Protein 7X1J (pdb70)

InterPro domains:
  IPR003020 Bicarbonate transporter, eukaryotic [PR01231] (228-240)
  IPR003020 Bicarbonate transporter, eukaryotic [PR01231] (374-385)
  IPR003020 Bicarbonate transporter, eukaryotic [PR01231] (464-476)
  IPR003020 Bicarbonate transporter, eukaryotic [PR01231] (485-497)
  IPR003020 Bicarbonate transporter, eukaryotic [PR01231] (594-603)
  IPR003020 Bicarbonate transporter, eukaryotic [PR01231] (654-663)
  IPR003020 Bicarbonate transporter, eukaryotic [PR01231] (668-681)
  IPR003020 Bicarbonate transporter, eukaryotic [PTHR11453] (198-873)
  IPR011531 Bicarbonate transporter-like, transmembrane domain [PF00955] (326-873)
  IPR016152 Phosphotransferase/anion transporter [G3DSA:3.40.930.10] (189-316)
  IPR016152 Phosphotransferase/anion transporter [SSF55804] (112-282)

Nearest PDB structures (foldseek):
  7x1i-assembly1_A  TM=1.001E+00  e=2.705E-94  Homo sapiens
  7x1h-assembly1_B  TM=7.024E-01  e=2.054E-76  Homo sapiens
  8jni-assembly1_A  TM=8.532E-01  e=7.533E-26  Homo sapiens
  8e34-assembly1_B  TM=8.710E-01  e=2.493E-24  Bos taurus
  8t3u-assembly1_A  TM=7.951E-01  e=3.584E-22  Homo sapiens

Solvent-accessible surface area: 57571 Å² total; per-residue (Å²): 88,47,45,0,2,28,4,13,30,113,79,38,170,67,7,53,5,130,79,19,33,36,0,38,117,8,0,69,40,12,36,88,111,27,18,5,8,41,87,20,113,17,74,40,12,61,67,0,0,92,37,0,1,153,115,45,115,124,98,122,39,16,70,90,0,46,59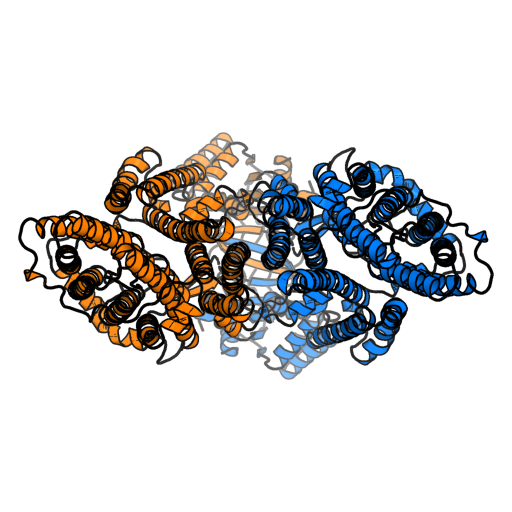,27,60,22,0,24,23,2,0,11,0,3,4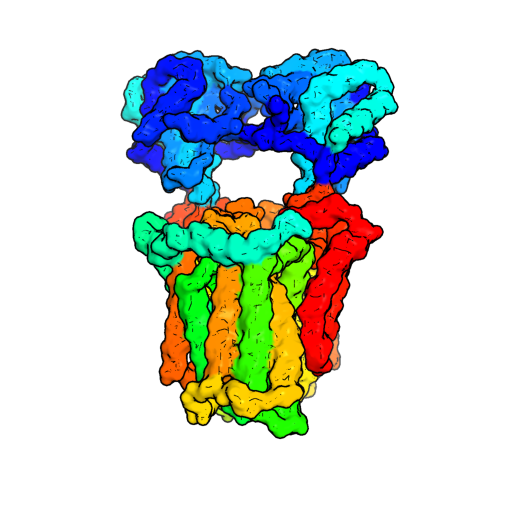6,78,94,145,17,18,50,32,2,0,0,0,1,8,68,2,166,87,30,152,106,70,46,13,0,0,0,13,1,68,152,77,22,118,31,19,80,33,2,45,95,0,56,2,0,0,0,0,3,0,15,51,142,42,17,43,12,45,41,10,52,22,3,0,22,0,0,0,10,0,0,10,57,112,57,0,15,92,59,0,56,132,8,210,70,62,110,72,0,48,113,12,0,44,86,4,44,101,83,46,62,168,141,169,60,55,99,59,93,18,82,4,8,152,94,5,70,69,81,9,150,82,47,75,80,88,0,55,60,53,0,58,121,46,179,124,130,17,64,32,47,11,113,10,2,20,64,16,0,33,14,0,4,3,4,0,0,6,13,16,0,9,58,1,7,82,34,0,112,26,22,1,11,2,24,8,1,0,11,0,10,12,88,0,8,59,65,3,1,36,110,1,1,2,0,0,2,12,3,2,1,24,39,59,0,2,18,3,0,74,22,0,60,76,47,8,90,106,126,149,36,79,6,41,1,6,0,0,58,0,0,42,64,0,8,97,31,0,30,56,30,0,84,72,1,57,9,73,66,14,76,87,15,84,54,4,0,22,20,0,3,4,18,8,29,2,53,28,18,48,58,41,0,72,109,4,14,92,112,6,29,148,109,38,13,125,62,124,53,56,12,1,0,0,0,2,40,14,1,11,78,14,3,31,136,38,1,60,59,24,34,97,39,61,99,21,46,82,59,109,66,76,80,21,67,91,62,3,41,16,1,4,1,62,2,1,91,33,27,5,104,71,2,26,100,46,17,158,91,7,94,14,9,76,23,118,97,63,94,98,119,35,122,82,54,114,6,96,44,128,78,19,81,140,176,6,20,57,39,0,72,42,20,0,98,29,0,0,25,4,0,21,5,13,4,6,7,2,4,26,29,0,26,23,125,95,18,131,14,136,20,17,44,2,64,16,46,2,0,36,13,0,3,95,6,0,35,28,6,0,35,93,2,6,1,0,2,5,1,2,14,4,0,0,24,11,0,1,68,23,3,6,94,64,64,89,175,191,71,43,32,55,47,11,39,7,0,4,53,0,6,37,22,7,11,60,68,3,21,98,4,61,148,93,2,55,82,13,7,111,100,21,0,40,0,0,3,15,0,1,8,16,15,0,0,67,1,12,38,57,53,5,16,0,40,83,3,52,28,2,75,111,38,40,81,60,33,6,51,68,40,68,7,16,50,77,2,12,57,156,60,1,44,100,4,0,37,33,0,49,113,12,15,102,64,0,26,58,51,17,52,23,114,104,51,167,57,58,14,61,14,2,87,20,0,75,42,1,26,59,36,8,78,99,95,4,44,202,108,3,91,54,123,27,1,85,32,5,22,85,86,45,44,0,2,28,4,13,30,113,81,38,172,67,8,55,5,131,79,20,33,37,0,37,118,8,0,70,39,12,37,85,110,27,18,5,8,42,87,20,116,17,73,41,12,62,66,0,0,90,37,0,2,154,117,45,116,125,100,123,40,15,69,89,0,49,61,25,59,22,0,24,23,2,0,9,0,3,46,79,91,144,18,17,49,32,1,0,0,0,1,8,67,2,165,88,30,152,107,72,47,14,0,0,0,14,1,72,151,75,22,118,32,19,81,31,3,44,96,0,56,2,0,0,0,0,3,0,15,52,145,42,17,41,9,44,41,10,52,22,3,0,22,0,0,0,9,0,0,10,57,113,57,0,15,94,59,0,58,132,8,209,68,63,110,73,0,49,112,13,0,43,87,3,42,99,82,45,61,167,141,169,61,57,98,58,93,18,82,5,8,150,94,6,72,68,81,9,149,81,46,76,80,87,0,56,59,52,0,58,121,44,176,123,132,16,64,32,48,11,116,13,3,20,63,15,0,34,16,0,4,3,3,0,0,6,13,16,0,9,57,0,8,83,34,1,111,26,21,0,11,2,23,7,2,0,11,0,9,12,86,0,9,59,64,3,1,37,107,1,1,1,0,0,2,13,3,2,1,24,40,59,0,2,19,3,1,73,22,1,58,75,47,8,89,104,128,147,37,78,8,41,1,6,0,0,58,0,0,40,63,0,8,96,30,0,31,55,30,0,83,73,1,58,8,73,66,15,79,86,15,85,54,4,1,22,20,0,4,4,18,8,28,3,55,28,19,49,58,39,0,72,110,4,14,92,115,6,32,146,109,38,13,126,62,126,53,55,12,1,0,0,0,2,40,14,1,12,80,12,2,31,137,37,0,59,59,25,34,97,40,62,97,19,45,81,59,109,64,76,81,21,69,89,62,3,40,16,1,4,1,61,3,1,89,33,28,4,103,69,2,26,98,46,18,157,92,7,94,13,9,78,24,120,96,62,92,99,119,35,122,83,54,111,7,96,44,128,77,20,81,140,174,6,19,56,38,0,72,41,20,0,98,29,0,0,24,5,0,21,4,14,4,6,7,2,4,25,30,0,25,24,125,95,18,131,15,135,21,17,43,2,62,15,46,2,1,35,13,0,3,94,6,0,34,29,6,0,36,92,3,6,2,0,2,4,0,2,14,4,0,0,24,12,0,1,67,24,3,6,95,64,64,88,176,190,73,43,33,56,47,11,40,7,0,4,54,0,7,37,22,6,10,60,69,2,21,99,3,58,148,94,3,55,83,13,7,110,100,20,0,40,0,0,2,16,0,1,9,16,16,0,1,68,1,12,38,58,52,5,15,0,40,83,3,52,30,2,77,111,39,41,82,60,32,5,51,69,41,68,7,15,51,79,2,13,58,156,60,1,45,99,3,0,39,34,0,50,114,12,14,103,63,0,25,60,54,17,54,23,114,105,51,171,56,59,15,61,13,1,86,22,0,75,41,2,25,60,35,8,79,99,94,5,44,201,108,3,91,53,123,26,0,86,32,4,21,86

Organism: Homo sapiens (NCBI:txid9606)

B-factor: mean 44.26, std 12.95, range [23.42, 81.61]

Sequence (1356 aa):
GCVLLHTSRKYLKLKNFKEEIRAHRDLDGFLAQASIVLNETATSLDNVLRTMLRRFALDLLMAMLFTVHLLSDTIQGVTAVRYQQSWLCIICTMKALQKRHVCISRLVRPQNWGENSCEVRFVILVLAPPKMKSTKTAMEVARTFATMFSDIAFRQKLLETRTEEEFKEALVHQRQLLTMCKDFVPFGKGIREDIARRFPLYPLDFTDGIIGKNKAVGKYITTTLFLYFACLLPTIAFGSLNDENTDGAIDVQKTIAGQSIGGLLYALFSGQPLVILLTTAPLALYIQVIRVICDDYDLDFNSFYAWTGLWNSFFLALYAFFNLSLVMSLFKRSTEEIIALFISITFVLDAVKGTVKIFWKYYYGHGQATAVLSLLIMLGTLWLGYTLYQFKKSPYLHPCVREILSDCALPIAVLAFSLISSHGFREIEMSKFRYNPSESPFAMAQIQSLSLRAVSGAMGLGFLLSMLFFIEQNLVAALVNAPENRLVKGTAYHWDLLLLAIINTGLSLFGLPWIHAAYPHSPLHVRALALVEERYDTIVNVKETRLTSLGASVLVGLSLLLLPVPLQWIPKPVLYGLFLYIALTSLDGNQLVQRVALLLKEQTAYPPTHYIRRVPQRKIHYFTGLQVLQLLLLCAFGMSSLPYMKMIFPLIMIAMIPIRYILLPRIIEAKYLDVMDAGCVLLHTSRKYLKLKNFKEEIRAHRDLDGFLAQASIVLNETATSLDNVLRTMLRRFALDLLMAMLFTVHLLSDTIQGVTAVRYQQSWLCIICTMKALQKRHVCISRLVRPQNWGENSCEVRFVILVLAPPKMKSTKTAMEVARTFATMFSDIAFRQKLLETRTEEEFKEALVHQRQLLTMCKDFVPFGKGIREDIARRFPLYPLDFTDGIIGKNKAVGKYITTTLFLYFACLLPTIAFGSLNDENTDGAIDVQKTIAGQSIGGLLYALFSGQPLVILLTTAPLALYIQVIRVICDDYDLDFNSFYAWTGLWNSFFLALYAFFNLSLVMSLFKRSTEEIIALFISITFVLDAVKGTVKIFWKYYYGHGQATAVLSLLIMLGTLWLGYTLYQFKKSPYLHPCVREILSDCALPIAVLAFSLISSHGFREIEMSKFRYNPSESPFAMAQIQSLSLRAVSGAMGLGFLLSMLFFIEQNLVAALVNAPENRLVKGTAYHWDLLLLAIINTGLSLFGLPWIHAAYPHSPLHVRALALVEERYDTIVNVKETRLTSLGASVLVGLSLLLLPVPLQWIPKPVLYGLFLYIALTSLDGNQLVQRVALLLKEQTAYPPTHYIRRVPQRKIHYFTGLQVLQLLLLCAFGMSSLPYMKMIFPLIMIAMIPIRYILLPRIIEAKYLDVMDA

Secondary structure (DSSP, 8-state):
--EEEEEEEEEEPPP-TTT-HHHHHHHHHHHHT--EEEEE---SHHHHHHHHHHHH--HHHHHHHB--TTBSEEEEEEE--EE--SEEEEEEE-TT-SS-EEEEEEEEEEE--SSS-TTEEEEEEEEE-SS--TTSSHHHHHHHHHHHHT-HHHHHHHHH--SHHHHHHHHHHHHHHHH---TTSSSTHHHHHHHHHHSTTHHHHHHTTTSSSS--HHHHHHHHHHHHHHHHHHHHHHHHHHHHHHTTSS-HHHHHHHHHHHHHHHHHH-SSTT--EE--HHHHHHHHHHHHHHHHTT--HHHHHHHHHHHHHHHHHHHHHTTGGGGGGG--HHHHHHHHHHHHHHHHHHHHHHHHHHIIIIIS---HHHHHHHHHHHHHHHHHHHHHHHGGGSS-S-HHHHHHHHHTHHHHHHHHHHHIIIIITTTS------------------GGGS-TTTHHHHHHHHHHHHHHHHHHHHHHHHHHT-TTS--TT---HHHHHHHHHHHHHHHHHTTPPP-EE-TTHHHHHHHHHEEEE----EEEEE---SHHHHHHHHHHHHTTTTTHHHHHHS-HHHHHHHHHHHHHHTTTT-HHHHHHHHHTS-GGG----HHHHHS-HHHHHHHHHHHHHHHHHHHHHHT-S-HHHHHTHHHHHHHHHHIIIIIHHHHS-HHHHHHHH-/--EEEEEEEEEEPPP-TTT-HHHHHHHHHHHHT--EEEEE---SHHHHHHHHHHHH--HHHHHHHB--TTBSEEEEEEE--EE--SEEEEEEE-TT-SS-EEEEEEEEEEE--SSS-TTEEEEEEEEE-SSS-TTSSHHHHHHHHHHHHT-HHHHHHHHH--SHHHHHHHHHHHHHHHH---TTSSSTHHHHHHHHHHSTTHHHHHHTTTSSSS--HHHHHHHHHHHHHHHHHHHHHHHHHHHHHHTTSS-HHHHHHHHHHHHHHHHHH-SSTT--EE--HHHHHHHHHHHHHHHHTT--HHHHHHHHHHHHHHHHHHHHHTTGGGGGGG--HHHHHHHHHHHHHHHHHHHHHHHHHHIIIIIS---HHHHHHHHHHHHHHHHHHHHHHHGGGSS-S-HHHHHHHHHTHHHHHHHHHHHIIIIITTTS------------------GGGS-TTTHHHHHHHHHHHHHHHHHHHHHHHHHHT-TTS--TT---HHHHHHHHHHHHHHHHHTTPPP-EE-TTHHHHHHHHHEEEE----EEEEE---SHHHHHHHHHHHHTTTTTHHHHHHS-HHHHHHHHHHHHHHTTTT-HHHHHHHHHTS-GGG----HHHHHS-HHHHHHHHHHHHHHHHHHHHHHT-S-HHHHHTHHHHHHHHHHIIIIIHHHHS-HHHHHHHH-

Foldseek 3Di:
DDDDDDDDDDDDDFDQLQFFCVLVVLLVVCVVVPAEAEADADQAPLVVVVVSVVSVPDVVVSVQQACVVRGPDWDWAADVHATDLAEIEGFGEDQPDDAKDKYKYAHNFAYCHDDRNRGYGIYIYIYDYCQFAPCDHRVNSSSSVNNLVNDPVLVVCCVVDDDPVVNSVSVVVSSVVSNDPPPLPQLCCQQVVLCVLCVVCQVCQAVVQCPDPNNPPLLLVLLLLVLLLLALLVLQVLQLLLCVLLVNLGHSLLSLVLQLVLLQLLLRQHPQNLFHKHFDPLLSLLLSVLSVVCVVDVDQSLLLLLLLLLLLLVVLLSCLSSVVLVVLPLCFLLLLLLVLLLLLVVLLVVLVVVLVVQCVCDVVVCPVVQSVVLVVLLVQLLVQLVVLLVQQVPPDDDNVVSLSSSSNSLVCSQVVSLCCVVPVVVVHDYAFRDDDDDDQPQAQSPNVVDDPPSSVVSSVSSVLSNLVQSNQQSSQQCVLVPVLAPPVSDGSSSNSSNVLSVSSSSSSRRVHRRIHGDRLSSVVSQVSQFDWDVPPTGTPHGSNHSSSSNSSSVSSVVCSVVVVVCRRSGHVSSVSSSSNNSSVVSCPPRLLVVLVVVVVDDNSPDHPDSLVRRPPNVLSVVSSVVSVVLSVVLCPQCVHPDSVSNSCSSVSSVVVSCCLPPVVCVPHPPVSSVSSSD/DDDDDDDDDDDDDFDQLQFFCVLVVLLVVCVVVPAEAEADADQAPLVVVVVSVVSVPDVVVSVQQACVVRGPDWDWAADVHATDLAEIEGFGEDQPDDAKDKYKYAHNFAYCHDDRNRGYGIYIYIYDYCQAAPCDHRVNSSSSVNNLVNDPVLVVCCVVDDDPVVNSVSVVVSSVVSNDPPPLPQLCCLQVVLCVLCVVCQVCQAVVQCPDPNNPPLLLVLLLLVLLLLALLVLQVLQLLLCVLLVNLGHSLLSLVLQLVLLQLLLRQHPQNLFHKHFDPLLSLLLSVLSVVCVVDVDQSLLLLLLLLLLLLVVLLSCLSSVVLVVLPLCFLLLLLLVLLLLLVVLLVVLVVVLVVQCVCDVVVCPVVQSVVLVVLLVQLLVQLVVLLVQQVPPDDDNVVSLSSSSNSLVCSQVVSLCCVVPVVVVHDYAFRDDDDDDQPQAQSPNVVDDPPSSVVSSVSSVLSNLVQSNQQSSQQCVLVPVLAPPVSDGSSSNSSNVLSVSSSSSSRRVHRRIHGDRLSSVVSQVSQFDWDVPPTGTPHGSNHSSSSNSSSVSSVVCSVVVVVCRRSGHVSSVSSSSNNSSVVSCPPRLLVVLVVVVVDDNSPDHPDSLVRRPPNVLSVVSSVVSVVLSVVLCPQCVHPDSVSNSCSSVSSVVVSCCLPPVVCVPHPPVSSVSSSD

Radius of gyration: 37.66 Å; Cα contacts (8 Å, |Δi|>4): 2259; chains: 2; bounding box: 69×108×92 Å

Structure (mmCIF, N/CA/C/O backbone):
data_7X1J
#
_entry.id   7X1J
#
loop_
_entity.id
_entity.type
_entity.pdbx_description
1 polymer 'Isoform 1 of Solute carrier family 4 member 11'
2 non-polymer '[(2R)-1-octadecanoyloxy-3-[oxidanyl-[(1R,2R,3S,4R,5R,6S)-2,3,6-tris(oxidanyl)-4,5-diphosphonooxy-cyclohexyl]oxy-phospho ryl]oxy-propan-2-yl] (8Z)-icosa-5,8,11,14-tetraenoate'
#
loop_
_atom_site.group_PDB
_atom_site.id
_atom_site.type_symbol
_atom_site.label_atom_id
_atom_site.label_alt_id
_atom_site.label_comp_id
_atom_site.label_asym_id
_atom_site.label_entity_id
_atom_site.label_seq_id
_atom_site.pdbx_PDB_ins_code
_atom_site.Cartn_x
_atom_site.Cartn_y
_atom_site.Cartn_z
_atom_site.occupancy
_atom_site.B_iso_or_equiv
_atom_site.auth_seq_id
_atom_site.auth_comp_id
_atom_site.auth_asym_id
_atom_site.auth_atom_id
_atom_site.pdbx_PDB_model_num
ATOM 1 N N . GLY A 1 104 ? 171.666 143.615 207.011 1.00 55.14 104 GLY B N 1
ATOM 2 C CA . GLY A 1 104 ? 171.591 144.243 205.705 1.00 55.14 104 GLY B CA 1
ATOM 3 C C . GLY A 1 104 ? 171.513 145.754 205.768 1.00 55.14 104 GLY B C 1
ATOM 4 O O . GLY A 1 104 ? 170.435 146.336 205.635 1.00 55.14 104 GLY B O 1
ATOM 5 N N . CYS A 1 105 ? 172.662 146.393 205.975 1.00 52.77 105 CYS B N 1
ATOM 6 C CA . CYS A 1 105 ? 172.710 147.846 206.042 1.00 52.77 105 CYS B CA 1
ATOM 7 C C . CYS A 1 105 ? 172.430 148.456 204.674 1.00 52.77 105 CYS B C 1
ATOM 8 O O . CYS A 1 105 ? 172.907 147.966 203.647 1.00 52.77 105 CYS B O 1
ATOM 11 N N . VAL A 1 106 ? 171.645 149.534 204.665 1.00 42.67 106 VAL B N 1
ATOM 12 C CA . VAL A 1 106 ? 171.280 150.243 203.446 1.00 42.67 106 VAL B CA 1
ATOM 13 C C . VAL A 1 106 ? 171.562 151.727 203.653 1.00 42.67 106 VAL B C 1
ATOM 14 O O . VAL A 1 106 ? 171.816 152.186 204.766 1.00 42.67 106 VAL B O 1
ATOM 18 N N . LEU A 1 107 ? 171.512 152.477 202.556 1.00 33.94 107 LEU B N 1
ATOM 19 C CA . LEU A 1 107 ? 171.756 153.913 202.566 1.00 33.94 107 LEU B CA 1
ATOM 20 C C . LEU A 1 107 ? 170.459 154.651 202.266 1.00 33.94 107 LEU B C 1
ATOM 21 O O . LEU A 1 107 ? 169.799 154.371 201.261 1.00 33.94 107 LEU B O 1
ATOM 26 N N . LEU A 1 108 ? 170.102 155.591 203.137 1.00 28.14 108 LEU B N 1
ATOM 27 C CA . LEU A 1 108 ? 168.887 156.382 202.993 1.00 28.14 108 LEU B CA 1
ATOM 28 C C . LEU A 1 108 ? 169.260 157.784 202.525 1.00 28.14 108 LEU B C 1
ATOM 29 O O . LEU A 1 108 ? 170.014 158.490 203.205 1.00 28.14 108 LEU B O 1
ATOM 34 N N . HIS A 1 109 ? 168.734 158.181 201.369 1.00 29.09 109 HIS B N 1
ATOM 35 C CA . HIS A 1 109 ? 168.983 159.500 200.796 1.00 29.09 109 HIS B CA 1
ATOM 36 C C . HIS A 1 109 ? 167.758 160.374 201.038 1.00 29.09 109 HIS B C 1
ATOM 37 O O . HIS A 1 109 ? 166.684 160.118 200.484 1.00 29.09 109 HIS B O 1
ATOM 44 N N . THR A 1 110 ? 167.919 161.401 201.867 1.00 29.22 110 THR B N 1
ATOM 45 C CA . THR A 1 110 ? 166.858 162.353 202.165 1.00 29.22 110 THR B CA 1
ATOM 46 C C . THR A 1 110 ? 167.188 163.695 201.525 1.00 29.22 110 THR B C 1
ATOM 47 O O . THR A 1 110 ? 168.287 164.226 201.716 1.00 29.22 110 THR B O 1
ATOM 51 N N . SER A 1 111 ? 166.239 164.232 200.761 1.00 32.16 111 SER B N 1
ATOM 52 C CA . SER A 1 111 ? 166.394 165.515 200.087 1.00 32.16 111 SER B CA 1
ATOM 53 C C . SER A 1 111 ? 165.288 166.453 200.542 1.00 32.16 111 SER B C 1
ATOM 54 O O . SER A 1 111 ? 164.107 166.090 200.509 1.00 32.16 111 SER B O 1
ATOM 57 N N . ARG A 1 112 ? 165.672 167.657 200.962 1.00 33.09 112 ARG B N 1
ATOM 58 C CA . ARG A 1 112 ? 164.736 168.667 201.433 1.00 33.09 112 ARG B CA 1
ATOM 59 C C . ARG A 1 112 ? 164.800 169.874 200.509 1.00 33.09 112 ARG B C 1
ATOM 60 O O . ARG A 1 112 ? 165.886 170.402 200.246 1.00 33.09 112 ARG B O 1
ATOM 68 N N . LYS A 1 113 ? 163.639 170.308 200.023 1.00 37.26 113 LYS B N 1
ATOM 69 C CA . LYS A 1 113 ? 163.548 171.445 199.118 1.00 37.26 113 LYS B CA 1
ATOM 70 C C . LYS A 1 113 ? 162.368 172.315 199.523 1.00 37.26 113 LYS B C 1
ATOM 71 O O . LYS A 1 113 ? 161.315 171.804 199.912 1.00 37.26 113 LYS B O 1
ATOM 77 N N . TYR A 1 114 ? 162.552 173.629 199.428 1.00 42.45 114 TYR B N 1
ATOM 78 C CA . TYR A 1 114 ? 161.484 174.568 199.739 1.00 42.45 114 TYR B CA 1
ATOM 79 C C . TYR A 1 114 ? 160.526 174.681 198.561 1.00 42.45 114 TYR B C 1
ATOM 80 O O . TYR A 1 114 ? 160.954 174.835 197.412 1.00 42.45 114 TYR B O 1
ATOM 89 N N . LEU A 1 115 ? 159.230 174.604 198.848 1.00 41.18 115 LEU B N 1
ATOM 90 C CA . LEU A 1 115 ? 158.186 174.714 197.841 1.00 41.18 115 LEU B CA 1
ATOM 91 C C . LEU A 1 115 ? 157.372 175.973 198.097 1.00 41.18 115 LEU B C 1
ATOM 92 O O . LEU A 1 115 ? 156.958 176.231 199.233 1.00 41.18 115 LEU B O 1
ATOM 97 N N . LYS A 1 116 ? 157.149 176.756 197.043 1.00 43.23 116 LYS B N 1
ATOM 98 C CA . LYS A 1 116 ? 156.386 177.989 197.171 1.00 43.23 116 LYS B CA 1
ATOM 99 C C . LYS A 1 116 ? 154.932 177.686 197.511 1.00 43.23 116 LYS B C 1
ATOM 100 O O . LYS A 1 116 ? 154.356 176.703 197.035 1.00 43.23 116 LYS B O 1
ATOM 106 N N . LEU A 1 117 ? 154.341 178.537 198.348 1.00 42.09 117 LEU B N 1
ATOM 107 C CA . LEU A 1 117 ? 152.941 178.373 198.714 1.00 42.09 117 LEU B CA 1
ATOM 108 C C . LEU A 1 117 ? 152.051 178.533 197.489 1.00 42.09 117 LEU B C 1
ATOM 109 O O . LEU A 1 117 ? 152.274 179.407 196.647 1.00 42.09 117 LEU B O 1
ATOM 114 N N . LYS A 1 118 ? 151.041 177.672 197.390 1.00 43.73 118 LYS B N 1
ATOM 115 C CA . LYS A 1 118 ? 150.128 177.707 196.256 1.00 43.73 118 LYS B CA 1
ATOM 116 C C . LYS A 1 118 ? 149.380 179.034 196.212 1.00 43.73 118 LYS B C 1
ATOM 117 O O . LYS A 1 118 ? 148.873 179.511 197.231 1.00 43.73 118 LYS B O 1
ATOM 123 N N . ASN A 1 119 ? 149.315 179.631 195.023 1.00 48.49 119 ASN B N 1
ATOM 124 C CA . ASN A 1 119 ? 148.673 180.931 194.832 1.00 48.49 119 ASN B CA 1
ATOM 125 C C . ASN A 1 119 ? 147.227 180.696 194.412 1.00 48.49 119 ASN B C 1
ATOM 126 O O . ASN A 1 119 ? 146.942 180.443 193.239 1.00 48.49 119 ASN B O 1
ATOM 131 N N . PHE A 1 120 ? 146.308 180.780 195.376 1.00 48.82 120 PHE B N 1
ATOM 132 C CA . PHE A 1 120 ? 144.890 180.628 195.062 1.00 48.82 120 PHE B CA 1
ATOM 133 C C . PHE A 1 120 ? 144.384 181.783 194.204 1.00 48.82 120 PHE B C 1
ATOM 134 O O . PHE A 1 120 ? 143.489 181.598 193.372 1.00 48.82 120 PHE B O 1
ATOM 142 N N . LYS A 1 121 ? 144.938 182.981 194.402 1.00 52.14 121 LYS B N 1
ATOM 143 C CA . LYS A 1 121 ? 144.494 184.140 193.632 1.00 52.14 121 LYS B CA 1
ATOM 144 C C . LYS A 1 121 ? 144.776 183.963 192.145 1.00 52.14 121 LYS B C 1
ATOM 145 O O . LYS A 1 121 ? 143.939 184.305 191.302 1.00 52.14 121 LYS B O 1
ATOM 151 N N . GLU A 1 122 ? 145.949 183.432 191.802 1.00 50.61 122 GLU B N 1
ATOM 152 C CA . GLU A 1 122 ? 146.362 183.291 190.412 1.00 50.61 122 GLU B CA 1
ATOM 153 C C . GLU A 1 122 ? 146.111 181.894 189.857 1.00 50.61 122 GLU B C 1
ATOM 154 O O . GLU A 1 122 ? 145.460 181.750 188.819 1.00 50.61 122 GLU B O 1
ATOM 160 N N . GLU A 1 123 ? 146.612 180.859 190.526 1.00 49.15 123 GLU B N 1
ATOM 161 C CA . GLU A 1 123 ? 146.490 179.501 190.015 1.00 49.15 123 GLU B CA 1
ATOM 162 C C . GLU A 1 123 ? 145.077 178.976 190.231 1.00 49.15 123 GLU B C 1
ATOM 163 O O . GLU A 1 123 ? 144.568 178.978 191.356 1.00 49.15 123 GLU B O 1
ATOM 169 N N . ILE A 1 124 ? 144.448 178.524 189.146 1.00 47.03 124 ILE B N 1
ATOM 170 C CA . ILE A 1 124 ? 143.111 177.948 189.236 1.00 47.03 124 ILE B CA 1
ATOM 171 C C . ILE A 1 124 ? 143.144 176.487 189.662 1.00 47.03 124 ILE B C 1
ATOM 172 O O . ILE A 1 124 ? 142.121 175.956 190.122 1.00 47.03 124 ILE B O 1
ATOM 177 N N . ARG A 1 125 ? 144.281 175.828 189.517 1.00 44.25 125 ARG B N 1
ATOM 178 C CA . ARG A 1 125 ? 144.341 174.410 189.832 1.00 44.25 125 ARG B CA 1
ATOM 179 C C . ARG A 1 125 ? 144.054 174.172 191.307 1.00 44.25 125 ARG B C 1
ATOM 180 O O . ARG A 1 125 ? 143.437 173.178 191.657 1.00 44.25 125 ARG B O 1
ATOM 188 N N . ALA A 1 126 ? 144.479 175.085 192.174 1.00 45.98 126 ALA B N 1
ATOM 189 C CA . ALA A 1 126 ? 144.167 174.939 193.592 1.00 45.98 126 ALA B CA 1
ATOM 190 C C . ALA A 1 126 ? 142.661 174.876 193.812 1.00 45.98 126 ALA B C 1
ATOM 191 O O . ALA A 1 126 ? 142.160 174.006 194.534 1.00 45.98 126 ALA B O 1
ATOM 193 N N . HIS A 1 127 ? 141.922 175.795 193.184 1.00 50.21 127 HIS B N 1
ATOM 194 C CA . HIS A 1 127 ? 140.467 175.788 193.300 1.00 50.21 127 HIS B CA 1
ATOM 195 C C . HIS A 1 127 ? 139.871 174.519 192.712 1.00 50.21 127 HIS B C 1
ATOM 196 O O . HIS A 1 127 ? 138.940 173.938 193.283 1.00 50.21 127 HIS B O 1
ATOM 203 N N . ARG A 1 128 ? 140.391 174.073 191.565 1.00 48.96 128 ARG B N 1
ATOM 204 C CA . ARG A 1 128 ? 139.862 172.858 190.952 1.00 48.96 128 ARG B CA 1
ATOM 205 C C . ARG A 1 128 ? 140.113 171.638 191.830 1.00 48.96 128 ARG B C 1
ATOM 206 O O . ARG A 1 128 ? 139.221 170.799 192.000 1.00 48.96 128 ARG B O 1
ATOM 214 N N . ASP A 1 129 ? 141.309 171.533 192.413 1.00 47.44 129 ASP B N 1
ATOM 215 C CA . ASP A 1 129 ? 141.609 170.412 193.297 1.00 47.44 129 ASP B CA 1
ATOM 216 C C . ASP A 1 129 ? 140.752 170.453 194.555 1.00 47.44 129 ASP B C 1
ATOM 217 O O . ASP A 1 129 ? 140.282 169.410 195.023 1.00 47.44 129 ASP B O 1
ATOM 222 N N . LEU A 1 130 ? 140.541 171.645 195.120 1.00 50.34 130 LEU B N 1
ATOM 223 C CA . LEU A 1 130 ? 139.691 171.749 196.301 1.00 50.34 130 LEU B CA 1
ATOM 224 C C . LEU A 1 130 ? 138.250 171.368 195.979 1.00 50.34 130 LEU B C 1
ATOM 225 O O . LEU A 1 130 ? 137.596 170.679 196.770 1.00 50.34 130 LEU B O 1
ATOM 230 N N . ASP A 1 131 ? 137.743 171.797 194.820 1.00 52.59 131 ASP B N 1
ATOM 231 C CA . ASP A 1 131 ? 136.393 171.414 194.418 1.00 52.59 131 ASP B CA 1
ATOM 232 C C . ASP A 1 131 ? 136.285 169.909 194.202 1.00 52.59 131 ASP B C 1
ATOM 233 O O . ASP A 1 131 ? 135.297 169.284 194.607 1.00 52.59 131 ASP B O 1
ATOM 238 N N . GLY A 1 132 ? 137.292 169.309 193.563 1.00 51.54 132 GLY B N 1
ATOM 239 C CA . GLY A 1 132 ? 137.281 167.867 193.378 1.00 51.54 132 GLY B CA 1
ATOM 240 C C . GLY A 1 132 ? 137.316 167.112 194.693 1.00 51.54 132 GLY B C 1
ATOM 241 O O . GLY A 1 132 ? 136.622 166.107 194.861 1.00 51.54 132 GLY B O 1
ATOM 242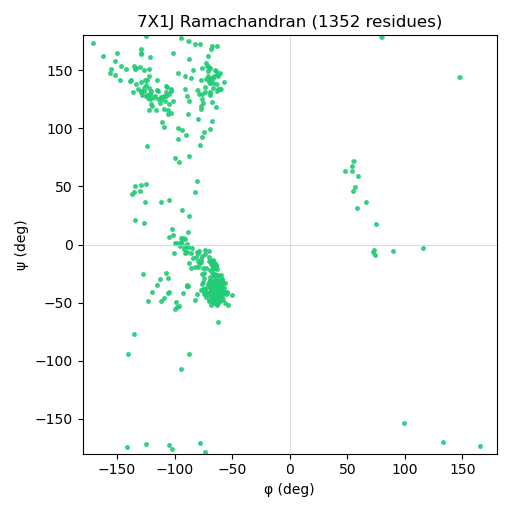 N N . PHE A 1 133 ? 138.127 167.587 195.640 1.00 53.08 133 PHE B N 1
ATOM 243 C CA . PHE A 1 133 ? 138.155 166.982 196.968 1.00 53.08 133 PHE B CA 1
ATOM 244 C C . PHE A 1 133 ? 136.806 167.114 197.663 1.00 53.08 133 PHE B C 1
ATOM 245 O O . PHE A 1 133 ? 136.328 166.163 198.291 1.00 53.08 133 PHE B O 1
ATOM 253 N N . LEU A 1 134 ? 136.176 168.287 197.562 1.00 53.73 134 LEU B N 1
ATOM 254 C CA . LEU A 1 134 ? 134.870 168.485 198.186 1.00 53.73 134 LEU B CA 1
ATOM 255 C C . LEU A 1 134 ? 133.819 167.570 197.571 1.00 53.73 134 LEU B C 1
ATOM 256 O O . LEU A 1 134 ? 132.920 167.088 198.272 1.00 53.73 134 LEU B O 1
ATOM 261 N N . ALA A 1 135 ? 133.909 167.326 196.262 1.00 56.76 135 ALA B N 1
ATOM 262 C CA . ALA A 1 135 ? 132.951 166.441 195.605 1.00 56.76 135 ALA B CA 1
ATOM 263 C C . ALA A 1 135 ? 133.044 165.018 196.145 1.00 56.76 135 ALA B C 1
ATOM 264 O O . ALA A 1 135 ? 132.025 164.336 196.301 1.00 56.76 135 ALA B O 1
ATOM 266 N N . GLN A 1 136 ? 134.259 164.555 196.437 1.00 60.51 136 GLN B N 1
ATOM 267 C CA . GLN A 1 136 ? 134.477 163.197 196.921 1.00 60.51 136 GLN B CA 1
ATOM 268 C C . GLN A 1 136 ? 135.230 163.215 198.246 1.00 60.51 136 GLN B C 1
ATOM 269 O O . GLN A 1 136 ? 136.258 162.546 198.391 1.00 60.51 136 GLN B O 1
ATOM 275 N N . ALA A 1 137 ? 134.728 163.989 199.208 1.00 60.60 137 ALA B N 1
ATOM 276 C CA . ALA A 1 137 ? 135.428 164.181 200.472 1.00 60.60 137 ALA B CA 1
ATOM 277 C C . ALA A 1 137 ? 135.629 162.865 201.210 1.00 60.60 137 ALA B C 1
ATOM 278 O O . ALA A 1 137 ? 134.707 162.052 201.327 1.00 60.60 137 ALA B O 1
ATOM 280 N N . SER A 1 138 ? 136.847 162.661 201.705 1.00 59.70 138 SER B N 1
ATOM 281 C CA . SER A 1 138 ? 137.197 161.547 202.582 1.00 59.70 138 SER B CA 1
ATOM 282 C C . SER A 1 138 ? 137.792 162.171 203.841 1.00 59.70 138 SER B C 1
ATOM 283 O O . SER A 1 138 ? 139.012 162.300 203.966 1.00 59.70 138 SER B O 1
ATOM 286 N N . ILE A 1 139 ? 136.924 162.560 204.770 1.00 61.85 139 ILE B N 1
ATOM 287 C CA . ILE A 1 139 ? 137.320 163.284 205.973 1.00 61.85 139 ILE B CA 1
ATOM 288 C C . ILE A 1 139 ? 137.111 162.368 207.169 1.00 61.85 139 ILE B C 1
ATOM 289 O O . ILE A 1 139 ? 136.007 161.851 207.381 1.00 61.85 139 ILE B O 1
ATOM 294 N N . VAL A 1 140 ? 138.168 162.169 207.950 1.00 61.55 140 VAL B N 1
ATOM 295 C CA . VAL A 1 140 ? 138.129 161.349 209.155 1.00 61.55 140 VAL B CA 1
ATOM 296 C C . VAL A 1 140 ? 138.160 162.286 210.354 1.00 61.55 140 VAL B C 1
ATOM 297 O O . VAL A 1 140 ? 139.152 162.994 210.571 1.00 61.55 140 VAL B O 1
ATOM 301 N N . LEU A 1 141 ? 137.081 162.290 211.129 1.00 65.72 141 LEU B N 1
ATOM 302 C CA . LEU A 1 141 ? 136.953 163.156 212.291 1.00 65.72 141 LEU B CA 1
ATOM 303 C C . LEU A 1 141 ? 137.106 162.349 213.573 1.00 65.72 141 LEU B C 1
ATOM 304 O O . LEU A 1 141 ? 136.536 161.262 213.706 1.00 65.72 141 LEU B O 1
ATOM 309 N N . ASN A 1 142 ? 137.885 162.891 214.511 1.00 69.51 142 ASN B N 1
ATOM 310 C CA . ASN A 1 142 ? 138.102 162.288 215.824 1.00 69.51 142 ASN B CA 1
ATOM 311 C C . ASN A 1 142 ? 138.703 160.886 215.694 1.00 69.51 142 ASN B C 1
ATOM 312 O O . ASN A 1 142 ? 138.140 159.889 216.150 1.00 69.51 142 ASN B O 1
ATOM 317 N N . GLU A 1 143 ? 139.869 160.830 215.055 1.00 68.26 143 GLU B N 1
ATOM 318 C CA . GLU A 1 143 ? 140.604 159.579 214.914 1.00 68.26 143 GLU B CA 1
ATOM 319 C C . GLU A 1 143 ? 141.298 159.255 216.231 1.00 68.26 143 GLU B C 1
ATOM 320 O O . GLU A 1 143 ? 142.141 160.027 216.703 1.00 68.26 143 GLU B O 1
ATOM 326 N N . THR A 1 144 ? 140.947 158.115 216.824 1.00 71.23 144 THR B N 1
ATOM 327 C CA . THR A 1 144 ? 141.474 157.728 218.126 1.00 71.23 144 THR B CA 1
ATOM 328 C C . THR A 1 144 ? 142.812 157.006 218.045 1.00 71.23 144 THR B C 1
ATOM 329 O O . THR A 1 144 ? 143.419 156.744 219.090 1.00 71.23 144 THR B O 1
ATOM 333 N N . ALA A 1 145 ? 143.282 156.677 216.845 1.00 68.77 145 ALA B N 1
ATOM 334 C CA . ALA A 1 145 ? 144.561 155.996 216.705 1.00 68.77 145 ALA B CA 1
ATOM 335 C C . ALA A 1 145 ? 145.703 156.904 217.144 1.00 68.77 145 ALA B C 1
ATOM 336 O O . ALA A 1 145 ? 145.759 158.081 216.778 1.00 68.77 145 ALA B O 1
ATOM 338 N N . THR A 1 146 ? 146.617 156.346 217.933 1.00 68.56 146 THR B N 1
ATOM 339 C CA . THR A 1 146 ? 147.752 157.088 218.466 1.00 68.56 146 THR B CA 1
ATOM 340 C C . THR A 1 146 ? 149.037 156.854 217.683 1.00 68.56 146 THR B C 1
ATOM 341 O O . THR A 1 146 ? 150.079 157.405 218.055 1.00 68.56 146 THR B O 1
ATOM 345 N N . SER A 1 147 ? 148.995 156.057 216.620 1.00 65.42 147 SER B N 1
ATOM 346 C CA . SER A 1 147 ? 150.170 155.739 215.826 1.00 65.42 147 SER B CA 1
ATOM 347 C C . SER A 1 147 ? 149.947 156.136 214.373 1.00 65.42 147 SER B C 1
ATOM 348 O O . SER A 1 147 ? 148.815 156.146 213.882 1.00 65.42 147 SER B O 1
ATOM 351 N N . LEU A 1 148 ? 151.045 156.475 213.694 1.00 62.21 148 LEU B N 1
ATOM 352 C CA . LEU A 1 148 ? 150.961 156.850 212.286 1.00 62.21 148 LEU B CA 1
ATOM 353 C C . LEU A 1 148 ? 150.460 155.693 211.431 1.00 62.21 148 LEU B C 1
ATOM 354 O O . LEU A 1 148 ? 149.666 155.894 210.503 1.00 62.21 148 LEU B O 1
ATOM 359 N N . ASP A 1 149 ? 150.920 154.473 211.723 1.00 65.87 149 ASP B N 1
ATOM 360 C CA . ASP A 1 149 ? 150.541 153.323 210.909 1.00 65.87 149 ASP B CA 1
ATOM 361 C C . ASP A 1 149 ? 149.037 153.077 210.956 1.00 65.87 149 ASP B C 1
ATOM 362 O O . ASP A 1 149 ? 148.408 152.827 209.921 1.00 65.87 149 ASP B O 1
ATOM 367 N N . ASN A 1 150 ? 148.443 153.145 212.150 1.00 65.73 150 ASN B N 1
ATOM 368 C CA . ASN A 1 150 ? 147.008 152.914 212.276 1.00 65.73 150 ASN B CA 1
ATOM 369 C C . ASN A 1 150 ? 146.202 154.000 211.571 1.00 65.73 150 ASN B C 1
ATOM 370 O O . ASN A 1 150 ? 145.196 153.706 210.918 1.00 65.73 150 ASN B O 1
ATOM 375 N N . VAL A 1 151 ? 146.631 155.259 211.692 1.00 61.84 151 VAL B N 1
ATOM 376 C CA . VAL A 1 151 ? 145.936 156.355 211.020 1.00 61.84 151 VAL B CA 1
ATOM 377 C C . VAL A 1 151 ? 146.000 156.174 209.508 1.00 61.84 151 VAL B C 1
ATOM 378 O O . VAL A 1 151 ? 145.002 156.352 208.797 1.00 61.84 151 VAL B O 1
ATOM 382 N N . LEU A 1 152 ? 147.181 155.820 208.991 1.00 61.51 152 LEU B N 1
ATOM 383 C CA . LEU A 1 152 ? 147.326 155.617 207.553 1.00 61.51 152 LEU B CA 1
ATOM 384 C C . LEU A 1 152 ? 146.482 154.447 207.068 1.00 61.51 152 LEU B C 1
ATOM 385 O O . LEU A 1 152 ? 145.858 154.525 206.002 1.00 61.51 152 LEU B O 1
ATOM 390 N N . ARG A 1 153 ? 146.457 153.351 207.828 1.00 65.87 153 ARG B N 1
ATOM 391 C CA . ARG A 1 153 ? 145.634 152.211 207.438 1.00 65.87 153 ARG B CA 1
ATOM 392 C C . ARG A 1 153 ? 144.152 152.562 207.470 1.00 65.87 153 ARG B C 1
ATOM 393 O O . ARG A 1 153 ? 143.391 152.134 206.596 1.00 65.87 153 ARG B O 1
ATOM 401 N N . THR A 1 154 ? 143.726 153.348 208.461 1.00 63.68 154 THR B N 1
ATOM 402 C CA . THR A 1 154 ? 142.334 153.786 208.511 1.00 63.68 154 THR B CA 1
ATOM 403 C C . THR A 1 154 ? 141.987 154.663 207.313 1.00 63.68 154 THR B C 1
ATOM 404 O O . THR A 1 154 ? 140.915 154.511 206.715 1.00 63.68 154 THR B O 1
ATOM 408 N N . MET A 1 155 ? 142.883 155.580 206.944 1.00 60.64 155 MET B N 1
ATOM 409 C CA . MET A 1 155 ? 142.634 156.431 205.783 1.00 60.64 155 MET B CA 1
ATOM 410 C C . MET A 1 155 ? 142.570 155.610 204.499 1.00 60.64 155 MET B C 1
ATOM 411 O O . MET A 1 155 ? 141.724 155.860 203.632 1.00 60.64 155 MET B O 1
ATOM 416 N N . LEU A 1 156 ? 143.462 154.625 204.357 1.00 63.09 156 LEU B N 1
ATOM 417 C CA . LEU A 1 156 ? 143.422 153.752 203.187 1.00 63.09 156 LEU B CA 1
ATOM 418 C C . LEU A 1 156 ? 142.131 152.943 203.144 1.00 63.09 156 LEU B C 1
ATOM 419 O O . LEU A 1 156 ? 141.546 152.750 202.072 1.00 63.09 156 LEU B O 1
ATOM 424 N N . ARG A 1 157 ? 141.675 152.455 204.300 1.00 66.04 157 ARG B N 1
ATOM 425 C CA . ARG A 1 157 ? 140.408 151.732 204.353 1.00 66.04 157 ARG B CA 1
ATOM 426 C C . ARG A 1 157 ? 139.247 152.642 203.974 1.00 66.04 157 ARG B C 1
ATOM 427 O O . ARG A 1 157 ? 138.290 152.206 203.322 1.00 66.04 157 ARG B O 1
ATOM 435 N N . ARG A 1 158 ? 139.311 153.911 204.384 1.00 66.13 158 ARG B N 1
ATOM 436 C CA . ARG A 1 158 ? 138.320 154.888 203.947 1.00 66.13 158 ARG B CA 1
ATOM 437 C C . ARG A 1 158 ? 138.353 155.059 202.434 1.00 66.13 158 ARG B C 1
ATOM 438 O O . ARG A 1 158 ? 137.305 155.191 201.791 1.00 66.13 158 ARG B O 1
ATOM 446 N N . PHE A 1 159 ? 139.555 155.068 201.849 1.00 63.54 159 PHE B N 1
ATOM 447 C CA . PHE A 1 159 ? 139.668 155.110 200.394 1.00 63.54 159 PHE B CA 1
ATOM 448 C C . PHE A 1 159 ? 139.024 153.886 199.754 1.00 63.54 159 PHE B C 1
ATOM 449 O O . PHE A 1 159 ? 138.319 154.001 198.744 1.00 63.54 159 PHE B O 1
ATOM 457 N N . ALA A 1 160 ? 139.251 152.708 200.327 1.00 65.75 160 ALA B N 1
ATOM 458 C CA . ALA A 1 160 ? 138.673 151.476 199.802 1.00 65.75 160 ALA B CA 1
ATOM 459 C C . ALA A 1 160 ? 137.288 151.230 200.394 1.00 65.75 160 ALA B C 1
ATOM 460 O O . ALA A 1 160 ? 136.274 151.408 199.720 1.00 65.75 160 ALA B O 1
ATOM 462 N N . LEU A 1 172 ? 144.666 148.048 203.450 1.00 81.05 172 LEU B N 1
ATOM 463 C CA . LEU A 1 172 ? 145.425 147.007 202.768 1.00 81.05 172 LEU B CA 1
ATOM 464 C C . LEU A 1 172 ? 146.921 147.188 203.007 1.00 81.05 172 LEU B C 1
ATOM 465 O O . LEU A 1 172 ? 147.413 148.312 203.083 1.00 81.05 172 LEU B O 1
ATOM 470 N N . ASP A 1 173 ? 147.639 146.070 203.125 1.00 80.71 173 ASP B N 1
ATOM 471 C CA . ASP A 1 173 ? 149.069 146.130 203.401 1.00 80.71 173 ASP B CA 1
ATOM 472 C C . ASP A 1 173 ? 149.881 146.525 202.173 1.00 80.71 173 ASP B C 1
ATOM 473 O O . ASP A 1 173 ? 150.924 147.175 202.314 1.00 80.71 173 ASP B O 1
ATOM 478 N N . LEU A 1 174 ? 149.433 146.139 200.976 1.00 80.75 174 LEU B N 1
ATOM 479 C CA . LEU A 1 174 ? 150.165 146.491 199.762 1.00 80.75 174 LEU B CA 1
ATOM 480 C C . LEU A 1 174 ? 150.209 148.001 199.566 1.00 80.75 174 LEU B C 1
ATOM 481 O O . LEU A 1 174 ? 151.262 148.569 199.253 1.00 80.75 174 LEU B O 1
ATOM 486 N N . LEU A 1 175 ? 149.066 148.668 199.737 1.00 76.56 175 LEU B N 1
ATOM 487 C CA . LEU A 1 175 ? 149.048 150.126 199.678 1.00 76.56 175 LEU B CA 1
ATOM 488 C C . LEU A 1 175 ? 149.830 150.731 200.836 1.00 76.56 175 LEU B C 1
ATOM 489 O O . LEU A 1 175 ? 150.530 151.736 200.667 1.00 76.56 175 LEU B O 1
ATOM 494 N N . MET A 1 176 ? 149.717 150.132 202.025 1.00 73.11 176 MET B N 1
ATOM 495 C CA . MET A 1 176 ? 150.416 150.649 203.195 1.00 73.11 176 MET B CA 1
ATOM 496 C C . MET A 1 176 ? 151.929 150.569 203.024 1.00 73.11 176 MET B C 1
ATOM 497 O O . MET A 1 176 ? 152.655 151.491 203.414 1.00 73.11 176 MET B O 1
ATOM 502 N N . ALA A 1 177 ? 152.424 149.466 202.453 1.00 73.38 177 ALA B N 1
ATOM 503 C CA . ALA A 1 177 ? 153.865 149.288 202.304 1.00 73.38 177 ALA B CA 1
ATOM 504 C C . ALA A 1 177 ? 154.465 150.338 201.376 1.00 73.38 177 ALA B C 1
ATOM 505 O O . ALA A 1 177 ? 155.549 150.868 201.647 1.00 73.38 177 ALA B O 1
ATOM 507 N N . MET A 1 178 ? 153.777 150.651 200.276 1.00 72.94 178 MET B N 1
ATOM 508 C CA . MET A 1 178 ? 154.300 151.619 199.318 1.00 72.94 178 MET B CA 1
ATOM 509 C C . MET A 1 178 ? 154.350 153.033 199.882 1.00 72.94 178 MET B C 1
ATOM 510 O O . MET A 1 178 ? 155.054 153.883 199.325 1.00 72.94 178 MET B O 1
ATOM 515 N N . LEU A 1 179 ? 153.618 153.306 200.965 1.00 66.53 179 LEU B N 1
ATOM 516 C CA . LEU A 1 179 ? 153.680 154.626 201.586 1.00 66.53 179 LEU B CA 1
ATOM 517 C C . LEU A 1 179 ? 155.069 154.908 202.144 1.00 66.53 179 LEU B C 1
ATOM 518 O O . LEU A 1 179 ? 155.582 156.027 202.020 1.00 66.53 179 LEU B O 1
ATOM 523 N N . PHE A 1 180 ? 155.692 153.909 202.764 1.00 63.70 180 PHE B N 1
ATOM 524 C CA . PHE A 1 180 ? 157.011 154.062 203.354 1.00 63.70 180 PHE B CA 1
ATOM 525 C C . PHE A 1 180 ? 158.087 153.610 202.370 1.00 63.70 180 PHE B C 1
ATOM 526 O O . PHE A 1 180 ? 157.805 153.149 201.262 1.00 63.70 180 PHE B O 1
ATOM 534 N N . THR A 1 181 ? 159.345 153.745 202.782 1.00 59.74 181 THR B N 1
ATOM 535 C CA . THR A 1 181 ? 160.475 153.336 201.957 1.00 59.74 181 THR B CA 1
ATOM 536 C C . THR A 1 181 ? 160.844 151.880 202.219 1.00 59.74 181 THR B C 1
ATOM 537 O O . THR A 1 181 ? 160.797 151.045 201.315 1.00 59.74 181 THR B O 1
ATOM 541 N N . VAL A 1 191 ? 157.223 158.569 210.782 1.00 61.27 191 VAL B N 1
ATOM 542 C CA . VAL A 1 191 ? 157.240 159.747 209.923 1.00 61.27 191 VAL B CA 1
ATOM 543 C C . VAL A 1 191 ? 158.575 159.854 209.194 1.00 61.27 191 VAL B C 1
ATOM 544 O O . VAL A 1 191 ? 158.615 160.136 207.996 1.00 61.27 191 VAL B O 1
ATOM 548 N N . HIS A 1 192 ? 159.669 159.614 209.921 1.00 63.71 192 HIS B N 1
ATOM 549 C CA . HIS A 1 192 ? 160.997 159.708 209.326 1.00 63.71 192 HIS B CA 1
ATOM 550 C C . HIS A 1 192 ? 161.258 158.625 208.288 1.00 63.71 192 HIS B C 1
ATOM 551 O O . HIS A 1 192 ? 162.218 158.750 207.519 1.00 63.71 192 HIS B O 1
ATOM 558 N N . LEU A 1 193 ? 160.440 157.576 208.245 1.00 61.66 193 LEU B N 1
ATOM 559 C CA . LEU A 1 193 ? 160.555 156.534 207.235 1.00 61.66 193 LEU B CA 1
ATOM 560 C C . LEU A 1 193 ? 159.632 156.758 206.046 1.00 61.66 193 LEU B C 1
ATOM 561 O O . LEU A 1 193 ? 159.653 155.960 205.104 1.00 61.66 193 LEU B O 1
ATOM 563 N N . LEU A 1 194 ? 158.825 157.816 206.065 1.00 55.41 194 LEU B N 1
ATOM 564 C CA . LEU A 1 194 ? 157.931 158.097 204.951 1.00 55.41 194 LEU B CA 1
ATOM 565 C C . LEU A 1 194 ? 158.722 158.543 203.728 1.00 55.41 194 LEU B C 1
ATOM 566 O O . LEU A 1 194 ? 159.725 159.253 203.841 1.00 55.41 194 LEU B O 1
ATOM 571 N N . SER A 1 195 ? 158.264 158.114 202.550 1.00 50.53 195 SER B N 1
ATOM 572 C CA . SER A 1 195 ? 158.993 158.408 201.320 1.00 50.53 195 SER B CA 1
ATOM 573 C C . SER A 1 195 ? 158.915 159.888 200.965 1.00 50.53 195 SER B C 1
ATOM 574 O O . SER A 1 195 ? 159.935 160.517 200.659 1.00 50.53 195 SER B O 1
ATOM 577 N N . ASP A 1 196 ? 157.715 160.465 201.009 1.00 45.87 196 ASP B N 1
ATOM 578 C CA . ASP A 1 196 ? 157.510 161.852 200.614 1.00 45.87 196 ASP B CA 1
ATOM 579 C C . ASP A 1 196 ? 156.601 162.538 201.623 1.00 45.87 196 ASP B C 1
ATOM 580 O O . ASP A 1 196 ? 155.539 162.010 201.964 1.00 45.87 196 ASP B O 1
ATOM 585 N N . THR A 1 197 ? 157.016 163.717 202.082 1.00 42.74 197 THR B N 1
ATOM 586 C CA . THR A 1 197 ? 156.241 164.488 203.044 1.00 42.74 197 THR B CA 1
ATOM 587 C C . THR A 1 197 ? 156.436 165.971 202.770 1.00 42.74 197 THR B C 1
ATOM 588 O O . THR A 1 197 ? 157.457 166.394 202.219 1.00 42.74 197 THR B O 1
ATOM 592 N N . ILE A 1 198 ? 155.437 166.758 203.163 1.00 40.20 198 ILE B N 1
ATOM 593 C CA . ILE A 1 198 ? 155.486 168.212 203.073 1.00 40.20 198 ILE B CA 1
ATOM 594 C C . ILE A 1 198 ? 155.126 168.782 204.437 1.00 40.20 198 ILE B C 1
ATOM 595 O O . ILE A 1 198 ? 154.105 168.403 205.023 1.00 40.20 198 ILE B O 1
ATOM 600 N N . GLN A 1 199 ? 155.964 169.685 204.943 1.00 44.42 199 GLN B N 1
ATOM 601 C CA . GLN A 1 199 ? 155.735 170.315 206.234 1.00 44.42 199 GLN B CA 1
ATOM 602 C C . GLN A 1 199 ? 155.959 171.814 206.109 1.00 44.42 199 GLN B C 1
ATOM 603 O O . GLN A 1 199 ? 156.740 172.275 205.272 1.00 44.42 199 GLN B O 1
ATOM 609 N N . GLY A 1 200 ? 155.266 172.571 206.956 1.00 47.30 200 GLY B N 1
ATOM 610 C CA . GLY A 1 200 ? 155.379 174.018 206.948 1.00 47.30 200 GLY B CA 1
ATOM 611 C C . GLY A 1 200 ? 156.544 174.491 207.803 1.00 47.30 200 GLY B C 1
ATOM 612 O O . GLY A 1 200 ? 156.833 173.925 208.855 1.00 47.30 200 GLY B O 1
ATOM 613 N N . VAL A 1 201 ? 157.209 175.542 207.331 1.00 51.85 201 VAL B N 1
ATOM 614 C CA . VAL A 1 201 ? 158.352 176.128 208.016 1.00 51.85 201 VAL B CA 1
ATOM 615 C C . VAL A 1 201 ? 158.100 177.618 208.198 1.00 51.85 201 VAL B C 1
ATOM 616 O O . VAL A 1 201 ? 157.655 178.301 207.270 1.00 51.85 201 VAL B O 1
ATOM 620 N N . THR A 1 202 ? 158.377 178.118 209.400 1.00 58.34 202 THR B N 1
ATOM 621 C CA . THR A 1 202 ? 158.184 179.522 209.732 1.00 58.34 202 THR B CA 1
ATOM 622 C C . THR A 1 202 ? 159.534 180.224 209.770 1.00 58.34 202 THR B C 1
ATOM 623 O O . THR A 1 202 ? 160.470 179.747 210.422 1.00 58.34 202 THR B O 1
ATOM 627 N N . ALA A 1 203 ? 159.631 181.350 209.071 1.00 62.83 203 ALA B N 1
ATOM 628 C CA . ALA A 1 203 ? 160.871 182.114 209.012 1.00 62.83 203 ALA B CA 1
ATOM 629 C C . ALA A 1 203 ? 161.177 182.766 210.355 1.00 62.83 203 ALA B C 1
ATOM 630 O O . ALA A 1 203 ? 160.269 183.181 211.075 1.00 62.83 203 ALA B O 1
ATOM 632 N N . VAL A 1 208 ? 164.194 179.254 211.214 1.00 61.95 208 VAL B N 1
ATOM 633 C CA . VAL A 1 208 ? 163.418 178.222 210.537 1.00 61.95 208 VAL B CA 1
ATOM 634 C C . VAL A 1 208 ? 162.827 177.256 211.557 1.00 61.95 208 VAL B C 1
ATOM 635 O O . VAL A 1 208 ? 163.519 176.371 212.062 1.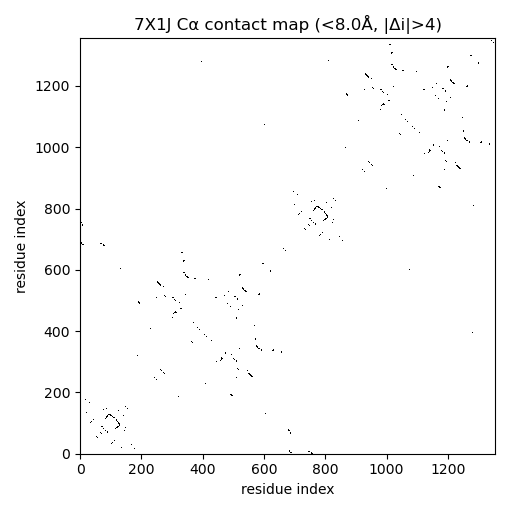00 61.95 208 VAL B O 1
ATOM 639 N N . ARG A 1 209 ? 161.544 177.432 211.859 1.00 62.14 209 ARG B N 1
ATOM 640 C CA . ARG A 1 209 ? 160.830 176.587 212.807 1.00 62.14 209 ARG B CA 1
ATOM 641 C C . ARG A 1 209 ? 159.796 175.756 212.062 1.00 62.14 209 ARG B C 1
ATOM 642 O O . ARG A 1 209 ? 158.977 176.301 211.314 1.00 62.14 209 ARG B O 1
ATOM 650 N N . TYR A 1 210 ? 159.835 174.444 212.269 1.00 56.96 210 TYR B N 1
ATOM 651 C CA . TYR A 1 210 ? 158.896 173.545 211.615 1.00 56.96 210 TYR B CA 1
ATOM 652 C C . TYR A 1 210 ? 157.526 173.621 212.274 1.00 56.96 210 TYR B C 1
ATOM 653 O O . TYR A 1 210 ? 157.396 173.930 213.463 1.00 56.96 210 TYR B O 1
ATOM 662 N N . GLN A 1 211 ? 156.493 173.335 211.484 1.00 51.29 211 GLN B N 1
ATOM 663 C CA . GLN A 1 211 ? 155.112 173.315 211.958 1.00 51.29 211 GLN B CA 1
ATOM 664 C C . GLN A 1 211 ? 154.745 171.869 212.270 1.00 51.29 211 GLN B C 1
ATOM 665 O O . GLN A 1 211 ? 154.421 171.089 211.371 1.00 51.29 211 GLN B O 1
ATOM 671 N N . GLN A 1 212 ? 154.793 171.513 213.553 1.00 54.42 212 GLN B N 1
ATOM 672 C CA . GLN A 1 212 ? 154.470 170.160 213.985 1.00 54.42 212 GLN B CA 1
ATOM 673 C C . GLN A 1 212 ? 152.971 169.906 214.071 1.00 54.42 212 GLN B C 1
ATOM 674 O O . GLN A 1 212 ? 152.568 168.761 214.299 1.00 54.42 212 GLN B O 1
ATOM 680 N N . SER A 1 213 ? 152.145 170.941 213.897 1.00 51.63 213 SER B N 1
ATOM 681 C CA . SER A 1 213 ? 150.704 170.785 214.070 1.00 51.63 213 SER B CA 1
ATOM 682 C C . SER A 1 213 ? 150.113 169.826 213.044 1.00 51.63 213 SER B C 1
ATOM 683 O O . SER A 1 213 ? 149.253 169.002 213.378 1.00 51.63 213 SER B O 1
ATOM 686 N N . TRP A 1 214 ? 150.557 169.916 211.793 1.00 44.26 214 TRP B N 1
ATOM 687 C CA . TRP A 1 214 ? 149.979 169.139 210.708 1.00 44.26 214 TRP B CA 1
ATOM 688 C C . TRP A 1 214 ? 151.079 168.425 209.935 1.00 44.26 214 TRP B C 1
ATOM 689 O O . TRP A 1 214 ? 152.266 168.743 210.053 1.00 44.26 214 TRP B O 1
ATOM 700 N N . LEU A 1 215 ? 150.665 167.444 209.136 1.00 44.44 215 LEU B N 1
ATOM 701 C CA . LEU A 1 215 ? 151.581 166.665 208.317 1.00 44.44 215 LEU B CA 1
ATOM 702 C C . LEU A 1 215 ? 150.871 166.270 207.030 1.00 44.44 215 LEU B C 1
ATOM 703 O O . LEU A 1 215 ? 149.681 165.944 207.047 1.00 44.44 215 LEU B O 1
ATOM 708 N N . CYS A 1 216 ? 151.608 166.301 205.921 1.00 41.22 216 CYS B N 1
ATOM 709 C CA . CYS A 1 216 ? 151.076 165.965 204.603 1.00 41.22 216 CYS B CA 1
ATOM 710 C C . CYS A 1 216 ? 151.898 164.820 204.028 1.00 41.22 216 CYS B C 1
ATOM 711 O O . CYS A 1 216 ? 153.097 164.976 203.775 1.00 41.22 216 CYS B O 1
ATOM 714 N N . ILE A 1 217 ? 151.254 163.672 203.827 1.00 42.47 217 ILE B N 1
ATOM 715 C CA . ILE A 1 217 ? 151.909 162.472 203.319 1.00 42.47 217 ILE B CA 1
ATOM 716 C C . ILE A 1 217 ? 151.546 162.295 201.853 1.00 42.47 217 ILE B C 1
ATOM 717 O O . ILE A 1 217 ? 150.376 162.419 201.468 1.00 42.47 217 ILE B O 1
ATOM 722 N N . ILE A 1 218 ? 152.552 162.006 201.028 1.00 43.12 218 ILE B N 1
ATOM 723 C CA . ILE A 1 218 ? 152.389 161.906 199.583 1.00 43.12 218 ILE B CA 1
ATOM 724 C C . ILE A 1 218 ? 152.908 160.552 199.125 1.00 43.12 218 ILE B C 1
ATOM 725 O O . ILE A 1 218 ? 153.921 160.059 199.635 1.00 43.12 218 ILE B O 1
ATOM 730 N N . CYS A 1 219 ? 152.214 159.952 198.161 1.00 52.70 219 CYS B N 1
ATOM 731 C CA . CYS A 1 219 ? 152.640 158.687 197.583 1.00 52.70 219 CYS B CA 1
ATOM 732 C C . CYS A 1 219 ? 152.141 158.606 196.148 1.00 52.70 219 CYS B C 1
ATOM 733 O O . CYS A 1 219 ? 151.182 159.280 195.763 1.00 52.70 219 CYS B O 1
ATOM 736 N N . THR A 1 220 ? 152.808 157.769 195.359 1.00 58.56 220 THR B N 1
ATOM 737 C CA . THR A 1 220 ? 152.462 157.549 193.962 1.00 58.56 220 THR B CA 1
ATOM 738 C C . THR A 1 220 ? 152.227 156.063 193.735 1.00 58.56 220 THR B C 1
ATOM 739 O O . THR A 1 220 ? 153.064 155.235 194.110 1.00 58.56 220 THR B O 1
ATOM 743 N N . MET A 1 221 ? 151.088 155.729 193.130 1.00 63.58 221 MET B N 1
ATOM 744 C CA . MET A 1 221 ? 150.714 154.344 192.876 1.00 63.58 221 MET B CA 1
ATOM 745 C C . MET A 1 221 ? 150.323 154.190 191.414 1.00 63.58 221 MET B C 1
ATOM 746 O O . MET A 1 221 ? 149.541 154.989 190.890 1.00 63.58 221 MET B O 1
ATOM 751 N N . LYS A 1 222 ? 150.871 153.163 190.761 1.00 62.46 222 LYS B N 1
ATOM 752 C CA . LYS A 1 222 ? 150.564 152.905 189.360 1.00 62.46 222 LYS B CA 1
ATOM 753 C C . LYS A 1 222 ? 149.202 152.254 189.162 1.00 62.46 222 LYS B C 1
ATOM 754 O O . LYS A 1 222 ? 148.699 152.235 188.033 1.00 62.46 222 LYS B O 1
ATOM 760 N N . ALA A 1 223 ? 148.597 151.721 190.221 1.00 63.71 223 ALA B N 1
ATOM 761 C CA . ALA A 1 223 ? 147.318 151.032 190.120 1.00 63.71 223 ALA B CA 1
ATOM 762 C C . ALA A 1 223 ? 146.123 151.960 190.289 1.00 63.71 223 ALA B C 1
ATOM 763 O O . ALA A 1 223 ? 144.981 151.491 190.232 1.00 63.71 223 ALA B O 1
ATOM 765 N N . LEU A 1 224 ? 146.351 153.253 190.494 1.00 63.42 224 LEU B N 1
ATOM 766 C CA . LEU A 1 224 ? 145.278 154.214 190.692 1.00 63.42 224 LEU B CA 1
ATOM 767 C C . LEU A 1 224 ? 144.943 154.924 189.386 1.00 63.42 224 LEU B C 1
ATOM 768 O O . LEU A 1 224 ? 145.810 155.151 188.538 1.00 63.42 224 LEU B O 1
ATOM 773 N N . GLN A 1 225 ? 143.666 155.273 189.233 1.00 66.59 225 GLN B N 1
ATOM 774 C CA . GLN A 1 225 ? 143.182 155.981 188.056 1.00 66.59 225 GLN B CA 1
ATOM 775 C C . GLN A 1 225 ? 142.836 157.437 188.321 1.00 66.59 225 GLN B C 1
ATOM 776 O O . GLN A 1 225 ? 142.858 158.241 187.388 1.00 66.59 225 GLN B O 1
ATOM 782 N N . LYS A 1 226 ? 142.522 157.793 189.562 1.00 60.88 226 LYS B N 1
ATOM 783 C CA . LYS A 1 226 ? 142.180 159.154 189.947 1.00 60.88 226 LYS B CA 1
ATOM 784 C C . LYS A 1 226 ? 143.097 159.612 191.077 1.00 60.88 226 LYS B C 1
ATOM 785 O O . LYS A 1 226 ? 143.968 158.874 191.543 1.00 60.88 226 LYS B O 1
ATOM 791 N N . ARG A 1 227 ? 142.887 160.849 191.519 1.00 52.61 227 ARG B N 1
ATOM 792 C CA . ARG A 1 227 ? 143.630 161.427 192.630 1.00 52.61 227 ARG B CA 1
ATOM 793 C C . ARG A 1 227 ? 142.763 161.371 193.882 1.00 52.61 227 ARG B C 1
ATOM 794 O O . ARG A 1 227 ? 141.644 161.895 193.890 1.00 52.61 227 ARG B O 1
ATOM 802 N N . HIS A 1 228 ? 143.279 160.740 194.932 1.00 54.90 228 HIS B N 1
ATOM 803 C CA . HIS A 1 228 ? 142.557 160.561 196.182 1.00 54.90 228 HIS B CA 1
ATOM 804 C C . HIS A 1 228 ? 143.250 161.343 197.289 1.00 54.90 228 HIS B C 1
ATOM 805 O O . HIS A 1 228 ? 144.450 161.165 197.522 1.00 54.90 228 HIS B O 1
ATOM 812 N N . VAL A 1 229 ? 142.495 162.205 197.964 1.00 51.21 229 VAL B N 1
ATOM 813 C CA . VAL A 1 229 ? 143.003 163.026 199.056 1.00 51.21 229 VAL B CA 1
ATOM 814 C C . VAL A 1 229 ? 142.145 162.771 200.287 1.00 51.21 229 VAL B C 1
ATOM 815 O O . VAL A 1 229 ? 140.914 162.860 200.220 1.00 51.21 229 VAL B O 1
ATOM 819 N N . CYS A 1 230 ? 142.796 162.454 201.404 1.00 54.62 230 CYS B N 1
ATOM 820 C CA . CYS A 1 230 ? 142.115 162.208 202.666 1.00 54.62 230 CYS B CA 1
ATOM 821 C C . CYS A 1 230 ? 142.692 163.117 203.741 1.00 54.62 230 CYS B C 1
ATOM 822 O O . CYS A 1 230 ? 143.910 163.297 203.824 1.00 54.62 230 CYS B O 1
ATOM 825 N N . ILE A 1 231 ? 141.811 163.691 204.555 1.00 54.93 231 ILE B N 1
ATOM 826 C CA . ILE A 1 231 ? 142.199 164.542 205.675 1.00 54.93 231 ILE B CA 1
ATOM 827 C C . ILE A 1 231 ? 141.660 163.907 206.949 1.00 54.93 231 ILE B C 1
ATOM 828 O O . ILE A 1 231 ? 140.446 163.708 207.083 1.00 54.93 231 ILE B O 1
ATOM 833 N N . SER A 1 232 ? 142.557 163.594 207.880 1.00 57.75 232 SER B N 1
ATOM 834 C CA . SER A 1 232 ? 142.200 162.955 209.139 1.00 57.75 232 SER B CA 1
ATOM 835 C C . SER A 1 232 ? 142.625 163.844 210.297 1.00 57.75 232 SER B C 1
ATOM 836 O O . SER A 1 232 ? 143.763 164.325 210.330 1.00 57.75 232 SER B O 1
ATOM 839 N N . ARG A 1 233 ? 141.714 164.059 211.241 1.00 61.92 233 ARG B N 1
ATOM 840 C CA . ARG A 1 233 ? 141.976 164.867 212.424 1.00 61.92 233 ARG B CA 1
ATOM 841 C C . ARG A 1 233 ? 142.083 163.960 213.642 1.00 61.92 233 ARG B C 1
ATOM 842 O O . ARG A 1 233 ? 141.218 163.104 213.861 1.00 61.92 233 ARG B O 1
ATOM 850 N N . LEU A 1 234 ? 143.139 164.150 214.426 1.00 63.16 234 LEU B N 1
ATOM 851 C CA . LEU A 1 234 ? 143.396 163.326 215.598 1.00 63.16 234 LEU B CA 1
ATOM 852 C C . LEU A 1 234 ? 142.748 163.938 216.834 1.00 63.16 234 LEU B C 1
ATOM 853 O O . LEU A 1 234 ? 142.677 165.163 216.970 1.00 63.16 234 LEU B O 1
ATOM 858 N N . VAL A 1 235 ? 142.269 163.072 217.731 1.00 66.29 235 VAL B N 1
ATOM 859 C CA . VAL A 1 235 ? 141.643 163.543 218.964 1.00 66.29 235 VAL B CA 1
ATOM 860 C C . VAL A 1 235 ? 142.653 164.290 219.826 1.00 66.29 235 VAL B C 1
ATOM 861 O O . VAL A 1 235 ? 142.355 165.358 220.374 1.00 66.29 235 VAL B O 1
ATOM 865 N N . ARG A 1 236 ? 143.858 163.746 219.957 1.00 67.88 236 ARG B N 1
ATOM 866 C CA . ARG A 1 236 ? 144.898 164.319 220.793 1.00 67.88 236 ARG B CA 1
ATOM 867 C C . ARG A 1 236 ? 146.198 164.421 220.010 1.00 67.88 236 ARG B C 1
ATOM 868 O O . ARG A 1 236 ? 146.425 163.648 219.074 1.00 67.88 236 ARG B O 1
ATOM 876 N N . PRO A 1 237 ? 147.063 165.374 220.360 1.00 64.84 237 PRO B N 1
ATOM 877 C CA . PRO A 1 237 ? 148.358 165.475 219.678 1.00 64.84 237 PRO B CA 1
ATOM 878 C C . PRO A 1 237 ? 149.210 164.239 219.917 1.00 64.84 237 PRO B C 1
ATOM 879 O O . PRO A 1 237 ? 149.171 163.624 220.986 1.00 64.84 237 PRO B O 1
ATOM 883 N N . GLN A 1 238 ? 149.986 163.876 218.900 1.00 65.14 238 GLN B N 1
ATOM 884 C CA . GLN A 1 238 ? 150.839 162.697 218.937 1.00 65.14 238 GLN B CA 1
ATOM 885 C C . GLN A 1 238 ? 152.280 163.097 218.654 1.00 65.14 238 GLN B C 1
ATOM 886 O O . GLN A 1 238 ? 152.540 163.960 217.811 1.00 65.14 238 GLN B O 1
ATOM 892 N N . ASN A 1 239 ? 153.213 162.464 219.363 1.00 64.02 239 ASN B N 1
ATOM 893 C CA . ASN A 1 239 ? 154.642 162.729 219.205 1.00 64.02 239 ASN B CA 1
ATOM 894 C C . ASN A 1 239 ? 155.207 161.661 218.272 1.00 64.02 239 ASN B C 1
ATOM 895 O O . ASN A 1 239 ? 155.642 160.594 218.706 1.00 64.02 239 ASN B O 1
ATOM 900 N N . TRP A 1 240 ? 155.195 161.960 216.975 1.00 62.49 240 TRP B N 1
ATOM 901 C CA . TRP A 1 240 ? 155.646 161.026 215.952 1.00 62.49 240 TRP B CA 1
ATOM 902 C C . TRP A 1 240 ? 157.074 161.281 215.488 1.00 62.49 240 TRP B C 1
ATOM 903 O O . TRP A 1 240 ? 157.556 160.566 214.604 1.00 62.49 240 TRP B O 1
ATOM 914 N N . GLY A 1 241 ? 157.756 162.269 216.048 1.00 62.51 241 GLY B N 1
ATOM 915 C CA . GLY A 1 241 ? 159.123 162.541 215.658 1.00 62.51 241 GLY B CA 1
ATOM 916 C C . GLY A 1 241 ? 159.571 163.905 216.147 1.00 62.51 241 GLY B C 1
ATOM 917 O O . GLY A 1 241 ? 158.863 164.588 216.887 1.00 62.51 241 GLY B O 1
ATOM 918 N N . GLU A 1 242 ? 160.777 164.277 215.710 1.00 62.03 242 GLU B N 1
ATOM 919 C CA . GLU A 1 242 ? 161.349 165.564 216.094 1.00 62.03 242 GLU B CA 1
ATOM 920 C C . GLU A 1 242 ? 160.507 166.721 215.570 1.00 62.03 242 GLU B C 1
ATOM 921 O O . GLU A 1 242 ? 160.230 167.684 216.295 1.00 62.03 242 GLU B O 1
ATOM 927 N N . ASN A 1 243 ? 160.087 166.645 214.307 1.00 60.24 243 ASN B N 1
ATOM 928 C CA . ASN A 1 243 ? 159.288 167.687 213.677 1.00 60.24 243 ASN B CA 1
ATOM 929 C C . ASN A 1 243 ? 157.811 167.319 213.598 1.00 60.24 243 ASN B C 1
ATOM 930 O O . ASN A 1 243 ? 157.053 167.972 212.875 1.00 60.24 243 ASN B O 1
ATOM 935 N N . SER A 1 244 ? 157.389 166.284 214.323 1.00 59.29 244 SER B N 1
ATOM 936 C CA . SER A 1 244 ? 156.004 165.828 214.306 1.00 59.29 244 SER B CA 1
ATOM 937 C C . SER A 1 244 ? 155.537 165.499 215.717 1.00 59.29 244 SER B C 1
ATOM 938 O O . SER A 1 244 ? 154.875 164.483 215.951 1.00 59.29 244 SER B O 1
ATOM 941 N N . CYS A 1 245 ? 155.874 166.358 216.679 1.00 62.51 245 CYS B N 1
ATOM 942 C CA . CYS A 1 245 ? 155.542 166.106 218.076 1.00 62.51 245 CYS B CA 1
ATOM 943 C C . CYS A 1 245 ? 154.131 166.545 218.453 1.00 62.51 245 CYS B C 1
ATOM 944 O O . CYS A 1 245 ? 153.665 166.190 219.541 1.00 62.51 245 CYS B O 1
ATOM 947 N N . GLU A 1 246 ? 153.445 167.298 217.596 1.00 61.07 246 GLU B N 1
ATOM 948 C CA . GLU A 1 246 ? 152.111 167.808 217.905 1.00 61.07 246 GLU B CA 1
ATOM 949 C C . GLU A 1 246 ? 151.177 167.617 216.718 1.00 61.07 246 GLU B C 1
ATOM 950 O O . GLU A 1 246 ? 150.423 168.522 216.349 1.00 61.07 246 GLU B O 1
ATOM 956 N N . VAL A 1 247 ? 151.211 166.432 216.108 1.00 59.44 247 VAL B N 1
ATOM 957 C CA . VAL A 1 247 ? 150.412 166.175 214.917 1.00 59.44 247 VAL B CA 1
ATOM 958 C C . VAL A 1 247 ? 148.936 166.131 215.286 1.00 59.44 247 VAL B C 1
ATOM 959 O O . VAL A 1 247 ? 148.531 165.433 216.226 1.00 59.44 247 VAL B O 1
ATOM 963 N N . ARG A 1 248 ? 148.121 166.880 214.543 1.00 58.78 248 ARG B N 1
ATOM 964 C CA . ARG A 1 248 ? 146.677 166.877 214.739 1.00 58.78 248 ARG B CA 1
ATOM 965 C C . ARG A 1 248 ? 145.967 166.595 213.423 1.00 58.78 248 ARG B C 1
ATOM 966 O O . ARG A 1 248 ? 144.836 166.097 213.415 1.00 58.78 248 ARG B O 1
ATOM 974 N N . PHE A 1 249 ? 146.621 166.908 212.307 1.00 51.90 249 PHE B N 1
ATOM 975 C CA . PHE A 1 249 ? 146.057 166.722 210.977 1.00 51.90 249 PHE B CA 1
ATOM 976 C C . PHE A 1 249 ? 147.012 165.899 210.127 1.00 51.90 249 PHE B C 1
ATOM 977 O O . PHE A 1 249 ? 148.215 166.179 210.089 1.00 51.90 249 PHE B O 1
ATOM 985 N N . VAL A 1 250 ? 146.476 164.888 209.449 1.00 49.30 250 VAL B N 1
ATOM 986 C CA . VAL A 1 250 ? 147.240 164.050 208.530 1.00 49.30 250 VAL B CA 1
ATOM 987 C C . VAL A 1 250 ? 146.583 164.143 207.161 1.00 49.30 250 VAL B C 1
ATOM 988 O O . VAL A 1 250 ? 145.382 163.878 207.023 1.00 49.30 250 VAL B O 1
ATOM 992 N N . ILE A 1 251 ? 147.366 164.515 206.150 1.00 44.38 251 ILE B N 1
ATOM 993 C CA . ILE A 1 251 ? 146.877 164.680 204.786 1.00 44.38 251 ILE B CA 1
ATOM 994 C C . ILE A 1 251 ? 147.579 163.647 203.915 1.00 44.38 251 ILE B C 1
ATOM 995 O O . ILE A 1 251 ? 148.804 163.695 203.749 1.00 44.38 251 ILE B O 1
ATOM 1000 N N . LEU A 1 252 ? 146.809 162.716 203.359 1.00 45.35 252 LEU B N 1
ATOM 1001 C CA . LEU A 1 252 ? 147.328 161.699 202.454 1.00 45.35 252 LEU B CA 1
ATOM 1002 C C . LEU A 1 252 ? 146.846 162.006 201.043 1.00 45.35 252 LEU B C 1
ATOM 1003 O O . LEU A 1 252 ? 145.638 162.111 200.804 1.00 45.35 252 LEU B O 1
ATOM 1008 N N . VAL A 1 253 ? 147.788 162.150 200.115 1.00 44.29 253 VAL B N 1
ATOM 1009 C CA . VAL A 1 253 ? 147.490 162.441 198.718 1.00 44.29 253 VAL B CA 1
ATOM 1010 C C . VAL A 1 253 ? 148.046 161.301 197.875 1.00 44.29 253 VAL B C 1
ATOM 1011 O O . VAL A 1 253 ? 149.256 161.043 197.888 1.00 44.29 253 VAL B O 1
ATOM 1015 N N . LEU A 1 254 ? 147.163 160.618 197.152 1.00 49.53 254 LEU B N 1
ATOM 1016 C CA . LEU A 1 254 ? 147.538 159.517 196.276 1.00 49.53 254 LEU B CA 1
ATOM 1017 C C . LEU A 1 254 ? 147.148 159.867 194.847 1.00 49.53 254 LEU B C 1
ATOM 1018 O O . LEU A 1 254 ? 145.991 160.209 194.582 1.00 49.53 254 LEU B O 1
ATOM 1023 N N . ALA A 1 255 ? 148.110 159.781 193.935 1.00 51.84 255 ALA B N 1
ATOM 1024 C CA . ALA A 1 255 ? 147.887 160.102 192.534 1.00 51.84 255 ALA B CA 1
ATOM 1025 C C . ALA A 1 255 ? 148.669 159.133 191.659 1.00 51.84 255 ALA B C 1
ATOM 1026 O O . ALA A 1 255 ? 149.712 158.618 192.078 1.00 51.84 255 ALA B O 1
ATOM 1028 N N . PRO A 1 256 ? 148.187 158.863 190.448 1.00 56.49 256 PRO B N 1
ATOM 1029 C CA . PRO A 1 256 ? 148.948 158.022 189.518 1.00 56.49 256 PRO B CA 1
ATOM 1030 C C . PRO A 1 256 ? 150.165 158.760 188.994 1.00 56.49 256 PRO B C 1
ATOM 1031 O O . PRO A 1 256 ? 150.177 160.000 188.948 1.00 56.49 256 PRO B O 1
ATOM 1035 N N . PRO A 1 257 ? 151.216 158.035 188.600 1.00 57.95 257 PRO B N 1
ATOM 1036 C CA . PRO A 1 257 ? 152.410 158.723 188.079 1.00 57.95 257 PRO B CA 1
ATOM 1037 C C . PRO A 1 257 ? 152.153 159.503 186.802 1.00 57.95 257 PRO B C 1
ATOM 1038 O O . PRO A 1 257 ? 152.776 160.550 186.587 1.00 57.95 257 PRO B O 1
ATOM 1042 N N . LYS A 1 258 ? 151.252 159.024 185.944 1.00 57.54 258 LYS B N 1
ATOM 1043 C CA . LYS A 1 258 ? 150.985 159.663 184.655 1.00 57.54 258 LYS B CA 1
ATOM 1044 C C . LYS A 1 258 ? 149.874 160.689 184.836 1.00 57.54 258 LYS B C 1
ATOM 1045 O O . LYS A 1 258 ? 148.685 160.374 184.757 1.00 57.54 258 LYS B O 1
ATOM 1051 N N . MET A 1 259 ? 150.270 161.938 185.072 1.00 52.46 259 MET B N 1
ATOM 1052 C CA . MET A 1 259 ? 149.329 163.038 185.222 1.00 52.46 259 MET B CA 1
ATOM 1053 C C . MET A 1 259 ? 149.991 164.324 184.750 1.00 52.46 259 MET B C 1
ATOM 1054 O O . MET A 1 259 ? 151.212 164.393 184.582 1.00 52.46 259 MET B O 1
ATOM 1059 N N . LYS A 1 260 ? 149.165 165.344 184.531 1.00 43.85 260 LYS B N 1
ATOM 1060 C CA . LYS A 1 260 ? 149.668 166.635 184.087 1.00 43.85 260 LYS B CA 1
ATOM 1061 C C . LYS A 1 260 ? 150.565 167.255 185.151 1.00 43.85 260 LYS B C 1
ATOM 1062 O O . LYS A 1 260 ? 150.379 167.046 186.352 1.00 43.85 260 LYS B O 1
ATOM 1068 N N . SER A 1 261 ? 151.546 168.038 184.693 1.00 45.39 261 SER B N 1
ATOM 1069 C CA . SER A 1 261 ? 152.513 168.646 185.601 1.00 45.39 261 SER B CA 1
ATOM 1070 C C . SER A 1 261 ? 151.866 169.613 186.586 1.00 45.39 261 SER B C 1
ATOM 1071 O O . SER A 1 261 ? 152.460 169.902 187.631 1.00 45.39 261 SER B O 1
ATOM 1074 N N . THR A 1 262 ? 150.671 170.119 186.281 1.00 43.13 262 THR B N 1
ATOM 1075 C CA . THR A 1 262 ? 149.973 171.018 187.190 1.00 43.13 262 THR B CA 1
ATOM 1076 C C . THR A 1 262 ? 149.111 170.285 188.208 1.00 43.13 262 THR B C 1
ATOM 1077 O O . THR A 1 262 ? 148.668 170.905 189.183 1.00 43.13 262 THR B O 1
ATOM 1081 N N . LYS A 1 263 ? 148.831 169.007 187.968 1.00 43.39 263 LYS B N 1
ATOM 1082 C CA . LYS A 1 263 ? 148.028 168.218 188.905 1.00 43.39 263 LYS B CA 1
ATOM 1083 C C . LYS A 1 263 ? 148.719 166.940 189.346 1.00 43.39 263 LYS B C 1
ATOM 1084 O O . LYS A 1 263 ? 148.073 165.916 189.545 1.00 43.39 263 LYS B O 1
ATOM 1090 N N . THR A 1 264 ? 150.035 166.998 189.514 1.00 43.96 264 THR B N 1
ATOM 1091 C CA . THR A 1 264 ? 150.779 165.851 190.011 1.00 43.96 264 THR B CA 1
ATOM 1092 C C . THR A 1 264 ? 150.517 165.665 191.505 1.00 43.96 264 THR B C 1
ATOM 1093 O O . THR A 1 264 ? 149.752 166.402 192.132 1.00 43.96 264 THR B O 1
ATOM 1097 N N . ALA A 1 265 ? 151.168 164.651 192.082 1.00 43.93 265 ALA B N 1
ATOM 1098 C CA . ALA A 1 265 ? 151.019 164.396 193.510 1.00 43.93 265 ALA B CA 1
ATOM 1099 C C . ALA A 1 265 ? 151.549 165.561 194.337 1.00 43.93 265 ALA B C 1
ATOM 1100 O O . ALA A 1 265 ? 150.948 165.939 195.349 1.00 43.93 265 ALA B O 1
ATOM 1102 N N . MET A 1 266 ? 152.680 166.137 193.923 1.00 46.58 266 MET B N 1
ATOM 1103 C CA . MET A 1 266 ? 153.238 167.284 194.636 1.00 46.58 266 MET B CA 1
ATOM 1104 C C . MET A 1 266 ? 152.316 168.494 194.544 1.00 46.58 266 MET B C 1
ATOM 1105 O O . MET A 1 266 ? 152.093 169.196 195.537 1.00 46.58 266 MET B O 1
ATOM 1110 N N . GLU A 1 267 ? 151.772 168.757 193.351 1.00 44.02 267 GLU B N 1
ATOM 1111 C CA . GLU A 1 267 ? 150.947 169.946 193.155 1.00 44.02 267 GLU B CA 1
ATOM 1112 C C . GLU A 1 267 ? 149.666 169.885 193.977 1.00 44.02 267 GLU B C 1
ATOM 1113 O O . GLU A 1 267 ? 149.273 170.880 194.598 1.00 44.02 267 GLU B O 1
ATOM 1119 N N . VAL A 1 268 ? 148.996 168.730 193.987 1.00 42.17 268 VAL B N 1
ATOM 1120 C CA . VAL A 1 268 ? 147.751 168.600 194.741 1.00 42.17 268 VAL B CA 1
ATOM 1121 C C . VAL A 1 268 ? 148.016 168.746 196.233 1.00 42.17 268 VAL B C 1
ATOM 1122 O O . VAL A 1 268 ? 147.229 169.361 196.963 1.00 42.17 268 VAL B O 1
ATOM 1126 N N . ALA A 1 269 ? 149.133 168.190 196.708 1.00 42.40 269 ALA B N 1
ATOM 1127 C CA . ALA A 1 269 ? 149.484 168.322 198.118 1.00 42.40 269 ALA B CA 1
ATOM 1128 C C . ALA A 1 269 ? 149.781 169.772 198.484 1.00 42.40 269 ALA B C 1
ATOM 1129 O O . ALA A 1 269 ? 149.471 170.215 199.597 1.00 42.40 269 ALA B O 1
ATOM 1131 N N . ARG A 1 270 ? 150.392 170.523 197.563 1.00 41.44 270 ARG B N 1
ATOM 1132 C CA . ARG A 1 270 ? 150.698 171.926 197.834 1.00 41.44 270 ARG B CA 1
ATOM 1133 C C . ARG A 1 270 ? 149.434 172.751 198.036 1.00 41.44 270 ARG B C 1
ATOM 1134 O O . ARG A 1 270 ? 149.447 173.726 198.799 1.00 41.44 270 ARG B O 1
ATOM 1142 N N . THR A 1 271 ? 148.341 172.391 197.359 1.00 42.29 271 THR B N 1
ATOM 1143 C CA . THR A 1 271 ? 147.078 173.094 197.561 1.00 42.29 271 THR B CA 1
ATOM 1144 C C . THR A 1 271 ? 146.595 172.945 198.999 1.00 42.29 271 THR B C 1
ATOM 1145 O O . THR A 1 271 ? 146.191 173.925 199.636 1.00 42.29 271 THR B O 1
ATOM 1149 N N . PHE A 1 272 ? 146.634 171.722 199.530 1.00 44.62 272 PHE B N 1
ATOM 1150 C CA . PHE A 1 272 ? 146.217 171.495 200.909 1.00 44.62 272 PHE B CA 1
ATOM 1151 C C . PHE A 1 272 ? 147.265 171.964 201.909 1.00 44.62 272 PHE B C 1
ATOM 1152 O O . PHE A 1 272 ? 146.911 172.424 202.999 1.00 44.62 272 PHE B O 1
ATOM 1160 N N . ALA A 1 273 ? 148.550 171.851 201.563 1.00 44.26 273 ALA B N 1
ATOM 1161 C CA . ALA A 1 273 ? 149.601 172.316 202.462 1.00 44.26 273 ALA B CA 1
ATOM 1162 C C . ALA A 1 273 ? 149.520 173.823 202.674 1.00 44.26 273 ALA B C 1
ATOM 1163 O O . ALA A 1 273 ? 149.727 174.313 203.789 1.00 44.26 273 ALA B O 1
ATOM 1165 N N . THR A 1 274 ? 149.233 174.574 201.608 1.00 43.89 274 THR B N 1
ATOM 1166 C CA . THR A 1 274 ? 149.120 176.025 201.729 1.00 43.89 274 THR B CA 1
ATOM 1167 C C . THR A 1 274 ? 147.966 176.416 202.646 1.00 43.89 274 THR B C 1
ATOM 1168 O O . THR A 1 274 ? 148.102 177.320 203.477 1.00 43.89 274 THR B O 1
ATOM 1172 N N . MET A 1 275 ? 146.818 175.748 202.504 1.00 49.06 275 MET B N 1
ATOM 1173 C CA . MET A 1 275 ? 145.676 176.052 203.361 1.00 49.06 275 MET B CA 1
ATOM 1174 C C . MET A 1 275 ? 145.972 175.714 204.818 1.00 49.06 275 MET B C 1
ATOM 1175 O O . MET A 1 275 ? 145.650 176.495 205.722 1.00 49.06 275 MET B O 1
ATOM 1180 N N . PHE A 1 276 ? 146.590 174.559 205.065 1.00 46.72 276 PHE B N 1
ATOM 1181 C CA . PHE A 1 276 ? 146.920 174.146 206.423 1.00 46.72 276 PHE B CA 1
ATOM 1182 C C . PHE A 1 276 ? 148.125 174.882 206.992 1.00 46.72 276 PHE B C 1
ATOM 1183 O O . PHE A 1 276 ? 148.391 174.760 208.193 1.00 46.72 276 PHE B O 1
ATOM 1191 N N . SER A 1 277 ? 148.857 175.636 206.170 1.00 47.71 277 SER B N 1
ATOM 1192 C CA . SER A 1 277 ? 149.981 176.419 206.665 1.00 47.71 277 SER B CA 1
ATOM 1193 C C . SER A 1 277 ? 149.544 177.586 207.541 1.00 47.71 277 SER B C 1
ATOM 1194 O O . SER A 1 277 ? 150.386 178.165 208.234 1.00 47.71 277 SER B O 1
ATOM 1197 N N . ASP A 1 278 ? 148.262 177.942 207.526 1.00 53.39 278 ASP B N 1
ATOM 1198 C CA . ASP A 1 278 ? 147.745 179.029 208.345 1.00 53.39 278 ASP B CA 1
ATOM 1199 C C . ASP A 1 278 ? 147.349 178.473 209.709 1.00 53.39 278 ASP B C 1
ATOM 1200 O O . ASP A 1 278 ? 146.534 177.548 209.794 1.00 53.39 278 ASP B O 1
ATOM 1205 N N . ILE A 1 279 ? 147.931 179.035 210.770 1.00 56.99 279 ILE B N 1
ATOM 1206 C CA . ILE A 1 279 ? 147.621 178.569 212.119 1.00 56.99 279 ILE B CA 1
ATOM 1207 C C . ILE A 1 279 ? 146.171 178.878 212.473 1.00 56.99 279 ILE B C 1
ATOM 1208 O O . ILE A 1 279 ? 145.503 178.091 213.154 1.00 56.99 279 ILE B O 1
ATOM 1213 N N . ALA A 1 280 ? 145.657 180.022 212.011 1.00 58.17 280 ALA B N 1
ATOM 1214 C CA . ALA A 1 280 ? 144.272 180.385 212.298 1.00 58.17 280 ALA B CA 1
ATOM 1215 C C . ALA A 1 280 ? 143.298 179.390 211.679 1.00 58.17 280 ALA B C 1
ATOM 1216 O O . ALA A 1 280 ? 142.289 179.031 212.298 1.00 58.17 280 ALA B O 1
ATOM 1218 N N . PHE A 1 281 ? 143.579 178.941 210.453 1.00 57.00 281 PHE B N 1
ATOM 1219 C CA . PHE A 1 281 ? 142.703 177.972 209.803 1.00 57.00 281 PHE B CA 1
ATOM 1220 C C . PHE A 1 281 ? 142.684 176.646 210.554 1.00 57.00 281 PHE B C 1
ATOM 1221 O O . PHE A 1 281 ? 141.628 176.018 210.691 1.00 57.00 281 PHE B O 1
ATOM 1229 N N . ARG A 1 282 ? 143.845 176.198 211.040 1.00 57.30 282 ARG B N 1
ATOM 1230 C CA . ARG A 1 282 ? 143.896 174.953 211.798 1.00 57.30 282 ARG B CA 1
ATOM 1231 C C . ARG A 1 282 ? 143.088 175.059 213.085 1.00 57.30 282 ARG B C 1
ATOM 1232 O O . ARG A 1 282 ? 142.413 174.102 213.484 1.00 57.30 282 ARG B O 1
ATOM 1240 N N . GLN A 1 283 ? 143.151 176.213 213.754 1.00 61.72 283 GLN B N 1
ATOM 1241 C CA . GLN A 1 283 ? 142.353 176.416 214.959 1.00 61.72 283 GLN B CA 1
ATOM 1242 C C . GLN A 1 283 ? 140.862 176.346 214.652 1.00 61.72 283 GLN B C 1
ATOM 1243 O O . GLN A 1 283 ? 140.087 175.776 215.430 1.00 61.72 283 GLN B O 1
ATOM 1249 N N . LYS A 1 284 ? 140.440 176.928 213.526 1.00 62.28 284 LYS B N 1
ATOM 1250 C CA . LYS A 1 284 ? 139.035 176.856 213.139 1.00 62.28 284 LYS B CA 1
ATOM 1251 C C . LYS A 1 284 ? 138.611 175.419 212.862 1.00 62.28 284 LYS B C 1
ATOM 1252 O O . LYS A 1 284 ? 137.490 175.019 213.199 1.00 62.28 284 LYS B O 1
ATOM 1258 N N . LEU A 1 285 ? 139.491 174.629 212.240 1.00 61.19 285 LEU B N 1
ATOM 1259 C CA . LEU A 1 285 ? 139.184 173.222 212.000 1.00 61.19 285 LEU B CA 1
ATOM 1260 C C . LEU A 1 285 ? 138.988 172.466 213.309 1.00 61.19 285 LEU B C 1
ATOM 1261 O O . LEU A 1 285 ? 138.094 171.618 213.416 1.00 61.19 285 LEU B O 1
ATOM 1266 N N . LEU A 1 286 ? 139.825 172.750 214.310 1.00 62.40 286 LEU B N 1
ATOM 1267 C CA . LEU A 1 286 ? 139.672 172.100 215.609 1.00 62.40 286 LEU B CA 1
ATOM 1268 C C . LEU A 1 286 ? 138.343 172.454 216.261 1.00 62.40 286 LEU B C 1
ATOM 1269 O O . LEU A 1 286 ? 137.785 171.644 217.011 1.00 62.40 286 LEU B O 1
ATOM 1274 N N . GLU A 1 287 ? 137.820 173.652 215.990 1.00 66.53 287 GLU B N 1
ATOM 1275 C CA . GLU A 1 287 ? 136.540 174.057 216.557 1.00 66.53 287 GLU B CA 1
ATOM 1276 C C . GLU A 1 287 ? 135.366 173.357 215.886 1.00 66.53 287 GLU B C 1
ATOM 1277 O O . GLU A 1 287 ? 134.298 173.229 216.495 1.00 66.53 287 GLU B O 1
ATOM 1283 N N . THR A 1 288 ? 135.538 172.907 214.644 1.00 66.44 288 THR B N 1
ATOM 1284 C CA . THR A 1 288 ? 134.459 172.230 213.937 1.00 66.44 288 THR B CA 1
ATOM 1285 C C . THR A 1 288 ? 134.115 170.908 214.613 1.00 66.44 288 THR B C 1
ATOM 1286 O O . THR A 1 288 ? 134.981 170.214 215.152 1.00 66.44 288 THR B O 1
ATOM 1290 N N . ARG A 1 289 ? 132.828 170.564 214.581 1.00 73.33 289 ARG B N 1
ATOM 1291 C CA . ARG A 1 289 ? 132.329 169.350 215.212 1.00 73.33 289 ARG B CA 1
ATOM 1292 C C . ARG A 1 289 ? 131.818 168.311 214.226 1.00 73.33 289 ARG B C 1
ATOM 1293 O O . ARG A 1 289 ? 131.887 167.116 214.523 1.00 73.33 289 ARG B O 1
ATOM 1301 N N . THR A 1 290 ? 131.313 168.728 213.069 1.00 74.07 290 THR B N 1
ATOM 1302 C CA . THR A 1 290 ? 130.739 167.816 212.093 1.00 74.07 290 THR B CA 1
ATOM 1303 C C . THR A 1 290 ? 131.477 167.933 210.765 1.00 74.07 290 THR B C 1
ATOM 1304 O O . THR A 1 290 ? 132.181 168.911 210.502 1.00 74.07 290 THR B O 1
ATOM 1308 N N . GLU A 1 291 ? 131.306 166.903 209.931 1.00 71.87 291 GLU B N 1
ATOM 1309 C CA . GLU A 1 291 ? 131.985 166.868 208.639 1.00 71.87 291 GLU B CA 1
ATOM 1310 C C . GLU A 1 291 ? 131.522 168.005 207.736 1.00 71.87 291 GLU B C 1
ATOM 1311 O O . GLU A 1 291 ? 132.328 168.596 207.008 1.00 71.87 291 GLU B O 1
ATOM 1317 N N . GLU A 1 292 ? 130.224 168.319 207.762 1.00 72.28 292 GLU B N 1
ATOM 1318 C CA . GLU A 1 292 ? 129.708 169.405 206.935 1.00 72.28 292 GLU B CA 1
ATOM 1319 C C . GLU A 1 292 ? 130.344 170.738 207.311 1.00 72.28 292 GLU B C 1
ATOM 1320 O O . GLU A 1 292 ? 130.716 171.527 206.434 1.00 72.28 292 GLU B O 1
ATOM 1326 N N . GLU A 1 293 ? 130.472 171.011 208.612 1.00 70.59 293 GLU B N 1
ATOM 1327 C CA . GLU A 1 293 ? 131.135 172.237 209.045 1.00 70.59 293 GLU B CA 1
ATOM 1328 C C . GLU A 1 293 ? 132.616 172.224 208.691 1.00 70.59 293 GLU B C 1
ATOM 1329 O O . GLU A 1 293 ? 133.196 173.282 208.417 1.00 70.59 293 GLU B O 1
ATOM 1335 N N . PHE A 1 294 ? 133.243 171.045 208.695 1.00 67.15 294 PHE B N 1
ATOM 1336 C CA . PHE A 1 294 ? 134.637 170.942 208.274 1.00 67.15 294 PHE B CA 1
ATOM 1337 C C . PHE A 1 294 ? 134.796 171.347 206.814 1.00 67.15 294 PHE B C 1
ATOM 1338 O O . PHE A 1 294 ? 135.761 172.030 206.453 1.00 67.15 294 PHE B O 1
ATOM 1346 N N . LYS A 1 295 ? 133.861 170.926 205.958 1.00 67.15 295 LYS B N 1
ATOM 1347 C CA . LYS A 1 295 ? 133.890 171.345 204.560 1.00 67.15 295 LYS B CA 1
ATOM 1348 C C . LYS A 1 295 ? 133.678 172.848 204.432 1.00 67.15 295 LYS B C 1
ATOM 1349 O O . LYS A 1 295 ? 134.315 173.505 203.600 1.00 67.15 295 LYS B O 1
ATOM 1355 N N . GLU A 1 296 ? 132.778 173.410 205.244 1.00 67.67 296 GLU B N 1
ATOM 1356 C CA . GLU A 1 296 ? 132.522 174.847 205.193 1.00 67.67 296 GLU B CA 1
ATOM 1357 C C . GLU A 1 296 ? 133.771 175.644 205.543 1.00 67.67 296 GLU B C 1
ATOM 1358 O O . GLU A 1 296 ? 134.046 176.683 204.931 1.00 67.67 296 GLU B O 1
ATOM 1364 N N . ALA A 1 297 ? 134.539 175.177 206.531 1.00 63.67 297 ALA B N 1
ATOM 1365 C CA . ALA A 1 297 ? 135.794 175.840 206.869 1.00 63.67 297 ALA B CA 1
ATOM 1366 C C . ALA A 1 297 ? 136.773 175.789 205.702 1.00 63.67 297 ALA B C 1
ATOM 1367 O O . ALA A 1 297 ? 137.486 176.763 205.438 1.00 63.67 297 ALA B O 1
ATOM 1369 N N . LEU A 1 298 ? 136.829 174.654 204.999 1.00 60.86 298 LEU B N 1
ATOM 1370 C CA . LEU A 1 298 ? 137.673 174.557 203.813 1.00 60.86 298 LEU B CA 1
ATOM 1371 C C . LEU A 1 298 ? 137.229 175.541 202.738 1.00 60.86 298 LEU B C 1
ATOM 1372 O O . LEU A 1 298 ? 138.064 176.196 202.102 1.00 60.86 298 LEU B O 1
ATOM 1377 N N . VAL A 1 299 ? 135.917 175.652 202.513 1.00 60.92 299 VAL B N 1
ATOM 1378 C CA . VAL A 1 299 ? 135.406 176.618 201.546 1.00 60.92 299 VAL B CA 1
ATOM 1379 C C . VAL A 1 299 ? 135.679 178.042 202.012 1.00 60.92 299 VAL B C 1
ATOM 1380 O O . VAL A 1 299 ? 136.095 178.900 201.223 1.00 60.92 299 VAL B O 1
ATOM 1384 N N . HIS A 1 300 ? 135.447 178.319 203.297 1.00 62.54 300 HIS B N 1
ATOM 1385 C CA . HIS A 1 300 ? 135.668 179.665 203.819 1.00 62.54 300 HIS B CA 1
ATOM 1386 C C . HIS A 1 300 ? 137.137 180.059 203.731 1.00 62.54 300 HIS B C 1
ATOM 1387 O O . HIS A 1 300 ? 137.461 181.210 203.413 1.00 62.54 300 HIS B O 1
ATOM 1394 N N . GLN A 1 301 ? 138.042 179.119 204.017 1.00 59.94 301 GLN B N 1
ATOM 1395 C CA . GLN A 1 301 ? 139.469 179.411 203.917 1.00 59.94 301 GLN B CA 1
ATOM 1396 C C . GLN A 1 301 ? 139.865 179.748 202.485 1.00 59.94 301 GLN B C 1
ATOM 1397 O O . GLN A 1 301 ? 140.702 180.629 202.255 1.00 59.94 301 GLN B O 1
ATOM 1403 N N . ARG A 1 302 ? 139.277 179.051 201.510 1.00 57.94 302 ARG B N 1
ATOM 1404 C CA . ARG A 1 302 ? 139.568 179.342 200.109 1.00 57.94 302 ARG B CA 1
ATOM 1405 C C . ARG A 1 302 ? 139.180 180.770 199.749 1.00 57.94 302 ARG B C 1
ATOM 1406 O O . ARG A 1 302 ? 139.902 181.450 199.011 1.00 57.94 302 ARG B O 1
ATOM 1414 N N . GLN A 1 303 ? 138.036 181.240 200.257 1.00 58.60 303 GLN B N 1
ATOM 1415 C CA . GLN A 1 303 ? 137.610 182.608 199.979 1.00 58.60 303 GLN B CA 1
ATOM 1416 C C . GLN A 1 303 ? 138.614 183.620 200.518 1.00 58.60 303 GLN B C 1
ATOM 1417 O O . GLN A 1 303 ? 138.926 184.611 199.848 1.00 58.60 303 GLN B O 1
ATOM 1423 N N . LEU A 1 304 ? 139.129 183.389 201.729 1.00 59.13 304 LEU B N 1
ATOM 1424 C CA . LEU A 1 304 ? 140.135 184.287 202.288 1.00 59.13 304 LEU B CA 1
ATOM 1425 C C . LEU A 1 304 ? 141.408 184.279 201.451 1.00 59.13 304 LEU B C 1
ATOM 1426 O O . LEU A 1 304 ? 141.998 185.335 201.192 1.00 59.13 304 LEU B O 1
ATOM 1431 N N . LEU A 1 305 ? 141.849 183.095 201.019 1.00 55.09 305 LEU B N 1
ATOM 1432 C CA . LEU A 1 305 ? 143.030 183.015 200.165 1.00 55.09 305 LEU B CA 1
ATOM 1433 C C . LEU A 1 305 ? 142.768 183.630 198.795 1.00 55.09 305 LEU B C 1
ATOM 1434 O O . LEU A 1 305 ? 143.648 184.282 198.222 1.00 55.09 305 LEU B O 1
ATOM 1439 N N . THR A 1 306 ? 141.564 183.428 198.252 1.00 56.89 306 THR B N 1
ATOM 1440 C CA . THR A 1 306 ? 141.238 183.979 196.939 1.00 56.89 306 THR B CA 1
ATOM 1441 C C . THR A 1 306 ? 141.210 185.503 196.963 1.00 56.89 306 THR B C 1
ATOM 1442 O O . THR A 1 306 ? 141.695 186.153 196.030 1.00 56.89 306 THR B O 1
ATOM 1446 N N . MET A 1 307 ? 140.647 186.089 198.015 1.00 61.39 307 MET B N 1
ATOM 1447 C CA . MET A 1 307 ? 140.540 187.541 198.110 1.00 61.39 307 MET B CA 1
ATOM 1448 C C . MET A 1 307 ? 141.868 188.164 198.529 1.00 61.39 307 MET B C 1
ATOM 1449 O O . MET A 1 307 ? 142.231 189.244 198.061 1.00 61.39 307 MET B O 1
ATOM 1454 N N . CYS A 1 336 ? 147.126 212.894 175.194 1.00 77.86 336 CYS B N 1
ATOM 1455 C CA . CYS A 1 336 ? 147.722 212.308 176.388 1.00 77.86 336 CYS B CA 1
ATOM 1456 C C . CYS A 1 336 ? 148.903 213.139 176.877 1.00 77.86 336 CYS B C 1
ATOM 1457 O O . CYS A 1 336 ? 149.312 214.096 176.220 1.00 77.86 336 CYS B O 1
ATOM 1460 N N . LYS A 1 337 ? 149.442 212.768 178.041 1.00 75.98 337 LYS B N 1
ATOM 1461 C CA . LYS A 1 337 ? 150.610 213.467 178.570 1.00 75.98 337 LYS B CA 1
ATOM 1462 C C . LYS A 1 337 ? 151.815 213.294 177.655 1.00 75.98 337 LYS B C 1
ATOM 1463 O O . LYS A 1 337 ? 152.588 214.237 177.449 1.00 75.98 337 LYS B O 1
ATOM 1469 N N . ASP A 1 338 ? 151.995 212.098 177.101 1.00 70.97 338 ASP B N 1
ATOM 1470 C CA . ASP A 1 338 ? 153.090 211.859 176.176 1.00 70.97 338 ASP B CA 1
ATOM 1471 C C . ASP A 1 338 ? 152.874 212.640 174.880 1.00 70.97 338 ASP B C 1
ATOM 1472 O O . ASP A 1 338 ? 151.817 213.233 174.643 1.00 70.97 338 ASP B O 1
ATOM 1477 N N . PHE A 1 339 ? 153.913 212.649 174.044 1.00 61.88 339 PHE B N 1
ATOM 1478 C CA . PHE A 1 339 ? 153.973 213.282 172.728 1.00 61.88 339 PHE B CA 1
ATOM 1479 C C . PHE A 1 339 ? 154.047 214.802 172.801 1.00 61.88 339 PHE B C 1
ATOM 1480 O O . PHE A 1 339 ? 154.215 215.445 171.757 1.00 61.88 339 PHE B O 1
ATOM 1488 N N . VAL A 1 340 ? 153.922 215.403 173.982 1.00 65.67 340 VAL B N 1
ATOM 1489 C CA . VAL A 1 340 ? 154.002 216.857 174.112 1.00 65.67 340 VAL B CA 1
ATOM 1490 C C . VAL A 1 340 ? 155.411 217.327 173.756 1.00 65.67 340 VAL B C 1
ATOM 1491 O O . VAL A 1 340 ? 155.548 218.266 172.958 1.00 65.67 340 VAL B O 1
ATOM 1495 N N . PRO A 1 341 ? 156.497 216.729 174.303 1.00 60.22 341 PRO B N 1
ATOM 1496 C CA . PRO A 1 341 ? 157.833 217.032 173.773 1.00 60.22 341 PRO B CA 1
ATOM 1497 C C . PRO A 1 341 ? 158.083 216.238 172.501 1.00 60.22 341 PRO B C 1
ATOM 1498 O O . PRO A 1 341 ? 158.268 215.017 172.538 1.00 60.22 341 PRO B O 1
ATOM 1502 N N . PHE A 1 342 ? 158.075 216.933 171.362 1.00 54.72 342 PHE B N 1
ATOM 1503 C CA . PHE A 1 342 ? 158.219 216.251 170.080 1.00 54.72 342 PHE B CA 1
ATOM 1504 C C . PHE A 1 342 ? 159.594 215.604 169.945 1.00 54.72 342 PHE B C 1
ATOM 1505 O O . PHE A 1 342 ? 159.705 214.417 169.619 1.00 54.72 342 PHE B O 1
ATOM 1513 N N . GLY A 1 343 ? 160.653 216.365 170.215 1.00 52.92 343 GLY B N 1
ATOM 1514 C CA . GLY A 1 343 ? 162.002 215.889 169.969 1.00 52.92 343 GLY B CA 1
ATOM 1515 C C . GLY A 1 343 ? 162.593 214.985 171.028 1.00 52.92 343 GLY B C 1
ATOM 1516 O O . GLY A 1 343 ? 163.650 214.396 170.785 1.00 52.92 343 GLY B O 1
ATOM 1517 N N . LYS A 1 344 ? 161.946 214.859 172.191 1.00 53.22 344 LYS B N 1
ATOM 1518 C CA . LYS A 1 344 ? 162.542 214.103 173.290 1.00 53.22 344 LYS B CA 1
ATOM 1519 C C . LYS A 1 344 ? 162.788 212.648 172.905 1.00 53.22 344 LYS B C 1
ATOM 1520 O O . LYS A 1 344 ? 163.753 212.032 173.371 1.00 53.22 344 LYS B O 1
ATOM 1526 N N . GLY A 1 345 ? 161.925 212.079 172.061 1.00 48.43 345 GLY B N 1
ATOM 1527 C CA . GLY A 1 345 ? 162.100 210.689 171.667 1.00 48.43 345 GLY B CA 1
ATOM 1528 C C . GLY A 1 345 ? 163.404 210.453 170.929 1.00 48.43 345 GLY B C 1
ATOM 1529 O O . GLY A 1 345 ? 164.131 209.499 171.215 1.00 48.43 345 GLY B O 1
ATOM 1530 N N . ILE A 1 346 ? 163.714 211.320 169.964 1.00 47.95 346 ILE B N 1
ATOM 1531 C CA . ILE A 1 346 ? 164.956 211.177 169.212 1.00 47.95 346 ILE B CA 1
ATOM 1532 C C . ILE A 1 346 ? 166.157 211.509 170.089 1.00 47.95 346 ILE B C 1
ATOM 1533 O O . ILE A 1 346 ? 167.181 210.816 170.052 1.00 47.95 346 ILE B O 1
ATOM 1538 N N . ARG A 1 347 ? 166.055 212.577 170.888 1.00 53.52 347 ARG B N 1
ATOM 1539 C CA . ARG A 1 347 ? 167.180 212.989 171.723 1.00 53.52 347 ARG B CA 1
ATOM 1540 C C . ARG A 1 347 ? 167.507 211.942 172.782 1.00 53.52 347 ARG B C 1
ATOM 1541 O O . ARG A 1 347 ? 168.682 211.629 173.012 1.00 53.52 347 ARG B O 1
ATOM 1549 N N . GLU A 1 348 ? 166.482 211.395 173.442 1.00 53.47 348 GLU B N 1
ATOM 1550 C CA . GLU A 1 348 ? 166.722 210.452 174.532 1.00 53.47 348 GLU B CA 1
ATOM 1551 C C . GLU A 1 348 ? 167.345 209.156 174.026 1.00 53.47 348 GLU B C 1
ATOM 1552 O O . GLU A 1 348 ? 168.221 208.585 174.687 1.00 53.47 348 GLU B O 1
ATOM 1558 N N . ASP A 1 349 ? 166.901 208.671 172.863 1.00 47.59 349 ASP B N 1
ATOM 1559 C CA . ASP A 1 349 ? 167.454 207.435 172.318 1.00 47.59 349 ASP B CA 1
ATOM 1560 C C . ASP A 1 349 ? 168.940 207.581 172.015 1.00 47.59 349 ASP B C 1
ATOM 1561 O O . ASP A 1 349 ? 169.729 206.668 172.287 1.00 47.59 349 ASP B O 1
ATOM 1566 N N . ILE A 1 350 ? 169.339 208.719 171.443 1.00 47.71 350 ILE B N 1
ATOM 1567 C CA . ILE A 1 350 ? 170.759 208.967 171.199 1.00 47.71 350 ILE B CA 1
ATOM 1568 C C . ILE A 1 350 ? 171.521 209.033 172.516 1.00 47.71 350 ILE B C 1
ATOM 1569 O O . ILE A 1 350 ? 172.621 208.481 172.643 1.00 47.71 350 ILE B O 1
ATOM 1574 N N . ALA A 1 351 ? 170.947 209.705 173.518 1.00 48.79 351 ALA B N 1
ATOM 1575 C CA . ALA A 1 351 ? 171.595 209.793 174.822 1.00 48.79 351 ALA B CA 1
ATOM 1576 C C . ALA A 1 351 ? 171.722 208.426 175.484 1.00 48.79 351 ALA B C 1
ATOM 1577 O O . ALA A 1 351 ? 172.669 208.191 176.241 1.00 48.79 351 ALA B O 1
ATOM 1579 N N . ARG A 1 352 ? 170.777 207.521 175.225 1.00 48.71 352 ARG B N 1
ATOM 1580 C CA . ARG A 1 352 ? 170.846 206.178 175.789 1.00 48.71 352 ARG B CA 1
ATOM 1581 C C . ARG A 1 352 ? 171.858 205.290 175.075 1.00 48.71 352 ARG B C 1
ATOM 1582 O O . ARG A 1 352 ? 172.374 204.346 175.684 1.00 48.71 352 ARG B O 1
ATOM 1590 N N . ARG A 1 353 ? 172.166 205.575 173.811 1.00 48.19 353 ARG B N 1
ATOM 1591 C CA . ARG A 1 353 ? 173.021 204.715 173.003 1.00 48.19 353 ARG B CA 1
ATOM 1592 C C . ARG A 1 353 ? 174.423 205.259 172.782 1.00 48.19 353 ARG B C 1
ATOM 1593 O O . ARG A 1 353 ? 175.351 204.467 172.603 1.00 48.19 353 ARG B O 1
ATOM 1601 N N . PHE A 1 354 ? 174.599 206.581 172.779 1.00 49.33 354 PHE B N 1
ATOM 1602 C CA . PHE A 1 354 ? 175.917 207.154 172.507 1.00 49.33 354 PHE B CA 1
ATOM 1603 C C . PHE A 1 354 ? 176.986 206.718 173.504 1.00 49.33 354 PHE B C 1
ATOM 1604 O O . PHE A 1 354 ? 178.082 206.333 173.062 1.00 49.33 354 PHE B O 1
ATOM 1612 N N . PRO A 1 355 ? 176.765 206.760 174.826 1.00 49.35 355 PRO B N 1
ATOM 1613 C CA . PRO A 1 355 ? 177.820 206.289 175.741 1.00 49.35 355 PRO B CA 1
ATOM 1614 C C . PRO A 1 355 ? 178.172 204.822 175.566 1.00 49.35 355 PRO B C 1
ATOM 1615 O O . PRO A 1 355 ? 179.308 204.428 175.861 1.00 49.35 355 PRO B O 1
ATOM 1619 N N . LEU A 1 356 ? 177.236 204.001 175.095 1.00 48.05 356 LEU B N 1
ATOM 1620 C CA . LEU A 1 356 ? 177.464 202.571 174.930 1.00 48.05 356 LEU B CA 1
ATOM 1621 C C . LEU A 1 356 ? 177.996 202.209 173.550 1.00 48.05 356 LEU B C 1
ATOM 1622 O O . LEU A 1 356 ? 178.141 201.018 173.254 1.00 48.05 356 LEU B O 1
ATOM 1627 N N . TYR A 1 357 ? 178.275 203.198 172.703 1.00 45.31 357 TYR B N 1
ATOM 1628 C CA . TYR A 1 357 ? 178.761 202.912 171.352 1.00 45.31 357 TYR B CA 1
ATOM 1629 C C . TYR A 1 357 ? 180.083 202.150 171.335 1.00 45.31 357 TYR B C 1
ATOM 1630 O O . TYR A 1 357 ? 180.180 201.155 170.595 1.00 45.31 357 TYR B O 1
ATOM 1639 N N . PRO A 1 358 ? 181.124 202.541 172.084 1.00 46.96 358 PRO B N 1
ATOM 1640 C CA . PRO A 1 358 ? 182.370 201.754 172.046 1.00 46.96 358 PRO B CA 1
ATOM 1641 C C . PRO A 1 358 ? 182.203 200.319 172.517 1.00 46.96 358 PRO B C 1
ATOM 1642 O O . PRO A 1 358 ? 182.919 199.433 172.035 1.00 46.96 358 PRO B O 1
ATOM 1646 N N . LEU A 1 359 ? 181.283 200.064 173.451 1.00 48.40 359 LEU B N 1
ATOM 1647 C CA . LEU A 1 359 ? 181.074 198.702 173.934 1.00 48.40 359 LEU B CA 1
ATOM 1648 C C . LEU A 1 359 ? 180.548 197.787 172.834 1.00 48.40 359 LEU B C 1
ATOM 1649 O O . LEU A 1 359 ? 180.747 196.569 172.895 1.00 48.40 359 LEU B O 1
ATOM 1654 N N . ASP A 1 360 ? 179.873 198.350 171.828 1.00 46.70 360 ASP B N 1
ATOM 1655 C CA . ASP A 1 360 ? 179.325 197.529 170.754 1.00 46.70 360 ASP B CA 1
ATOM 1656 C C . ASP A 1 360 ? 180.422 196.843 169.947 1.00 46.70 360 ASP B C 1
ATOM 1657 O O . ASP A 1 360 ? 180.236 195.710 169.489 1.00 46.70 360 ASP B O 1
ATOM 1662 N N . PHE A 1 361 ? 181.564 197.501 169.768 1.00 45.57 361 PHE B N 1
ATOM 1663 C CA . PHE A 1 361 ? 182.666 196.944 168.997 1.00 45.57 361 PHE B CA 1
ATOM 1664 C C . PHE A 1 361 ? 183.665 196.173 169.852 1.00 45.57 361 PHE B C 1
ATOM 1665 O O . PHE A 1 361 ? 184.609 195.594 169.304 1.00 45.57 361 PHE B O 1
ATOM 1673 N N . THR A 1 362 ? 183.483 196.150 171.177 1.00 50.56 362 THR B N 1
ATOM 1674 C CA . THR A 1 362 ? 184.401 195.434 172.056 1.00 50.56 362 THR B CA 1
ATOM 1675 C C . THR A 1 362 ? 183.667 194.589 173.093 1.00 50.56 362 THR B C 1
ATOM 1676 O O . THR A 1 362 ? 184.251 194.252 174.129 1.00 50.56 362 THR B O 1
ATOM 1680 N N . ASP A 1 363 ? 182.399 194.246 172.844 1.00 54.76 363 ASP B N 1
ATOM 1681 C CA . ASP A 1 363 ? 181.639 193.468 173.818 1.00 54.76 363 ASP B CA 1
ATOM 1682 C C . ASP A 1 363 ? 182.198 192.057 173.963 1.00 54.76 363 ASP B C 1
ATOM 1683 O O . ASP A 1 363 ? 182.272 191.525 175.077 1.00 54.76 363 ASP B O 1
ATOM 1688 N N . GLY A 1 364 ? 182.595 191.435 172.855 1.00 52.22 364 GLY B N 1
ATOM 1689 C CA . GLY A 1 364 ? 183.105 190.079 172.895 1.00 52.22 364 GLY B CA 1
ATOM 1690 C C . GLY A 1 364 ? 184.458 189.914 172.234 1.00 52.22 364 GLY B C 1
ATOM 1691 O O . GLY A 1 364 ? 184.854 188.796 171.890 1.00 52.22 364 GLY B O 1
ATOM 1692 N N . ILE A 1 365 ? 185.174 191.016 172.047 1.00 54.35 365 ILE B N 1
ATOM 1693 C CA . ILE A 1 365 ? 186.495 191.009 171.427 1.00 54.35 365 ILE B CA 1
ATOM 1694 C C . ILE A 1 365 ? 187.588 191.303 172.449 1.00 54.35 365 ILE B C 1
ATOM 1695 O O . ILE A 1 365 ? 188.609 190.616 172.495 1.00 54.35 365 ILE B O 1
ATOM 1700 N N . ILE A 1 366 ? 187.386 192.321 173.282 1.00 58.52 366 ILE B N 1
ATOM 1701 C CA . ILE A 1 366 ? 188.369 192.744 174.272 1.00 58.52 366 ILE B CA 1
ATOM 1702 C C . ILE A 1 366 ? 187.926 192.254 175.641 1.00 58.52 366 ILE B C 1
ATOM 1703 O O . ILE A 1 366 ? 186.762 192.424 176.026 1.00 58.52 366 ILE B O 1
ATOM 1708 N N . GLY A 1 367 ? 188.851 191.643 176.378 1.00 64.74 367 GLY B N 1
ATOM 1709 C CA . GLY A 1 367 ? 188.553 191.136 177.700 1.00 64.74 367 GLY B CA 1
ATOM 1710 C C . GLY A 1 367 ? 188.279 189.648 177.723 1.00 64.74 367 GLY B C 1
ATOM 1711 O O . GLY A 1 367 ? 188.773 188.905 176.870 1.00 64.74 367 GLY B O 1
ATOM 1712 N N . LYS A 1 368 ? 187.494 189.199 178.699 1.00 71.14 368 LYS B N 1
ATOM 1713 C CA . LYS A 1 368 ? 187.169 187.790 178.843 1.00 71.14 368 LYS B CA 1
ATOM 1714 C C . LYS A 1 368 ? 185.932 187.448 178.014 1.00 71.14 368 LYS B C 1
ATOM 1715 O O . LYS A 1 368 ? 185.291 188.317 177.418 1.00 71.14 368 LYS B O 1
ATOM 1721 N N . ASN A 1 369 ? 185.593 186.156 177.984 1.00 67.84 369 ASN B N 1
ATOM 1722 C CA . ASN A 1 369 ? 184.424 185.657 177.255 1.00 67.84 369 ASN B CA 1
ATOM 1723 C C . ASN A 1 369 ? 184.459 186.080 175.787 1.00 67.84 369 ASN B C 1
ATOM 1724 O O . ASN A 1 369 ? 183.462 186.541 175.226 1.00 67.84 369 ASN B O 1
ATOM 1729 N N . LYS A 1 370 ? 185.623 185.923 175.163 1.00 59.91 370 LYS B N 1
ATOM 1730 C CA . LYS A 1 370 ? 185.803 186.298 173.764 1.00 59.91 370 LYS B CA 1
ATOM 1731 C C . LYS A 1 370 ? 184.982 185.369 172.877 1.00 59.91 370 LYS B C 1
ATOM 1732 O O . LYS A 1 370 ? 185.342 184.205 172.682 1.00 59.91 370 LYS B O 1
ATOM 1738 N N . ALA A 1 371 ? 183.878 185.882 172.339 1.00 49.95 371 ALA B N 1
ATOM 1739 C CA . ALA A 1 371 ? 183.021 185.106 171.444 1.00 49.95 371 ALA B CA 1
ATOM 1740 C C . ALA A 1 371 ? 183.381 185.419 169.993 1.00 49.95 371 ALA B C 1
ATOM 1741 O O . ALA A 1 371 ? 182.643 186.070 169.253 1.00 49.95 371 ALA B O 1
ATOM 1743 N N . VAL A 1 372 ? 184.554 184.929 169.592 1.00 47.07 372 VAL B N 1
ATOM 1744 C CA . VAL A 1 372 ? 185.026 185.157 168.230 1.00 47.07 372 VAL B CA 1
ATOM 1745 C C . VAL A 1 372 ? 184.368 184.183 167.262 1.00 47.07 372 VAL B C 1
ATOM 1746 O O . VAL A 1 372 ? 183.961 184.569 166.160 1.00 47.07 372 VAL B O 1
ATOM 1750 N N . GLY A 1 373 ? 184.253 182.913 167.652 1.00 41.92 373 GLY B N 1
ATOM 1751 C CA . GLY A 1 373 ? 183.584 181.944 166.799 1.00 41.92 373 GLY B CA 1
ATOM 1752 C C . GLY A 1 373 ? 182.120 182.272 166.581 1.00 41.92 373 GLY B C 1
ATOM 1753 O O . GLY A 1 373 ? 181.588 182.081 165.485 1.00 41.92 373 GLY B O 1
ATOM 1754 N N . LYS A 1 374 ? 181.447 182.762 167.625 1.00 40.41 374 LYS B N 1
ATOM 1755 C CA . LYS A 1 374 ? 180.046 183.147 167.490 1.00 40.41 374 LYS B CA 1
ATOM 1756 C C . LYS A 1 374 ? 179.880 184.291 166.496 1.00 40.41 374 LYS B C 1
ATOM 1757 O O . LYS A 1 374 ? 178.961 184.276 165.668 1.00 40.41 374 LYS B O 1
ATOM 1763 N N . TYR A 1 375 ? 180.758 185.295 166.565 1.00 40.16 375 TYR B N 1
ATOM 1764 C CA . TYR A 1 375 ? 180.654 186.438 165.664 1.00 40.16 375 TYR B CA 1
ATOM 1765 C C . TYR A 1 375 ? 180.899 186.032 164.215 1.00 40.16 375 TYR B C 1
ATOM 1766 O O . TYR A 1 375 ? 180.186 186.478 163.308 1.00 40.16 375 TYR B O 1
ATOM 1775 N N . ILE A 1 376 ? 181.910 185.194 163.975 1.00 37.22 376 ILE B N 1
ATOM 1776 C CA . ILE A 1 376 ? 182.221 184.772 162.610 1.00 37.22 376 ILE B CA 1
ATOM 1777 C C . ILE A 1 376 ? 181.076 183.945 162.037 1.00 37.22 376 ILE B C 1
ATOM 1778 O O . ILE A 1 376 ? 180.659 184.138 160.888 1.00 37.22 376 ILE B O 1
ATOM 1783 N N . THR A 1 377 ? 180.552 183.008 162.830 1.00 34.77 377 THR B N 1
ATOM 1784 C CA . THR A 1 377 ? 179.443 182.180 162.364 1.00 34.77 377 THR B CA 1
ATOM 1785 C C . THR A 1 377 ? 178.194 183.014 162.111 1.00 34.77 377 THR B C 1
ATOM 1786 O O . THR A 1 377 ? 177.511 182.826 161.096 1.00 34.77 377 THR B O 1
ATOM 1790 N N . THR A 1 378 ? 177.881 183.942 163.019 1.00 32.91 378 THR B N 1
ATOM 1791 C CA . THR A 1 378 ? 176.696 184.775 162.843 1.00 32.91 378 THR B CA 1
ATOM 1792 C C . THR A 1 378 ? 176.814 185.649 161.601 1.00 32.91 378 THR B C 1
ATOM 1793 O O . THR A 1 378 ? 175.843 185.816 160.854 1.00 32.91 378 THR B O 1
ATOM 1797 N N . THR A 1 379 ? 178.000 186.213 161.360 1.00 31.42 379 THR B N 1
ATOM 1798 C CA . THR A 1 379 ? 178.214 186.992 160.145 1.00 31.42 379 THR B CA 1
ATOM 1799 C C . THR A 1 379 ? 178.045 186.124 158.903 1.00 31.42 379 THR B C 1
ATOM 1800 O O . THR A 1 379 ? 177.433 186.552 157.918 1.00 31.42 379 THR B O 1
ATOM 1804 N N . LEU A 1 380 ? 178.580 184.901 158.936 1.00 30.41 380 LEU B N 1
ATOM 1805 C CA . LEU A 1 380 ? 178.392 183.982 157.819 1.00 30.41 380 LEU B CA 1
ATOM 1806 C C . LEU A 1 380 ? 176.924 183.610 157.651 1.00 30.41 380 LEU B C 1
ATOM 1807 O O . LEU A 1 380 ? 176.420 183.531 156.524 1.00 30.41 380 LEU B O 1
ATOM 1812 N N . PHE A 1 381 ? 176.222 183.369 158.763 1.00 29.57 381 PHE B N 1
ATOM 1813 C CA . PHE A 1 381 ? 174.795 183.069 158.688 1.00 29.57 381 PHE B CA 1
ATOM 1814 C C . PHE A 1 381 ? 174.011 184.247 158.124 1.00 29.57 381 PHE B C 1
ATOM 1815 O O . PHE A 1 381 ? 173.139 184.068 157.267 1.00 29.57 381 PHE B O 1
ATOM 1823 N N . LEU A 1 382 ? 174.306 185.461 158.597 1.00 29.40 382 LEU B N 1
ATOM 1824 C CA . LEU A 1 382 ? 173.616 186.640 158.085 1.00 29.40 382 LEU B CA 1
ATOM 1825 C C . LEU A 1 382 ? 173.941 186.877 156.615 1.00 29.40 382 LEU B C 1
ATOM 1826 O O . LEU A 1 382 ? 173.074 187.303 155.843 1.00 29.40 382 LEU B O 1
ATOM 1831 N N . TYR A 1 383 ? 175.187 186.616 156.214 1.00 30.26 383 TYR B N 1
ATOM 1832 C CA . TYR A 1 383 ? 175.584 186.834 154.825 1.00 30.26 383 TYR B CA 1
ATOM 1833 C C . TYR A 1 383 ? 174.763 185.976 153.872 1.00 30.26 383 TYR B C 1
ATOM 1834 O O . TYR A 1 383 ? 174.257 186.468 152.856 1.00 30.26 383 TYR B O 1
ATOM 1843 N N . PHE A 1 384 ? 174.613 184.688 154.184 1.00 29.95 384 PHE B N 1
ATOM 1844 C CA . PHE A 1 384 ? 173.826 183.813 153.323 1.00 29.95 384 PHE B CA 1
ATOM 1845 C C . PHE A 1 384 ? 172.335 184.100 153.447 1.00 29.95 384 PHE B C 1
ATOM 1846 O O . PHE A 1 384 ? 171.614 184.108 152.442 1.00 29.95 384 PHE B O 1
ATOM 1854 N N . ALA A 1 385 ? 171.854 184.338 154.670 1.00 28.32 385 ALA B N 1
ATOM 1855 C CA . ALA A 1 385 ? 170.429 184.572 154.882 1.00 28.32 385 ALA B CA 1
ATOM 1856 C C . ALA A 1 385 ? 169.953 185.890 154.286 1.00 28.32 385 ALA B C 1
ATOM 1857 O O . ALA A 1 385 ? 168.744 186.075 154.121 1.00 28.32 385 ALA B O 1
ATOM 1859 N N . CYS A 1 386 ? 170.862 186.810 153.970 1.00 29.72 386 CYS B N 1
ATOM 1860 C CA . CYS A 1 386 ? 170.488 188.099 153.398 1.00 29.72 386 CYS B CA 1
ATOM 1861 C C . CYS A 1 386 ? 170.787 188.206 151.910 1.00 29.72 386 CYS B C 1
ATOM 1862 O O . CYS A 1 386 ? 169.979 188.765 151.162 1.00 29.72 386 CYS B O 1
ATOM 1865 N N . LEU A 1 387 ? 171.937 187.695 151.462 1.00 29.70 387 LEU B N 1
ATOM 1866 C CA . LEU A 1 387 ? 172.314 187.834 150.058 1.00 29.70 387 LEU B CA 1
ATOM 1867 C C . LEU A 1 387 ? 171.340 187.105 149.141 1.00 29.70 387 LEU B C 1
ATOM 1868 O O . LEU A 1 387 ? 170.932 187.643 148.104 1.00 29.70 387 LEU B O 1
ATOM 1873 N N . LEU A 1 388 ? 170.960 185.880 149.500 1.00 29.17 388 LEU B N 1
ATOM 1874 C CA . LEU A 1 388 ? 170.066 185.107 148.642 1.00 29.17 388 LEU B CA 1
ATOM 1875 C C . LEU A 1 388 ? 168.670 185.712 148.502 1.00 29.17 388 LEU B C 1
ATOM 1876 O O . LEU A 1 388 ? 168.195 185.821 147.358 1.00 29.17 388 LEU B O 1
ATOM 1881 N N . PRO A 1 389 ? 167.966 186.108 149.573 1.00 29.18 389 PRO B N 1
ATOM 1882 C CA . PRO A 1 389 ? 166.653 186.745 149.364 1.00 29.18 389 PRO B CA 1
ATOM 1883 C C . PRO A 1 389 ? 166.719 188.031 148.561 1.00 29.18 389 PRO B C 1
ATOM 1884 O O . PRO A 1 389 ? 165.814 188.302 147.759 1.00 29.18 389 PRO B O 1
ATOM 1888 N N . THR A 1 390 ? 167.765 188.839 148.754 1.00 30.32 390 THR B N 1
ATOM 1889 C CA . THR A 1 390 ? 167.929 190.033 147.932 1.00 30.32 390 THR B CA 1
ATOM 1890 C C . THR A 1 390 ? 168.131 189.664 146.469 1.00 30.32 390 THR B C 1
ATOM 1891 O O . THR A 1 390 ? 167.660 190.373 145.572 1.00 30.32 390 THR B O 1
ATOM 1895 N N . ILE A 1 391 ? 168.831 188.557 146.210 1.00 31.31 391 ILE B N 1
ATOM 1896 C CA . ILE A 1 391 ? 168.994 188.080 144.840 1.00 31.31 391 ILE B CA 1
ATOM 1897 C C . ILE A 1 391 ? 167.638 187.750 144.226 1.00 31.31 391 ILE B C 1
ATOM 1898 O O . ILE A 1 391 ? 167.339 188.148 143.094 1.00 31.31 391 ILE B O 1
ATOM 1903 N N . ALA A 1 392 ? 166.792 187.029 144.966 1.00 30.73 392 ALA B N 1
ATOM 1904 C CA . ALA A 1 392 ? 165.460 186.702 144.463 1.00 30.73 392 ALA B CA 1
ATOM 1905 C C . ALA A 1 392 ? 164.615 187.958 144.291 1.00 30.73 392 ALA B C 1
ATOM 1906 O O . ALA A 1 392 ? 163.909 188.116 143.289 1.00 30.73 392 ALA B O 1
ATOM 1908 N N . PHE A 1 393 ? 164.669 188.864 145.270 1.00 31.03 393 PHE B N 1
ATOM 1909 C CA . PHE A 1 393 ? 163.893 190.098 145.177 1.00 31.03 393 PHE B CA 1
ATOM 1910 C C . PHE A 1 393 ? 164.422 191.000 144.068 1.00 31.03 393 PHE B C 1
ATOM 1911 O O . PHE A 1 393 ? 163.641 191.669 143.381 1.00 31.03 393 PHE B O 1
ATOM 1919 N N . GLY A 1 394 ? 165.744 191.035 143.881 1.00 35.32 394 GLY B N 1
ATOM 1920 C CA . GLY A 1 394 ? 166.300 191.795 142.772 1.00 35.32 394 GLY B CA 1
ATOM 1921 C C . GLY A 1 394 ? 165.849 191.272 141.421 1.00 35.32 394 GLY B C 1
ATOM 1922 O O . GLY A 1 394 ? 165.521 192.048 140.521 1.00 35.32 394 GLY B O 1
ATOM 1923 N N . SER A 1 395 ? 165.830 189.947 141.261 1.00 38.62 395 SER B N 1
ATOM 1924 C CA . SER A 1 395 ? 165.307 189.355 140.033 1.00 38.62 395 SER B CA 1
ATOM 1925 C C . SER A 1 395 ? 163.814 189.620 139.892 1.00 38.62 395 SER B C 1
ATOM 1926 O O . SER A 1 395 ? 163.320 189.860 138.785 1.00 38.62 395 SER B O 1
ATOM 1929 N N . LEU A 1 396 ? 163.077 189.564 141.005 1.00 38.65 396 LEU B N 1
ATOM 1930 C CA . LEU A 1 396 ? 161.649 189.866 140.965 1.00 38.65 396 LEU B CA 1
ATOM 1931 C C . LEU A 1 396 ? 161.403 191.299 140.512 1.00 38.65 396 LEU B C 1
ATOM 1932 O O . LEU A 1 396 ? 160.489 191.560 139.723 1.00 38.65 396 LEU B O 1
ATOM 1937 N N . ASN A 1 397 ? 162.207 192.243 141.007 1.00 39.49 397 ASN B N 1
ATOM 1938 C CA . ASN A 1 397 ? 162.109 193.619 140.531 1.00 39.49 397 ASN B CA 1
ATOM 1939 C C . ASN A 1 397 ? 162.500 193.721 139.062 1.00 39.49 397 ASN B C 1
ATOM 1940 O O . ASN A 1 397 ? 161.929 194.527 138.317 1.00 39.49 397 ASN B O 1
ATOM 1945 N N . ASP A 1 398 ? 163.477 192.919 138.631 1.00 46.05 398 ASP B N 1
ATOM 1946 C CA . ASP A 1 398 ? 163.927 192.970 137.243 1.00 46.05 398 ASP B CA 1
ATOM 1947 C C . ASP A 1 398 ? 162.812 192.561 136.285 1.00 46.05 398 ASP B C 1
ATOM 1948 O O . ASP A 1 398 ? 162.616 193.198 135.243 1.00 46.05 398 ASP B O 1
ATOM 1953 N N . GLU A 1 399 ? 162.070 191.504 136.620 1.00 46.73 399 GLU B N 1
ATOM 1954 C CA . GLU A 1 399 ? 161.001 191.037 135.746 1.00 46.73 399 GLU B CA 1
ATOM 1955 C C . GLU A 1 399 ? 159.728 191.865 135.873 1.00 46.73 399 GLU B C 1
ATOM 1956 O O . GLU A 1 399 ? 158.847 191.752 135.014 1.00 46.73 399 GLU B O 1
ATOM 1962 N N . ASN A 1 400 ? 159.610 192.686 136.916 1.00 44.71 400 ASN B N 1
ATOM 1963 C CA . ASN A 1 400 ? 158.455 193.562 137.067 1.00 44.71 400 ASN B CA 1
ATOM 1964 C C . ASN A 1 400 ? 158.692 194.943 136.468 1.00 44.71 400 ASN B C 1
ATOM 1965 O O . ASN A 1 400 ? 157.797 195.499 135.823 1.00 44.71 400 ASN B O 1
ATOM 1970 N N . THR A 1 401 ? 159.880 195.507 136.669 1.00 46.08 401 THR B N 1
ATOM 1971 C CA . THR A 1 401 ? 160.202 196.843 136.184 1.00 46.08 401 THR B CA 1
ATOM 1972 C C . THR A 1 401 ? 160.890 196.838 134.826 1.00 46.08 401 THR B C 1
ATOM 1973 O O . THR A 1 401 ? 161.242 197.911 134.326 1.00 46.08 401 THR B O 1
ATOM 1977 N N . ASP A 1 402 ? 161.086 195.662 134.225 1.00 50.29 402 ASP B N 1
ATOM 1978 C CA . ASP A 1 402 ? 161.709 195.532 132.906 1.00 50.29 402 ASP B CA 1
ATOM 1979 C C . ASP A 1 402 ? 163.095 196.176 132.876 1.00 50.29 402 ASP B C 1
ATOM 1980 O O . ASP A 1 402 ? 163.425 196.960 131.984 1.00 50.29 402 ASP B O 1
ATOM 1985 N N . GLY A 1 403 ? 163.916 195.835 133.870 1.00 49.07 403 GLY B N 1
ATOM 1986 C CA . GLY A 1 403 ? 165.290 196.283 133.924 1.00 49.07 403 GLY B CA 1
ATOM 1987 C C . GLY A 1 403 ? 165.528 197.593 134.644 1.00 49.07 403 GLY B C 1
ATOM 1988 O O . GLY A 1 403 ? 166.691 197.985 134.806 1.00 49.07 403 GLY B O 1
ATOM 1989 N N . ALA A 1 404 ? 164.472 198.290 135.071 1.00 46.68 404 ALA B N 1
ATOM 1990 C CA . ALA A 1 404 ? 164.665 199.541 135.800 1.00 46.68 404 ALA B CA 1
ATOM 1991 C C . ALA A 1 404 ? 165.384 199.305 137.122 1.00 46.68 404 ALA B C 1
ATOM 1992 O O . ALA A 1 404 ? 166.284 200.067 137.493 1.00 46.68 404 ALA B O 1
ATOM 1994 N N . ILE A 1 405 ? 164.999 198.257 137.847 1.00 43.24 405 ILE B N 1
ATOM 1995 C CA . ILE A 1 405 ? 165.661 197.852 139.081 1.00 43.24 405 ILE B CA 1
ATOM 1996 C C . ILE A 1 405 ? 166.103 196.405 138.921 1.00 43.24 405 ILE B C 1
ATOM 1997 O O . ILE A 1 405 ? 165.284 195.535 138.601 1.00 43.24 405 ILE B O 1
ATOM 2002 N N . ASP A 1 406 ? 167.390 196.148 139.146 1.00 41.68 406 ASP B N 1
ATOM 2003 C CA . ASP A 1 406 ? 167.942 194.821 138.898 1.00 41.68 406 ASP B CA 1
ATOM 2004 C C . ASP A 1 406 ? 168.624 194.247 140.133 1.00 41.68 406 ASP B C 1
ATOM 2005 O O . ASP A 1 406 ? 168.529 194.814 141.227 1.00 41.68 406 ASP B O 1
ATOM 2010 N N . VAL A 1 407 ? 169.308 193.115 139.961 1.00 38.14 407 VAL B N 1
ATOM 2011 C CA . VAL A 1 407 ? 169.986 192.464 141.080 1.00 38.14 407 VAL B CA 1
ATOM 2012 C C . VAL A 1 407 ? 171.106 193.347 141.616 1.00 38.14 407 VAL B C 1
ATOM 2013 O O . VAL A 1 407 ? 171.331 193.421 142.830 1.00 38.14 407 VAL B O 1
ATOM 2017 N N . GLN A 1 408 ? 171.833 194.020 140.720 1.00 40.32 408 GLN B N 1
ATOM 2018 C CA . GLN A 1 408 ? 172.953 194.855 141.142 1.00 40.32 408 GLN B CA 1
ATOM 2019 C C . GLN A 1 408 ? 172.490 195.973 142.069 1.00 40.32 408 GLN B C 1
ATOM 2020 O O . GLN A 1 408 ? 173.100 196.218 143.117 1.00 40.32 408 GLN B O 1
ATOM 2026 N N . LYS A 1 409 ? 171.410 196.665 141.698 1.00 38.06 409 LYS B N 1
ATOM 2027 C CA . LYS A 1 409 ? 170.914 197.758 142.529 1.00 38.06 409 LYS B CA 1
ATOM 2028 C C . LYS A 1 409 ? 170.347 197.246 143.849 1.00 38.06 409 LYS B C 1
ATOM 2029 O O . LYS A 1 409 ? 170.549 197.867 144.898 1.00 38.06 409 LYS B O 1
ATOM 2035 N N . THR A 1 410 ? 169.628 196.122 143.814 1.00 33.57 410 THR B N 1
ATOM 2036 C CA . THR A 1 410 ? 169.035 195.586 145.036 1.00 33.57 410 THR B CA 1
ATOM 2037 C C . THR A 1 410 ? 170.107 195.191 146.044 1.00 33.57 410 THR B C 1
ATOM 2038 O O . THR A 1 410 ? 169.983 195.478 147.240 1.00 33.57 410 THR B O 1
ATOM 2042 N N . ILE A 1 411 ? 171.170 194.533 145.578 1.00 32.24 411 ILE B N 1
ATOM 2043 C CA . ILE A 1 411 ? 172.254 194.146 146.476 1.00 32.24 411 ILE B CA 1
ATOM 2044 C C . ILE A 1 411 ? 173.019 195.373 146.953 1.00 32.24 411 ILE B C 1
ATOM 2045 O O . ILE A 1 411 ? 173.395 195.468 148.129 1.00 32.24 411 ILE B O 1
ATOM 2050 N N . ALA A 1 412 ? 173.262 196.331 146.055 1.00 31.04 412 ALA B N 1
ATOM 2051 C CA . ALA A 1 412 ? 173.949 197.558 146.447 1.00 31.04 412 ALA B CA 1
ATOM 2052 C C . ALA A 1 412 ? 173.146 198.336 147.481 1.00 31.04 412 ALA B C 1
ATOM 2053 O O . ALA A 1 412 ? 173.708 198.864 148.448 1.00 31.04 412 ALA B O 1
ATOM 2055 N N . GLY A 1 413 ? 171.827 198.425 147.292 1.00 30.24 413 GLY B N 1
ATOM 2056 C CA . GLY A 1 413 ? 170.991 199.086 148.280 1.00 30.24 413 GLY B CA 1
ATOM 2057 C C . GLY A 1 413 ? 171.002 198.376 149.620 1.00 30.24 413 GLY B C 1
ATOM 2058 O O . GLY A 1 413 ? 171.033 199.018 150.673 1.00 30.24 413 GLY B O 1
ATOM 2059 N N . GLN A 1 414 ? 170.965 197.042 149.599 1.00 29.08 414 GLN B N 1
ATOM 2060 C CA . GLN A 1 414 ? 171.022 196.277 150.841 1.00 29.08 414 GLN B CA 1
ATOM 2061 C C . GLN A 1 414 ? 172.347 196.490 151.562 1.00 29.08 414 GLN B C 1
ATOM 2062 O O . GLN A 1 414 ? 172.376 196.657 152.788 1.00 29.08 414 GLN B O 1
ATOM 2068 N N . SER A 1 415 ? 173.455 196.486 150.820 1.00 29.31 415 SER B N 1
ATOM 2069 C CA . SER A 1 415 ? 174.767 196.653 151.440 1.00 29.31 415 SER B CA 1
ATOM 2070 C C . SER A 1 415 ? 174.928 198.048 152.033 1.00 29.31 415 SER B C 1
ATOM 2071 O O . SER A 1 415 ? 175.364 198.199 153.179 1.00 29.31 415 SER B O 1
ATOM 2074 N N . ILE A 1 416 ? 174.587 199.082 151.261 1.00 28.19 416 ILE B N 1
ATOM 2075 C CA . ILE A 1 416 ? 174.731 200.454 151.743 1.00 28.19 416 ILE B CA 1
ATOM 2076 C C . ILE A 1 416 ? 173.791 200.706 152.916 1.00 28.19 416 ILE B C 1
ATOM 2077 O O . ILE A 1 416 ? 174.182 201.281 153.938 1.00 28.19 416 ILE B O 1
ATOM 2082 N N . GLY A 1 417 ? 172.535 200.273 152.785 1.00 26.90 417 GLY B N 1
ATOM 2083 C CA . GLY A 1 417 ? 171.586 200.456 153.871 1.00 26.90 417 GLY B CA 1
ATOM 2084 C C . GLY A 1 417 ? 171.961 199.676 155.115 1.00 26.90 417 GLY B C 1
ATOM 2085 O O . GLY A 1 417 ? 171.856 200.185 156.234 1.00 26.90 417 GLY B O 1
ATOM 2086 N N . GLY A 1 418 ? 172.396 198.427 154.939 1.00 27.76 418 GLY B N 1
ATOM 2087 C CA . GLY A 1 418 ? 172.823 197.636 156.082 1.00 27.76 418 GLY B CA 1
ATOM 2088 C C . GLY A 1 418 ? 174.056 198.203 156.761 1.00 27.76 418 GLY B C 1
ATOM 2089 O O . GLY A 1 418 ? 174.142 198.224 157.992 1.00 27.76 418 GLY B O 1
ATOM 2090 N N . LEU A 1 419 ? 175.028 198.661 155.970 1.00 29.29 419 LEU B N 1
ATOM 2091 C CA . LEU A 1 419 ? 176.250 199.223 156.540 1.00 29.29 419 LEU B CA 1
ATOM 2092 C C . LEU A 1 419 ? 175.951 200.489 157.335 1.00 29.29 419 LEU B C 1
ATOM 2093 O O . LEU A 1 419 ? 176.467 200.676 158.442 1.00 29.29 419 LEU B O 1
ATOM 2098 N N . LEU A 1 420 ? 175.118 201.374 156.781 1.00 29.08 420 LEU B N 1
ATOM 2099 C CA . LEU A 1 420 ? 174.766 202.600 157.491 1.00 29.08 420 LEU B CA 1
ATOM 2100 C C . LEU A 1 420 ? 173.972 202.297 158.758 1.00 29.08 420 LEU B C 1
ATOM 2101 O O . LEU A 1 420 ? 174.211 202.904 159.807 1.00 29.08 420 LEU B O 1
ATOM 2106 N N . TYR A 1 421 ? 173.016 201.368 158.674 1.00 28.63 421 TYR B N 1
ATOM 2107 C CA . TYR A 1 421 ? 172.208 201.033 159.842 1.00 28.63 421 TYR B CA 1
ATOM 2108 C C . TYR A 1 421 ? 173.053 200.382 160.930 1.00 28.63 421 TYR B C 1
ATOM 2109 O O . TYR A 1 421 ? 172.856 200.642 162.122 1.00 28.63 421 TYR B O 1
ATOM 2118 N N . ALA A 1 422 ? 174.001 199.528 160.539 1.00 30.17 422 ALA B N 1
ATOM 2119 C CA . ALA A 1 422 ? 174.865 198.876 161.516 1.00 30.17 422 ALA B CA 1
ATOM 2120 C C . ALA A 1 422 ? 175.771 199.859 162.242 1.00 30.17 422 ALA B C 1
ATOM 2121 O O . ALA A 1 422 ? 176.274 199.536 163.323 1.00 30.17 422 ALA B O 1
ATOM 2123 N N . LEU A 1 423 ? 175.991 201.048 161.679 1.00 32.24 423 LEU B N 1
ATOM 2124 C CA . LEU A 1 423 ? 176.904 202.016 162.274 1.00 32.24 423 LEU B CA 1
ATOM 2125 C C . LEU A 1 423 ? 176.187 203.049 163.138 1.00 32.24 423 LEU B C 1
ATOM 2126 O O . LEU A 1 423 ? 176.551 203.244 164.301 1.00 32.24 423 LEU B O 1
ATOM 2131 N N . PHE A 1 424 ? 175.169 203.714 162.594 1.00 32.88 424 PHE B N 1
ATOM 2132 C CA . PHE A 1 424 ? 174.574 204.886 163.230 1.00 32.88 424 PHE B CA 1
ATOM 2133 C C . PHE A 1 424 ? 173.152 204.633 163.725 1.00 32.88 424 PHE B C 1
ATOM 2134 O O . PHE A 1 424 ? 172.295 205.516 163.660 1.00 32.88 424 PHE B O 1
ATOM 2142 N N . SER A 1 425 ? 172.879 203.431 164.225 1.00 35.20 425 SER B N 1
ATOM 2143 C CA . SER A 1 425 ? 171.573 203.096 164.775 1.00 35.20 425 SER B CA 1
ATOM 2144 C C . SER A 1 425 ? 171.732 202.378 166.106 1.00 35.20 425 SER B C 1
ATOM 2145 O O . SER A 1 425 ? 172.611 201.525 166.258 1.00 35.20 425 SER B O 1
ATOM 2148 N N . GLY A 1 426 ? 170.888 202.739 167.068 1.00 38.27 426 GLY B N 1
ATOM 2149 C CA . GLY A 1 426 ? 170.802 201.976 168.293 1.00 38.27 426 GLY B CA 1
ATOM 2150 C C . GLY A 1 426 ? 170.109 200.646 168.077 1.00 38.27 426 GLY B C 1
ATOM 2151 O O . GLY A 1 426 ? 169.330 200.464 167.139 1.00 38.27 426 GLY B O 1
ATOM 2152 N N . GLN A 1 427 ? 170.407 199.700 168.971 1.00 40.22 427 GLN B N 1
ATOM 2153 C CA . GLN A 1 427 ? 169.917 198.330 168.872 1.00 40.22 427 GLN B CA 1
ATOM 2154 C C . GLN A 1 427 ? 170.317 197.770 167.512 1.00 40.22 427 GLN B C 1
ATOM 2155 O O . GLN A 1 427 ? 169.462 197.601 166.632 1.00 40.22 427 GLN B O 1
ATOM 2161 N N . PRO A 1 428 ? 171.606 197.484 167.293 1.00 36.74 428 PRO B N 1
ATOM 2162 C CA . PRO A 1 428 ? 172.064 197.094 165.952 1.00 36.74 428 PRO B CA 1
ATOM 2163 C C . PRO A 1 428 ? 171.667 195.688 165.536 1.00 36.74 428 PRO B C 1
ATOM 2164 O O . PRO A 1 428 ? 171.931 195.309 164.387 1.00 36.74 428 PRO B O 1
ATOM 2168 N N . LEU A 1 429 ? 171.047 194.907 166.422 1.00 33.30 429 LEU B N 1
ATOM 2169 C CA . LEU A 1 429 ? 170.651 193.547 166.080 1.00 33.30 429 LEU B CA 1
ATOM 2170 C C . LEU A 1 429 ? 169.555 193.501 165.021 1.00 33.30 429 LEU B C 1
ATOM 2171 O O . LEU A 1 429 ? 169.313 192.431 164.454 1.00 33.30 429 LEU B O 1
ATOM 2176 N N . VAL A 1 430 ? 168.897 194.627 164.741 1.00 30.40 430 VAL B N 1
ATOM 2177 C CA . VAL A 1 430 ? 167.881 194.669 163.697 1.00 30.40 430 VAL B CA 1
ATOM 2178 C C . VAL A 1 430 ? 168.557 194.622 162.334 1.00 30.40 430 VAL B C 1
ATOM 2179 O O . VAL A 1 430 ? 169.503 195.374 162.065 1.00 30.40 430 VAL B O 1
ATOM 2183 N N . ILE A 1 431 ? 168.074 193.736 161.467 1.00 27.90 431 ILE B N 1
ATOM 2184 C CA . ILE A 1 431 ? 168.629 193.542 160.132 1.00 27.90 431 ILE B CA 1
ATOM 2185 C C . ILE A 1 431 ? 167.661 194.131 159.116 1.00 27.90 431 ILE B C 1
ATOM 2186 O O . ILE A 1 431 ? 166.469 193.800 159.121 1.00 27.90 431 ILE B O 1
ATOM 2191 N N . LEU A 1 432 ? 168.173 194.999 158.246 1.00 27.11 432 LEU B N 1
ATOM 2192 C CA . LEU A 1 432 ? 167.369 195.605 157.196 1.00 27.11 432 LEU B CA 1
ATOM 2193 C C . LEU A 1 432 ? 167.432 194.748 155.939 1.00 27.11 432 LEU B C 1
ATOM 2194 O O . LEU A 1 432 ? 168.514 194.318 155.526 1.00 27.11 432 LEU B O 1
ATOM 2199 N N . LEU A 1 433 ? 166.272 194.501 155.338 1.00 28.71 433 LEU B N 1
ATOM 2200 C CA . LEU A 1 433 ? 166.205 193.734 154.104 1.00 28.71 433 LEU B CA 1
ATOM 2201 C C . LEU A 1 433 ? 164.931 194.106 153.364 1.00 28.71 433 LEU B C 1
ATOM 2202 O O . LEU A 1 433 ? 163.912 194.426 153.981 1.00 28.71 433 LEU B O 1
ATOM 2207 N N . THR A 1 434 ? 165.003 194.062 152.038 1.00 30.82 434 THR B N 1
ATOM 2208 C CA . THR A 1 434 ? 163.816 194.258 151.221 1.00 30.82 434 THR B CA 1
ATOM 2209 C C . THR A 1 434 ? 162.878 193.066 151.371 1.00 30.82 434 THR B C 1
ATOM 2210 O O . THR A 1 434 ? 163.304 191.944 151.653 1.00 30.82 434 THR B O 1
ATOM 2214 N N . THR A 1 435 ? 161.584 193.321 151.188 1.00 31.63 435 THR B N 1
ATOM 2215 C CA . THR A 1 435 ? 160.559 192.307 151.378 1.00 31.63 435 THR B CA 1
ATOM 2216 C C . THR A 1 435 ? 159.653 192.247 150.156 1.00 31.63 435 THR B C 1
ATOM 2217 O O . THR A 1 435 ? 159.635 193.157 149.320 1.00 31.63 435 THR B O 1
ATOM 2221 N N . ALA A 1 436 ? 158.904 191.149 150.064 1.00 32.97 436 ALA B N 1
ATOM 2222 C CA . ALA A 1 436 ? 157.956 190.987 148.965 1.00 32.97 436 ALA B CA 1
ATOM 2223 C C . ALA A 1 436 ? 156.893 192.079 148.911 1.00 32.97 436 ALA B C 1
ATOM 2224 O O . ALA A 1 436 ? 156.597 192.552 147.799 1.00 32.97 436 ALA B O 1
ATOM 2226 N N . PRO A 1 437 ? 156.274 192.512 150.021 1.00 33.43 437 PRO B N 1
ATOM 2227 C CA . PRO A 1 437 ? 155.342 193.649 149.923 1.00 33.43 437 PRO B CA 1
ATOM 2228 C C . PRO A 1 437 ? 155.974 194.905 149.345 1.00 33.43 437 PRO B C 1
ATOM 2229 O O . PRO A 1 437 ? 155.310 195.634 148.598 1.00 33.43 437 PRO B O 1
ATOM 2233 N N . LEU A 1 438 ? 157.239 195.183 149.671 1.00 32.58 438 LEU B N 1
ATOM 2234 C CA . LEU A 1 438 ? 157.922 196.323 149.066 1.00 32.58 438 LEU B CA 1
ATOM 2235 C C . LEU A 1 438 ? 158.066 196.138 147.561 1.00 32.58 438 LEU B C 1
ATOM 2236 O O . LEU A 1 438 ? 157.916 197.095 146.793 1.00 32.58 438 LEU B O 1
ATOM 2241 N N . ALA A 1 439 ? 158.363 194.912 147.124 1.00 35.63 439 ALA B N 1
ATOM 2242 C CA . ALA A 1 439 ? 158.424 194.629 145.694 1.00 35.63 439 ALA B CA 1
ATOM 2243 C C . ALA A 1 439 ? 157.065 194.834 145.036 1.00 35.63 439 ALA B C 1
ATOM 2244 O O . ALA A 1 439 ? 156.987 195.255 143.875 1.00 35.63 439 ALA B O 1
ATOM 2246 N N . LEU A 1 440 ? 155.985 194.531 145.760 1.00 37.81 440 LEU B N 1
ATOM 2247 C CA . LEU A 1 440 ? 154.646 194.766 145.228 1.00 37.81 440 LEU B CA 1
ATOM 2248 C C . LEU A 1 440 ? 154.413 196.247 144.958 1.00 37.81 440 LEU B C 1
ATOM 2249 O O . LEU A 1 440 ? 153.840 196.614 143.925 1.00 37.81 440 LEU B O 1
ATOM 2254 N N . TYR A 1 441 ? 154.850 197.114 145.877 1.00 38.54 441 TYR B N 1
ATOM 2255 C CA . TYR A 1 441 ? 154.718 198.551 145.656 1.00 38.54 441 TYR B CA 1
ATOM 2256 C C . TYR A 1 441 ? 155.514 198.994 144.436 1.00 38.54 441 TYR B C 1
ATOM 2257 O O . TYR A 1 441 ? 155.046 199.824 143.648 1.00 38.54 441 TYR B O 1
ATOM 2266 N N . ILE A 1 442 ? 156.722 198.452 144.267 1.00 38.64 442 ILE B N 1
ATOM 2267 C CA . ILE A 1 442 ? 157.523 198.771 143.087 1.00 38.64 442 ILE B CA 1
ATOM 2268 C C . ILE A 1 442 ? 156.806 198.313 141.823 1.00 38.64 442 ILE B C 1
ATOM 2269 O O . ILE A 1 442 ? 156.787 199.025 140.811 1.00 38.64 442 ILE B O 1
ATOM 2274 N N . GLN A 1 443 ? 156.211 197.118 141.858 1.00 41.73 443 GLN B N 1
ATOM 2275 C CA . GLN A 1 443 ? 155.438 196.640 140.715 1.00 41.73 443 GLN B CA 1
ATOM 2276 C C . GLN A 1 443 ? 154.243 197.544 140.440 1.00 41.73 443 GLN B C 1
ATOM 2277 O O . GLN A 1 443 ? 153.946 197.857 139.281 1.00 41.73 443 GLN B O 1
ATOM 2283 N N . VAL A 1 444 ? 153.543 197.974 141.493 1.00 42.21 444 VAL B N 1
ATOM 2284 C CA . VAL A 1 444 ? 152.401 198.869 141.318 1.00 42.21 444 VAL B CA 1
ATOM 2285 C C . VAL A 1 444 ? 152.853 200.207 140.747 1.00 42.21 444 VAL B C 1
ATOM 2286 O O . VAL A 1 444 ? 152.186 200.787 139.881 1.00 42.21 444 VAL B O 1
ATOM 2290 N N . ILE A 1 445 ? 153.995 200.715 141.216 1.00 42.37 445 ILE B N 1
ATOM 2291 C CA . ILE A 1 445 ? 154.530 201.968 140.690 1.00 42.37 445 ILE B CA 1
ATOM 2292 C C . ILE A 1 445 ? 154.813 201.841 139.199 1.00 42.37 445 ILE B C 1
ATOM 2293 O O . ILE A 1 445 ? 154.505 202.745 138.413 1.00 42.37 445 ILE B O 1
ATOM 2298 N N . ARG A 1 446 ? 155.399 200.714 138.785 1.00 48.91 446 ARG B N 1
ATOM 2299 C CA . ARG A 1 446 ? 155.654 200.492 137.366 1.00 48.91 446 ARG B CA 1
ATOM 2300 C C . ARG A 1 446 ? 154.354 200.448 136.571 1.00 48.91 446 ARG B C 1
ATOM 2301 O O . ARG A 1 446 ? 154.275 200.997 135.466 1.00 48.91 446 ARG B O 1
ATOM 2309 N N . VAL A 1 447 ? 153.323 199.797 137.118 1.00 48.96 447 VAL B N 1
ATOM 2310 C CA . VAL A 1 447 ? 152.030 199.746 136.441 1.00 48.96 447 VAL B CA 1
ATOM 2311 C C . VAL A 1 447 ? 151.434 201.142 136.320 1.00 48.96 447 VAL B C 1
ATOM 2312 O O . VAL A 1 447 ? 150.905 201.519 135.267 1.00 48.96 447 VAL B O 1
ATOM 2316 N N . ILE A 1 448 ? 151.508 201.934 137.394 1.00 50.19 448 ILE B N 1
ATOM 2317 C CA . ILE A 1 448 ? 151.010 203.307 137.347 1.00 50.19 448 ILE B CA 1
ATOM 2318 C C . ILE A 1 448 ? 151.796 204.119 136.324 1.00 50.19 448 ILE B C 1
ATOM 2319 O O . ILE A 1 448 ? 151.225 204.885 135.540 1.00 50.19 448 ILE B O 1
ATOM 2324 N N . CYS A 1 449 ? 153.123 203.961 136.320 1.00 51.56 449 CYS B N 1
ATOM 2325 C CA . CYS A 1 449 ? 153.946 204.672 135.347 1.00 51.56 449 CYS B CA 1
ATOM 2326 C C . CYS A 1 449 ? 153.692 204.184 133.925 1.00 51.56 449 CYS B C 1
ATOM 2327 O O . CYS A 1 449 ? 153.909 204.936 132.969 1.00 51.56 449 CYS B O 1
ATOM 2330 N N . ASP A 1 450 ? 153.253 202.934 133.762 1.00 54.09 450 ASP B N 1
ATOM 2331 C CA . ASP A 1 450 ? 152.927 202.438 132.428 1.00 54.09 450 ASP B CA 1
ATOM 2332 C C . ASP A 1 450 ? 151.595 202.994 131.940 1.00 54.09 450 ASP B C 1
ATOM 2333 O O . ASP A 1 450 ? 151.446 203.308 130.752 1.00 54.09 450 ASP B O 1
ATOM 2338 N N . ASP A 1 451 ? 150.611 203.115 132.836 1.00 56.52 451 ASP B N 1
ATOM 2339 C CA . ASP A 1 451 ? 149.297 203.611 132.435 1.00 56.52 451 ASP B CA 1
ATOM 2340 C C . ASP A 1 451 ? 149.370 205.053 131.948 1.00 56.52 451 ASP B C 1
ATOM 2341 O O . ASP A 1 451 ? 148.756 205.406 130.934 1.00 56.52 451 ASP B O 1
ATOM 2346 N N . TYR A 1 452 ? 150.114 205.898 132.655 1.00 58.11 452 TYR B N 1
ATOM 2347 C CA . TYR A 1 452 ? 150.266 207.298 132.298 1.00 58.11 452 TYR B CA 1
ATOM 2348 C C . TYR A 1 452 ? 151.621 207.517 131.631 1.00 58.11 452 TYR B C 1
ATOM 2349 O O . TYR A 1 452 ? 152.380 206.580 131.378 1.00 58.11 452 TYR B O 1
ATOM 2358 N N . ASP A 1 453 ? 151.922 208.779 131.326 1.00 61.25 453 ASP B N 1
ATOM 2359 C CA . ASP A 1 453 ? 153.221 209.156 130.772 1.00 61.25 453 ASP B CA 1
ATOM 2360 C C . ASP A 1 453 ? 154.074 209.707 131.911 1.00 61.25 453 ASP B C 1
ATOM 2361 O O . ASP A 1 453 ? 154.303 210.910 132.033 1.00 61.25 453 ASP B O 1
ATOM 2366 N N . LEU A 1 454 ? 154.552 208.797 132.758 1.00 56.54 454 LEU B N 1
ATOM 2367 C CA . LEU A 1 454 ? 155.355 209.152 133.918 1.00 56.54 454 LEU B CA 1
ATOM 2368 C C . LEU A 1 454 ? 156.626 208.316 133.939 1.00 56.54 454 LEU B C 1
ATOM 2369 O O . LEU A 1 454 ? 156.599 207.121 133.629 1.00 56.54 454 LEU B O 1
ATOM 2374 N N . ASP A 1 455 ? 157.736 208.952 134.306 1.00 53.01 455 ASP B N 1
ATOM 2375 C CA . ASP A 1 455 ? 158.999 208.240 134.441 1.00 53.01 455 ASP B CA 1
ATOM 2376 C C . ASP A 1 455 ? 158.979 207.379 135.698 1.00 53.01 455 ASP B C 1
ATOM 2377 O O . ASP A 1 455 ? 158.546 207.828 136.764 1.00 53.01 455 ASP B O 1
ATOM 2382 N N . PHE A 1 456 ? 159.445 206.134 135.570 1.00 46.59 456 PHE B N 1
ATOM 2383 C CA . PHE A 1 456 ? 159.451 205.224 136.711 1.00 46.59 456 PHE B CA 1
ATOM 2384 C C . PHE A 1 456 ? 160.361 205.734 137.820 1.00 46.59 456 PHE B C 1
ATOM 2385 O O . PHE A 1 456 ? 159.976 205.747 138.996 1.00 46.59 456 PHE B O 1
ATOM 2393 N N . ASN A 1 457 ? 161.574 206.165 137.465 1.00 49.01 457 ASN B N 1
ATOM 2394 C CA . ASN A 1 457 ? 162.523 206.621 138.476 1.00 49.01 457 ASN B CA 1
ATOM 2395 C C . ASN A 1 457 ? 162.032 207.883 139.176 1.00 49.01 457 ASN B C 1
ATOM 2396 O O . ASN A 1 457 ? 162.185 208.022 140.395 1.00 49.01 457 ASN B O 1
ATOM 2401 N N . SER A 1 458 ? 161.447 208.816 138.422 1.00 49.38 458 SER B N 1
ATOM 2402 C CA . SER A 1 458 ? 160.959 210.055 139.021 1.00 49.38 458 SER B CA 1
ATOM 2403 C C . SER A 1 458 ? 159.825 209.783 140.002 1.00 49.38 458 SER B C 1
ATOM 2404 O O . SER A 1 458 ? 159.817 210.308 141.121 1.00 49.38 458 SER B O 1
ATOM 2407 N N . PHE A 1 459 ? 158.852 208.965 139.596 1.00 45.28 459 PHE B N 1
ATOM 2408 C CA . PHE A 1 459 ? 157.743 208.635 140.487 1.00 45.28 459 PHE B CA 1
ATOM 2409 C C . PHE A 1 459 ? 158.216 207.798 141.671 1.00 45.28 459 PHE B C 1
ATOM 2410 O O . PHE A 1 459 ? 157.753 207.997 142.800 1.00 45.28 459 PHE B O 1
ATOM 2418 N N . TYR A 1 460 ? 159.131 206.854 141.429 1.00 38.48 460 TYR B N 1
ATOM 2419 C CA . TYR A 1 460 ? 159.649 206.023 142.512 1.00 38.48 460 TYR B CA 1
ATOM 2420 C C . TYR A 1 460 ? 160.386 206.861 143.549 1.00 38.48 460 TYR B C 1
ATOM 2421 O O . TYR A 1 460 ? 160.276 206.609 144.754 1.00 38.48 460 TYR B O 1
ATOM 2430 N N . ALA A 1 461 ? 161.165 207.845 143.097 1.00 40.64 461 ALA B N 1
ATOM 2431 C CA . ALA A 1 461 ? 161.889 208.698 144.034 1.00 40.64 461 ALA B CA 1
ATOM 2432 C C . ALA A 1 461 ? 160.934 209.542 144.871 1.00 40.64 461 ALA B C 1
ATOM 2433 O O . ALA A 1 461 ? 161.128 209.690 146.083 1.00 40.64 461 ALA B O 1
ATOM 2435 N N . TRP A 1 462 ? 159.897 210.104 144.241 1.00 45.54 462 TRP B N 1
ATOM 2436 C CA . TRP A 1 462 ? 159.001 211.010 144.954 1.00 45.54 462 TRP B CA 1
ATOM 2437 C C . TRP A 1 462 ? 158.233 210.293 146.057 1.00 45.54 462 TRP B C 1
ATOM 2438 O O . TRP A 1 462 ? 158.111 210.812 147.174 1.00 45.54 462 TRP B O 1
ATOM 2449 N N . THR A 1 463 ? 157.705 209.100 145.770 1.00 40.22 463 THR B N 1
ATOM 2450 C CA . THR A 1 463 ? 156.979 208.363 146.800 1.00 40.22 463 THR B CA 1
ATOM 2451 C C . THR A 1 463 ? 157.915 207.935 147.925 1.00 40.22 463 THR B C 1
ATOM 2452 O O . THR A 1 463 ? 157.501 207.844 149.087 1.00 40.22 463 THR B O 1
ATOM 2456 N N . GLY A 1 464 ? 159.181 207.667 147.598 1.00 37.68 464 GLY B N 1
ATOM 2457 C CA . GLY A 1 464 ? 160.165 207.423 148.638 1.00 37.68 464 GLY B CA 1
ATOM 2458 C C . GLY A 1 464 ? 160.443 208.659 149.473 1.00 37.68 464 GLY B C 1
ATOM 2459 O O . GLY A 1 464 ? 160.641 208.565 150.688 1.00 37.68 464 GLY B O 1
ATOM 2460 N N . LEU A 1 465 ? 160.478 209.831 148.831 1.00 39.33 465 LEU B N 1
ATOM 2461 C CA . LEU A 1 465 ? 160.667 211.076 149.571 1.00 39.33 465 LEU B CA 1
ATOM 2462 C C . LEU A 1 465 ? 159.521 211.319 150.543 1.00 39.33 465 LEU B C 1
ATOM 2463 O O . LEU A 1 465 ? 159.747 211.690 151.702 1.00 39.33 465 LEU B O 1
ATOM 2468 N N . TRP A 1 466 ? 158.280 211.121 150.090 1.00 40.44 466 TRP B N 1
ATOM 2469 C CA . TRP A 1 466 ? 157.136 211.271 150.982 1.00 40.44 466 TRP B CA 1
ATOM 2470 C C . TRP A 1 466 ? 157.135 210.198 152.063 1.00 40.44 466 TRP B C 1
ATOM 2471 O O . TRP A 1 466 ? 156.755 210.464 153.209 1.00 40.44 466 TRP B O 1
ATOM 2482 N N . ASN A 1 467 ? 157.546 208.976 151.714 1.00 36.26 467 ASN B N 1
ATOM 2483 C CA . ASN A 1 467 ? 157.642 207.912 152.709 1.00 36.26 467 ASN B CA 1
ATOM 2484 C C . ASN A 1 467 ? 158.637 208.278 153.802 1.00 36.26 467 ASN B C 1
ATOM 2485 O O . ASN A 1 467 ? 158.361 208.107 154.994 1.00 36.26 467 ASN B O 1
ATOM 2490 N N . SER A 1 468 ? 159.805 208.793 153.412 1.00 35.39 468 SER B N 1
ATOM 2491 C CA . SER A 1 468 ? 160.786 209.232 154.398 1.00 35.39 468 SER B CA 1
ATOM 2492 C C . SER A 1 468 ? 160.285 210.442 155.177 1.00 35.39 468 SER B C 1
ATOM 2493 O O . SER A 1 468 ? 160.520 210.550 156.387 1.00 35.39 468 SER B O 1
ATOM 2496 N N . PHE A 1 469 ? 159.600 211.367 154.498 1.00 35.54 469 PHE B N 1
ATOM 2497 C CA . PHE A 1 469 ? 159.086 212.559 155.166 1.00 35.54 469 PHE B CA 1
ATOM 2498 C C . PHE A 1 469 ? 158.077 212.194 156.249 1.00 35.54 469 PHE B C 1
ATOM 2499 O O . PHE A 1 469 ? 158.121 212.727 157.363 1.00 35.54 469 PHE B O 1
ATOM 2507 N N . PHE A 1 470 ? 157.152 211.284 155.934 1.00 35.97 470 PHE B N 1
ATOM 2508 C CA . PHE A 1 470 ? 156.174 210.853 156.928 1.00 35.97 470 PHE B CA 1
ATOM 2509 C C . PHE A 1 470 ? 156.830 210.048 158.043 1.00 35.97 470 PHE B C 1
ATOM 2510 O O . PHE A 1 470 ? 156.459 210.182 159.214 1.00 35.97 470 PHE B O 1
ATOM 2518 N N . LEU A 1 471 ? 157.805 209.200 157.699 1.00 33.60 471 LEU B N 1
ATOM 2519 C CA . LEU A 1 471 ? 158.535 208.462 158.725 1.00 33.60 471 LEU B CA 1
ATOM 2520 C C . LEU A 1 471 ? 159.314 209.405 159.633 1.00 33.60 471 LEU B C 1
ATOM 2521 O O . LEU A 1 471 ? 159.409 209.176 160.843 1.00 33.60 471 LEU B O 1
ATOM 2526 N N . ALA A 1 472 ? 159.887 210.467 159.060 1.00 35.50 472 ALA B N 1
ATOM 2527 C CA . ALA A 1 472 ? 160.576 211.463 159.875 1.00 35.50 472 ALA B CA 1
ATOM 2528 C C . ALA A 1 472 ? 159.617 212.132 160.851 1.00 35.50 472 ALA B C 1
ATOM 2529 O O . ALA A 1 472 ? 159.963 212.357 162.016 1.00 35.50 472 ALA B O 1
ATOM 2531 N N . LEU A 1 473 ? 158.407 212.460 160.391 1.00 36.52 473 LEU B N 1
ATOM 2532 C CA . LEU A 1 473 ? 157.405 213.030 161.285 1.00 36.52 473 LEU B CA 1
ATOM 2533 C C . LEU A 1 473 ? 157.018 212.046 162.381 1.00 36.52 473 LEU B C 1
ATOM 2534 O O . LEU A 1 473 ? 156.854 212.434 163.543 1.00 36.52 473 LEU B O 1
ATOM 2539 N N . TYR A 1 474 ? 156.864 210.766 162.030 1.00 35.27 474 TYR B N 1
ATOM 2540 C CA . TYR A 1 474 ? 156.478 209.767 163.023 1.00 35.27 474 TYR B CA 1
ATOM 2541 C C . TYR A 1 474 ? 157.525 209.655 164.125 1.00 35.27 474 TYR B C 1
ATOM 2542 O O . TYR A 1 474 ? 157.181 209.567 165.311 1.00 35.27 474 TYR B O 1
ATOM 2551 N N . ALA A 1 475 ? 158.807 209.654 163.756 1.00 37.80 475 ALA B N 1
ATOM 2552 C CA . ALA A 1 475 ? 159.863 209.665 164.759 1.00 37.80 475 ALA B CA 1
ATOM 2553 C C . ALA A 1 475 ? 159.891 210.988 165.516 1.00 37.80 475 ALA B C 1
ATOM 2554 O O . ALA A 1 475 ? 160.159 211.014 166.723 1.00 37.80 475 ALA B O 1
ATOM 2556 N N . PHE A 1 476 ? 159.616 212.096 164.825 1.00 43.54 476 PHE B N 1
ATOM 2557 C CA . PHE A 1 476 ? 159.639 213.410 165.454 1.00 43.54 476 PHE B CA 1
ATOM 2558 C C . PHE A 1 476 ? 158.420 213.667 166.331 1.00 43.54 476 PHE B C 1
ATOM 2559 O O . PHE A 1 476 ? 158.474 214.547 167.197 1.00 43.54 476 PHE B O 1
ATOM 2567 N N . PHE A 1 477 ? 157.328 212.932 166.134 1.00 43.02 477 PHE B N 1
ATOM 2568 C CA . PHE A 1 477 ? 156.144 213.062 166.973 1.00 43.02 477 PHE B CA 1
ATOM 2569 C C . PHE A 1 477 ? 156.039 211.954 168.015 1.00 43.02 477 PHE B C 1
ATOM 2570 O O . PHE A 1 477 ? 155.009 211.850 168.689 1.00 43.02 477 PHE B O 1
ATOM 2578 N N . ASN A 1 478 ? 157.079 211.128 168.155 1.00 44.24 478 ASN B N 1
ATOM 2579 C CA . ASN A 1 478 ? 157.139 210.073 169.170 1.00 44.24 478 ASN B CA 1
ATOM 2580 C C . ASN A 1 478 ? 155.984 209.083 169.040 1.00 44.24 478 ASN B C 1
ATOM 2581 O O . ASN A 1 478 ? 155.522 208.519 170.034 1.00 44.24 478 ASN B O 1
ATOM 2586 N N . LEU A 1 479 ? 155.513 208.857 167.812 1.00 41.68 479 LEU B N 1
ATOM 2587 C CA . LEU A 1 479 ? 154.386 207.959 167.594 1.00 41.68 479 LEU B CA 1
ATOM 2588 C C . LEU A 1 479 ? 154.733 206.495 167.832 1.00 41.68 479 LEU B C 1
ATOM 2589 O O . LEU A 1 479 ? 153.821 205.664 167.877 1.00 41.68 479 LEU B O 1
ATOM 2594 N N . SER A 1 480 ? 156.017 206.158 167.978 1.00 40.00 480 SER B N 1
ATOM 2595 C CA . SER A 1 480 ? 156.403 204.775 168.237 1.00 40.00 480 SER B CA 1
ATOM 2596 C C . SER A 1 480 ? 155.876 204.262 169.573 1.00 40.00 480 SER B C 1
ATOM 2597 O O . SER A 1 480 ? 155.830 203.045 169.782 1.00 40.00 480 SER B O 1
ATOM 2600 N N . LEU A 1 481 ? 155.481 205.161 170.480 1.00 42.87 481 LEU B N 1
ATOM 2601 C CA . LEU A 1 481 ? 154.998 204.735 171.789 1.00 42.87 481 LEU B CA 1
ATOM 2602 C C . LEU A 1 481 ? 153.701 203.941 171.676 1.00 42.87 481 LEU B C 1
ATOM 2603 O O . LEU A 1 481 ? 153.495 202.969 172.414 1.00 42.87 481 LEU B O 1
ATOM 2608 N N . VAL A 1 482 ? 152.805 204.343 170.768 1.00 41.58 482 VAL B N 1
ATOM 2609 C CA . VAL A 1 482 ? 151.531 203.648 170.618 1.00 41.58 482 VAL B CA 1
ATOM 2610 C C . VAL A 1 482 ? 151.723 202.217 170.134 1.00 41.58 482 VAL B C 1
ATOM 2611 O O . VAL A 1 482 ? 150.832 201.381 170.313 1.00 41.58 482 VAL B O 1
ATOM 2615 N N . MET A 1 483 ? 152.871 201.909 169.524 1.00 39.13 483 MET B N 1
ATOM 2616 C CA . MET A 1 483 ? 153.150 200.548 169.083 1.00 39.13 483 MET B CA 1
ATOM 2617 C C . MET A 1 483 ? 153.312 199.575 170.243 1.00 39.13 483 MET B C 1
ATOM 2618 O O . MET A 1 483 ? 153.297 198.360 170.013 1.00 39.13 483 MET B O 1
ATOM 2623 N N . SER A 1 484 ? 153.466 200.072 171.472 1.00 40.83 484 SER B N 1
ATOM 2624 C CA . SER A 1 484 ? 153.516 199.191 172.633 1.00 40.83 484 SER B CA 1
ATOM 2625 C C . SER A 1 484 ? 152.203 198.450 172.847 1.00 40.83 484 SER B C 1
ATOM 2626 O O . SER A 1 484 ? 152.185 197.432 173.547 1.00 40.83 484 SER B O 1
ATOM 2629 N N . LEU A 1 485 ? 151.106 198.937 172.261 1.00 39.82 485 LEU B N 1
ATOM 2630 C CA . LEU A 1 485 ? 149.834 198.228 172.339 1.00 39.82 485 LEU B CA 1
ATOM 2631 C C . LEU A 1 485 ? 149.883 196.879 171.632 1.00 39.82 485 LEU B C 1
ATOM 2632 O O . LEU A 1 485 ? 149.034 196.022 171.902 1.00 39.82 485 LEU B O 1
ATOM 2637 N N . PHE A 1 486 ? 150.851 196.675 170.738 1.00 38.07 486 PHE B N 1
ATOM 2638 C CA . PHE A 1 486 ? 151.045 195.387 170.075 1.00 38.07 486 PHE B CA 1
ATOM 2639 C C . PHE A 1 486 ? 151.742 194.446 171.054 1.00 38.07 486 PHE B C 1
ATOM 2640 O O . PHE A 1 486 ? 152.967 194.303 171.075 1.00 38.07 486 PHE B O 1
ATOM 2648 N N . LYS A 1 487 ? 150.933 193.793 171.882 1.00 40.54 487 LYS B N 1
ATOM 2649 C CA . LYS A 1 487 ? 151.443 192.862 172.879 1.00 40.54 487 LYS B CA 1
ATOM 2650 C C . LYS A 1 487 ? 151.791 191.535 172.207 1.00 40.54 487 LYS B C 1
ATOM 2651 O O . LYS A 1 487 ? 151.793 191.412 170.980 1.00 40.54 487 LYS B O 1
ATOM 2657 N N . ARG A 1 488 ? 152.097 190.520 173.020 1.00 40.74 488 ARG B N 1
ATOM 2658 C CA . ARG A 1 488 ? 152.434 189.208 172.477 1.00 40.74 488 ARG B CA 1
ATOM 2659 C C . ARG A 1 488 ? 151.267 188.600 171.711 1.00 40.74 488 ARG B C 1
ATOM 2660 O O . ARG A 1 488 ? 151.475 187.783 170.807 1.00 40.74 488 ARG B O 1
ATOM 2668 N N . SER A 1 489 ? 150.034 188.984 172.057 1.00 39.73 489 SER B N 1
ATOM 2669 C CA . SER A 1 489 ? 148.864 188.420 171.388 1.00 39.73 489 SER B CA 1
ATOM 2670 C C . SER A 1 489 ? 148.859 188.747 169.899 1.00 39.73 489 SER B C 1
ATOM 2671 O O . SER A 1 489 ? 148.566 187.880 169.069 1.00 39.73 489 SER B O 1
ATOM 2674 N N . THR A 1 490 ? 149.182 189.990 169.542 1.00 39.03 490 THR B N 1
ATOM 2675 C CA . THR A 1 490 ? 149.158 190.408 168.146 1.00 39.03 490 THR B CA 1
ATOM 2676 C C . THR A 1 490 ? 150.482 190.184 167.431 1.00 39.03 490 THR B C 1
ATOM 2677 O O . THR A 1 490 ? 150.484 189.879 166.233 1.00 39.03 490 THR B O 1
ATOM 2681 N N . GLU A 1 491 ? 151.609 190.337 168.135 1.00 39.00 491 GLU B N 1
ATOM 2682 C CA . GLU A 1 491 ? 152.909 190.188 167.489 1.00 39.00 491 GLU B CA 1
ATOM 2683 C C . GLU A 1 491 ? 153.109 188.776 166.952 1.00 39.00 491 GLU B C 1
ATOM 2684 O O . GLU A 1 491 ? 153.597 188.595 165.831 1.00 39.00 491 GLU B O 1
ATOM 2690 N N . GLU A 1 492 ? 152.733 187.761 167.736 1.00 38.23 492 GLU B N 1
ATOM 2691 C CA . GLU A 1 492 ? 152.946 186.380 167.310 1.00 38.23 492 GLU B CA 1
ATOM 2692 C C . GLU A 1 492 ? 152.112 186.042 166.079 1.00 38.23 492 GLU B C 1
ATOM 2693 O O . GLU A 1 492 ? 152.573 185.314 165.191 1.00 38.23 492 GLU B O 1
ATOM 2699 N N . ILE A 1 493 ? 150.878 186.549 166.014 1.00 34.54 493 ILE B N 1
ATOM 2700 C CA . ILE A 1 493 ? 150.033 186.304 164.846 1.00 34.54 493 ILE B CA 1
ATOM 2701 C C . ILE A 1 493 ? 150.674 186.897 163.598 1.00 34.54 493 ILE B C 1
ATOM 2702 O O . ILE A 1 493 ? 150.747 186.252 162.545 1.00 34.54 493 ILE B O 1
ATOM 2707 N N . ILE A 1 494 ? 151.148 188.140 163.699 1.00 33.18 494 ILE B N 1
ATOM 2708 C CA . ILE A 1 494 ? 151.867 188.759 162.589 1.00 33.18 494 ILE B CA 1
ATOM 2709 C C . ILE A 1 494 ? 153.185 188.035 162.345 1.00 33.18 494 ILE B C 1
ATOM 2710 O O . ILE A 1 494 ? 153.618 187.871 161.198 1.00 33.18 494 ILE B O 1
ATOM 2715 N N . ALA A 1 495 ? 153.846 187.597 163.420 1.00 31.32 495 ALA B N 1
ATOM 2716 C CA . ALA A 1 495 ? 155.077 186.826 163.275 1.00 31.32 495 ALA B CA 1
ATOM 2717 C C . ALA A 1 495 ? 154.829 185.522 162.527 1.00 31.32 495 ALA B C 1
ATOM 2718 O O . ALA A 1 495 ? 155.603 185.148 161.640 1.00 31.32 495 ALA B O 1
ATOM 2720 N N . LEU A 1 496 ? 153.753 184.813 162.875 1.00 32.47 496 LEU B N 1
ATOM 2721 C CA . LEU A 1 496 ? 153.440 183.561 162.194 1.00 32.47 496 LEU B CA 1
ATOM 2722 C C . LEU A 1 496 ? 153.062 183.800 160.737 1.00 32.47 496 LEU B C 1
ATOM 2723 O O . LEU A 1 496 ? 153.425 183.009 159.860 1.00 32.47 496 LEU B O 1
ATOM 2728 N N . PHE A 1 497 ? 152.333 184.886 160.463 1.00 32.17 497 PHE B N 1
ATOM 2729 C CA . PHE A 1 497 ? 151.889 185.162 159.099 1.00 32.17 497 PHE B CA 1
ATOM 2730 C C . PHE A 1 497 ? 153.068 185.356 158.154 1.00 32.17 497 PHE B C 1
ATOM 2731 O O . PHE A 1 497 ? 153.065 184.835 157.033 1.00 32.17 497 PHE B O 1
ATOM 2739 N N . ILE A 1 498 ? 154.083 186.108 158.588 1.00 29.16 498 ILE B N 1
ATOM 2740 C CA . ILE A 1 498 ? 155.246 186.351 157.738 1.00 29.16 498 ILE B CA 1
ATOM 2741 C C . ILE A 1 498 ? 155.997 185.051 157.478 1.00 29.16 498 ILE B C 1
ATOM 2742 O O . ILE A 1 498 ? 156.499 184.817 156.371 1.00 29.16 498 ILE B O 1
ATOM 2747 N N . SER A 1 499 ? 156.087 184.186 158.492 1.00 28.88 499 SER B N 1
ATOM 2748 C CA . SER A 1 499 ? 156.699 182.877 158.291 1.00 28.88 499 SER B CA 1
ATOM 2749 C C . SER A 1 499 ? 155.927 182.062 157.261 1.00 28.88 499 SER B C 1
ATOM 2750 O O . SER A 1 499 ? 156.526 181.345 156.451 1.00 28.88 499 SER B O 1
ATOM 2753 N N . ILE A 1 500 ? 154.594 182.160 157.274 1.00 30.64 500 ILE B N 1
ATOM 2754 C CA . ILE A 1 500 ? 153.781 181.445 156.291 1.00 30.64 500 ILE B CA 1
ATOM 2755 C C . ILE A 1 500 ? 154.042 181.983 154.889 1.00 30.64 500 ILE B C 1
ATOM 2756 O O . ILE A 1 500 ? 154.044 181.224 153.909 1.00 30.64 500 ILE B O 1
ATOM 2761 N N . THR A 1 501 ? 154.270 183.295 154.766 1.00 29.33 501 THR B N 1
ATOM 2762 C CA . THR A 1 501 ? 154.535 183.875 153.452 1.00 29.33 501 THR B CA 1
ATOM 2763 C C . THR A 1 501 ? 155.809 183.303 152.842 1.00 29.33 501 THR B C 1
ATOM 2764 O O . THR A 1 501 ? 155.847 182.997 151.645 1.00 29.33 501 THR B O 1
ATOM 2768 N N . PHE A 1 502 ? 156.863 183.149 153.650 1.00 28.44 502 PHE B N 1
ATOM 2769 C CA . PHE A 1 502 ? 158.089 182.532 153.153 1.00 28.44 502 PHE B CA 1
ATOM 2770 C C . PHE A 1 502 ? 157.862 181.080 152.757 1.00 28.44 502 PHE B C 1
ATOM 2771 O O . PHE A 1 502 ? 158.459 180.601 151.786 1.00 28.44 502 PHE B O 1
ATOM 2779 N N . VAL A 1 503 ? 157.007 180.365 153.492 1.00 27.53 503 VAL B N 1
ATOM 2780 C CA . VAL A 1 503 ? 156.652 179.005 153.101 1.00 27.53 503 VAL B CA 1
ATOM 2781 C C . VAL A 1 503 ? 155.886 179.013 151.784 1.00 27.53 503 VAL B C 1
ATOM 2782 O O . VAL A 1 503 ? 156.153 178.200 150.891 1.00 27.53 503 VAL B O 1
ATOM 2786 N N . LEU A 1 504 ? 154.927 179.931 151.640 1.00 29.08 504 LEU B N 1
ATOM 2787 C CA . LEU A 1 504 ? 154.149 180.000 150.407 1.00 29.08 504 LEU B CA 1
ATOM 2788 C C . LEU A 1 504 ? 155.023 180.389 149.221 1.00 29.08 504 LEU B C 1
ATOM 2789 O O . LEU A 1 504 ? 154.832 179.884 148.108 1.00 29.08 504 LEU B O 1
ATOM 2794 N N . ASP A 1 505 ? 155.987 181.289 149.437 1.00 30.39 505 ASP B N 1
ATOM 2795 C CA . ASP A 1 505 ? 156.879 181.692 148.353 1.00 30.39 505 ASP B CA 1
ATOM 2796 C C . ASP A 1 505 ? 157.677 180.506 147.827 1.00 30.39 505 ASP B C 1
ATOM 2797 O O . ASP A 1 505 ? 157.849 180.354 146.612 1.00 30.39 505 ASP B O 1
ATOM 2802 N N . ALA A 1 506 ? 158.177 179.657 148.727 1.00 26.22 506 ALA B N 1
ATOM 2803 C CA . ALA A 1 506 ? 158.862 178.445 148.295 1.00 26.22 506 ALA B CA 1
ATOM 2804 C C . ALA A 1 506 ? 157.912 177.506 147.560 1.00 26.22 506 ALA B C 1
ATOM 2805 O O . ALA A 1 506 ? 158.283 176.907 146.544 1.00 26.22 506 ALA B O 1
ATOM 2807 N N . VAL A 1 507 ? 156.685 177.359 148.067 1.00 27.91 507 VAL B N 1
ATOM 2808 C CA . VAL A 1 507 ? 155.706 176.490 147.415 1.00 27.91 507 VAL B CA 1
ATOM 2809 C C . VAL A 1 507 ? 155.324 177.049 146.049 1.00 27.91 507 VAL B C 1
ATOM 2810 O O . VAL A 1 507 ? 155.268 176.318 145.053 1.00 27.91 507 VAL B O 1
ATOM 2814 N N . LYS A 1 508 ? 155.056 178.356 145.983 1.00 28.83 508 LYS B N 1
ATOM 2815 C CA . LYS A 1 508 ? 154.691 178.970 144.709 1.00 28.83 508 LYS B CA 1
ATOM 2816 C C . LYS A 1 508 ? 155.832 178.875 143.704 1.00 28.83 508 LYS B C 1
ATOM 2817 O O . LYS A 1 508 ? 155.602 178.622 142.516 1.00 28.83 508 LYS B O 1
ATOM 2823 N N . GLY A 1 509 ? 157.070 179.079 144.161 1.00 26.98 509 GLY B N 1
ATOM 2824 C CA . GLY A 1 509 ? 158.209 178.927 143.271 1.00 26.98 509 GLY B CA 1
ATOM 2825 C C . GLY A 1 509 ? 158.355 177.511 142.746 1.00 26.98 509 GLY B C 1
ATOM 2826 O O . GLY A 1 509 ? 158.681 177.302 141.576 1.00 26.98 509 GLY B O 1
ATOM 2827 N N . THR A 1 510 ? 158.126 176.519 143.611 1.00 27.29 510 THR B N 1
ATOM 2828 C CA . THR A 1 510 ? 158.187 175.127 143.176 1.00 27.29 510 THR B CA 1
ATOM 2829 C C . THR A 1 510 ? 157.124 174.830 142.125 1.00 27.29 510 THR B C 1
ATOM 2830 O O . THR A 1 510 ? 157.394 174.140 141.134 1.00 27.29 510 THR B O 1
ATOM 2834 N N . VAL A 1 511 ? 155.907 175.340 142.327 1.00 28.22 511 VAL B N 1
ATOM 2835 C CA . VAL A 1 511 ? 154.848 175.165 141.334 1.00 28.22 511 VAL B CA 1
ATOM 2836 C C . VAL A 1 511 ? 155.226 175.851 140.029 1.00 28.22 511 VAL B C 1
ATOM 2837 O O . VAL A 1 511 ? 154.961 175.331 138.937 1.00 28.22 511 VAL B O 1
ATOM 2841 N N . LYS A 1 512 ? 155.853 177.028 140.117 1.00 30.27 512 LYS B N 1
ATOM 2842 C CA . LYS A 1 512 ? 156.276 177.738 138.915 1.00 30.27 512 LYS B CA 1
ATOM 2843 C C . LYS A 1 512 ? 157.296 176.928 138.124 1.00 30.27 512 LYS B C 1
ATOM 2844 O O . LYS A 1 512 ? 157.237 176.878 136.889 1.00 30.27 512 LYS B O 1
ATOM 2850 N N . ILE A 1 513 ? 158.245 176.295 138.816 1.00 29.97 513 ILE B N 1
ATOM 2851 C CA . ILE A 1 513 ? 159.235 175.461 138.135 1.00 29.97 513 ILE B CA 1
ATOM 2852 C C . ILE A 1 513 ? 158.559 174.261 137.484 1.00 29.97 513 ILE B C 1
ATOM 2853 O O . ILE A 1 513 ? 158.840 173.915 136.330 1.00 29.97 513 ILE B O 1
ATOM 2858 N N . PHE A 1 514 ? 157.657 173.605 138.219 1.00 30.16 514 PHE B N 1
ATOM 2859 C CA . PHE A 1 514 ? 156.939 172.460 137.665 1.00 30.16 514 PHE B CA 1
ATOM 2860 C C . PHE A 1 514 ? 156.092 172.865 136.463 1.00 30.16 514 PHE B C 1
ATOM 2861 O O . PHE A 1 514 ? 156.063 172.158 135.450 1.00 30.16 514 PHE B O 1
ATOM 2869 N N . TRP A 1 515 ? 155.400 174.002 136.558 1.00 34.92 515 TRP B N 1
ATOM 2870 C CA . TRP A 1 515 ? 154.578 174.462 135.444 1.00 34.92 515 TRP B CA 1
ATOM 2871 C C . TRP A 1 515 ? 155.427 174.758 134.213 1.00 34.92 515 TRP B C 1
ATOM 2872 O O . TRP A 1 515 ? 155.052 174.400 133.091 1.00 34.92 515 TRP B O 1
ATOM 2883 N N . LYS A 1 516 ? 156.575 175.413 134.402 1.00 33.26 516 LYS B N 1
ATOM 2884 C CA . LYS A 1 516 ? 157.409 175.787 133.264 1.00 33.26 516 LYS B CA 1
ATOM 2885 C C . LYS A 1 516 ? 158.147 174.586 132.684 1.00 33.26 516 LYS B C 1
ATOM 2886 O O . LYS A 1 516 ? 158.224 174.431 131.460 1.00 33.26 516 LYS B O 1
ATOM 2892 N N . TYR A 1 517 ? 158.694 173.722 133.541 1.00 33.04 517 TYR B N 1
ATOM 2893 C CA . TYR A 1 517 ? 159.583 172.650 133.101 1.00 33.04 517 TYR B CA 1
ATOM 2894 C C . TYR A 1 517 ? 158.876 171.303 132.994 1.00 33.04 517 TYR B C 1
ATOM 2895 O O . TYR A 1 517 ? 158.913 170.665 131.937 1.00 33.04 517 TYR B O 1
ATOM 2904 N N . TYR A 1 518 ? 158.244 170.846 134.080 1.00 30.96 518 TYR B N 1
ATOM 2905 C CA . TYR A 1 518 ? 157.640 169.517 134.078 1.00 30.96 518 TYR B CA 1
ATOM 2906 C C . TYR A 1 518 ? 156.522 169.414 133.047 1.00 30.96 518 TYR B C 1
ATOM 2907 O O . TYR A 1 518 ? 156.428 168.418 132.320 1.00 30.96 518 TYR B O 1
ATOM 2916 N N . TYR A 1 519 ? 155.671 170.432 132.964 1.00 33.03 519 TYR B N 1
ATOM 2917 C CA . TYR A 1 519 ? 154.567 170.440 132.015 1.00 33.03 519 TYR B CA 1
ATOM 2918 C C . TYR A 1 519 ? 154.904 171.153 130.711 1.00 33.03 519 TYR B C 1
ATOM 2919 O O . TYR A 1 519 ? 154.043 171.240 129.831 1.00 33.03 519 TYR B O 1
ATOM 2928 N N . GLY A 1 520 ? 156.128 171.655 130.568 1.00 34.91 520 GLY B N 1
ATOM 2929 C CA . GLY A 1 520 ? 156.549 172.268 129.319 1.00 34.91 520 GLY B CA 1
ATOM 2930 C C . GLY A 1 520 ? 155.826 173.546 128.962 1.00 34.91 520 GLY B C 1
ATOM 2931 O O . GLY A 1 520 ? 155.556 173.788 127.780 1.00 34.91 520 GLY B O 1
ATOM 2932 N N . HIS A 1 521 ? 155.501 174.376 129.948 1.00 37.23 521 HIS B N 1
ATOM 2933 C CA . HIS A 1 521 ? 154.886 175.671 129.673 1.00 37.23 521 HIS B CA 1
ATOM 2934 C C . HIS A 1 521 ? 155.896 176.799 129.849 1.00 37.23 521 HIS B C 1
ATOM 2935 O O . HIS A 1 521 ? 156.894 176.871 129.133 1.00 37.23 521 HIS B O 1
ATOM 2942 N N . GLY A 1 570 ? 163.786 169.280 131.294 1.00 33.02 570 GLY B N 1
ATOM 2943 C CA . GLY A 1 570 ? 162.356 169.432 131.489 1.00 33.02 570 GLY B CA 1
ATOM 2944 C C . GLY A 1 570 ? 161.841 168.806 132.772 1.00 33.02 570 GLY B C 1
ATOM 2945 O O . GLY A 1 570 ? 161.855 169.440 133.829 1.00 33.02 570 GLY B O 1
ATOM 2946 N N . GLN A 1 571 ? 161.379 167.556 132.674 1.00 31.97 571 GLN B N 1
ATOM 2947 C CA . GLN A 1 571 ? 160.845 166.867 133.846 1.00 31.97 571 GLN B CA 1
ATOM 2948 C C . GLN A 1 571 ? 161.929 166.626 134.888 1.00 31.97 571 GLN B C 1
ATOM 2949 O O . GLN A 1 571 ? 161.666 166.703 136.094 1.00 31.97 571 GLN B O 1
ATOM 2955 N N . ALA A 1 572 ? 163.152 166.330 134.444 1.00 30.81 572 ALA B N 1
ATOM 2956 C CA . ALA A 1 572 ? 164.250 166.115 135.381 1.00 30.81 572 ALA B CA 1
ATOM 2957 C C . ALA A 1 572 ? 164.538 167.371 136.196 1.00 30.81 572 ALA B C 1
ATOM 2958 O O . ALA A 1 572 ? 164.839 167.287 137.392 1.00 30.81 572 ALA B O 1
ATOM 2960 N N . THR A 1 573 ? 164.458 168.542 135.561 1.00 31.26 573 THR B N 1
ATOM 2961 C CA . THR A 1 573 ? 164.700 169.794 136.272 1.00 31.26 573 THR B CA 1
ATOM 2962 C C . THR A 1 573 ? 163.703 169.987 137.411 1.00 31.26 573 THR B C 1
ATOM 2963 O O . THR A 1 573 ? 164.087 170.316 138.539 1.00 31.26 573 THR B O 1
ATOM 2967 N N . ALA A 1 574 ? 162.412 169.781 137.134 1.00 29.08 574 ALA B N 1
ATOM 2968 C CA . ALA A 1 574 ? 161.395 169.964 138.165 1.00 29.08 574 ALA B CA 1
ATOM 2969 C C . ALA A 1 574 ? 161.548 168.951 139.292 1.00 29.08 574 ALA B C 1
ATOM 2970 O O . ALA A 1 574 ? 161.436 169.302 140.473 1.00 29.08 574 ALA B O 1
ATOM 2972 N N . VAL A 1 575 ? 161.788 167.684 138.948 1.00 27.81 575 VAL B N 1
ATOM 2973 C CA . VAL A 1 575 ? 161.951 166.654 139.969 1.00 27.81 575 VAL B CA 1
ATOM 2974 C C . VAL A 1 575 ? 163.184 166.935 140.819 1.00 27.81 575 VAL B C 1
ATOM 2975 O O . VAL A 1 575 ? 163.147 166.814 142.050 1.00 27.81 575 VAL B O 1
ATOM 2979 N N . LEU A 1 576 ? 164.291 167.316 140.179 1.00 27.12 576 LEU B N 1
ATOM 2980 C CA . LEU A 1 576 ? 165.492 167.672 140.927 1.00 27.12 576 LEU B CA 1
ATOM 2981 C C . LEU A 1 576 ? 165.264 168.923 141.766 1.00 27.12 576 LEU B C 1
ATOM 2982 O O . LEU A 1 576 ? 165.790 169.036 142.881 1.00 27.12 576 LEU B O 1
ATOM 2987 N N . SER A 1 577 ? 164.486 169.876 141.245 1.00 26.43 577 SER B N 1
ATOM 2988 C CA . SER A 1 577 ? 164.173 171.080 142.008 1.00 26.43 577 SER B CA 1
ATOM 2989 C C . SER A 1 577 ? 163.464 170.741 143.316 1.00 26.43 577 SER B C 1
ATOM 2990 O O . SER A 1 577 ? 163.774 171.315 144.365 1.00 26.43 577 SER B O 1
ATOM 2993 N N . LEU A 1 578 ? 162.503 169.814 143.268 1.00 24.81 578 LEU B N 1
ATOM 2994 C CA . LEU A 1 578 ? 161.840 169.375 144.493 1.00 24.81 578 LEU B CA 1
ATOM 2995 C C . LEU A 1 578 ? 162.814 168.656 145.418 1.00 24.81 578 LEU B C 1
ATOM 2996 O O . LEU A 1 578 ? 162.783 168.856 146.638 1.00 24.81 578 LEU B O 1
ATOM 3001 N N . LEU A 1 579 ? 163.679 167.807 144.856 1.00 23.74 579 LEU B N 1
ATOM 3002 C CA . LEU A 1 579 ? 164.651 167.085 145.671 1.00 23.74 579 LEU B CA 1
ATOM 3003 C C . LEU A 1 579 ? 165.632 168.038 146.343 1.00 23.74 579 LEU B C 1
ATOM 3004 O O . LEU A 1 579 ? 165.949 167.879 147.528 1.00 23.74 579 LEU B O 1
ATOM 3009 N N . ILE A 1 580 ? 166.129 169.031 145.603 1.00 24.07 580 ILE B N 1
ATOM 3010 C CA . ILE A 1 580 ? 167.087 169.974 146.171 1.00 24.07 580 ILE B CA 1
ATOM 3011 C C . ILE A 1 580 ? 166.438 170.813 147.264 1.00 24.07 580 ILE B C 1
ATOM 3012 O O . ILE A 1 580 ? 167.028 171.033 148.329 1.00 24.07 580 ILE B O 1
ATOM 3017 N N . MET A 1 581 ? 165.216 171.296 147.022 1.00 23.58 581 MET B N 1
ATOM 3018 C CA . MET A 1 581 ? 164.531 172.118 148.015 1.00 23.58 581 MET B CA 1
ATOM 3019 C C . MET A 1 581 ? 164.277 171.338 149.299 1.00 23.58 581 MET B C 1
ATOM 3020 O O . MET A 1 581 ? 164.554 171.825 150.401 1.00 23.58 581 MET B O 1
ATOM 3025 N N . LEU A 1 582 ? 163.738 170.122 149.174 1.00 23.42 582 LEU B N 1
ATOM 3026 C CA . LEU A 1 582 ? 163.499 169.297 150.355 1.00 23.42 582 LEU B CA 1
ATOM 3027 C C . LEU A 1 582 ? 164.807 168.895 151.024 1.00 23.42 582 LEU B C 1
ATOM 3028 O O . LEU A 1 582 ? 164.901 168.881 152.257 1.00 23.42 582 LEU B O 1
ATOM 3033 N N . GLY A 1 583 ? 165.824 168.555 150.229 1.00 23.76 583 GLY B N 1
ATOM 3034 C CA . GLY A 1 583 ? 167.101 168.166 150.803 1.00 23.76 583 GLY B CA 1
ATOM 3035 C C . GLY A 1 583 ? 167.778 169.295 151.557 1.00 23.76 583 GLY B C 1
ATOM 3036 O O . GLY A 1 583 ? 168.349 169.082 152.628 1.00 23.76 583 GLY B O 1
ATOM 3037 N N . THR A 1 584 ? 167.730 170.510 151.003 1.00 23.66 584 THR B N 1
ATOM 3038 C CA . THR A 1 584 ? 168.336 171.655 151.676 1.00 23.66 584 THR B CA 1
ATOM 3039 C C . THR A 1 584 ? 167.649 171.934 153.008 1.00 23.66 584 THR B C 1
ATOM 3040 O O . THR A 1 584 ? 168.314 172.228 154.009 1.00 23.66 584 THR B O 1
ATOM 3044 N N . LEU A 1 585 ? 166.317 171.850 153.038 1.00 23.47 585 LEU B N 1
ATOM 3045 C CA . LEU A 1 585 ? 165.591 172.035 154.288 1.00 23.47 585 LEU B CA 1
ATOM 3046 C C . LEU A 1 585 ? 165.950 170.955 155.300 1.00 23.47 585 LEU B C 1
ATOM 3047 O O . LEU A 1 585 ? 166.123 171.240 156.491 1.00 23.47 585 LEU B O 1
ATOM 3052 N N . TRP A 1 586 ? 166.063 169.704 154.847 1.00 24.27 586 TRP B N 1
ATOM 3053 C CA . TRP A 1 586 ? 166.373 168.607 155.759 1.00 24.27 586 TRP B CA 1
ATOM 3054 C C . TRP A 1 586 ? 167.773 168.752 156.346 1.00 24.27 586 TRP B C 1
ATOM 3055 O O . TRP A 1 586 ? 167.965 168.617 157.560 1.00 24.27 586 TRP B O 1
ATOM 3066 N N . LEU A 1 587 ? 168.766 169.025 155.494 1.00 26.00 587 LEU B N 1
ATOM 3067 C CA . LEU A 1 587 ? 170.141 169.136 155.977 1.00 26.00 587 LEU B CA 1
ATOM 3068 C C . LEU A 1 587 ? 170.305 170.321 156.918 1.00 26.00 587 LEU B C 1
ATOM 3069 O O . LEU A 1 587 ? 170.967 170.211 157.957 1.00 26.00 587 LEU B O 1
ATOM 3074 N N . GLY A 1 588 ? 169.717 171.466 156.569 1.00 26.85 588 GLY B N 1
ATOM 3075 C CA . GLY A 1 588 ? 169.816 172.629 157.436 1.00 26.85 588 GLY B CA 1
ATOM 3076 C C . GLY A 1 588 ? 169.136 172.422 158.775 1.00 26.85 588 GLY B C 1
ATOM 3077 O O . GLY A 1 588 ? 169.679 172.783 159.821 1.00 26.85 588 GLY B O 1
ATOM 3078 N N . TYR A 1 589 ? 167.936 171.838 158.760 1.00 29.29 589 TYR B N 1
ATOM 3079 C CA . TYR A 1 589 ? 167.207 171.620 160.007 1.00 29.29 589 TYR B CA 1
ATOM 3080 C C . TYR A 1 589 ? 167.885 170.561 160.868 1.00 29.29 589 TYR B C 1
ATOM 3081 O O . TYR A 1 589 ? 167.903 170.675 162.099 1.00 29.29 589 TYR B O 1
ATOM 3090 N N . THR A 1 590 ? 168.438 169.520 160.239 1.00 27.71 590 THR B N 1
ATOM 3091 C CA . THR A 1 590 ? 169.155 168.493 160.991 1.00 27.71 590 THR B CA 1
ATOM 3092 C C . THR A 1 590 ? 170.372 169.082 161.694 1.00 27.71 590 THR B C 1
ATOM 3093 O O . THR A 1 590 ? 170.636 168.783 162.865 1.00 27.71 590 THR B O 1
ATOM 3097 N N . LEU A 1 591 ? 171.131 169.924 160.989 1.00 29.61 591 LEU B N 1
ATOM 3098 C CA . LEU A 1 591 ? 172.262 170.598 161.617 1.00 29.61 591 LEU B CA 1
ATOM 3099 C C . LEU A 1 591 ? 171.794 171.601 162.663 1.00 29.61 591 LEU B C 1
ATOM 3100 O O . LEU A 1 591 ? 172.471 171.811 163.675 1.00 29.61 591 LEU B O 1
ATOM 3105 N N . TYR A 1 592 ? 170.643 172.238 162.431 1.00 32.42 592 TYR B N 1
ATOM 3106 C CA . TYR A 1 592 ? 170.103 173.176 163.410 1.00 32.42 592 TYR B CA 1
ATOM 3107 C C . TYR A 1 592 ? 169.783 172.479 164.725 1.00 32.42 592 TYR B C 1
ATOM 3108 O O . TYR A 1 592 ? 170.069 173.010 165.805 1.00 32.42 592 TYR B O 1
ATOM 3117 N N . GLN A 1 593 ? 169.188 171.288 164.658 1.00 34.86 593 GLN B N 1
ATOM 3118 C CA . GLN A 1 593 ? 168.876 170.523 165.856 1.00 34.86 593 GLN B CA 1
ATOM 3119 C C . GLN A 1 593 ? 170.075 169.764 166.406 1.00 34.86 593 GLN B C 1
ATOM 3120 O O . GLN A 1 593 ? 169.969 169.167 167.483 1.00 34.86 593 GLN B O 1
ATOM 3126 N N . PHE A 1 594 ? 171.207 169.766 165.696 1.00 36.77 594 PHE B N 1
ATOM 3127 C CA . PHE A 1 594 ? 172.391 169.061 166.171 1.00 36.77 594 PHE B CA 1
ATOM 3128 C C . PHE A 1 594 ? 172.969 169.679 167.437 1.00 36.77 594 PHE B C 1
ATOM 3129 O O . PHE A 1 594 ? 173.729 169.010 168.145 1.00 36.77 594 PHE B O 1
ATOM 3137 N N . LYS A 1 595 ? 172.621 170.932 167.745 1.00 39.19 595 LYS B N 1
ATOM 3138 C CA . LYS A 1 595 ? 173.155 171.593 168.932 1.00 39.19 595 LYS B CA 1
ATOM 3139 C C . LYS A 1 595 ? 172.693 170.935 170.225 1.00 39.19 595 LYS B C 1
ATOM 3140 O O . LYS A 1 595 ? 173.380 171.055 171.246 1.00 39.19 595 LYS B O 1
ATOM 3146 N N . LYS A 1 596 ? 171.542 170.280 170.202 1.00 43.52 596 LYS B N 1
ATOM 3147 C CA . LYS A 1 596 ? 171.003 169.674 171.407 1.00 43.52 596 LYS B CA 1
ATOM 3148 C C . LYS A 1 596 ? 171.509 168.260 171.549 1.00 43.52 596 LYS B C 1
ATOM 3149 O O . LYS A 1 596 ? 171.272 167.609 172.562 1.00 43.52 596 LYS B O 1
ATOM 3155 N N . SER A 1 597 ? 172.207 167.776 170.533 1.00 42.82 597 SER B N 1
ATOM 3156 C CA . SER A 1 597 ? 172.699 166.411 170.553 1.00 42.82 597 SER B CA 1
ATOM 3157 C C . SER A 1 597 ? 173.829 166.181 171.531 1.00 42.82 597 SER B C 1
ATOM 3158 O O . SER A 1 597 ? 174.629 167.073 171.778 1.00 42.82 597 SER B O 1
ATOM 3161 N N . PRO A 1 598 ? 173.939 164.948 172.089 1.00 46.53 598 PRO B N 1
ATOM 3162 C CA . PRO A 1 598 ? 175.103 164.768 172.961 1.00 46.53 598 PRO B CA 1
ATOM 3163 C C . PRO A 1 598 ? 176.370 164.535 172.173 1.00 46.53 598 PRO B C 1
ATOM 3164 O O . PRO A 1 598 ? 177.442 164.456 172.757 1.00 46.53 598 PRO B O 1
ATOM 3168 N N . TYR A 1 599 ? 176.257 164.416 170.861 1.00 50.48 599 TYR B N 1
ATOM 3169 C CA . TYR A 1 599 ? 177.412 164.093 170.038 1.00 50.48 599 TYR B CA 1
ATOM 3170 C C . TYR A 1 599 ? 178.444 165.184 169.841 1.00 50.48 599 TYR B C 1
ATOM 3171 O O . TYR A 1 599 ? 178.072 166.347 169.748 1.00 50.48 599 TYR B O 1
ATOM 3180 N N . LEU A 1 600 ? 179.726 164.820 169.821 1.00 45.93 600 LEU B N 1
ATOM 3181 C CA . LEU A 1 600 ? 180.830 165.765 169.561 1.00 45.93 600 LEU B CA 1
ATOM 3182 C C . LEU A 1 600 ? 181.279 166.640 170.720 1.00 45.93 600 LEU B C 1
ATOM 3183 O O . LEU A 1 600 ? 180.717 166.575 171.810 1.00 45.93 600 LEU B O 1
ATOM 3188 N N . HIS A 1 601 ? 182.290 167.465 170.479 1.00 47.86 601 HIS B N 1
ATOM 3189 C CA . HIS A 1 601 ? 182.774 168.367 171.512 1.00 47.86 601 HIS B CA 1
ATOM 3190 C C . HIS A 1 601 ? 181.783 169.529 171.613 1.00 47.86 601 HIS B C 1
ATOM 3191 O O . HIS A 1 601 ? 181.286 169.973 170.591 1.00 47.86 601 HIS B O 1
ATOM 3198 N N . PRO A 1 602 ? 181.486 170.035 172.838 1.00 47.73 602 PRO B N 1
ATOM 3199 C CA . PRO A 1 602 ? 180.462 171.079 172.848 1.00 47.73 602 PRO B CA 1
ATOM 3200 C C . PRO A 1 602 ? 180.802 172.254 171.947 1.00 47.73 602 PRO B C 1
ATOM 3201 O O . PRO A 1 602 ? 179.913 172.772 171.282 1.00 47.73 602 PRO B O 1
ATOM 3205 N N . CYS A 1 603 ? 182.058 172.675 171.928 1.00 49.29 603 CYS B N 1
ATOM 3206 C CA . CYS A 1 603 ? 182.468 173.788 171.089 1.00 49.29 603 CYS B CA 1
ATOM 3207 C C . CYS A 1 603 ? 182.331 173.450 169.617 1.00 49.29 603 CYS B C 1
ATOM 3208 O O . CYS A 1 603 ? 181.739 174.211 168.863 1.00 49.29 603 CYS B O 1
ATOM 3211 N N . VAL A 1 604 ? 182.879 172.313 169.206 1.00 45.72 604 VAL B N 1
ATOM 3212 C CA . VAL A 1 604 ? 182.773 171.910 167.808 1.00 45.72 604 VAL B CA 1
ATOM 3213 C C . VAL A 1 604 ? 181.314 171.743 167.402 1.00 45.72 604 VAL B C 1
ATOM 3214 O O . VAL A 1 604 ? 180.912 172.142 166.303 1.00 45.72 604 VAL B O 1
ATOM 3218 N N . ARG A 1 605 ? 180.496 171.152 168.281 1.00 42.98 605 ARG B N 1
ATOM 3219 C CA . ARG A 1 605 ? 179.088 170.950 167.956 1.00 42.98 605 ARG B CA 1
ATOM 3220 C C . ARG A 1 605 ? 178.354 172.276 167.801 1.00 42.98 605 ARG B C 1
ATOM 3221 O O . ARG A 1 605 ? 177.536 172.434 166.886 1.00 42.98 605 ARG B O 1
ATOM 3229 N N . GLU A 1 606 ? 178.622 173.235 168.690 1.00 43.43 606 GLU B N 1
ATOM 3230 C CA . GLU A 1 606 ? 177.952 174.529 168.604 1.00 43.43 606 GLU B CA 1
ATOM 3231 C C . GLU A 1 606 ? 178.314 175.252 167.314 1.00 43.43 606 GLU B C 1
ATOM 3232 O O . GLU A 1 606 ? 177.446 175.840 166.658 1.00 43.43 606 GLU B O 1
ATOM 3238 N N . ILE A 1 607 ? 179.592 175.220 166.932 1.00 40.04 607 ILE B N 1
ATOM 3239 C CA . ILE A 1 607 ? 180.011 175.849 165.684 1.00 40.04 607 ILE B CA 1
ATOM 3240 C C . ILE A 1 607 ? 179.379 175.145 164.489 1.00 40.04 607 ILE B C 1
ATOM 3241 O O . ILE A 1 607 ? 178.881 175.794 163.561 1.00 40.04 607 ILE B O 1
ATOM 3246 N N . LEU A 1 608 ? 179.385 173.809 164.491 1.00 37.92 608 LEU B N 1
ATOM 3247 C CA . LEU A 1 608 ? 178.807 173.065 163.375 1.00 37.92 608 LEU B CA 1
ATOM 3248 C C . LEU A 1 608 ? 177.302 173.292 163.276 1.00 37.92 608 LEU B C 1
ATOM 3249 O O . LEU A 1 608 ? 176.761 173.441 162.174 1.00 37.92 608 LEU B O 1
ATOM 3254 N N . SER A 1 609 ? 176.610 173.320 164.418 1.00 35.12 609 SER B N 1
ATOM 3255 C CA . SER A 1 609 ? 175.161 173.495 164.397 1.00 35.12 609 SER B CA 1
ATOM 3256 C C . SER A 1 609 ? 174.775 174.915 163.999 1.00 35.12 609 SER B C 1
ATOM 3257 O O . SER A 1 609 ? 173.832 175.112 163.223 1.00 35.12 609 SER B O 1
ATOM 3260 N N . ASP A 1 610 ? 175.487 175.916 164.523 1.00 38.18 610 ASP B N 1
ATOM 3261 C CA . ASP A 1 610 ? 175.181 177.301 164.182 1.00 38.18 610 ASP B CA 1
ATOM 3262 C C . ASP A 1 610 ? 175.494 177.622 162.725 1.00 38.18 610 ASP B C 1
ATOM 3263 O O . ASP A 1 610 ? 175.022 178.642 162.215 1.00 38.18 610 ASP B O 1
ATOM 3268 N N . CYS A 1 611 ? 176.283 176.784 162.051 1.00 33.26 611 CYS B N 1
ATOM 3269 C CA . CYS A 1 611 ? 176.542 176.917 160.622 1.00 33.26 611 CYS B CA 1
ATOM 3270 C C . CYS A 1 611 ? 175.583 176.077 159.788 1.00 33.26 611 CYS B C 1
ATOM 3271 O O . CYS A 1 611 ? 175.944 175.619 158.698 1.00 33.26 611 CYS B O 1
ATOM 3274 N N . ALA A 1 612 ? 174.363 175.861 160.285 1.00 30.56 612 ALA B N 1
ATOM 3275 C CA . ALA A 1 612 ? 173.410 175.001 159.589 1.00 30.56 612 ALA B CA 1
ATOM 3276 C C . ALA A 1 612 ? 173.035 175.573 158.228 1.00 30.56 612 ALA B C 1
ATOM 3277 O O . ALA A 1 612 ? 173.108 174.880 157.206 1.00 30.56 612 ALA B O 1
ATOM 3279 N N . LEU A 1 613 ? 172.616 176.838 158.195 1.00 29.43 613 LEU B N 1
ATOM 3280 C CA . LEU A 1 613 ? 172.228 177.454 156.927 1.00 29.43 613 LEU B CA 1
ATOM 3281 C C . LEU A 1 613 ? 173.390 177.574 155.947 1.00 29.43 613 LEU B C 1
ATOM 3282 O O . LEU A 1 613 ? 173.221 177.178 154.780 1.00 29.43 613 LEU B O 1
ATOM 3287 N N . PRO A 1 614 ? 174.565 178.108 156.319 1.00 30.00 614 PRO B N 1
ATOM 3288 C CA . PRO A 1 614 ? 175.651 178.197 155.324 1.00 30.00 614 PRO B CA 1
ATOM 3289 C C . PRO A 1 614 ? 176.079 176.852 154.764 1.00 30.00 614 PRO B C 1
ATOM 3290 O O . PRO A 1 614 ? 176.370 176.750 153.565 1.00 30.00 614 PRO B O 1
ATOM 3294 N N . ILE A 1 615 ? 176.130 175.812 155.599 1.00 29.60 615 ILE B N 1
ATOM 3295 C CA . ILE A 1 615 ? 176.564 174.502 155.124 1.00 29.60 615 ILE B CA 1
ATOM 3296 C C . ILE A 1 615 ? 175.517 173.889 154.201 1.00 29.60 615 ILE B C 1
ATOM 3297 O O . ILE A 1 615 ? 175.853 173.330 153.150 1.00 29.60 615 ILE B O 1
ATOM 3302 N N . ALA A 1 616 ? 174.237 173.985 154.572 1.00 27.84 616 ALA B N 1
ATOM 3303 C CA . ALA A 1 616 ? 173.183 173.402 153.747 1.00 27.84 616 ALA B CA 1
ATOM 3304 C C . ALA A 1 616 ? 173.127 174.055 152.372 1.00 27.84 616 ALA B C 1
ATOM 3305 O O . ALA A 1 616 ? 172.952 173.368 151.358 1.00 27.84 616 ALA B O 1
ATOM 3307 N N . VAL A 1 617 ? 173.267 175.381 152.319 1.00 29.01 617 VAL B N 1
ATOM 3308 C CA . VAL A 1 617 ? 173.257 176.080 151.036 1.00 29.01 617 VAL B CA 1
ATOM 3309 C C . VAL A 1 617 ? 174.454 175.665 150.192 1.00 29.01 617 VAL B C 1
ATOM 3310 O O . VAL A 1 617 ? 174.318 175.331 149.009 1.00 29.01 617 VAL B O 1
ATOM 3314 N N . LEU A 1 618 ? 175.649 175.673 150.790 1.00 29.43 618 LEU B N 1
ATOM 3315 C CA . LEU A 1 618 ? 176.857 175.356 150.034 1.00 29.43 618 LEU B CA 1
ATOM 3316 C C . LEU A 1 618 ? 176.884 173.896 149.596 1.00 29.43 618 LEU B C 1
ATOM 3317 O O . LEU A 1 618 ? 177.302 173.589 148.473 1.00 29.43 618 LEU B O 1
ATOM 3322 N N . ALA A 1 619 ? 176.454 172.980 150.468 1.00 27.37 619 ALA B N 1
ATOM 3323 C CA . ALA A 1 619 ? 176.526 171.558 150.146 1.00 27.37 619 ALA B CA 1
ATOM 3324 C C . ALA A 1 619 ? 175.626 171.208 148.967 1.00 27.37 619 ALA B C 1
ATOM 3325 O O . ALA A 1 619 ? 176.054 170.532 148.024 1.00 27.37 619 ALA B O 1
ATOM 3327 N N . PHE A 1 620 ? 174.373 171.666 148.997 1.00 27.01 620 PHE B N 1
ATOM 3328 C CA . PHE A 1 620 ? 173.443 171.350 147.920 1.00 27.01 620 PHE B CA 1
ATOM 3329 C C . PHE A 1 620 ? 173.650 172.218 146.687 1.00 27.01 620 PHE B C 1
ATOM 3330 O O . PHE A 1 620 ? 173.191 171.843 145.602 1.00 27.01 620 PHE B O 1
ATOM 3338 N N . SER A 1 621 ? 174.316 173.367 146.824 1.00 31.50 621 SER B N 1
ATOM 3339 C CA . SER A 1 621 ? 174.733 174.109 145.638 1.00 31.50 621 SER B CA 1
ATOM 3340 C C . SER A 1 621 ? 175.740 173.304 144.828 1.00 31.50 621 SER B C 1
ATOM 3341 O O . SER A 1 621 ? 175.672 173.268 143.594 1.00 31.50 621 SER B O 1
ATOM 3344 N N . LEU A 1 622 ? 176.684 172.649 145.508 1.00 32.41 622 LEU B N 1
ATOM 3345 C CA . LEU A 1 622 ? 177.621 171.768 144.822 1.00 32.41 622 LEU B CA 1
ATOM 3346 C C . LEU A 1 622 ? 176.906 170.566 144.216 1.00 32.41 622 LEU B C 1
ATOM 3347 O O . LEU A 1 622 ? 177.238 170.130 143.108 1.00 32.41 622 LEU B O 1
ATOM 3352 N N . ILE A 1 623 ? 175.930 170.011 144.937 1.00 31.38 623 ILE B N 1
ATOM 3353 C CA . ILE A 1 623 ? 175.205 168.843 144.440 1.00 31.38 623 ILE B CA 1
ATOM 3354 C C . ILE A 1 623 ? 174.447 169.188 143.164 1.00 31.38 623 ILE B C 1
ATOM 3355 O O . ILE A 1 623 ? 174.507 168.459 142.166 1.00 31.38 623 ILE B O 1
ATOM 3360 N N . SER A 1 624 ? 173.724 170.309 143.174 1.00 33.00 624 SER B N 1
ATOM 3361 C CA . SER A 1 624 ? 172.921 170.673 142.011 1.00 33.00 624 SER B CA 1
ATOM 3362 C C . SER A 1 624 ? 173.792 171.151 140.854 1.00 33.00 624 SER B C 1
ATOM 3363 O O . SER A 1 624 ? 173.585 170.740 139.706 1.00 33.00 624 SER B O 1
ATOM 3366 N N . SER A 1 625 ? 174.768 172.016 141.132 1.00 35.94 625 SER B N 1
ATOM 3367 C CA . SER A 1 625 ? 175.558 172.606 140.056 1.00 35.94 625 SER B CA 1
ATOM 3368 C C . SER A 1 625 ? 176.606 171.641 139.512 1.00 35.94 625 SER B C 1
ATOM 3369 O O . SER A 1 625 ? 176.838 171.596 138.299 1.00 35.94 625 SER B O 1
ATOM 3372 N N . HIS A 1 626 ? 177.246 170.864 140.383 1.00 39.70 626 HIS B N 1
ATOM 3373 C CA . HIS A 1 626 ? 178.347 169.992 139.987 1.00 39.70 626 HIS B CA 1
ATOM 3374 C C . HIS A 1 626 ? 177.969 168.522 139.935 1.00 39.70 626 HIS B C 1
ATOM 3375 O O . HIS A 1 626 ? 178.376 167.820 139.006 1.00 39.70 626 HIS B O 1
ATOM 3382 N N . GLY A 1 627 ? 177.205 168.029 140.911 1.00 36.31 627 GLY B N 1
ATOM 3383 C CA . GLY A 1 627 ? 176.776 166.642 140.879 1.00 36.31 627 GLY B CA 1
ATOM 3384 C C . GLY A 1 627 ? 175.718 166.349 139.837 1.00 36.31 627 GLY B C 1
ATOM 3385 O O . GLY A 1 627 ? 175.546 165.188 139.454 1.00 36.31 627 GLY B O 1
ATOM 3386 N N . PHE A 1 628 ? 175.004 167.373 139.374 1.00 34.51 628 PHE B N 1
ATOM 3387 C CA . PHE A 1 628 ? 173.946 167.237 138.379 1.00 34.51 628 PHE B CA 1
ATOM 3388 C C . PHE A 1 628 ? 174.158 168.231 137.242 1.00 34.51 628 PHE B C 1
ATOM 3389 O O . PHE A 1 628 ? 173.261 168.989 136.866 1.00 34.51 628 PHE B O 1
ATOM 3397 N N . ARG A 1 629 ? 175.375 168.241 136.690 1.00 41.16 629 ARG B N 1
ATOM 3398 C CA . ARG A 1 629 ? 175.685 169.139 135.581 1.00 41.16 629 ARG B CA 1
ATOM 3399 C C . ARG A 1 629 ? 174.801 168.862 134.372 1.00 41.16 629 ARG B C 1
ATOM 3400 O O . ARG A 1 629 ? 174.385 169.791 133.671 1.00 41.16 629 ARG B O 1
ATOM 3408 N N . GLU A 1 630 ? 174.507 167.586 134.110 1.00 43.55 630 GLU B N 1
ATOM 3409 C CA . GLU A 1 630 ? 173.721 167.220 132.937 1.00 43.55 630 GLU B CA 1
ATOM 3410 C C . GLU A 1 630 ? 172.282 167.713 133.013 1.00 43.55 630 GLU B C 1
ATOM 3411 O O . GLU A 1 630 ? 171.607 167.768 131.979 1.00 43.55 630 GLU B O 1
ATOM 3417 N N . ILE A 1 631 ? 171.797 168.070 134.198 1.00 37.39 631 ILE B N 1
ATOM 3418 C CA . ILE A 1 631 ? 170.426 168.529 134.382 1.00 37.39 631 ILE B CA 1
ATOM 3419 C C . ILE A 1 631 ? 170.460 170.037 134.594 1.00 37.39 631 ILE B C 1
ATOM 3420 O O . ILE A 1 631 ? 170.964 170.519 135.616 1.00 37.39 631 ILE B O 1
ATOM 3425 N N . GLU A 1 632 ? 169.928 170.783 133.629 1.00 38.08 632 GLU B N 1
ATOM 3426 C CA . GLU A 1 632 ? 169.857 172.232 133.755 1.00 38.08 632 GLU B CA 1
ATOM 3427 C C . GLU A 1 632 ? 168.845 172.622 134.827 1.00 38.08 632 GLU B C 1
ATOM 3428 O O . GLU A 1 632 ? 167.778 172.013 134.951 1.00 38.08 632 GLU B O 1
ATOM 3434 N N . MET A 1 633 ? 169.188 173.645 135.604 1.00 38.05 633 MET B N 1
ATOM 3435 C CA . MET A 1 633 ? 168.379 174.090 136.730 1.00 38.05 633 MET B CA 1
ATOM 3436 C C . MET A 1 633 ? 168.002 175.553 136.551 1.00 38.05 633 MET B C 1
ATOM 3437 O O . MET A 1 633 ? 168.785 176.345 136.017 1.00 38.05 633 MET B O 1
ATOM 3442 N N . SER A 1 634 ? 166.799 175.905 136.999 1.00 34.65 634 SER B N 1
ATOM 3443 C CA . SER A 1 634 ? 166.354 177.290 136.936 1.00 34.65 634 SER B CA 1
ATOM 3444 C C . SER A 1 634 ? 167.243 178.172 137.802 1.00 34.65 634 SER B C 1
ATOM 3445 O O . SER A 1 634 ? 167.522 177.852 138.961 1.00 34.65 634 SER B O 1
ATOM 3448 N N . LYS A 1 635 ? 167.690 179.291 137.234 1.00 36.08 635 LYS B N 1
ATOM 3449 C CA . LYS A 1 635 ? 168.574 180.216 137.926 1.00 36.08 635 LYS B CA 1
ATOM 3450 C C . LYS A 1 635 ? 168.092 181.639 137.697 1.00 36.08 635 LYS B C 1
ATOM 3451 O O . LYS A 1 635 ? 167.443 181.936 136.691 1.00 36.08 635 LYS B O 1
ATOM 3457 N N . PHE A 1 636 ? 168.414 182.516 138.643 1.00 35.98 636 PHE B N 1
ATOM 3458 C CA . PHE A 1 636 ? 168.008 183.911 138.541 1.00 35.98 636 PHE B CA 1
ATOM 3459 C C . PHE A 1 636 ? 168.771 184.615 137.426 1.00 35.98 636 PHE B C 1
ATOM 3460 O O . PHE A 1 636 ? 169.960 184.366 137.207 1.00 35.98 636 PHE B O 1
ATOM 3468 N N . ARG A 1 637 ? 168.073 185.498 136.717 1.00 52.77 637 ARG B N 1
ATOM 3469 C CA . ARG A 1 637 ? 168.661 186.191 135.578 1.00 52.77 637 ARG B CA 1
ATOM 3470 C C . ARG A 1 637 ? 169.764 187.145 136.024 1.00 52.77 637 ARG B C 1
ATOM 3471 O O . ARG A 1 637 ? 169.678 187.771 137.084 1.00 52.77 637 ARG B O 1
ATOM 3479 N N . TYR A 1 638 ? 170.812 187.240 135.209 1.00 56.35 638 TYR B N 1
ATOM 3480 C CA . TYR A 1 638 ? 171.902 188.180 135.434 1.00 56.35 638 TYR B CA 1
ATOM 3481 C C . TYR A 1 638 ? 172.150 188.967 134.157 1.00 56.35 638 TYR B C 1
ATOM 3482 O O . TYR A 1 638 ? 172.269 188.380 133.076 1.00 56.35 638 TYR B O 1
ATOM 3491 N N . ASN A 1 639 ? 172.234 190.286 134.287 1.00 60.41 639 ASN B N 1
ATOM 3492 C CA . ASN A 1 639 ? 172.490 191.179 133.168 1.00 60.41 639 ASN B CA 1
ATOM 3493 C C . ASN A 1 639 ? 173.551 192.196 133.553 1.00 60.41 639 ASN B C 1
ATOM 3494 O O . ASN A 1 639 ? 173.691 192.539 134.731 1.00 60.41 639 ASN B O 1
ATOM 3499 N N . PRO A 1 640 ? 174.321 192.688 132.582 1.00 67.74 640 PRO B N 1
ATOM 3500 C CA . PRO A 1 640 ? 175.308 193.734 132.877 1.00 67.74 640 PRO B CA 1
ATOM 3501 C C . PRO A 1 640 ? 174.638 195.009 133.367 1.00 67.74 640 PRO B C 1
ATOM 3502 O O . PRO A 1 640 ? 173.415 195.165 133.329 1.00 67.74 640 PRO B O 1
ATOM 3506 N N . SER A 1 641 ? 175.470 195.933 133.842 1.00 74.71 641 SER B N 1
ATOM 3507 C CA . SER A 1 641 ? 174.967 197.198 134.361 1.00 74.71 641 SER B CA 1
ATOM 3508 C C . SER A 1 641 ? 174.209 197.963 133.281 1.00 74.71 641 SER B C 1
ATOM 3509 O O . SER A 1 641 ? 174.673 198.091 132.144 1.00 74.71 641 SER B O 1
ATOM 3512 N N . GLU A 1 642 ? 173.036 198.471 133.645 1.00 73.88 642 GLU B N 1
ATOM 3513 C CA . GLU A 1 642 ? 172.172 199.207 132.730 1.00 73.88 642 GLU B CA 1
ATOM 3514 C C . GLU A 1 642 ? 171.897 200.630 133.182 1.00 73.88 642 GLU B C 1
ATOM 3515 O O . GLU A 1 642 ? 171.896 201.546 132.355 1.00 73.88 642 GLU B O 1
ATOM 3521 N N . SER A 1 643 ? 171.662 200.844 134.477 1.00 66.25 643 SER B N 1
ATOM 3522 C CA . SER A 1 643 ? 171.404 202.171 135.018 1.00 66.25 643 SER B CA 1
ATOM 3523 C C . SER A 1 643 ? 172.596 202.614 135.853 1.00 66.25 643 SER B C 1
ATOM 3524 O O . SER A 1 643 ? 172.899 201.973 136.870 1.00 66.25 643 SER B O 1
ATOM 3527 N N . PRO A 1 644 ? 173.299 203.693 135.475 1.00 63.72 644 PRO B N 1
ATOM 3528 C CA . PRO A 1 644 ? 174.508 204.120 136.190 1.00 63.72 644 PRO B CA 1
ATOM 3529 C C . PRO A 1 644 ? 174.236 204.945 137.447 1.00 63.72 644 PRO B C 1
ATOM 3530 O O . PRO A 1 644 ? 174.877 205.971 137.689 1.00 63.72 644 PRO B O 1
ATOM 3534 N N . PHE A 1 645 ? 173.285 204.484 138.262 1.00 54.79 645 PHE B N 1
ATOM 3535 C CA . PHE A 1 645 ? 172.958 205.097 139.551 1.00 54.79 645 PHE B CA 1
ATOM 3536 C C . PHE A 1 645 ? 172.656 206.590 139.402 1.00 54.79 645 PHE B C 1
ATOM 3537 O O . PHE A 1 645 ? 173.350 207.454 139.940 1.00 54.79 645 PHE B O 1
ATOM 3545 N N . ALA A 1 646 ? 171.595 206.879 138.656 1.00 54.54 646 ALA B N 1
ATOM 3546 C CA . ALA A 1 646 ? 171.188 208.254 138.419 1.00 54.54 646 ALA B CA 1
ATOM 3547 C C . ALA A 1 646 ? 170.459 208.819 139.637 1.00 54.54 646 ALA B C 1
ATOM 3548 O O . ALA A 1 646 ? 170.143 208.109 140.596 1.00 54.54 646 ALA B O 1
ATOM 3550 N N . MET A 1 647 ? 170.187 210.122 139.586 1.00 59.51 647 MET B N 1
ATOM 3551 C CA . MET A 1 647 ? 169.489 210.817 140.658 1.00 59.51 647 MET B CA 1
ATOM 3552 C C . MET A 1 647 ? 167.975 210.791 140.489 1.00 59.51 647 MET B C 1
ATOM 3553 O O . MET A 1 647 ? 167.262 211.324 141.348 1.00 59.51 647 MET B O 1
ATOM 3558 N N . ALA A 1 648 ? 167.475 210.194 139.409 1.00 57.65 648 ALA B N 1
ATOM 3559 C CA . ALA A 1 648 ? 166.074 209.965 139.074 1.00 57.65 648 ALA B CA 1
ATOM 3560 C C . ALA A 1 648 ? 165.353 211.241 138.640 1.00 57.65 648 ALA B C 1
ATOM 3561 O O . ALA A 1 648 ? 164.189 211.159 138.240 1.00 57.65 648 ALA B O 1
ATOM 3563 N N . GLN A 1 649 ? 165.994 212.409 138.693 1.00 61.90 649 GLN B N 1
ATOM 3564 C CA . GLN A 1 649 ? 165.409 213.672 138.239 1.00 61.90 649 GLN B CA 1
ATOM 3565 C C . GLN A 1 649 ? 164.060 213.932 138.912 1.00 61.90 649 GLN B C 1
ATOM 3566 O O . GLN A 1 649 ? 163.000 213.909 138.283 1.00 61.90 649 GLN B O 1
ATOM 3572 N N . ILE A 1 650 ? 164.121 214.169 140.225 1.00 59.98 650 ILE B N 1
ATOM 3573 C CA . ILE A 1 650 ? 162.905 214.375 141.008 1.00 59.98 650 ILE B CA 1
ATOM 3574 C C . ILE A 1 650 ? 162.137 215.594 140.510 1.00 59.98 650 ILE B C 1
ATOM 3575 O O . ILE A 1 650 ? 160.900 215.593 140.472 1.00 59.98 650 ILE B O 1
ATOM 3580 N N . GLN A 1 651 ? 162.851 216.652 140.120 1.00 64.90 651 GLN B N 1
ATOM 3581 C CA . GLN A 1 651 ? 162.187 217.867 139.663 1.00 64.90 651 GLN B CA 1
ATOM 3582 C C . GLN A 1 651 ? 161.498 217.696 138.316 1.00 64.90 651 GLN B C 1
ATOM 3583 O O . GLN A 1 651 ? 160.690 218.553 137.943 1.00 64.90 651 GLN B O 1
ATOM 3589 N N . SER A 1 652 ? 161.798 216.623 137.581 1.00 63.76 652 SER B N 1
ATOM 3590 C CA . SER A 1 652 ? 161.134 216.393 136.301 1.00 63.76 652 SER B CA 1
ATOM 3591 C C . SER A 1 652 ? 159.639 216.158 136.488 1.00 63.76 652 SER B C 1
ATOM 3592 O O . SER A 1 652 ? 158.823 216.650 135.698 1.00 63.76 652 SER B O 1
ATOM 3595 N N . LEU A 1 653 ? 159.262 215.403 137.518 1.00 60.75 653 LEU B N 1
ATOM 3596 C CA . LEU A 1 653 ? 157.853 215.132 137.767 1.00 60.75 653 LEU B CA 1
ATOM 3597 C C . LEU A 1 653 ? 157.125 216.411 138.161 1.00 60.75 653 LEU B C 1
ATOM 3598 O O . LEU A 1 653 ? 157.641 217.230 138.926 1.00 60.75 653 LEU B O 1
ATOM 3603 N N . SER A 1 654 ? 155.917 216.577 137.633 1.00 65.65 654 SER B N 1
ATOM 3604 C CA . SER A 1 654 ? 155.114 217.766 137.863 1.00 65.65 654 SER B CA 1
ATOM 3605 C C . SER A 1 654 ? 153.987 217.462 138.850 1.00 65.65 654 SER B C 1
ATOM 3606 O O . SER A 1 654 ? 153.916 216.386 139.447 1.00 65.65 654 SER B O 1
ATOM 3609 N N . LEU A 1 655 ? 153.096 218.436 139.022 1.00 65.60 655 LEU B N 1
ATOM 3610 C CA . LEU A 1 655 ? 151.953 218.276 139.905 1.00 65.60 655 LEU B CA 1
ATOM 3611 C C . LEU A 1 655 ? 150.982 217.242 139.327 1.00 65.60 655 LEU B C 1
ATOM 3612 O O . LEU A 1 655 ? 151.099 216.816 138.175 1.00 65.60 655 LEU B O 1
ATOM 3617 N N . ARG A 1 656 ? 150.025 216.827 140.159 1.00 63.57 656 ARG B N 1
ATOM 3618 C CA . ARG A 1 656 ? 149.022 215.793 139.927 1.00 63.57 656 ARG B CA 1
ATOM 3619 C C . ARG A 1 656 ? 149.649 214.398 139.986 1.00 63.57 656 ARG B C 1
ATOM 3620 O O . ARG A 1 656 ? 148.915 213.409 140.021 1.00 63.57 656 ARG B O 1
ATOM 3628 N N . ALA A 1 657 ? 150.971 214.285 140.049 1.00 56.71 657 ALA B N 1
ATOM 3629 C CA . ALA A 1 657 ? 151.659 213.008 140.190 1.00 56.71 657 ALA B CA 1
ATOM 3630 C C . ALA A 1 657 ? 152.405 212.888 141.507 1.00 56.71 657 ALA B C 1
ATOM 3631 O O . ALA A 1 657 ? 152.482 211.793 142.070 1.00 56.71 657 ALA B O 1
ATOM 3633 N N . VAL A 1 658 ? 152.966 213.990 142.010 1.00 53.14 658 VAL B N 1
ATOM 3634 C CA . VAL A 1 658 ? 153.574 213.975 143.335 1.00 53.14 658 VAL B CA 1
ATOM 3635 C C . VAL A 1 658 ? 152.515 213.748 144.407 1.00 53.14 658 VAL B C 1
ATOM 3636 O O . VAL A 1 658 ? 152.788 213.112 145.433 1.00 53.14 658 VAL B O 1
ATOM 3640 N N . SER A 1 659 ? 151.300 214.267 144.200 1.00 52.00 659 SER B N 1
ATOM 3641 C CA . SER A 1 659 ? 150.213 214.000 145.138 1.00 52.00 659 SER B CA 1
ATOM 3642 C C . SER A 1 659 ? 149.880 212.514 145.179 1.00 52.00 659 SER B C 1
ATOM 3643 O O . SER A 1 659 ? 149.626 211.957 146.254 1.00 52.00 659 SER B O 1
ATOM 3646 N N . GLY A 1 660 ? 149.867 211.858 144.018 1.00 49.82 660 GLY B N 1
ATOM 3647 C CA . GLY A 1 660 ? 149.700 210.414 143.999 1.00 49.82 660 GLY B CA 1
ATOM 3648 C C . GLY A 1 660 ? 150.842 209.692 144.683 1.00 49.82 660 GLY B C 1
ATOM 3649 O O . GLY A 1 660 ? 150.634 208.691 145.375 1.00 49.82 660 GLY B O 1
ATOM 3650 N N . ALA A 1 661 ? 152.069 210.185 144.495 1.00 45.65 661 ALA B N 1
ATOM 3651 C CA . ALA A 1 661 ? 153.211 209.629 145.213 1.00 45.65 661 ALA B CA 1
ATOM 3652 C C . ALA A 1 661 ? 153.077 209.857 146.713 1.00 45.65 661 ALA B C 1
ATOM 3653 O O . ALA A 1 661 ? 153.482 209.010 147.517 1.00 45.65 661 ALA B O 1
ATOM 3655 N N . MET A 1 662 ? 152.518 211.004 147.107 1.00 45.79 662 MET B N 1
ATOM 3656 C CA . MET A 1 662 ? 152.285 211.268 148.523 1.00 45.79 662 MET B CA 1
ATOM 3657 C C . MET A 1 662 ? 151.320 210.252 149.119 1.00 45.79 662 MET B C 1
ATOM 3658 O O . MET A 1 662 ? 151.511 209.795 150.253 1.00 45.79 662 MET B O 1
ATOM 3663 N N . GLY A 1 663 ? 150.275 209.892 148.374 1.00 42.53 663 GLY B N 1
ATOM 3664 C CA . GLY A 1 663 ? 149.367 208.855 148.841 1.00 42.53 663 GLY B CA 1
ATOM 3665 C C . GLY A 1 663 ? 150.062 207.519 149.018 1.00 42.53 663 GLY B C 1
ATOM 3666 O O . GLY A 1 663 ? 149.876 206.835 150.027 1.00 42.53 663 GLY B O 1
ATOM 3667 N N . LEU A 1 664 ? 150.875 207.129 148.033 1.00 39.62 664 LEU B N 1
ATOM 3668 C CA . LEU A 1 664 ? 151.676 205.917 148.173 1.00 39.62 664 LEU B CA 1
ATOM 3669 C C . LEU A 1 664 ? 152.706 206.066 149.285 1.00 39.62 664 LEU B C 1
ATOM 3670 O O . LEU A 1 664 ? 152.960 205.116 150.035 1.00 39.62 664 LEU B O 1
ATOM 3675 N N . GLY A 1 665 ? 153.315 207.248 149.402 1.00 37.99 665 GLY B N 1
ATOM 3676 C CA . GLY A 1 665 ? 154.271 207.475 150.474 1.00 37.99 665 GLY B CA 1
ATOM 3677 C C . GLY A 1 665 ? 153.640 207.367 151.848 1.00 37.99 665 GLY B C 1
ATOM 3678 O O . GLY A 1 665 ? 154.235 206.808 152.773 1.00 37.99 665 GLY B O 1
ATOM 3679 N N . PHE A 1 666 ? 152.427 207.905 152.003 1.00 36.36 666 PHE B N 1
ATOM 3680 C CA . PHE A 1 666 ? 151.709 207.750 153.263 1.00 36.36 666 PHE B CA 1
ATOM 3681 C C . PHE A 1 666 ? 151.383 206.286 153.530 1.00 36.36 666 PHE B C 1
ATOM 3682 O O . PHE A 1 666 ? 151.520 205.809 154.663 1.00 36.36 666 PHE B O 1
ATOM 3690 N N . LEU A 1 667 ? 150.945 205.559 152.501 1.00 37.30 667 LEU B N 1
ATOM 3691 C CA . LEU A 1 667 ? 150.684 204.132 152.663 1.00 37.30 667 LEU B CA 1
ATOM 3692 C C . LEU A 1 667 ? 151.971 203.368 152.947 1.00 37.30 667 LEU B C 1
ATOM 3693 O O . LEU A 1 667 ? 151.982 202.435 153.761 1.00 37.30 667 LEU B O 1
ATOM 3698 N N . LEU A 1 668 ? 153.066 203.743 152.282 1.00 36.63 668 LEU B N 1
ATOM 3699 C CA . LEU A 1 668 ? 154.359 203.132 152.576 1.00 36.63 668 LEU B CA 1
ATOM 3700 C C . LEU A 1 668 ? 154.799 203.432 154.004 1.00 36.63 668 LEU B C 1
ATOM 3701 O O . LEU A 1 668 ? 155.349 202.562 154.687 1.00 36.63 668 LEU B O 1
ATOM 3706 N N . SER A 1 669 ? 154.566 204.663 154.468 1.00 34.65 669 SER B N 1
ATOM 3707 C CA . SER A 1 669 ? 154.955 205.028 155.827 1.00 34.65 669 SER B CA 1
ATOM 3708 C C . SER A 1 669 ? 154.217 204.183 156.856 1.00 34.65 669 SER B C 1
ATOM 3709 O O . SER A 1 669 ? 154.796 203.790 157.875 1.00 34.65 669 SER B O 1
ATOM 3712 N N . MET A 1 670 ? 152.935 203.901 156.612 1.00 36.47 670 MET B N 1
ATOM 3713 C CA . MET A 1 670 ? 152.188 203.025 157.506 1.00 36.47 670 MET B CA 1
ATOM 3714 C C . MET A 1 670 ? 152.809 201.634 157.551 1.00 36.47 670 MET B C 1
ATOM 3715 O O . MET A 1 670 ? 152.953 201.039 158.625 1.00 36.47 670 MET B O 1
ATOM 3720 N N . LEU A 1 671 ? 153.181 201.098 156.387 1.00 34.39 671 LEU B N 1
ATOM 3721 C CA . LEU A 1 671 ? 153.833 199.793 156.344 1.00 34.39 671 LEU B CA 1
ATOM 3722 C C . LEU A 1 671 ? 155.188 199.832 157.043 1.00 34.39 671 LEU B C 1
ATOM 3723 O O . LEU A 1 671 ? 155.522 198.937 157.826 1.00 34.39 671 LEU B O 1
ATOM 3728 N N . PHE A 1 672 ? 155.983 200.869 156.766 1.00 32.76 672 PHE B N 1
ATOM 3729 C CA . PHE A 1 672 ? 157.306 200.975 157.377 1.00 32.76 672 PHE B CA 1
ATOM 3730 C C . PHE A 1 672 ? 157.209 201.170 158.886 1.00 32.76 672 PHE B C 1
ATOM 3731 O O . PHE A 1 672 ? 157.963 200.557 159.650 1.00 32.76 672 PHE B O 1
ATOM 3739 N N . PHE A 1 673 ? 156.290 202.029 159.335 1.00 33.14 673 PHE B N 1
ATOM 3740 C CA . PHE A 1 673 ? 156.178 202.327 160.760 1.00 33.14 673 PHE B CA 1
ATOM 3741 C C . PHE A 1 673 ? 155.798 201.084 161.558 1.00 33.14 673 PHE B C 1
ATOM 3742 O O . PHE A 1 673 ? 156.380 200.807 162.612 1.00 33.14 673 PHE B O 1
ATOM 3750 N N . ILE A 1 674 ? 154.817 200.324 161.069 1.00 33.82 674 ILE B N 1
ATOM 3751 C CA . ILE A 1 674 ? 154.364 199.137 161.787 1.00 33.82 674 ILE B CA 1
ATOM 3752 C C . ILE A 1 674 ? 155.441 198.058 161.779 1.00 33.82 674 ILE B C 1
ATOM 3753 O O . ILE A 1 674 ? 155.772 197.481 162.822 1.00 33.82 674 ILE B O 1
ATOM 3758 N N . GLU A 1 675 ? 156.007 197.773 160.603 1.00 33.78 675 GLU B N 1
ATOM 3759 C CA . GLU A 1 675 ? 156.971 196.681 160.488 1.00 33.78 675 GLU B CA 1
ATOM 3760 C C . GLU A 1 675 ? 158.244 196.964 161.276 1.00 33.78 675 GLU B C 1
ATOM 3761 O O . GLU A 1 675 ? 158.790 196.062 161.923 1.00 33.78 675 GLU B O 1
ATOM 3767 N N . GLN A 1 676 ? 158.739 198.202 161.226 1.00 31.46 676 GLN B N 1
ATOM 3768 C CA . GLN A 1 676 ? 159.970 198.537 161.934 1.00 31.46 676 GLN B CA 1
ATOM 3769 C C . GLN A 1 676 ? 159.806 198.363 163.439 1.00 31.46 676 GLN B C 1
ATOM 3770 O O . GLN A 1 676 ? 160.688 197.822 164.115 1.00 31.46 676 GLN B O 1
ATOM 3776 N N . ASN A 1 677 ? 158.674 198.818 163.983 1.00 32.70 677 ASN B N 1
ATOM 3777 C CA . ASN A 1 677 ? 158.457 198.717 165.423 1.00 32.70 677 ASN B CA 1
ATOM 3778 C C . ASN A 1 677 ? 158.184 197.279 165.848 1.00 32.70 677 ASN B C 1
ATOM 3779 O O . ASN A 1 677 ? 158.620 196.853 166.923 1.00 32.70 677 ASN B O 1
ATOM 3784 N N . LEU A 1 678 ? 157.454 196.520 165.027 1.00 33.70 678 LEU B N 1
ATOM 3785 C CA . LEU A 1 678 ? 157.130 195.140 165.383 1.00 33.70 678 LEU B CA 1
ATOM 3786 C C . LEU A 1 678 ? 158.387 194.290 165.502 1.00 33.70 678 LEU B C 1
ATOM 3787 O O . LEU A 1 678 ? 158.556 193.543 166.473 1.00 33.70 678 LEU B O 1
ATOM 3792 N N . VAL A 1 679 ? 159.286 194.390 164.521 1.00 31.99 679 VAL B N 1
ATOM 3793 C CA . VAL A 1 679 ? 160.515 193.603 164.565 1.00 31.99 679 VAL B CA 1
ATOM 3794 C C . VAL A 1 679 ? 161.419 194.092 165.690 1.00 31.99 679 VAL B C 1
ATOM 3795 O O . VAL A 1 679 ? 162.049 193.290 166.390 1.00 31.99 679 VAL B O 1
ATOM 3799 N N . ALA A 1 680 ? 161.496 195.411 165.883 1.00 33.73 680 ALA B N 1
ATOM 3800 C CA . ALA A 1 680 ? 162.288 195.950 166.983 1.00 33.73 680 ALA B CA 1
ATOM 3801 C C . ALA A 1 680 ? 161.736 195.503 168.330 1.00 33.73 680 ALA B C 1
ATOM 3802 O O . ALA A 1 680 ? 162.501 195.183 169.248 1.00 33.73 680 ALA B O 1
ATOM 3804 N N . ALA A 1 681 ? 160.408 195.481 168.471 1.00 35.41 681 ALA B N 1
ATOM 3805 C CA . ALA A 1 681 ? 159.805 194.994 169.706 1.00 35.41 681 ALA B CA 1
ATOM 3806 C C . ALA A 1 681 ? 160.107 193.516 169.920 1.00 35.41 681 ALA B C 1
ATOM 3807 O O . ALA A 1 681 ? 160.368 193.085 171.050 1.00 35.41 681 ALA B O 1
ATOM 3809 N N . LEU A 1 682 ? 160.071 192.721 168.847 1.00 35.69 682 LEU B N 1
ATOM 3810 C CA . LEU A 1 682 ? 160.435 191.312 168.959 1.00 35.69 682 LEU B CA 1
ATOM 3811 C C . LEU A 1 682 ? 161.891 191.151 169.374 1.00 35.69 682 LEU B C 1
ATOM 3812 O O . LEU A 1 682 ? 162.215 190.296 170.206 1.00 35.69 682 LEU B O 1
ATOM 3817 N N . VAL A 1 683 ? 162.783 191.960 168.801 1.00 35.38 683 VAL B N 1
ATOM 3818 C CA . VAL A 1 683 ? 164.180 191.942 169.226 1.00 35.38 683 VAL B CA 1
ATOM 3819 C C . VAL A 1 683 ? 164.293 192.372 170.683 1.00 35.38 683 VAL B C 1
ATOM 3820 O O . VAL A 1 683 ? 165.005 191.746 171.477 1.00 35.38 683 VAL B O 1
ATOM 3824 N N . ASN A 1 684 ? 163.573 193.427 171.063 1.00 38.83 684 ASN B N 1
ATOM 3825 C CA . ASN A 1 684 ? 163.615 193.967 172.414 1.00 38.83 684 ASN B CA 1
ATOM 3826 C C . ASN A 1 684 ? 162.625 193.288 173.356 1.00 38.83 684 ASN B C 1
ATOM 3827 O O . ASN A 1 684 ? 162.214 193.897 174.351 1.00 38.83 684 ASN B O 1
ATOM 3832 N N . ALA A 1 685 ? 162.232 192.051 173.064 1.00 43.13 685 ALA B N 1
ATOM 3833 C CA . ALA A 1 685 ? 161.307 191.334 173.926 1.00 43.13 685 ALA B CA 1
ATOM 3834 C C . ALA A 1 685 ? 161.944 191.083 175.294 1.00 43.13 685 ALA B C 1
ATOM 3835 O O . ALA A 1 685 ? 163.168 190.961 175.405 1.00 43.13 685 ALA B O 1
ATOM 3837 N N . PRO A 1 686 ? 161.134 191.015 176.356 1.00 47.68 686 PRO B N 1
ATOM 3838 C CA . PRO A 1 686 ? 161.703 190.798 177.698 1.00 47.68 686 PRO B CA 1
ATOM 3839 C C . PRO A 1 686 ? 162.484 189.502 177.835 1.00 47.68 686 PRO B C 1
ATOM 3840 O O . PRO A 1 686 ? 163.370 189.417 178.697 1.00 47.68 686 PRO B O 1
ATOM 3844 N N . GLU A 1 687 ? 162.174 188.484 177.026 1.00 48.93 687 GLU B N 1
ATOM 3845 C CA . GLU A 1 687 ? 162.930 187.236 177.085 1.00 48.93 687 GLU B CA 1
ATOM 3846 C C . GLU A 1 687 ? 164.400 187.467 176.749 1.00 48.93 687 GLU B C 1
ATOM 3847 O O . GLU A 1 687 ? 165.289 186.927 177.417 1.00 48.93 687 GLU B O 1
ATOM 3853 N N . ASN A 1 688 ? 164.671 188.262 175.718 1.00 48.75 688 ASN B N 1
ATOM 3854 C CA . ASN A 1 688 ? 166.031 188.693 175.428 1.00 48.75 688 ASN B CA 1
ATOM 3855 C C . ASN A 1 688 ? 166.432 189.782 176.412 1.00 48.75 688 ASN B C 1
ATOM 3856 O O . ASN A 1 688 ? 165.691 190.750 176.611 1.00 48.75 688 ASN B O 1
ATOM 3861 N N . ARG A 1 689 ? 167.597 189.620 177.041 1.00 54.73 689 ARG B N 1
ATOM 3862 C CA . ARG A 1 689 ? 168.026 190.552 178.078 1.00 54.73 689 ARG B CA 1
ATOM 3863 C C . ARG A 1 689 ? 168.202 191.959 177.524 1.00 54.73 689 ARG B C 1
ATOM 3864 O O . ARG A 1 689 ? 167.433 192.862 177.869 1.00 54.73 689 ARG B O 1
ATOM 3872 N N . LEU A 1 690 ? 169.191 192.144 176.652 1.00 50.76 690 LEU B N 1
ATOM 3873 C CA . LEU A 1 690 ? 169.471 193.424 176.000 1.00 50.76 690 LEU B CA 1
ATOM 3874 C C . LEU A 1 690 ? 169.488 194.573 177.011 1.00 50.76 690 LEU B C 1
ATOM 3875 O O . LEU A 1 690 ? 168.671 195.494 176.967 1.00 50.76 690 LEU B O 1
ATOM 3880 N N . VAL A 1 691 ? 170.447 194.497 177.936 1.00 53.60 691 VAL B N 1
ATOM 3881 C CA . VAL A 1 691 ? 170.539 195.471 179.018 1.00 53.60 691 VAL B CA 1
ATOM 3882 C C . VAL A 1 691 ? 170.966 196.854 178.554 1.00 53.60 691 VAL B C 1
ATOM 3883 O O . VAL A 1 691 ? 170.974 197.789 179.361 1.00 53.60 691 VAL B O 1
ATOM 3887 N N . LYS A 1 692 ? 171.320 197.013 177.276 1.00 48.87 692 LYS B N 1
ATOM 3888 C CA . LYS A 1 692 ? 171.799 198.307 176.801 1.00 48.87 692 LYS B CA 1
ATOM 3889 C C . LYS A 1 692 ? 170.664 199.316 176.653 1.00 48.87 692 LYS B C 1
ATOM 3890 O O . LYS A 1 692 ? 170.828 200.489 177.006 1.00 48.87 692 LYS B O 1
ATOM 3896 N N . GLY A 1 693 ? 169.513 198.886 176.140 1.00 49.11 693 GLY B N 1
ATOM 3897 C CA . GLY A 1 693 ? 168.355 199.743 176.008 1.00 49.11 693 GLY B CA 1
ATOM 3898 C C . GLY A 1 693 ? 167.737 199.627 174.635 1.00 49.11 693 GLY B C 1
ATOM 3899 O O . GLY A 1 693 ? 168.086 198.753 173.835 1.00 49.11 693 GLY B O 1
ATOM 3900 N N . THR A 1 694 ? 166.798 200.531 174.353 1.00 44.73 694 THR B N 1
ATOM 3901 C CA . THR A 1 694 ? 166.068 200.543 173.094 1.00 44.73 694 THR B CA 1
ATOM 3902 C C . THR A 1 694 ? 166.168 201.921 172.455 1.00 44.73 694 THR B C 1
ATOM 3903 O O . THR A 1 694 ? 166.285 202.937 173.146 1.00 44.73 694 THR B O 1
ATOM 3907 N N . ALA A 1 695 ? 166.116 201.945 171.126 1.00 40.05 695 ALA B N 1
ATOM 3908 C CA . ALA A 1 695 ? 166.256 203.175 170.350 1.00 40.05 695 ALA B CA 1
ATOM 3909 C C . ALA A 1 695 ? 165.183 203.240 169.268 1.00 40.05 695 ALA B C 1
ATOM 3910 O O . ALA A 1 695 ? 165.467 203.468 168.091 1.00 40.05 695 ALA B O 1
ATOM 3912 N N . TYR A 1 696 ? 163.926 203.024 169.666 1.00 39.16 696 TYR B N 1
ATOM 3913 C CA . TYR A 1 696 ? 162.826 202.974 168.705 1.00 39.16 696 TYR B CA 1
ATOM 3914 C C . TYR A 1 696 ? 162.742 204.250 167.872 1.00 39.16 696 TYR B C 1
ATOM 3915 O O . TYR A 1 696 ? 162.665 204.197 166.639 1.00 39.16 696 TYR B O 1
ATOM 3924 N N . HIS A 1 697 ? 162.751 205.410 168.533 1.00 40.06 697 HIS B N 1
ATOM 3925 C CA . HIS A 1 697 ? 162.568 206.672 167.823 1.00 40.06 697 HIS B CA 1
ATOM 3926 C C . HIS A 1 697 ? 163.741 206.965 166.894 1.00 40.06 697 HIS B C 1
ATOM 3927 O O . HIS A 1 697 ? 163.547 207.387 165.748 1.00 40.06 697 HIS B O 1
ATOM 3934 N N . TRP A 1 698 ? 164.970 206.752 167.374 1.00 35.78 698 TRP B N 1
ATOM 3935 C CA . TRP A 1 698 ? 166.143 207.044 166.555 1.00 35.78 698 TRP B CA 1
ATOM 3936 C C . TRP A 1 698 ? 166.219 206.127 165.340 1.00 35.78 698 TRP B C 1
ATOM 3937 O O . TRP A 1 698 ? 166.586 206.568 164.244 1.00 35.78 698 TRP B O 1
ATOM 3948 N N . ASP A 1 699 ? 165.887 204.845 165.516 1.00 34.35 699 ASP B N 1
ATOM 3949 C CA . ASP A 1 699 ? 165.932 203.910 164.395 1.00 34.35 699 ASP B CA 1
ATOM 3950 C C . ASP A 1 699 ? 164.950 204.309 163.301 1.00 34.35 699 ASP B C 1
ATOM 3951 O O . ASP A 1 699 ? 165.262 204.203 162.109 1.00 34.35 699 ASP B O 1
ATOM 3956 N N . LEU A 1 700 ? 163.754 204.761 163.686 1.00 32.84 700 LEU B N 1
ATOM 3957 C CA . LEU A 1 700 ? 162.769 205.176 162.693 1.00 32.84 700 LEU B CA 1
ATOM 3958 C C . LEU A 1 700 ? 163.259 206.376 161.893 1.00 32.84 700 LEU B C 1
ATOM 3959 O O . LEU A 1 700 ? 163.080 206.429 160.670 1.00 32.84 700 LEU B O 1
ATOM 3964 N N . LEU A 1 701 ? 163.873 207.355 162.564 1.00 32.22 701 LEU B N 1
ATOM 3965 C CA . LEU A 1 701 ? 164.395 208.520 161.857 1.00 32.22 701 LEU B CA 1
ATOM 3966 C C . LEU A 1 701 ? 165.518 208.135 160.901 1.00 32.22 701 LEU B C 1
ATOM 3967 O O . LEU A 1 701 ? 165.562 208.609 159.761 1.00 32.22 701 LEU B O 1
ATOM 3972 N N . LEU A 1 702 ? 166.439 207.277 161.350 1.00 30.09 702 LEU B N 1
ATOM 3973 C CA . LEU A 1 702 ? 167.524 206.842 160.477 1.00 30.09 702 LEU B CA 1
ATOM 3974 C C . LEU A 1 702 ? 166.995 206.027 159.304 1.00 30.09 702 LEU B C 1
ATOM 3975 O O . LEU A 1 702 ? 167.509 206.129 158.185 1.00 30.09 702 LEU B O 1
ATOM 3980 N N . LEU A 1 703 ? 165.970 205.203 159.546 1.00 30.75 703 LEU B N 1
ATOM 3981 C CA . LEU A 1 703 ? 165.383 204.413 158.469 1.00 30.75 703 LEU B CA 1
ATOM 3982 C C . LEU A 1 703 ? 164.853 205.309 157.357 1.00 30.75 703 LEU B C 1
ATOM 3983 O O . LEU A 1 703 ? 165.002 204.994 156.170 1.00 30.75 703 LEU B O 1
ATOM 3988 N N . ALA A 1 704 ? 164.226 206.430 157.723 1.00 31.31 704 ALA B N 1
ATOM 3989 C CA . ALA A 1 704 ? 163.804 207.403 156.721 1.00 31.31 704 ALA B CA 1
ATOM 3990 C C . ALA A 1 704 ? 165.002 207.998 155.991 1.00 31.31 704 ALA B C 1
ATOM 3991 O O . ALA A 1 704 ? 164.965 208.185 154.770 1.00 31.31 704 ALA B O 1
ATOM 3993 N N . ILE A 1 705 ? 166.073 208.307 156.727 1.00 31.18 705 ILE B N 1
ATOM 3994 C CA . ILE A 1 705 ? 167.275 208.864 156.109 1.00 31.18 705 ILE B CA 1
ATOM 3995 C C . ILE A 1 705 ? 167.900 207.858 155.150 1.00 31.18 705 ILE B C 1
ATOM 3996 O O . ILE A 1 705 ? 168.368 208.219 154.064 1.00 31.18 705 ILE B O 1
ATOM 4001 N N . ILE A 1 706 ? 167.937 206.584 155.543 1.00 30.11 706 ILE B N 1
ATOM 4002 C CA . ILE A 1 706 ? 168.440 205.552 154.642 1.00 30.11 706 ILE B CA 1
ATOM 4003 C C . ILE A 1 706 ? 167.523 205.401 153.433 1.00 30.11 706 ILE B C 1
ATOM 4004 O O . ILE A 1 706 ? 167.989 205.312 152.292 1.00 30.11 706 ILE B O 1
ATOM 4009 N N . ASN A 1 707 ? 166.208 205.379 153.661 1.00 32.22 707 ASN B N 1
ATOM 4010 C CA . ASN A 1 707 ? 165.267 205.135 152.570 1.00 32.22 707 ASN B CA 1
ATOM 4011 C C . ASN A 1 707 ? 165.287 206.256 151.537 1.00 32.22 707 ASN B C 1
ATOM 4012 O O . ASN A 1 707 ? 165.221 205.991 150.331 1.00 32.22 707 ASN B O 1
ATOM 4017 N N . THR A 1 708 ? 165.365 207.514 151.982 1.00 33.40 708 THR B N 1
ATOM 4018 C CA . THR A 1 708 ? 165.348 208.621 151.028 1.00 33.40 708 THR B CA 1
ATOM 4019 C C . THR A 1 708 ? 166.580 208.592 150.130 1.00 33.40 708 THR B C 1
ATOM 4020 O O . THR A 1 708 ? 166.503 208.953 148.951 1.00 33.40 708 THR B O 1
ATOM 4024 N N . GLY A 1 709 ? 167.724 208.161 150.667 1.00 31.97 709 GLY B N 1
ATOM 4025 C CA . GLY A 1 709 ? 168.899 207.984 149.830 1.00 31.97 709 GLY B CA 1
ATOM 4026 C C . GLY A 1 709 ? 168.714 206.894 148.792 1.00 31.97 709 GLY B C 1
ATOM 4027 O O . GLY A 1 709 ? 169.116 207.049 147.636 1.00 31.97 709 GLY B O 1
ATOM 4028 N N . LEU A 1 710 ? 168.110 205.772 149.193 1.00 31.06 710 LEU B N 1
ATOM 4029 C CA . LEU A 1 710 ? 167.842 204.694 148.245 1.00 31.06 710 LEU B CA 1
ATOM 4030 C C . LEU A 1 710 ? 166.849 205.132 147.175 1.00 31.06 710 LEU B C 1
ATOM 4031 O O . LEU A 1 710 ? 167.016 204.809 145.993 1.00 31.06 710 LEU B O 1
ATOM 4036 N N . SER A 1 711 ? 165.805 205.862 147.573 1.00 34.70 711 SER B N 1
ATOM 4037 C CA . SER A 1 711 ? 164.789 206.292 146.616 1.00 34.70 711 SER B CA 1
ATOM 4038 C C . SER A 1 711 ? 165.364 207.256 145.586 1.00 34.70 711 SER B C 1
ATOM 4039 O O . SER A 1 711 ? 165.021 207.183 144.400 1.00 34.70 711 SER B O 1
ATOM 4042 N N . LEU A 1 712 ? 166.232 208.175 146.020 1.00 37.04 712 LEU B N 1
ATOM 4043 C CA . LEU A 1 712 ? 166.819 209.133 145.089 1.00 37.04 712 LEU B CA 1
ATOM 4044 C C . LEU A 1 712 ? 167.673 208.443 144.032 1.00 37.04 712 LEU B C 1
ATOM 4045 O O . LEU A 1 712 ? 167.704 208.884 142.877 1.00 37.04 712 LEU B O 1
ATOM 4050 N N . PHE A 1 713 ? 168.364 207.366 144.399 1.00 37.22 713 PHE B N 1
ATOM 4051 C CA . PHE A 1 713 ? 169.196 206.618 143.467 1.00 37.22 713 PHE B CA 1
ATOM 4052 C C . PHE A 1 713 ? 168.464 205.433 142.851 1.00 37.22 713 PHE B C 1
ATOM 4053 O O . PHE A 1 713 ? 169.079 204.651 142.119 1.00 37.22 713 PHE B O 1
ATOM 4061 N N . GLY A 1 714 ? 167.171 205.283 143.127 1.00 34.15 714 GLY B N 1
ATOM 4062 C CA . GLY A 1 714 ? 166.411 204.192 142.553 1.00 34.15 714 GLY B CA 1
ATOM 4063 C C . GLY A 1 714 ? 166.676 202.839 143.165 1.00 34.15 714 GLY B C 1
ATOM 4064 O O . GLY A 1 714 ? 166.353 201.818 142.552 1.00 34.15 714 GLY B O 1
ATOM 4065 N N . LEU A 1 715 ? 167.261 202.796 144.363 1.00 32.86 715 LEU B N 1
ATOM 4066 C CA . LEU A 1 715 ? 167.517 201.516 145.001 1.00 32.86 715 LEU B CA 1
ATOM 4067 C C . LEU A 1 715 ? 166.272 201.030 145.740 1.00 32.86 715 LEU B C 1
ATOM 4068 O O . LEU A 1 715 ? 165.462 201.840 146.206 1.00 32.86 715 LEU B O 1
ATOM 4073 N N . PRO A 1 716 ? 166.091 199.713 145.843 1.00 32.23 716 PRO B N 1
ATOM 4074 C CA . PRO A 1 716 ? 164.918 199.185 146.550 1.00 32.23 716 PRO B CA 1
ATOM 4075 C C . PRO A 1 716 ? 164.910 199.592 148.015 1.00 32.23 716 PRO B C 1
ATOM 4076 O O . PRO A 1 716 ? 165.954 199.687 148.663 1.00 32.23 716 PRO B O 1
ATOM 4080 N N . TRP A 1 717 ? 163.709 199.834 148.532 1.00 32.27 717 TRP B N 1
ATOM 4081 C CA . TRP A 1 717 ? 163.559 200.172 149.939 1.00 32.27 717 TRP B CA 1
ATOM 4082 C C . TRP A 1 717 ? 163.842 198.953 150.811 1.00 32.27 717 TRP B C 1
ATOM 4083 O O . TRP A 1 717 ? 163.652 197.807 150.398 1.00 32.27 717 TRP B O 1
ATOM 4094 N N . ILE A 1 718 ? 164.313 199.212 152.029 1.00 28.93 718 ILE B N 1
ATOM 4095 C CA . ILE A 1 718 ? 164.600 198.163 153.000 1.00 28.93 718 ILE B CA 1
ATOM 4096 C C . ILE A 1 718 ? 164.123 198.622 154.371 1.00 28.93 718 ILE B C 1
ATOM 4097 O O . ILE A 1 718 ? 164.259 199.797 154.730 1.00 28.93 718 ILE B O 1
ATOM 4102 N N . HIS A 1 719 ? 163.557 197.690 155.135 1.00 30.89 719 HIS B N 1
ATOM 4103 C CA . HIS A 1 719 ? 163.133 197.952 156.504 1.00 30.89 719 HIS B CA 1
ATOM 4104 C C . HIS A 1 719 ? 163.447 196.714 157.336 1.00 30.89 719 HIS B C 1
ATOM 4105 O O . HIS A 1 719 ? 164.071 195.762 156.857 1.00 30.89 719 HIS B O 1
ATOM 4112 N N . ALA A 1 720 ? 163.012 196.729 158.594 1.00 30.15 720 ALA B N 1
ATOM 4113 C CA . ALA A 1 720 ? 163.286 195.621 159.502 1.00 30.15 720 ALA B CA 1
ATOM 4114 C C . ALA A 1 720 ? 162.610 194.348 159.014 1.00 30.15 720 ALA B C 1
ATOM 4115 O O . ALA A 1 720 ? 161.380 194.279 158.926 1.00 30.15 720 ALA B O 1
ATOM 4117 N N . ALA A 1 721 ? 163.416 193.336 158.708 1.00 29.96 721 ALA B N 1
ATOM 4118 C CA . ALA A 1 721 ? 162.911 192.057 158.227 1.00 29.96 721 ALA B CA 1
ATOM 4119 C C . ALA A 1 721 ? 162.631 191.147 159.418 1.00 29.96 721 ALA B C 1
ATOM 4120 O O . ALA A 1 721 ? 163.501 190.950 160.272 1.00 29.96 721 ALA B O 1
ATOM 4122 N N . TYR A 1 722 ? 161.414 190.601 159.469 1.00 32.62 722 TYR B N 1
ATOM 4123 C CA . TYR A 1 722 ? 161.003 189.794 160.618 1.00 32.62 722 TYR B CA 1
ATOM 4124 C C . TYR A 1 722 ? 161.832 188.532 160.820 1.00 32.62 722 TYR B C 1
ATOM 4125 O O . TYR A 1 722 ? 162.263 188.287 161.957 1.00 32.62 722 TYR B O 1
ATOM 4134 N N . PRO A 1 723 ? 162.064 187.680 159.812 1.00 30.96 723 PRO B N 1
ATOM 4135 C CA . PRO A 1 723 ? 162.718 186.394 160.113 1.00 30.96 723 PRO B CA 1
ATOM 4136 C C . PRO A 1 723 ? 164.157 186.534 160.575 1.00 30.96 723 PRO B C 1
ATOM 4137 O O . PRO A 1 723 ? 164.573 185.823 161.495 1.00 30.96 723 PRO B O 1
ATOM 4141 N N . HIS A 1 724 ? 164.929 187.431 159.962 1.00 28.74 724 HIS B N 1
ATOM 4142 C CA . HIS A 1 724 ? 166.372 187.435 160.178 1.00 28.74 724 HIS B CA 1
ATOM 4143 C C . HIS A 1 724 ? 166.751 188.000 161.543 1.00 28.74 724 HIS B C 1
ATOM 4144 O O . HIS A 1 724 ? 167.675 187.494 162.190 1.00 28.74 724 HIS B O 1
ATOM 4151 N N . SER A 1 725 ? 166.053 189.047 162.001 1.00 30.37 725 SER B N 1
ATOM 4152 C CA . SER A 1 725 ? 166.549 189.792 163.159 1.00 30.37 725 SER B CA 1
ATOM 4153 C C . SER A 1 725 ? 166.485 188.982 164.450 1.00 30.37 725 SER B C 1
ATOM 4154 O O . SER A 1 725 ? 167.511 188.897 165.146 1.00 30.37 725 SER B O 1
ATOM 4157 N N . PRO A 1 726 ? 165.351 188.381 164.840 1.00 30.27 726 PRO B N 1
ATOM 4158 C CA . PRO A 1 726 ? 165.380 187.503 166.023 1.00 30.27 726 PRO B CA 1
ATOM 4159 C C . PRO A 1 726 ? 166.341 186.338 165.875 1.00 30.27 726 PRO B C 1
ATOM 4160 O O . PRO A 1 726 ? 166.993 185.951 166.853 1.00 30.27 726 PRO B O 1
ATOM 4164 N N . LEU A 1 727 ? 166.447 185.765 164.673 1.00 30.65 727 LEU B N 1
ATOM 4165 C CA . LEU A 1 727 ? 167.452 184.735 164.428 1.00 30.65 727 LEU B CA 1
ATOM 4166 C C . LEU A 1 727 ? 168.857 185.282 164.638 1.00 30.65 727 LEU B C 1
ATOM 4167 O O . LEU A 1 727 ? 169.735 184.578 165.148 1.00 30.65 727 LEU B O 1
ATOM 4172 N N . HIS A 1 728 ? 169.092 186.533 164.229 1.00 31.60 728 HIS B N 1
ATOM 4173 C CA . HIS A 1 728 ? 170.358 187.186 164.546 1.00 31.60 728 HIS B CA 1
ATOM 4174 C C . HIS A 1 728 ? 170.538 187.311 166.054 1.00 31.60 728 HIS B C 1
ATOM 4175 O O . HIS A 1 728 ? 171.627 187.056 166.582 1.00 31.60 728 HIS B O 1
ATOM 4182 N N . VAL A 1 729 ? 169.477 187.702 166.764 1.00 33.11 729 VAL B N 1
ATOM 4183 C CA . VAL A 1 729 ? 169.529 187.745 168.223 1.00 33.11 729 VAL B CA 1
ATOM 4184 C C . VAL A 1 729 ? 169.683 186.339 168.791 1.00 33.11 729 VAL B C 1
ATOM 4185 O O . VAL A 1 729 ? 170.463 186.112 169.725 1.00 33.11 729 VAL B O 1
ATOM 4189 N N . ARG A 1 730 ? 168.937 185.378 168.242 1.00 34.54 730 ARG B N 1
ATOM 4190 C CA . ARG A 1 730 ? 169.007 184.003 168.731 1.00 34.54 730 ARG B CA 1
ATOM 4191 C C . ARG A 1 730 ? 170.394 183.412 168.514 1.00 34.54 730 ARG B C 1
ATOM 4192 O O . ARG A 1 730 ? 170.901 182.674 169.368 1.00 34.54 730 ARG B O 1
ATOM 4200 N N . ALA A 1 731 ? 171.019 183.714 167.374 1.00 34.71 731 ALA B N 1
ATOM 4201 C CA . ALA A 1 731 ? 172.365 183.215 167.116 1.00 34.71 731 ALA B CA 1
ATOM 4202 C C . ALA A 1 731 ? 173.366 183.774 168.120 1.00 34.71 731 ALA B C 1
ATOM 4203 O O . ALA A 1 731 ? 174.265 183.058 168.573 1.00 34.71 731 ALA B O 1
ATOM 4205 N N . LEU A 1 732 ? 173.227 185.050 168.477 1.00 37.91 732 LEU B N 1
ATOM 4206 C CA . LEU A 1 732 ? 174.136 185.686 169.421 1.00 37.91 732 LEU B CA 1
ATOM 4207 C C . LEU A 1 732 ? 173.750 185.448 170.875 1.00 37.91 732 LEU B C 1
ATOM 4208 O O . LEU A 1 732 ? 174.475 185.897 171.771 1.00 37.91 732 LEU B O 1
ATOM 4213 N N . ALA A 1 733 ? 172.641 184.766 171.134 1.00 43.83 733 ALA B N 1
ATOM 4214 C CA . ALA A 1 733 ? 172.191 184.525 172.494 1.00 43.83 733 ALA B CA 1
ATOM 4215 C C . ALA A 1 733 ? 172.824 183.259 173.059 1.00 43.83 733 ALA B C 1
ATOM 4216 O O . ALA A 1 733 ? 173.295 182.385 172.326 1.00 43.83 733 ALA B O 1
ATOM 4218 N N . LEU A 1 734 ? 172.835 183.176 174.386 1.00 55.82 734 LEU B N 1
ATOM 4219 C CA . LEU A 1 734 ? 173.345 182.021 175.114 1.00 55.82 734 LEU B CA 1
ATOM 4220 C C . LEU A 1 734 ? 172.175 181.345 175.815 1.00 55.82 734 LEU B C 1
ATOM 4221 O O . LEU A 1 734 ? 171.493 181.972 176.630 1.00 55.82 734 LEU B O 1
ATOM 4226 N N . VAL A 1 735 ? 171.955 180.070 175.504 1.00 64.29 735 VAL B N 1
ATOM 4227 C CA . VAL A 1 735 ? 170.802 179.319 175.989 1.00 64.29 735 VAL B CA 1
ATOM 4228 C C . VAL A 1 735 ? 171.286 178.193 176.892 1.00 64.29 735 VAL B C 1
ATOM 4229 O O . VAL A 1 735 ? 172.235 177.476 176.552 1.00 64.29 735 VAL B O 1
ATOM 4233 N N . GLU A 1 736 ? 170.645 178.052 178.050 1.00 76.78 736 GLU B N 1
ATOM 4234 C CA . GLU A 1 736 ? 170.937 176.992 179.006 1.00 76.78 736 GLU B CA 1
ATOM 4235 C C . GLU A 1 736 ? 169.676 176.180 179.260 1.00 76.78 736 GLU B C 1
ATOM 4236 O O . GLU A 1 736 ? 168.592 176.746 179.438 1.00 76.78 736 GLU B O 1
ATOM 4242 N N . GLU A 1 737 ? 169.818 174.857 179.258 1.00 80.66 737 GLU B N 1
ATOM 4243 C CA . GLU A 1 737 ? 168.695 173.979 179.551 1.00 80.66 737 GLU B CA 1
ATOM 4244 C C . GLU A 1 737 ? 168.302 174.073 181.021 1.00 80.66 737 GLU B C 1
ATOM 4245 O O . GLU A 1 737 ? 169.159 174.148 181.907 1.00 80.66 737 GLU B O 1
ATOM 4251 N N . ARG A 1 738 ? 166.999 174.063 181.276 1.00 81.61 738 ARG B N 1
ATOM 4252 C CA . ARG A 1 738 ? 166.480 174.048 182.640 1.00 81.61 738 ARG B CA 1
ATOM 4253 C C . ARG A 1 738 ? 165.348 173.038 182.763 1.00 81.61 738 ARG B C 1
ATOM 4254 O O . ARG A 1 738 ? 164.956 172.413 181.778 1.00 81.61 738 ARG B O 1
ATOM 4262 N N . TYR A 1 745 ? 162.090 175.970 180.527 1.00 80.01 745 TYR B N 1
ATOM 4263 C CA . TYR A 1 745 ? 162.931 175.076 179.739 1.00 80.01 745 TYR B CA 1
ATOM 4264 C C . TYR A 1 745 ? 164.178 175.816 179.259 1.00 80.01 745 TYR B C 1
ATOM 4265 O O . TYR A 1 745 ? 165.081 176.094 180.047 1.00 80.01 745 TYR B O 1
ATOM 4274 N N . ASP A 1 746 ? 164.231 176.127 177.966 1.00 78.39 746 ASP B N 1
ATOM 4275 C CA . ASP A 1 746 ? 165.335 176.917 177.439 1.00 78.39 746 ASP B CA 1
ATOM 4276 C C . ASP A 1 746 ? 165.245 178.351 177.947 1.00 78.39 746 ASP B C 1
ATOM 4277 O O . ASP A 1 746 ? 164.185 178.980 177.879 1.00 78.39 746 ASP B O 1
ATOM 4282 N N . THR A 1 747 ? 166.362 178.868 178.453 1.00 71.79 747 THR B N 1
ATOM 4283 C CA . THR A 1 747 ? 166.428 180.224 178.984 1.00 71.79 747 THR B CA 1
ATOM 4284 C C . THR A 1 747 ? 167.645 180.929 178.408 1.00 71.79 747 THR B C 1
ATOM 4285 O O . THR A 1 747 ? 168.743 180.362 178.391 1.00 71.79 747 THR B O 1
ATOM 4289 N N . ILE A 1 748 ? 167.453 182.159 177.947 1.00 59.89 748 ILE B N 1
ATOM 4290 C CA . ILE A 1 748 ? 168.531 182.955 177.366 1.00 59.89 748 ILE B CA 1
ATOM 4291 C C . ILE A 1 748 ? 169.221 183.717 178.492 1.00 59.89 748 ILE B C 1
ATOM 4292 O O . ILE A 1 748 ? 168.631 184.611 179.103 1.00 59.89 748 ILE B O 1
ATOM 4297 N N . VAL A 1 749 ? 170.475 183.356 178.768 1.00 58.45 749 VAL B N 1
ATOM 4298 C CA . VAL A 1 749 ? 171.222 184.018 179.834 1.00 58.45 749 VAL B CA 1
ATOM 4299 C C . VAL A 1 749 ? 171.569 185.447 179.434 1.00 58.45 749 VAL B C 1
ATOM 4300 O O . VAL A 1 749 ? 171.352 186.394 180.199 1.00 58.45 749 VAL B O 1
ATOM 4304 N N . ASN A 1 750 ? 172.111 185.624 178.232 1.00 53.56 750 ASN B N 1
ATOM 4305 C CA . ASN A 1 750 ? 172.505 186.942 177.755 1.00 53.56 750 ASN B CA 1
ATOM 4306 C C . ASN A 1 750 ? 172.656 186.896 176.242 1.00 53.56 750 ASN B C 1
ATOM 4307 O O . ASN A 1 750 ? 172.773 185.823 175.644 1.00 53.56 750 ASN B O 1
ATOM 4312 N N . VAL A 1 751 ? 172.651 188.079 175.634 1.00 47.50 751 VAL B N 1
ATOM 4313 C CA . VAL A 1 751 ? 172.822 188.240 174.196 1.00 47.50 751 VAL B CA 1
ATOM 4314 C C . VAL A 1 751 ? 174.037 189.123 173.954 1.00 47.50 751 VAL B C 1
ATOM 4315 O O . VAL A 1 751 ? 174.147 190.207 174.539 1.00 47.50 751 VAL B O 1
ATOM 4319 N N . LYS A 1 752 ? 174.944 188.661 173.096 1.00 48.28 752 LYS B N 1
ATOM 4320 C CA . LYS A 1 752 ? 176.149 189.413 172.749 1.00 48.28 752 LYS B CA 1
ATOM 4321 C C . LYS A 1 752 ? 175.761 190.528 171.787 1.00 48.28 752 LYS B C 1
ATOM 4322 O O . LYS A 1 752 ? 175.721 190.347 170.570 1.00 48.28 752 LYS B O 1
ATOM 4328 N N . GLU A 1 753 ? 175.474 191.702 172.345 1.00 49.51 753 GLU B N 1
ATOM 4329 C CA . GLU A 1 753 ? 175.092 192.857 171.542 1.00 49.51 753 GLU B CA 1
ATOM 4330 C C . GLU A 1 753 ? 176.336 193.453 170.893 1.00 49.51 753 GLU B C 1
ATOM 4331 O O . GLU A 1 753 ? 177.235 193.933 171.592 1.00 49.51 753 GLU B O 1
ATOM 4337 N N . THR A 1 754 ? 176.387 193.428 169.564 1.00 42.58 754 THR B N 1
ATOM 4338 C CA . THR A 1 754 ? 177.546 193.939 168.849 1.00 42.58 754 THR B CA 1
ATOM 4339 C C . THR A 1 754 ? 177.125 194.361 167.449 1.00 42.58 754 THR B C 1
ATOM 4340 O O . THR A 1 754 ? 176.172 193.820 166.880 1.00 42.58 754 THR B O 1
ATOM 4344 N N . ARG A 1 755 ? 177.845 195.342 166.907 1.00 37.61 755 ARG B N 1
ATOM 4345 C CA . ARG A 1 755 ? 177.629 195.797 165.542 1.00 37.61 755 ARG B CA 1
ATOM 4346 C C . ARG A 1 755 ? 178.496 195.066 164.527 1.00 37.61 755 ARG B C 1
ATOM 4347 O O . ARG A 1 755 ? 178.312 195.265 163.322 1.00 37.61 755 ARG B O 1
ATOM 4355 N N . LEU A 1 756 ? 179.429 194.226 164.985 1.00 36.67 756 LEU B N 1
ATOM 4356 C CA . LEU A 1 756 ? 180.355 193.567 164.069 1.00 36.67 756 LEU B CA 1
ATOM 4357 C C . LEU A 1 756 ? 179.629 192.605 163.136 1.00 36.67 756 LEU B C 1
ATOM 4358 O O . LEU A 1 756 ? 179.935 192.543 161.939 1.00 36.67 756 LEU B O 1
ATOM 4363 N N . THR A 1 757 ? 178.675 191.838 163.667 1.00 33.51 757 THR B N 1
ATOM 4364 C CA . THR A 1 757 ? 177.959 190.867 162.843 1.00 33.51 757 THR B CA 1
ATOM 4365 C C . THR A 1 757 ? 177.147 191.559 161.754 1.00 33.51 757 THR B C 1
ATOM 4366 O O . THR A 1 757 ? 177.176 191.148 160.588 1.00 33.51 757 THR B O 1
ATOM 4370 N N . SER A 1 758 ? 176.408 192.610 162.117 1.00 32.54 758 SER B N 1
ATOM 4371 C CA . SER A 1 758 ? 175.625 193.339 161.125 1.00 32.54 758 SER B CA 1
ATOM 4372 C C . SER A 1 758 ? 176.525 194.067 160.135 1.00 32.54 758 SER B C 1
ATOM 4373 O O . SER A 1 758 ? 176.286 194.028 158.922 1.00 32.54 758 SER B O 1
ATOM 4376 N N . LEU A 1 759 ? 177.565 194.743 160.633 1.00 32.46 759 LEU B N 1
ATOM 4377 C CA . LEU A 1 759 ? 178.478 195.455 159.746 1.00 32.46 759 LEU B CA 1
ATOM 4378 C C . LEU A 1 759 ? 179.262 194.490 158.867 1.00 32.46 759 LEU B C 1
ATOM 4379 O O . LEU A 1 759 ? 179.453 194.742 157.671 1.00 32.46 759 LEU B O 1
ATOM 4384 N N . GLY A 1 760 ? 179.731 193.380 159.443 1.00 31.13 760 GLY B N 1
ATOM 4385 C CA . GLY A 1 760 ? 180.488 192.418 158.660 1.00 31.13 760 GLY B CA 1
ATOM 4386 C C . GLY A 1 760 ? 179.664 191.775 157.561 1.00 31.13 760 GLY B C 1
ATOM 4387 O O . GLY A 1 760 ? 180.149 191.571 156.447 1.00 31.13 760 GLY B O 1
ATOM 4388 N N . ALA A 1 761 ? 178.406 191.443 157.864 1.00 30.23 761 ALA B N 1
ATOM 4389 C CA . ALA A 1 761 ? 177.530 190.862 156.851 1.00 30.23 761 ALA B CA 1
ATOM 4390 C C . ALA A 1 761 ? 177.273 191.844 155.715 1.00 30.23 761 ALA B C 1
ATOM 4391 O O . ALA A 1 761 ? 177.249 191.454 154.542 1.00 30.23 761 ALA B O 1
ATOM 4393 N N . SER A 1 762 ? 177.072 193.123 156.046 1.00 30.92 762 SER B N 1
ATOM 4394 C CA . SER A 1 762 ? 176.821 194.126 155.015 1.00 30.92 762 SER B CA 1
ATOM 4395 C C . SER A 1 762 ? 178.017 194.278 154.083 1.00 30.92 762 SER B C 1
ATOM 4396 O O . SER A 1 762 ? 177.851 194.415 152.865 1.00 30.92 762 SER B O 1
ATOM 4399 N N . VAL A 1 763 ? 179.231 194.264 154.640 1.00 31.41 763 VAL B N 1
ATOM 4400 C CA . VAL A 1 763 ? 180.431 194.367 153.812 1.00 31.41 763 VAL B CA 1
ATOM 4401 C C . VAL A 1 763 ? 180.548 193.164 152.886 1.00 31.41 763 VAL B C 1
ATOM 4402 O O . VAL A 1 763 ? 180.866 193.305 151.698 1.00 31.41 763 VAL B O 1
ATOM 4406 N N . LEU A 1 764 ? 180.291 191.963 153.411 1.00 31.23 764 LEU B N 1
ATOM 4407 C CA . LEU A 1 764 ? 180.381 190.759 152.590 1.00 31.23 764 LEU B CA 1
ATOM 4408 C C . LEU A 1 764 ? 179.363 190.781 151.455 1.00 31.23 764 LEU B C 1
ATOM 4409 O O . LEU A 1 764 ? 179.667 190.366 150.331 1.00 31.23 764 LEU B O 1
ATOM 4414 N N . VAL A 1 765 ? 178.144 191.252 151.734 1.00 32.06 765 VAL B N 1
ATOM 4415 C CA . VAL A 1 765 ? 177.140 191.385 150.681 1.00 32.06 765 VAL B CA 1
ATOM 4416 C C . VAL A 1 765 ? 177.603 192.380 149.625 1.00 32.06 765 VAL B C 1
ATOM 4417 O O . VAL A 1 765 ? 177.451 192.146 148.420 1.00 32.06 765 VAL B O 1
ATOM 4421 N N . GLY A 1 766 ? 178.176 193.505 150.058 1.00 33.61 766 GLY B N 1
ATOM 4422 C CA . GLY A 1 766 ? 178.687 194.478 149.106 1.00 33.61 766 GLY B CA 1
ATOM 4423 C C . GLY A 1 766 ? 179.827 193.937 148.265 1.00 33.61 766 GLY B C 1
ATOM 4424 O O . GLY A 1 766 ? 179.896 194.190 147.060 1.00 33.61 766 GLY B O 1
ATOM 4425 N N . LEU A 1 767 ? 180.740 193.188 148.887 1.00 35.16 767 LEU B N 1
ATOM 4426 C CA . LEU A 1 767 ? 181.836 192.581 148.143 1.00 35.16 767 LEU B CA 1
ATOM 4427 C C . LEU A 1 767 ? 181.353 191.505 147.179 1.00 35.16 767 LEU B C 1
ATOM 4428 O O . LEU A 1 767 ? 182.044 191.218 146.195 1.00 35.16 767 LEU B O 1
ATOM 4433 N N . SER A 1 768 ? 180.188 190.906 147.439 1.00 36.23 768 SER B N 1
ATOM 4434 C CA . SER A 1 768 ? 179.643 189.909 146.526 1.00 36.23 768 SER B CA 1
ATOM 4435 C C . SER A 1 768 ? 179.249 190.511 145.185 1.00 36.23 768 SER B C 1
ATOM 4436 O O . SER A 1 768 ? 179.109 189.772 144.204 1.00 36.23 768 SER B O 1
ATOM 4439 N N . LEU A 1 769 ? 179.066 191.832 145.122 1.00 39.83 769 LEU B N 1
ATOM 4440 C CA . LEU A 1 769 ? 178.718 192.474 143.860 1.00 39.83 769 LEU B CA 1
ATOM 4441 C C . LEU A 1 769 ? 179.846 192.367 142.842 1.00 39.83 769 LEU B C 1
ATOM 4442 O O . LEU A 1 769 ? 179.585 192.315 141.635 1.00 39.83 769 LEU B O 1
ATOM 4447 N N . LEU A 1 770 ? 181.099 192.336 143.302 1.00 42.05 770 LEU B N 1
ATOM 4448 C CA . LEU A 1 770 ? 182.221 192.176 142.384 1.00 42.05 770 LEU B CA 1
ATOM 4449 C C . LEU A 1 770 ? 182.177 190.819 141.688 1.00 42.05 770 LEU B C 1
ATOM 4450 O O . LEU A 1 770 ? 182.405 190.728 140.476 1.00 42.05 770 LEU B O 1
ATOM 4455 N N . LEU A 1 771 ? 181.873 189.759 142.435 1.00 41.97 771 LEU B N 1
ATOM 4456 C CA . LEU A 1 771 ? 181.749 188.411 141.892 1.00 41.97 771 LEU B CA 1
ATOM 4457 C C . LEU A 1 771 ? 180.289 187.981 141.776 1.00 41.97 771 LEU B C 1
ATOM 4458 O O . LEU A 1 771 ? 179.956 186.822 142.027 1.00 41.97 771 LEU B O 1
ATOM 4463 N N . LEU A 1 772 ? 179.417 188.910 141.391 1.00 45.01 772 LEU B N 1
ATOM 4464 C CA . LEU A 1 772 ? 177.980 188.649 141.362 1.00 45.01 772 LEU B CA 1
ATOM 4465 C C . LEU A 1 772 ? 177.559 187.439 140.529 1.00 45.01 772 LEU B C 1
ATOM 4466 O O . LEU A 1 772 ? 176.674 186.696 140.990 1.00 45.01 772 LEU B O 1
ATOM 4471 N N . PRO A 1 773 ? 178.094 187.191 139.328 1.00 46.93 773 PRO B N 1
ATOM 4472 C CA . PRO A 1 773 ? 177.617 186.030 138.555 1.00 46.93 773 PRO B CA 1
ATOM 4473 C C . PRO A 1 773 ? 177.791 184.694 139.258 1.00 46.93 773 PRO B C 1
ATOM 4474 O O . PRO A 1 773 ? 177.001 183.775 139.012 1.00 46.93 773 PRO B O 1
ATOM 4478 N N . VAL A 1 774 ? 178.806 184.550 140.116 1.00 44.82 774 VAL B N 1
ATOM 4479 C CA . VAL A 1 774 ? 179.068 183.250 140.739 1.00 44.82 774 VAL B CA 1
ATOM 4480 C C . VAL A 1 774 ? 177.911 182.786 141.623 1.00 44.82 774 VAL B C 1
ATOM 4481 O O . VAL A 1 774 ? 177.459 181.642 141.455 1.00 44.82 774 VAL B O 1
ATOM 4485 N N . PRO A 1 775 ? 177.398 183.585 142.570 1.00 43.52 775 PRO B N 1
ATOM 4486 C CA . PRO A 1 775 ? 176.182 183.154 143.281 1.00 43.52 775 PRO B CA 1
ATOM 4487 C C . PRO A 1 775 ? 174.981 182.973 142.370 1.00 43.52 775 PRO B C 1
ATOM 4488 O O . PRO A 1 775 ? 174.155 182.085 142.617 1.00 43.52 775 PRO B O 1
ATOM 4492 N N . LEU A 1 776 ? 174.860 183.787 141.322 1.00 44.60 776 LEU B N 1
ATOM 4493 C CA . LEU A 1 776 ? 173.727 183.690 140.412 1.00 44.60 776 LEU B CA 1
ATOM 4494 C C . LEU A 1 776 ? 173.802 182.478 139.494 1.00 44.60 776 LEU B C 1
ATOM 4495 O O . LEU A 1 776 ? 172.828 182.199 138.785 1.00 44.60 776 LEU B O 1
ATOM 4500 N N . GLN A 1 777 ? 174.921 181.758 139.484 1.00 43.98 777 GLN B N 1
ATOM 4501 C CA . GLN A 1 777 ? 175.086 180.566 138.663 1.00 43.98 777 GLN B CA 1
ATOM 4502 C C . GLN A 1 777 ? 175.182 179.292 139.487 1.00 43.98 777 GLN B C 1
ATOM 4503 O O . GLN A 1 777 ? 174.495 178.310 139.191 1.00 43.98 777 GLN B O 1
ATOM 4509 N N . TRP A 1 778 ? 176.019 179.279 140.526 1.00 42.28 778 TRP B N 1
ATOM 4510 C CA . TRP A 1 778 ? 176.189 178.083 141.341 1.00 42.28 778 TRP B CA 1
ATOM 4511 C C . TRP A 1 778 ? 175.066 177.878 142.350 1.00 42.28 778 TRP B C 1
ATOM 4512 O O . TRP A 1 778 ? 174.923 176.770 142.878 1.00 42.28 778 TRP B O 1
ATOM 4523 N N . ILE A 1 779 ? 174.270 178.906 142.629 1.00 36.69 779 ILE B N 1
ATOM 4524 C CA . ILE A 1 779 ? 173.162 178.779 143.572 1.00 36.69 779 ILE B CA 1
ATOM 4525 C C . ILE A 1 779 ? 171.848 178.862 142.805 1.00 36.69 779 ILE B C 1
ATOM 4526 O O . ILE A 1 779 ? 171.448 179.954 142.376 1.00 36.69 779 ILE B O 1
ATOM 4531 N N . PRO A 1 780 ? 171.151 177.749 142.605 1.00 30.82 780 PRO B N 1
ATOM 4532 C CA . PRO A 1 780 ? 169.872 177.786 141.893 1.00 30.82 780 PRO B CA 1
ATOM 4533 C C . PRO A 1 780 ? 168.727 178.194 142.811 1.00 30.82 780 PRO B C 1
ATOM 4534 O O . PRO A 1 780 ? 168.875 178.322 144.027 1.00 30.82 780 PRO B O 1
ATOM 4538 N N . LYS A 1 781 ? 167.565 178.404 142.191 1.00 29.00 781 LYS B N 1
ATOM 4539 C CA . LYS A 1 781 ? 166.374 178.773 142.948 1.00 29.00 781 LYS B CA 1
ATOM 4540 C C . LYS A 1 781 ? 165.973 177.751 144.011 1.00 29.00 781 LYS B C 1
ATOM 4541 O O . LYS A 1 781 ? 165.618 178.179 145.124 1.00 29.00 781 LYS B O 1
ATOM 4547 N N . PRO A 1 782 ? 165.976 176.434 143.757 1.00 26.09 782 PRO B N 1
ATOM 4548 C CA . PRO A 1 782 ? 165.557 175.496 144.814 1.00 26.09 782 PRO B CA 1
ATOM 4549 C C . PRO A 1 782 ? 166.371 175.595 146.093 1.00 26.09 782 PRO B C 1
ATOM 4550 O O . PRO A 1 782 ? 165.823 175.368 147.179 1.00 26.09 782 PRO B O 1
ATOM 4554 N N . VAL A 1 783 ? 167.665 175.913 146.001 1.00 26.20 783 VAL B N 1
ATOM 4555 C CA . VAL A 1 783 ? 168.459 176.126 147.211 1.00 26.20 783 VAL B CA 1
ATOM 4556 C C . VAL A 1 783 ? 167.906 177.301 148.004 1.00 26.20 783 VAL B C 1
ATOM 4557 O O . VAL A 1 783 ? 167.808 177.250 149.236 1.00 26.20 783 VAL B O 1
ATOM 4561 N N . LEU A 1 784 ? 167.542 178.383 147.310 1.00 26.97 784 LEU B N 1
ATOM 4562 C CA . LEU A 1 784 ? 166.898 179.511 147.972 1.00 26.97 784 LEU B CA 1
ATOM 4563 C C . LEU A 1 784 ? 165.569 179.102 148.595 1.00 26.97 784 LEU B C 1
ATOM 4564 O O . LEU A 1 784 ? 165.245 179.515 149.715 1.00 26.97 784 LEU B O 1
ATOM 4569 N N . TYR A 1 785 ? 164.781 178.297 147.878 1.00 25.84 785 TYR B N 1
ATOM 4570 C CA . TYR A 1 785 ? 163.490 177.864 148.403 1.00 25.84 785 TYR B CA 1
ATOM 4571 C C . TYR A 1 785 ? 163.661 177.034 149.668 1.00 25.84 785 TYR B C 1
ATOM 4572 O O . TYR A 1 785 ? 162.866 177.150 150.608 1.00 25.84 785 TYR B O 1
ATOM 4581 N N . GLY A 1 786 ? 164.690 176.186 149.708 1.00 24.47 786 GLY B N 1
ATOM 4582 C CA . GLY A 1 786 ? 165.013 175.491 150.943 1.00 24.47 786 GLY B CA 1
ATOM 4583 C C . GLY A 1 786 ? 165.416 176.444 152.051 1.00 24.47 786 GLY B C 1
ATOM 4584 O O . GLY A 1 786 ? 165.104 176.219 153.223 1.00 24.47 786 GLY B O 1
ATOM 4585 N N . LEU A 1 787 ? 166.126 177.518 151.696 1.00 24.89 787 LEU B N 1
ATOM 4586 C CA . LEU A 1 787 ? 166.477 178.535 152.681 1.00 24.89 787 LEU B CA 1
ATOM 4587 C C . LEU A 1 787 ? 165.230 179.198 153.252 1.00 24.89 787 LEU B C 1
ATOM 4588 O O . LEU A 1 787 ? 165.141 179.433 154.463 1.00 24.89 787 LEU B O 1
ATOM 4593 N N . PHE A 1 788 ? 164.256 179.512 152.392 1.00 25.60 788 PHE B N 1
ATOM 4594 C CA . PHE A 1 788 ? 163.009 180.106 152.866 1.00 25.60 788 PHE B CA 1
ATOM 4595 C C . PHE A 1 788 ? 162.281 179.171 153.824 1.00 25.60 788 PHE B C 1
ATOM 4596 O O . PHE A 1 788 ? 161.757 179.610 154.855 1.00 25.60 788 PHE B O 1
ATOM 4604 N N . LEU A 1 789 ? 162.229 177.879 153.495 1.00 24.04 789 LEU B N 1
ATOM 4605 C CA . LEU A 1 789 ? 161.612 176.911 154.398 1.00 24.04 789 LEU B CA 1
ATOM 4606 C C . LEU A 1 789 ? 162.378 176.816 155.710 1.00 24.04 789 LEU B C 1
ATOM 4607 O O . LEU A 1 789 ? 161.772 176.706 156.784 1.00 24.04 789 LEU B O 1
ATOM 4612 N N . TYR A 1 790 ? 163.711 176.847 155.646 1.00 26.27 790 TYR B N 1
ATOM 4613 C CA . TYR A 1 790 ? 164.518 176.724 156.855 1.00 26.27 790 TYR B CA 1
ATOM 4614 C C . TYR A 1 790 ? 164.295 177.903 157.795 1.00 26.27 790 TYR B C 1
ATOM 4615 O O . TYR A 1 790 ? 164.079 177.717 158.999 1.00 26.27 790 TYR B O 1
ATOM 4624 N N . ILE A 1 791 ? 164.342 179.126 157.264 1.00 26.72 791 ILE B N 1
ATOM 4625 C CA . ILE A 1 791 ? 164.215 180.304 158.118 1.00 26.72 791 ILE B CA 1
ATOM 4626 C C . ILE A 1 791 ? 162.803 180.412 158.682 1.00 26.72 791 ILE B C 1
ATOM 4627 O O . ILE A 1 791 ? 162.612 180.828 159.831 1.00 26.72 791 ILE B O 1
ATOM 4632 N N . ALA A 1 792 ? 161.792 180.052 157.888 1.00 26.48 792 ALA B N 1
ATOM 4633 C CA . ALA A 1 792 ? 160.415 180.126 158.366 1.00 26.48 792 ALA B CA 1
ATOM 4634 C C . ALA A 1 792 ? 160.170 179.156 159.515 1.00 26.48 792 ALA B C 1
ATOM 4635 O O . ALA A 1 792 ? 159.526 179.509 160.508 1.00 26.48 792 ALA B O 1
ATOM 4637 N N . LEU A 1 793 ? 160.675 177.925 159.396 1.00 27.90 793 LEU B N 1
ATOM 4638 C CA . LEU A 1 793 ? 160.461 176.936 160.446 1.00 27.90 793 LEU B CA 1
ATOM 4639 C C . LEU A 1 793 ? 161.275 177.262 161.694 1.00 27.90 793 LEU B C 1
ATOM 4640 O O . LEU A 1 793 ? 160.769 177.151 162.816 1.00 27.90 793 LEU B O 1
ATOM 4645 N N . THR A 1 794 ? 162.537 177.663 161.517 1.00 28.81 794 THR B N 1
ATOM 4646 C CA . THR A 1 794 ? 163.380 177.984 162.662 1.00 28.81 794 THR B CA 1
ATOM 4647 C C . THR A 1 794 ? 162.934 179.252 163.378 1.00 28.81 794 THR B C 1
ATOM 4648 O O . THR A 1 794 ? 163.255 179.428 164.558 1.00 28.81 794 THR B O 1
ATOM 4652 N N . SER A 1 795 ? 162.202 180.135 162.698 1.00 29.39 795 SER B N 1
ATOM 4653 C CA . SER A 1 795 ? 161.689 181.342 163.332 1.00 29.39 795 SER B CA 1
ATOM 4654 C C . SER A 1 795 ? 160.480 181.078 164.218 1.00 29.39 795 SER B C 1
ATOM 4655 O O . SER A 1 795 ? 160.096 181.960 164.994 1.00 29.39 795 SER B O 1
ATOM 4658 N N . LEU A 1 796 ? 159.875 179.897 164.125 1.00 30.89 796 LEU B N 1
ATOM 4659 C CA . LEU A 1 796 ? 158.733 179.541 164.955 1.00 30.89 796 LEU B CA 1
ATOM 4660 C C . LEU A 1 796 ? 159.140 178.855 166.252 1.00 30.89 796 LEU B C 1
ATOM 4661 O O . LEU A 1 796 ? 158.265 178.520 167.059 1.00 30.89 796 LEU B O 1
ATOM 4666 N N . ASP A 1 797 ? 160.434 178.642 166.473 1.00 34.31 797 ASP B N 1
ATOM 4667 C CA . ASP A 1 797 ? 160.923 178.056 167.718 1.00 34.31 797 ASP B CA 1
ATOM 4668 C C . ASP A 1 797 ? 160.829 179.107 168.815 1.00 34.31 797 ASP B C 1
ATOM 4669 O O . ASP A 1 797 ? 161.710 179.956 168.961 1.00 34.31 797 ASP B O 1
ATOM 4674 N N . GLY A 1 798 ? 159.752 179.052 169.592 1.00 35.78 798 GLY B N 1
ATOM 4675 C CA . GLY A 1 798 ? 159.465 180.058 170.599 1.00 35.78 798 GLY B CA 1
ATOM 4676 C C . GLY A 1 798 ? 158.204 180.856 170.341 1.00 35.78 798 GLY B C 1
ATOM 4677 O O . GLY A 1 798 ? 157.852 181.708 171.170 1.00 35.78 798 GLY B O 1
ATOM 4678 N N . ASN A 1 799 ? 157.507 180.627 169.230 1.00 35.11 799 ASN B N 1
ATOM 4679 C CA . ASN A 1 799 ? 156.266 181.337 168.954 1.00 35.11 799 ASN B CA 1
ATOM 4680 C C . ASN A 1 799 ? 155.183 180.882 169.923 1.00 35.11 799 ASN B C 1
ATOM 4681 O O . ASN A 1 799 ? 154.943 179.681 170.084 1.00 35.11 799 ASN B O 1
ATOM 4686 N N . GLN A 1 800 ? 154.531 181.848 170.573 1.00 35.75 800 GLN B N 1
ATOM 4687 C CA . GLN A 1 800 ? 153.485 181.516 171.536 1.00 35.75 800 GLN B CA 1
ATOM 4688 C C . GLN A 1 800 ? 152.295 180.849 170.859 1.00 35.75 800 GLN B C 1
ATOM 4689 O O . GLN A 1 800 ? 151.750 179.864 171.372 1.00 35.75 800 GLN B O 1
ATOM 4695 N N . LEU A 1 801 ? 151.869 181.377 169.708 1.00 32.58 801 LEU B N 1
ATOM 4696 C CA . LEU A 1 801 ? 150.721 180.807 169.008 1.00 32.58 801 LEU B CA 1
ATOM 4697 C C . LEU A 1 801 ? 151.017 179.400 168.504 1.00 32.58 801 LEU B C 1
ATOM 4698 O O . LEU A 1 801 ? 150.166 178.507 168.601 1.00 32.58 801 LEU B O 1
ATOM 4703 N N . VAL A 1 802 ? 152.216 179.182 167.960 1.00 32.32 802 VAL B N 1
ATOM 4704 C CA . VAL A 1 802 ? 152.565 177.872 167.414 1.00 32.32 802 VAL B CA 1
ATOM 4705 C C . VAL A 1 802 ? 152.569 176.815 168.512 1.00 32.32 802 VAL B C 1
ATOM 4706 O O . VAL A 1 802 ? 152.076 175.697 168.319 1.00 32.32 802 VAL B O 1
ATOM 4710 N N . GLN A 1 803 ? 153.126 177.150 169.679 1.00 34.20 803 GLN B N 1
ATOM 4711 C CA . GLN A 1 803 ? 153.151 176.198 170.785 1.00 34.20 803 GLN B CA 1
ATOM 4712 C C . GLN A 1 803 ? 151.742 175.833 171.235 1.00 34.20 803 GLN B C 1
ATOM 4713 O O . GLN A 1 803 ? 151.454 174.663 171.512 1.00 34.20 803 GLN B O 1
ATOM 4719 N N . ARG A 1 804 ? 150.850 176.823 171.319 1.00 32.34 804 ARG B N 1
ATOM 4720 C CA . ARG A 1 804 ? 149.474 176.538 171.718 1.00 32.34 804 ARG B CA 1
ATOM 4721 C C . ARG A 1 804 ? 148.732 175.759 170.641 1.00 32.34 804 ARG B C 1
ATOM 4722 O O . ARG A 1 804 ? 147.867 174.931 170.953 1.00 32.34 804 ARG B O 1
ATOM 4730 N N . VAL A 1 805 ? 149.044 176.013 169.368 1.00 33.26 805 VAL B N 1
ATOM 4731 C CA . VAL A 1 805 ? 148.464 175.210 168.293 1.00 33.26 805 VAL B CA 1
ATOM 4732 C C . VAL A 1 805 ? 148.907 173.757 168.420 1.00 33.26 805 VAL B C 1
ATOM 4733 O O . VAL A 1 805 ? 148.094 172.831 168.304 1.00 33.26 805 VAL B O 1
ATOM 4737 N N . ALA A 1 806 ? 150.201 173.534 168.666 1.00 33.18 806 ALA B N 1
ATOM 4738 C CA . ALA A 1 806 ? 150.684 172.180 168.917 1.00 33.18 806 ALA B CA 1
ATOM 4739 C C . ALA A 1 806 ? 150.096 171.609 170.200 1.00 33.18 806 ALA B C 1
ATOM 4740 O O . ALA A 1 806 ? 149.920 170.391 170.316 1.00 33.18 806 ALA B O 1
ATOM 4742 N N . LEU A 1 807 ? 149.798 172.471 171.178 1.00 33.24 807 LEU B N 1
ATOM 4743 C CA . LEU A 1 807 ? 149.179 172.010 172.416 1.00 33.24 807 LEU B CA 1
ATOM 4744 C C . LEU A 1 807 ? 147.807 171.399 172.162 1.00 33.24 807 LEU B C 1
ATOM 4745 O O . LEU A 1 807 ? 147.382 170.501 172.899 1.00 33.24 807 LEU B O 1
ATOM 4750 N N . LEU A 1 808 ? 147.038 171.991 171.251 1.00 34.98 808 LEU B N 1
ATOM 4751 C CA . LEU A 1 808 ? 145.680 171.519 170.993 1.00 34.98 808 LEU B CA 1
ATOM 4752 C C . LEU A 1 808 ? 145.810 170.070 170.712 1.00 34.98 808 LEU B C 1
ATOM 4753 O O . LEU A 1 808 ? 145.125 169.241 171.304 1.00 34.98 808 LEU B O 1
ATOM 4758 N N . LEU A 1 809 ? 146.689 169.753 169.779 1.00 35.89 809 LEU B N 1
ATOM 4759 C CA . LEU A 1 809 ? 146.949 168.370 169.483 1.00 35.89 809 LEU B CA 1
ATOM 4760 C C . LEU A 1 809 ? 148.027 167.915 170.424 1.00 35.89 809 LEU B C 1
ATOM 4761 O O . LEU A 1 809 ? 149.172 167.820 170.002 1.00 35.89 809 LEU B O 1
ATOM 4766 N N . LYS A 1 810 ? 147.711 167.667 171.693 1.00 32.62 810 LYS B N 1
ATOM 4767 C CA . LYS A 1 810 ? 148.682 167.101 172.634 1.00 32.62 810 LYS B CA 1
ATOM 4768 C C . LYS A 1 810 ? 147.899 166.315 173.666 1.00 32.62 810 LYS B C 1
ATOM 4769 O O . LYS A 1 810 ? 146.788 166.698 174.015 1.00 32.62 810 LYS B O 1
ATOM 4775 N N . GLU A 1 811 ? 148.459 165.219 174.163 1.00 38.14 811 GLU B N 1
ATOM 4776 C CA . GLU A 1 811 ? 147.797 164.458 175.212 1.00 38.14 811 GLU B CA 1
ATOM 4777 C C . GLU A 1 811 ? 147.854 165.262 176.491 1.00 38.14 811 GLU B C 1
ATOM 4778 O O . GLU A 1 811 ? 148.822 165.974 176.730 1.00 38.14 811 GLU B O 1
ATOM 4784 N N . GLN A 1 812 ? 146.819 165.170 177.311 1.00 37.66 812 GLN B N 1
ATOM 4785 C CA . GLN A 1 812 ? 146.768 165.978 178.517 1.00 37.66 812 GLN B CA 1
ATOM 4786 C C . GLN A 1 812 ? 147.991 165.802 179.385 1.00 37.66 812 GLN B C 1
ATOM 4787 O O . GLN A 1 812 ? 148.518 166.772 179.910 1.00 37.66 812 GLN B O 1
ATOM 4793 N N . THR A 1 813 ? 148.462 164.574 179.521 1.00 39.48 813 THR B N 1
ATOM 4794 C CA . THR A 1 813 ? 149.594 164.316 180.404 1.00 39.48 813 THR B CA 1
ATOM 4795 C C . THR A 1 813 ? 150.880 164.984 179.927 1.00 39.48 813 THR B C 1
ATOM 4796 O O . THR A 1 813 ? 151.812 165.142 180.721 1.00 39.48 813 THR B O 1
ATOM 4800 N N . ALA A 1 814 ? 150.951 165.377 178.657 1.00 35.96 814 ALA B N 1
ATOM 4801 C CA . ALA A 1 814 ? 152.143 166.002 178.100 1.00 35.96 814 ALA B CA 1
ATOM 4802 C C . ALA A 1 814 ? 152.105 167.524 178.166 1.00 35.96 814 ALA B C 1
ATOM 4803 O O . ALA A 1 814 ? 153.009 168.176 177.633 1.00 35.96 814 ALA B O 1
ATOM 4805 N N . TYR A 1 815 ? 151.090 168.102 178.795 1.00 35.43 815 TYR B N 1
ATOM 4806 C CA . TYR A 1 815 ? 150.988 169.556 178.894 1.00 35.43 815 TYR B CA 1
ATOM 4807 C C . TYR A 1 815 ? 152.100 170.106 179.776 1.00 35.43 815 TYR B C 1
ATOM 4808 O O . TYR A 1 815 ? 152.218 169.695 180.939 1.00 35.43 815 TYR B O 1
ATOM 4817 N N . PRO A 1 816 ? 152.931 171.017 179.280 1.00 36.67 816 PRO B N 1
ATOM 4818 C CA . PRO A 1 816 ? 153.992 171.592 180.111 1.00 36.67 816 PRO B CA 1
ATOM 4819 C C . PRO A 1 816 ? 153.416 172.514 181.168 1.00 36.67 816 PRO B C 1
ATOM 4820 O O . PRO A 1 816 ? 152.329 173.082 180.983 1.00 36.67 816 PRO B O 1
ATOM 4824 N N . PRO A 1 817 ? 154.113 172.693 182.299 1.00 38.49 817 PRO B N 1
ATOM 4825 C CA . PRO A 1 817 ? 153.656 173.600 183.359 1.00 38.49 817 PRO B CA 1
ATOM 4826 C C . PRO A 1 817 ? 153.967 175.070 183.074 1.00 38.49 817 PRO B C 1
ATOM 4827 O O . PRO A 1 817 ? 154.597 175.759 183.877 1.00 38.49 817 PRO B O 1
ATOM 4831 N N . THR A 1 818 ? 153.521 175.549 181.917 1.00 37.06 818 THR B N 1
ATOM 4832 C CA . THR A 1 818 ? 153.738 176.936 181.538 1.00 37.06 818 THR B CA 1
ATOM 4833 C C . THR A 1 818 ? 152.877 177.868 182.388 1.00 37.06 818 THR B C 1
ATOM 4834 O O . THR A 1 818 ? 151.905 177.454 183.028 1.00 37.06 818 THR B O 1
ATOM 4838 N N . HIS A 1 819 ? 153.254 179.149 182.391 1.00 40.17 819 HIS B N 1
ATOM 4839 C CA . HIS A 1 819 ? 152.566 180.121 183.237 1.00 40.17 819 HIS B CA 1
ATOM 4840 C C . HIS A 1 819 ? 151.119 180.322 182.798 1.00 40.17 819 HIS B C 1
ATOM 4841 O O . HIS A 1 819 ? 150.222 180.446 183.640 1.00 40.17 819 HIS B O 1
ATOM 4848 N N . TYR A 1 820 ? 150.867 180.359 181.485 1.00 37.59 820 TYR B N 1
ATOM 4849 C CA . TYR A 1 820 ? 149.510 180.623 181.015 1.00 37.59 820 TYR B CA 1
ATOM 4850 C C . TYR A 1 820 ? 148.577 179.451 181.294 1.00 37.59 820 TYR B C 1
ATOM 4851 O O . TYR A 1 820 ? 147.381 179.659 181.528 1.00 37.59 820 TYR B O 1
ATOM 4860 N N . ILE A 1 821 ? 149.094 178.221 181.272 1.00 37.04 821 ILE B N 1
ATOM 4861 C CA . ILE A 1 821 ? 148.269 177.069 181.620 1.00 37.04 821 ILE B CA 1
ATOM 4862 C C . ILE A 1 821 ? 147.871 177.119 183.091 1.00 37.04 821 ILE B C 1
ATOM 4863 O O . ILE A 1 821 ? 146.720 176.839 183.447 1.00 37.04 821 ILE B O 1
ATOM 4868 N N . ARG A 1 822 ? 148.812 177.484 183.965 1.00 41.73 822 ARG B N 1
ATOM 4869 C CA . ARG A 1 822 ? 148.519 177.538 185.395 1.00 41.73 822 ARG B CA 1
ATOM 4870 C C . ARG A 1 822 ? 147.478 178.605 185.719 1.00 41.73 822 ARG B C 1
ATOM 4871 O O . ARG A 1 822 ? 146.584 178.377 186.542 1.00 41.73 822 ARG B O 1
ATOM 4879 N N . ARG A 1 823 ? 147.573 179.774 185.083 1.00 41.91 823 ARG B N 1
ATOM 4880 C CA . ARG A 1 823 ? 146.700 180.893 185.421 1.00 41.91 823 ARG B CA 1
ATOM 4881 C C . ARG A 1 823 ? 145.402 180.909 184.623 1.00 41.91 823 ARG B C 1
ATOM 4882 O O . ARG A 1 823 ? 144.360 181.298 185.163 1.00 41.91 823 ARG B O 1
ATOM 4890 N N . VAL A 1 824 ? 145.434 180.498 183.359 1.00 37.18 824 VAL B N 1
ATOM 4891 C CA . VAL A 1 824 ? 144.264 180.594 182.487 1.00 37.18 824 VAL B CA 1
ATOM 4892 C C . VAL A 1 824 ? 143.680 179.204 182.265 1.00 37.18 824 VAL B C 1
ATOM 4893 O O . VAL A 1 824 ? 144.434 178.244 182.049 1.00 37.18 824 VAL B O 1
ATOM 4897 N N . PRO A 1 825 ? 142.357 179.045 182.324 1.00 38.08 825 PRO B N 1
ATOM 4898 C CA . PRO A 1 825 ? 141.759 177.731 182.060 1.00 38.08 825 PRO B CA 1
ATOM 4899 C C . PRO A 1 825 ? 142.071 177.241 180.654 1.00 38.08 825 PRO B C 1
ATOM 4900 O O . PRO A 1 825 ? 142.167 178.024 179.707 1.00 38.08 825 PRO B O 1
ATOM 4904 N N . GLN A 1 826 ? 142.190 175.922 180.527 1.00 39.83 826 GLN B N 1
ATOM 4905 C CA . GLN A 1 826 ? 142.512 175.308 179.247 1.00 39.83 826 GLN B CA 1
ATOM 4906 C C . GLN A 1 826 ? 141.471 175.637 178.220 1.00 39.83 826 GLN B C 1
ATOM 4907 O O . GLN A 1 826 ? 141.788 175.912 177.071 1.00 39.83 826 GLN B O 1
ATOM 4913 N N . ARG A 1 827 ? 140.216 175.602 178.631 1.00 39.05 827 ARG B N 1
ATOM 4914 C CA . ARG A 1 827 ? 139.131 175.931 177.714 1.00 39.05 827 ARG B CA 1
ATOM 4915 C C . ARG A 1 827 ? 139.277 177.347 177.171 1.00 39.05 827 ARG B C 1
ATOM 4916 O O . ARG A 1 827 ? 139.067 177.589 175.976 1.00 39.05 827 ARG B O 1
ATOM 4924 N N . LYS A 1 828 ? 139.639 178.299 178.035 1.00 36.39 828 LYS B N 1
ATOM 4925 C CA . LYS A 1 828 ? 139.844 179.669 177.578 1.00 36.39 828 LYS B CA 1
ATOM 4926 C C . LYS A 1 828 ? 141.098 179.796 176.723 1.00 36.39 828 LYS B C 1
ATOM 4927 O O . LYS A 1 828 ? 141.128 180.602 175.787 1.00 36.39 828 LYS B O 1
ATOM 4933 N N . ILE A 1 829 ? 142.140 179.022 177.035 1.00 35.19 829 ILE B N 1
ATOM 4934 C CA . ILE A 1 829 ? 143.366 179.056 176.239 1.00 35.19 829 ILE B CA 1
ATOM 4935 C C . ILE A 1 829 ? 143.089 178.586 174.817 1.00 35.19 829 ILE B C 1
ATOM 4936 O O . ILE A 1 829 ? 143.529 179.204 173.840 1.00 35.19 829 ILE B O 1
ATOM 4941 N N . HIS A 1 830 ? 142.352 177.482 174.681 1.00 37.01 830 HIS B N 1
ATOM 4942 C CA . HIS A 1 830 ? 142.040 176.958 173.355 1.00 37.01 830 HIS B CA 1
ATOM 4943 C C . HIS A 1 830 ? 141.124 177.905 172.588 1.00 37.01 830 HIS B C 1
ATOM 4944 O O . HIS A 1 830 ? 141.253 178.045 171.366 1.00 37.01 830 HIS B O 1
ATOM 4951 N N . TYR A 1 831 ? 140.188 178.556 173.284 1.00 36.15 831 TYR B N 1
ATOM 4952 C CA . TYR A 1 831 ? 139.381 179.588 172.643 1.00 36.15 831 TYR B CA 1
ATOM 4953 C C . TYR A 1 831 ? 140.253 180.738 172.155 1.00 36.15 831 TYR B C 1
ATOM 4954 O O . TYR A 1 831 ? 140.065 181.244 171.043 1.00 36.15 831 TYR B O 1
ATOM 4963 N N . PHE A 1 832 ? 141.214 181.164 172.980 1.00 34.54 832 PHE B N 1
ATOM 4964 C CA . PHE A 1 832 ? 142.131 182.223 172.570 1.00 34.54 832 PHE B CA 1
ATOM 4965 C C . PHE A 1 832 ? 142.983 181.785 171.387 1.00 34.54 832 PHE B C 1
ATOM 4966 O O . PHE A 1 832 ? 143.233 182.573 170.466 1.00 34.54 832 PHE B O 1
ATOM 4974 N N . THR A 1 833 ? 143.445 180.532 171.396 1.00 33.94 833 THR B N 1
ATOM 4975 C CA . THR A 1 833 ? 144.199 180.012 170.258 1.00 33.94 833 THR B CA 1
ATOM 4976 C C . THR A 1 833 ? 143.344 179.994 168.996 1.00 33.94 833 THR B C 1
ATOM 4977 O O . THR A 1 833 ? 143.812 180.376 167.917 1.00 33.94 833 THR B O 1
ATOM 4981 N N . GLY A 1 834 ? 142.088 179.556 169.114 1.00 33.53 834 GLY B N 1
ATOM 4982 C CA . GLY A 1 834 ? 141.211 179.532 167.954 1.00 33.53 834 GLY B CA 1
ATOM 4983 C C . GLY A 1 834 ? 140.933 180.915 167.399 1.00 33.53 834 GLY B C 1
ATOM 4984 O O . GLY A 1 834 ? 140.901 181.110 166.181 1.00 33.53 834 GLY B O 1
ATOM 4985 N N . LEU A 1 835 ? 140.718 181.893 168.283 1.00 32.76 835 LEU B N 1
ATOM 4986 C CA . LEU A 1 835 ? 140.495 183.263 167.832 1.00 32.76 835 LEU B CA 1
ATOM 4987 C C . LEU A 1 835 ? 141.725 183.819 167.127 1.00 32.76 835 LEU B C 1
ATOM 4988 O O . LEU A 1 835 ? 141.605 184.525 166.119 1.00 32.76 835 LEU B O 1
ATOM 4993 N N . GLN A 1 836 ? 142.918 183.519 167.647 1.00 33.34 836 GLN B N 1
ATOM 4994 C CA . GLN A 1 836 ? 144.144 183.975 166.999 1.00 33.34 836 GLN B CA 1
ATOM 4995 C C . GLN A 1 836 ? 144.296 183.368 165.611 1.00 33.34 836 GLN B C 1
ATOM 4996 O O . GLN A 1 836 ? 144.733 184.046 164.673 1.00 33.34 836 GLN B O 1
ATOM 5002 N N . VAL A 1 837 ? 143.950 182.087 165.460 1.00 33.00 837 VAL B N 1
ATOM 5003 C CA . VAL A 1 837 ? 143.979 181.458 164.142 1.00 33.00 837 VAL B CA 1
ATOM 5004 C C . VAL A 1 837 ? 142.984 182.138 163.210 1.00 33.00 837 VAL B C 1
ATOM 5005 O O . VAL A 1 837 ? 143.259 182.335 162.019 1.00 33.00 837 VAL B O 1
ATOM 5009 N N . LEU A 1 838 ? 141.815 182.513 163.736 1.00 32.99 838 LEU B N 1
ATOM 5010 C CA . LEU A 1 838 ? 140.846 183.255 162.936 1.00 32.99 838 LEU B CA 1
ATOM 5011 C C . LEU A 1 838 ? 141.415 184.597 162.492 1.00 32.99 838 LEU B C 1
ATOM 5012 O O . LEU A 1 838 ? 141.214 185.016 161.345 1.00 32.99 838 LEU B O 1
ATOM 5017 N N . GLN A 1 839 ? 142.121 185.289 163.389 1.00 34.28 839 GLN B N 1
ATOM 5018 C CA . GLN A 1 839 ? 142.805 186.519 163.002 1.00 34.28 839 GLN B CA 1
ATOM 5019 C C . GLN A 1 839 ? 143.897 186.238 161.978 1.00 34.28 839 GLN B C 1
ATOM 5020 O O . GLN A 1 839 ? 144.116 187.035 161.057 1.00 34.28 839 GLN B O 1
ATOM 5026 N N . LEU A 1 840 ? 144.603 185.114 162.131 1.00 35.26 840 LEU B N 1
ATOM 5027 C CA . LEU A 1 840 ? 145.627 184.740 161.162 1.00 35.26 840 LEU B CA 1
ATOM 5028 C C . LEU A 1 840 ? 145.025 184.521 159.779 1.00 35.26 840 LEU B C 1
ATOM 5029 O O . LEU A 1 840 ? 145.605 184.936 158.769 1.00 35.26 840 LEU B O 1
ATOM 5034 N N . LEU A 1 841 ? 143.863 183.864 159.715 1.00 36.14 841 LEU B N 1
ATOM 5035 C CA . LEU A 1 841 ? 143.200 183.658 158.431 1.00 36.14 841 LEU B CA 1
ATOM 5036 C C . LEU A 1 841 ? 142.812 184.986 157.792 1.00 36.14 841 LEU B C 1
ATOM 5037 O O . LEU A 1 841 ? 142.849 185.128 156.564 1.00 36.14 841 LEU B O 1
ATOM 5042 N N . LEU A 1 842 ? 142.428 185.970 158.610 1.00 38.68 842 LEU B N 1
ATOM 5043 C CA . LEU A 1 842 ? 142.141 187.300 158.085 1.00 38.68 842 LEU B CA 1
ATOM 5044 C C . LEU A 1 842 ? 143.380 187.920 157.451 1.00 38.68 842 LEU B C 1
ATOM 5045 O O . LEU A 1 842 ? 143.297 188.545 156.387 1.00 38.68 842 LEU B O 1
ATOM 5050 N N . LEU A 1 843 ? 144.539 187.766 158.099 1.00 38.22 843 LEU B N 1
ATOM 5051 C CA . LEU A 1 843 ? 145.784 188.253 157.514 1.00 38.22 843 LEU B CA 1
ATOM 5052 C C . LEU A 1 843 ? 146.111 187.516 156.221 1.00 38.22 843 LEU B C 1
ATOM 5053 O O . LEU A 1 843 ? 146.552 188.129 155.242 1.00 38.22 843 LEU B O 1
ATOM 5058 N N . CYS A 1 844 ? 145.907 186.196 156.202 1.00 41.94 844 CYS B N 1
ATOM 5059 C CA . CYS A 1 844 ? 146.191 185.414 155.003 1.00 41.94 844 CYS B CA 1
ATOM 5060 C C . CYS A 1 844 ? 145.296 185.832 153.843 1.00 41.94 844 CYS B C 1
ATOM 5061 O O . CYS A 1 844 ? 145.749 185.912 152.695 1.00 41.94 844 CYS B O 1
ATOM 5064 N N . ALA A 1 845 ? 144.016 186.090 154.121 1.00 43.16 845 ALA B N 1
ATOM 5065 C CA . ALA A 1 845 ? 143.087 186.479 153.063 1.00 43.16 845 ALA B CA 1
ATOM 5066 C C . ALA A 1 845 ? 143.482 187.810 152.435 1.00 43.16 845 ALA B C 1
ATOM 5067 O O . ALA A 1 845 ? 143.407 187.973 151.212 1.00 43.16 845 ALA B O 1
ATOM 5069 N N . PHE A 1 846 ? 143.899 188.775 153.254 1.00 44.80 846 PHE B N 1
ATOM 5070 C CA . PHE A 1 846 ? 144.263 190.094 152.751 1.00 44.80 846 PHE B CA 1
ATOM 5071 C C . PHE A 1 846 ? 145.725 190.185 152.332 1.00 44.80 846 PHE B C 1
ATOM 5072 O O . PHE A 1 846 ? 146.045 190.870 151.354 1.00 44.80 846 PHE B O 1
ATOM 5080 N N . GLY A 1 847 ? 146.621 189.506 153.042 1.00 44.20 847 GLY B N 1
ATOM 5081 C CA . GLY A 1 847 ? 148.041 189.646 152.786 1.00 44.20 847 GLY B CA 1
ATOM 5082 C C . GLY A 1 847 ? 148.590 188.755 151.690 1.00 44.20 847 GLY B C 1
ATOM 5083 O O . GLY A 1 847 ? 149.655 189.040 151.134 1.00 44.20 847 GLY B O 1
ATOM 5084 N N . MET A 1 848 ? 147.881 187.678 151.365 1.00 47.03 848 MET B N 1
ATOM 5085 C CA . MET A 1 848 ? 148.333 186.709 150.370 1.00 47.03 848 MET B CA 1
ATOM 5086 C C . MET A 1 848 ? 147.235 186.434 149.353 1.00 47.03 848 MET B C 1
ATOM 5087 O O . MET A 1 848 ? 146.946 185.289 149.002 1.00 47.03 848 MET B O 1
ATOM 5092 N N . SER A 1 849 ? 146.606 187.495 148.863 1.00 50.55 849 SER B N 1
ATOM 5093 C CA . SER A 1 849 ? 145.561 187.386 147.859 1.00 50.55 849 SER B CA 1
ATOM 5094 C C . SER A 1 849 ? 146.111 187.724 146.479 1.00 50.55 849 SER B C 1
ATOM 5095 O O . SER A 1 849 ? 147.196 188.293 146.334 1.00 50.55 849 SER B O 1
ATOM 5098 N N . SER A 1 850 ? 145.339 187.359 145.453 1.00 56.99 850 SER B N 1
ATOM 5099 C CA . SER A 1 850 ? 145.744 187.662 144.085 1.00 56.99 850 SER B CA 1
ATOM 5100 C C . SER A 1 850 ? 145.563 189.140 143.761 1.00 56.99 850 SER B C 1
ATOM 5101 O O . SER A 1 850 ? 146.295 189.682 142.924 1.00 56.99 850 SER B O 1
ATOM 5104 N N . LEU A 1 851 ? 144.608 189.800 144.400 1.00 57.38 851 LEU B N 1
ATOM 5105 C CA . LEU A 1 851 ? 144.357 191.211 144.136 1.00 57.38 851 LEU B CA 1
ATOM 5106 C C . LEU A 1 851 ? 145.439 192.068 144.780 1.00 57.38 851 LEU B C 1
ATOM 5107 O O . LEU A 1 851 ? 145.630 191.992 146.000 1.00 57.38 851 LEU B O 1
ATOM 5112 N N . PRO A 1 852 ? 146.171 192.880 144.012 1.00 56.98 852 PRO B N 1
ATOM 5113 C CA . PRO A 1 852 ? 147.220 193.714 144.622 1.00 56.98 852 PRO B CA 1
ATOM 5114 C C . PRO A 1 852 ? 146.694 194.735 145.616 1.00 56.98 852 PRO B C 1
ATOM 5115 O O . PRO A 1 852 ? 147.396 195.060 146.581 1.00 56.98 852 PRO B O 1
ATOM 5119 N N . TYR A 1 853 ? 145.480 195.254 145.407 1.00 58.85 853 TYR B N 1
ATOM 5120 C CA . TYR A 1 853 ? 144.965 196.309 146.276 1.00 58.85 853 TYR B CA 1
ATOM 5121 C C . TYR A 1 853 ? 144.789 195.821 147.709 1.00 58.85 853 TYR B C 1
ATOM 5122 O O . TYR A 1 853 ? 145.130 196.534 148.660 1.00 58.85 853 TYR B O 1
ATOM 5131 N N . MET A 1 854 ? 144.252 194.611 147.886 1.00 53.37 854 MET B N 1
ATOM 5132 C CA . MET A 1 854 ? 144.050 194.088 149.234 1.00 53.37 854 MET B CA 1
ATOM 5133 C C . MET A 1 854 ? 145.379 193.844 149.938 1.00 53.37 854 MET B C 1
ATOM 5134 O O . MET A 1 854 ? 145.491 194.039 151.154 1.00 53.37 854 MET B O 1
ATOM 5139 N N . LYS A 1 855 ? 146.398 193.410 149.193 1.00 48.59 855 LYS B N 1
ATOM 5140 C CA . LYS A 1 855 ? 147.721 193.247 149.787 1.00 48.59 855 LYS B CA 1
ATOM 5141 C C . LYS A 1 855 ? 148.346 194.590 150.145 1.00 48.59 855 LYS B C 1
ATOM 5142 O O . LYS A 1 855 ? 149.132 194.670 151.096 1.00 48.59 855 LYS B O 1
ATOM 5148 N N . MET A 1 856 ? 148.027 195.645 149.394 1.00 48.91 856 MET B N 1
ATOM 5149 C CA . MET A 1 856 ? 148.573 196.962 149.706 1.00 48.91 856 MET B CA 1
ATOM 5150 C C . MET A 1 856 ? 147.962 197.533 150.981 1.00 48.91 856 MET B C 1
ATOM 5151 O O . MET A 1 856 ? 148.639 198.242 151.734 1.00 48.91 856 MET B O 1
ATOM 5156 N N . ILE A 1 857 ? 146.687 197.241 151.238 1.00 46.56 857 ILE B N 1
ATOM 5157 C CA . ILE A 1 857 ? 145.991 197.769 152.407 1.00 46.56 857 ILE B CA 1
ATOM 5158 C C . ILE A 1 857 ? 146.199 196.841 153.597 1.00 46.56 857 ILE B C 1
ATOM 5159 O O . ILE A 1 857 ? 145.529 196.973 154.627 1.00 46.56 857 ILE B O 1
ATOM 5164 N N . PHE A 1 858 ? 147.121 195.890 153.455 1.00 41.65 858 PHE B N 1
ATOM 5165 C CA . PHE A 1 858 ? 147.445 194.978 154.552 1.00 41.65 858 PHE B CA 1
ATOM 5166 C C . PHE A 1 858 ? 147.835 195.678 155.851 1.00 41.65 858 PHE B C 1
ATOM 5167 O O . PHE A 1 858 ? 147.413 195.202 156.918 1.00 41.65 858 PHE B O 1
ATOM 5175 N N . PRO A 1 859 ? 148.627 196.761 155.858 1.00 40.35 859 PRO B N 1
ATOM 5176 C CA . PRO A 1 859 ? 148.886 197.448 157.135 1.00 40.35 859 PRO B CA 1
ATOM 5177 C C . PRO A 1 859 ? 147.625 197.895 157.858 1.00 40.35 859 PRO B C 1
ATOM 5178 O O . PRO A 1 859 ? 147.606 197.911 159.095 1.00 40.35 859 PRO B O 1
ATOM 5182 N N . LEU A 1 860 ? 146.573 198.268 157.122 1.00 40.96 860 LEU B N 1
ATOM 5183 C CA . LEU A 1 860 ? 145.306 198.606 157.764 1.00 40.96 860 LEU B CA 1
ATOM 5184 C C . LEU A 1 860 ? 144.743 197.414 158.527 1.00 40.96 860 LEU B C 1
ATOM 5185 O O . LEU A 1 860 ? 144.180 197.574 159.619 1.00 40.96 860 LEU B O 1
ATOM 5190 N N . ILE A 1 861 ? 144.878 196.210 157.966 1.00 41.48 861 ILE B N 1
ATOM 5191 C CA . ILE A 1 861 ? 144.418 195.009 158.658 1.00 41.48 861 ILE B CA 1
ATOM 5192 C C . ILE A 1 861 ? 145.206 194.801 159.944 1.00 41.48 861 ILE B C 1
ATOM 5193 O O . ILE A 1 861 ? 144.639 194.453 160.988 1.00 41.48 861 ILE B O 1
ATOM 5198 N N . MET A 1 862 ? 146.525 195.007 159.894 1.00 40.51 862 MET B N 1
ATOM 5199 C CA . MET A 1 862 ? 147.336 194.907 161.103 1.00 40.51 862 MET B CA 1
ATOM 5200 C C . MET A 1 862 ? 146.921 195.954 162.131 1.00 40.51 862 MET B C 1
ATOM 5201 O O . MET A 1 862 ? 146.885 195.671 163.335 1.00 40.51 862 MET B O 1
ATOM 5206 N N . ILE A 1 863 ? 146.614 197.170 161.676 1.00 39.28 863 ILE B N 1
ATOM 5207 C CA . ILE A 1 863 ? 146.094 198.194 162.579 1.00 39.28 863 ILE B CA 1
ATOM 5208 C C . ILE A 1 863 ? 144.764 197.750 163.173 1.00 39.28 863 ILE B C 1
ATOM 5209 O O . ILE A 1 863 ? 144.511 197.928 164.371 1.00 39.28 863 ILE B O 1
ATOM 5214 N N . ALA A 1 864 ? 143.897 197.155 162.349 1.00 39.24 864 ALA B N 1
ATOM 5215 C CA . ALA A 1 864 ? 142.585 196.721 162.814 1.00 39.24 864 ALA B CA 1
ATOM 5216 C C . ALA A 1 864 ? 142.669 195.620 163.863 1.00 39.24 864 ALA B C 1
ATOM 5217 O O . ALA A 1 864 ? 141.676 195.359 164.549 1.00 39.24 864 ALA B O 1
ATOM 5219 N N . MET A 1 865 ? 143.822 194.959 163.995 1.00 38.67 865 MET B N 1
ATOM 5220 C CA . MET A 1 865 ? 143.966 193.911 164.998 1.00 38.67 865 MET B CA 1
ATOM 5221 C C . MET A 1 865 ? 143.959 194.456 166.420 1.00 38.67 865 MET B C 1
ATOM 5222 O O . MET A 1 865 ? 143.561 193.736 167.343 1.00 38.67 865 MET B O 1
ATOM 5227 N N . ILE A 1 866 ? 144.391 195.698 166.622 1.00 39.89 866 ILE B N 1
ATOM 5228 C CA . ILE A 1 866 ? 144.435 196.300 167.953 1.00 39.89 866 ILE B CA 1
ATOM 5229 C C . ILE A 1 866 ? 143.022 196.491 168.502 1.00 39.89 866 ILE B C 1
ATOM 5230 O O . ILE A 1 866 ? 142.773 196.116 169.658 1.00 39.89 866 ILE B O 1
ATOM 5235 N N . PRO A 1 867 ? 142.069 197.067 167.751 1.00 39.38 867 PRO B N 1
ATOM 5236 C CA . PRO A 1 867 ? 140.692 197.116 168.274 1.00 39.38 867 PRO B CA 1
ATOM 5237 C C . PRO A 1 867 ? 140.112 195.746 168.576 1.00 39.38 867 PRO B C 1
ATOM 5238 O O . PRO A 1 867 ? 139.370 195.594 169.553 1.00 39.38 867 PRO B O 1
ATOM 5242 N N . ILE A 1 868 ? 140.431 194.737 167.763 1.00 38.94 868 ILE B N 1
ATOM 5243 C CA . ILE A 1 868 ? 139.938 193.388 168.029 1.00 38.94 868 ILE B CA 1
ATOM 5244 C C . ILE A 1 868 ? 140.495 192.870 169.348 1.00 38.94 868 ILE B C 1
ATOM 5245 O O . ILE A 1 868 ? 139.771 192.275 170.156 1.00 38.94 868 ILE B O 1
ATOM 5250 N N . ARG A 1 869 ? 141.789 193.094 169.590 1.00 38.99 869 ARG B N 1
ATOM 5251 C CA . ARG A 1 869 ? 142.420 192.603 170.811 1.00 38.99 869 ARG B CA 1
ATOM 5252 C C . ARG A 1 869 ? 141.836 193.266 172.054 1.00 38.99 869 ARG B C 1
ATOM 5253 O O . ARG A 1 869 ? 141.593 192.595 173.064 1.00 38.99 869 ARG B O 1
ATOM 5261 N N . TYR A 1 870 ? 141.604 194.578 172.005 1.00 40.19 870 TYR B N 1
ATOM 5262 C CA . TYR A 1 870 ? 141.258 195.334 173.200 1.00 40.19 870 TYR B CA 1
ATOM 5263 C C . TYR A 1 870 ? 139.770 195.635 173.340 1.00 40.19 870 TYR B C 1
ATOM 5264 O O . TYR A 1 870 ? 139.360 196.151 174.385 1.00 40.19 870 TYR B O 1
ATOM 5273 N N . ILE A 1 871 ? 138.951 195.333 172.330 1.00 41.30 871 ILE B N 1
ATOM 5274 C CA . ILE A 1 871 ? 137.517 195.593 172.374 1.00 41.30 871 ILE B CA 1
ATOM 5275 C C . ILE A 1 871 ? 136.709 194.321 172.138 1.00 41.30 871 ILE B C 1
ATOM 5276 O O . ILE A 1 871 ? 135.778 194.016 172.889 1.00 41.30 871 ILE B O 1
ATOM 5281 N N . LEU A 1 872 ? 137.056 193.562 171.098 1.00 41.27 872 LEU B N 1
ATOM 5282 C CA . LEU A 1 872 ? 136.292 192.375 170.731 1.00 41.27 872 LEU B CA 1
ATOM 5283 C C . LEU A 1 872 ? 136.675 191.160 171.572 1.00 41.27 872 LEU B C 1
ATOM 5284 O O . LEU A 1 872 ? 135.798 190.452 172.076 1.00 41.27 872 LEU B O 1
ATOM 5289 N N . LEU A 1 873 ? 137.974 190.903 171.720 1.00 40.72 873 LEU B N 1
ATOM 5290 C CA . LEU A 1 873 ? 138.414 189.768 172.528 1.00 40.72 873 LEU B CA 1
ATOM 5291 C C . LEU A 1 873 ? 137.930 189.821 173.975 1.00 40.72 873 LEU B C 1
ATOM 5292 O O . LEU A 1 873 ? 137.516 188.767 174.489 1.00 40.72 873 LEU B O 1
ATOM 5297 N N . PRO A 1 874 ? 137.958 190.958 174.685 1.00 41.93 874 PRO B N 1
ATOM 5298 C CA . PRO A 1 874 ? 137.410 190.962 176.052 1.00 41.93 874 PRO B CA 1
ATOM 5299 C C . PRO A 1 874 ? 135.948 190.555 176.126 1.00 41.93 874 PRO B C 1
ATOM 5300 O O . PRO A 1 874 ? 135.523 189.990 177.141 1.00 41.93 874 PRO B O 1
ATOM 5304 N N . ARG A 1 875 ? 135.162 190.832 175.082 1.00 44.00 875 ARG B N 1
ATOM 5305 C CA . ARG A 1 875 ? 133.756 190.444 175.079 1.00 44.00 875 ARG B CA 1
ATOM 5306 C C . ARG A 1 875 ? 133.565 188.932 175.086 1.00 44.00 875 ARG B C 1
ATOM 5307 O O . ARG A 1 875 ? 132.527 188.454 175.556 1.00 44.00 875 ARG B O 1
ATOM 5315 N N . ILE A 1 876 ? 134.533 188.176 174.582 1.00 42.71 876 ILE B N 1
ATOM 5316 C CA . ILE A 1 876 ? 134.439 186.721 174.508 1.00 42.71 876 ILE B CA 1
ATOM 5317 C C . ILE A 1 876 ? 135.177 186.054 175.661 1.00 42.71 876 ILE B C 1
ATOM 5318 O O . ILE A 1 876 ? 134.633 185.179 176.334 1.00 42.71 876 ILE B O 1
ATOM 5323 N N . ILE A 1 877 ? 136.421 186.459 175.902 1.00 42.28 877 ILE B N 1
ATOM 5324 C CA . ILE A 1 877 ? 137.256 185.898 176.958 1.00 42.28 877 ILE B CA 1
ATOM 5325 C C . ILE A 1 877 ? 137.534 186.990 177.980 1.00 42.28 877 ILE B C 1
ATOM 5326 O O . ILE A 1 877 ? 137.724 188.157 177.616 1.00 42.28 877 ILE B O 1
ATOM 5331 N N . GLU A 1 878 ? 137.543 186.612 179.257 1.00 45.88 878 GLU B N 1
ATOM 5332 C CA . GLU A 1 878 ? 137.754 187.576 180.329 1.00 45.88 878 GLU B CA 1
ATOM 5333 C C . GLU A 1 878 ? 139.077 188.311 180.149 1.00 45.88 878 GLU B C 1
ATOM 5334 O O . GLU A 1 878 ? 140.089 187.720 179.763 1.00 45.88 878 GLU B O 1
ATOM 5340 N N . ALA A 1 879 ? 139.055 189.619 180.424 1.00 42.81 879 ALA B N 1
ATOM 5341 C CA . ALA A 1 879 ? 140.236 190.451 180.210 1.00 42.81 879 ALA B CA 1
ATOM 5342 C C . ALA A 1 879 ? 141.410 190.009 181.073 1.00 42.81 879 ALA B C 1
ATOM 5343 O O . ALA A 1 879 ? 142.568 190.160 180.666 1.00 42.81 879 ALA B O 1
ATOM 5345 N N . LYS A 1 880 ? 141.137 189.475 182.267 1.00 43.62 880 LYS B N 1
ATOM 5346 C CA . LYS A 1 880 ? 142.217 188.999 183.125 1.00 43.62 880 LYS B CA 1
ATOM 5347 C C . LYS A 1 880 ? 142.986 187.859 182.467 1.00 43.62 880 LYS B C 1
ATOM 5348 O O . LYS A 1 880 ? 144.220 187.810 182.537 1.00 43.62 880 LYS B O 1
ATOM 5354 N N . TYR A 1 881 ? 142.272 186.930 181.826 1.00 42.08 881 TYR B N 1
ATOM 5355 C CA . TYR A 1 881 ? 142.937 185.833 181.132 1.00 42.08 881 TYR B CA 1
ATOM 5356 C C . TYR A 1 881 ? 143.763 186.342 179.956 1.00 42.08 881 TYR B C 1
ATOM 5357 O O . TYR A 1 881 ? 144.869 185.850 179.707 1.00 42.08 881 TYR B O 1
ATOM 5366 N N . LEU A 1 882 ? 143.235 187.324 179.219 1.00 40.89 882 LEU B N 1
ATOM 5367 C CA . LEU A 1 882 ? 143.961 187.869 178.076 1.00 40.89 882 LEU B CA 1
ATOM 5368 C C . LEU A 1 882 ? 145.264 188.533 178.507 1.00 40.89 882 LEU B C 1
ATOM 5369 O O . LEU A 1 882 ? 146.289 188.401 177.829 1.00 40.89 882 LEU B O 1
ATOM 5374 N N . ASP A 1 883 ? 145.239 189.261 179.628 1.00 40.78 883 ASP B N 1
ATOM 5375 C CA . ASP A 1 883 ? 146.450 189.915 180.114 1.00 40.78 883 ASP B CA 1
ATOM 5376 C C . ASP A 1 883 ? 147.533 188.903 180.470 1.00 40.78 883 ASP B C 1
ATOM 5377 O O . ASP A 1 883 ? 148.721 189.170 180.264 1.00 40.78 883 ASP B O 1
ATOM 5382 N N . VAL A 1 884 ? 147.143 187.748 181.014 1.00 38.85 884 VAL B N 1
ATOM 5383 C CA . VAL A 1 884 ? 148.119 186.711 181.341 1.00 38.85 884 VAL B CA 1
ATOM 5384 C C . VAL A 1 884 ? 148.799 186.201 180.077 1.00 38.85 884 VAL B C 1
ATOM 5385 O O . VAL A 1 884 ? 150.009 185.944 180.066 1.00 38.85 884 VAL B O 1
ATOM 5389 N N . MET A 1 885 ? 148.031 186.038 178.995 1.00 39.16 885 MET B N 1
ATOM 5390 C CA . MET A 1 885 ? 148.609 185.568 177.740 1.00 39.16 885 MET B CA 1
ATOM 5391 C C . MET A 1 885 ? 149.664 186.536 177.219 1.00 39.16 885 MET B C 1
ATOM 5392 O O . MET A 1 885 ? 150.726 186.113 176.746 1.00 39.16 885 MET B O 1
ATOM 5397 N N . ASP A 1 886 ? 149.386 187.841 177.288 1.00 41.43 886 ASP B N 1
ATOM 5398 C CA . ASP A 1 886 ? 150.371 188.830 176.863 1.00 41.43 886 ASP B CA 1
ATOM 5399 C C . ASP A 1 886 ? 151.615 188.787 177.741 1.00 41.43 886 ASP B C 1
ATOM 5400 O O . ASP A 1 886 ? 152.742 188.881 177.242 1.00 41.43 886 ASP B O 1
ATOM 5405 N N . ALA A 1 887 ? 151.429 188.647 179.050 1.00 40.43 887 ALA B N 1
ATOM 5406 C CA . ALA A 1 887 ? 152.550 188.585 179.983 1.00 40.43 887 ALA B CA 1
ATOM 5407 C C . ALA A 1 887 ? 153.308 187.269 179.840 1.00 40.43 887 ALA B C 1
ATOM 5408 O O . ALA A 1 887 ? 154.535 187.256 179.743 1.00 40.43 887 ALA B O 1
ATOM 5410 N N . GLY B 1 104 ? 156.765 184.783 207.017 1.00 55.14 104 GLY A N 1
ATOM 5411 C CA . GLY B 1 104 ? 156.840 184.155 205.711 1.00 55.14 104 GLY A CA 1
ATOM 5412 C C . GLY B 1 104 ? 156.918 182.644 205.774 1.00 55.14 104 GLY A C 1
ATOM 5413 O O . GLY B 1 104 ? 157.996 182.062 205.641 1.00 55.14 104 GLY A O 1
ATOM 5414 N N . CYS B 1 105 ? 155.769 182.005 205.981 1.00 52.77 105 CYS A N 1
ATOM 5415 C CA . CYS B 1 105 ? 155.721 180.552 206.048 1.00 52.77 105 CYS A CA 1
ATOM 5416 C C . CYS B 1 105 ? 156.000 179.942 204.680 1.00 52.77 105 CYS A C 1
ATOM 5417 O O . CYS B 1 105 ? 155.523 180.432 203.653 1.00 52.77 105 CYS A O 1
ATOM 5420 N N . VAL B 1 106 ? 156.785 178.864 204.671 1.00 42.67 106 VAL A N 1
ATOM 5421 C CA . VAL B 1 106 ? 157.150 178.155 203.452 1.00 42.67 106 VAL A CA 1
ATOM 5422 C C . VAL B 1 106 ? 156.868 176.671 203.659 1.00 42.67 106 VAL A C 1
ATOM 5423 O O . VAL B 1 106 ? 156.614 176.212 204.772 1.00 42.67 106 VAL A O 1
ATOM 5427 N N . LEU B 1 107 ? 156.918 175.921 202.562 1.00 33.94 107 LEU A N 1
ATOM 5428 C CA . LEU B 1 107 ? 156.673 174.485 202.573 1.00 33.94 107 LEU A CA 1
ATOM 5429 C C . LEU B 1 107 ? 157.970 173.747 202.272 1.00 33.94 107 LEU A C 1
ATOM 5430 O O . LEU B 1 107 ? 158.630 174.027 201.267 1.00 33.94 107 LEU A O 1
ATOM 5435 N N . LEU B 1 108 ? 158.327 172.807 203.143 1.00 28.14 108 LEU A N 1
ATOM 5436 C CA . LEU B 1 108 ? 159.542 172.016 202.999 1.00 28.14 108 LEU A CA 1
ATOM 5437 C C . LEU B 1 108 ? 159.169 170.614 202.531 1.00 28.14 108 LEU A C 1
ATOM 5438 O O . LEU B 1 108 ? 158.415 169.908 203.211 1.00 28.14 108 LEU A O 1
ATOM 5443 N N . HIS B 1 109 ? 159.695 170.217 201.375 1.00 29.09 109 HIS A N 1
ATOM 5444 C CA . HIS B 1 109 ? 159.446 168.898 200.802 1.00 29.09 109 HIS A CA 1
ATOM 5445 C C . HIS B 1 109 ? 160.671 168.024 201.044 1.00 29.09 109 HIS A C 1
ATOM 5446 O O . HIS B 1 109 ? 161.745 168.280 200.490 1.00 29.09 109 HIS A O 1
ATOM 5453 N N . THR B 1 110 ? 160.510 166.997 201.873 1.00 29.22 110 THR A N 1
ATOM 5454 C CA . THR B 1 110 ? 161.571 166.045 202.171 1.00 29.22 110 THR A CA 1
ATOM 5455 C C . THR B 1 110 ? 161.241 164.703 201.531 1.00 29.22 110 THR A C 1
ATOM 5456 O O . THR B 1 110 ? 160.142 164.172 201.722 1.00 29.22 110 THR A O 1
ATOM 5460 N N . SER B 1 111 ? 162.189 164.166 200.767 1.00 32.16 111 SER A N 1
ATOM 5461 C CA . SER B 1 111 ? 162.034 162.883 200.093 1.00 32.16 111 SER A CA 1
ATOM 5462 C C . SER B 1 111 ? 163.140 161.944 200.548 1.00 32.16 111 SER A C 1
ATOM 5463 O O . SER B 1 111 ? 164.321 162.307 200.514 1.00 32.16 111 SER A O 1
ATOM 5466 N N . ARG B 1 112 ? 162.756 160.741 200.968 1.00 33.09 112 ARG A N 1
ATOM 5467 C CA . ARG B 1 112 ? 163.692 159.730 201.439 1.00 33.09 112 ARG A CA 1
ATOM 5468 C C . ARG B 1 112 ? 163.628 158.523 200.515 1.00 33.09 112 ARG A C 1
ATOM 5469 O O . ARG B 1 112 ? 162.542 157.996 200.252 1.00 33.09 112 ARG A O 1
ATOM 5477 N N . LYS B 1 113 ? 164.789 158.089 200.029 1.00 37.26 113 LYS A N 1
ATOM 5478 C CA . LYS B 1 113 ? 164.880 156.952 199.124 1.00 37.26 113 LYS A CA 1
ATOM 5479 C C . LYS B 1 113 ? 166.060 156.082 199.528 1.00 37.26 113 LYS A C 1
ATOM 5480 O O . LYS B 1 113 ? 167.113 156.593 199.917 1.00 37.26 113 LYS A O 1
ATOM 5486 N N . TYR B 1 114 ? 165.876 154.768 199.433 1.00 42.45 114 TYR A N 1
ATOM 5487 C CA . TYR B 1 114 ? 166.944 153.829 199.744 1.00 42.45 114 TYR A CA 1
ATOM 5488 C C . TYR B 1 114 ? 167.901 153.716 198.566 1.00 42.45 114 TYR A C 1
ATOM 5489 O O . TYR B 1 114 ? 167.473 153.562 197.417 1.00 42.45 114 TYR A O 1
ATOM 5498 N N . LEU B 1 115 ? 169.197 153.793 198.853 1.00 41.18 115 LEU A N 1
ATOM 5499 C CA . LEU B 1 115 ? 170.241 153.683 197.845 1.00 41.18 115 LEU A CA 1
ATOM 5500 C C . LEU B 1 115 ? 171.055 152.424 198.101 1.00 41.18 115 LEU A C 1
ATOM 5501 O O . LEU B 1 115 ? 171.469 152.166 199.237 1.00 41.18 115 LEU A O 1
ATOM 5506 N N . LYS B 1 116 ? 171.278 151.641 197.047 1.00 43.23 116 LYS A N 1
ATOM 5507 C CA . LYS B 1 116 ? 172.041 150.408 197.175 1.00 43.23 116 LYS A CA 1
ATOM 5508 C C . LYS B 1 116 ? 173.495 150.711 197.515 1.00 43.23 116 LYS A C 1
ATOM 5509 O O . LYS B 1 116 ? 174.071 151.694 197.039 1.00 43.23 116 LYS A O 1
ATOM 5515 N N . LEU B 1 117 ? 174.086 149.860 198.352 1.00 42.09 117 LEU A N 1
ATOM 5516 C CA . LEU B 1 117 ? 175.486 150.024 198.717 1.00 42.09 117 LEU A CA 1
ATOM 5517 C C . LEU B 1 117 ? 176.376 149.864 197.492 1.00 42.09 117 LEU A C 1
ATOM 5518 O O . LEU B 1 117 ? 176.153 148.990 196.650 1.00 42.09 117 LEU A O 1
ATOM 5523 N N . LYS B 1 118 ? 177.386 150.725 197.393 1.00 43.73 118 LYS A N 1
ATOM 5524 C CA . LYS B 1 118 ? 178.299 150.689 196.259 1.00 43.73 118 LYS A CA 1
ATOM 5525 C C . LYS B 1 118 ? 179.047 149.362 196.215 1.00 43.73 118 LYS A C 1
ATOM 5526 O O . LYS B 1 118 ? 179.554 148.885 197.234 1.00 43.73 118 LYS A O 1
ATOM 5532 N N . ASN B 1 119 ? 179.111 148.765 195.026 1.00 48.49 119 ASN A N 1
ATOM 5533 C CA . ASN B 1 119 ? 179.753 147.465 194.835 1.00 48.49 119 ASN A CA 1
ATOM 5534 C C . ASN B 1 119 ? 181.199 147.700 194.414 1.00 48.49 119 ASN A C 1
ATOM 5535 O O . ASN B 1 119 ? 181.484 147.953 193.241 1.00 48.49 119 ASN A O 1
ATOM 5540 N N . PHE B 1 120 ? 182.118 147.616 195.378 1.00 48.82 120 PHE A N 1
ATOM 5541 C CA . PHE B 1 120 ? 183.536 147.768 195.064 1.00 48.82 120 PHE A CA 1
ATOM 5542 C C . PHE B 1 120 ? 184.042 146.613 194.206 1.00 48.82 120 PHE A C 1
ATOM 5543 O O . PHE B 1 120 ? 184.937 146.798 193.374 1.00 48.82 120 PHE A O 1
ATOM 5551 N N . LYS B 1 121 ? 183.488 145.415 194.404 1.00 52.14 121 LYS A N 1
ATOM 5552 C CA . LYS B 1 121 ? 183.932 144.256 193.634 1.00 52.14 121 LYS A CA 1
ATOM 5553 C C . LYS B 1 121 ? 183.649 144.433 192.147 1.00 52.14 121 LYS A C 1
ATOM 5554 O O . LYS B 1 121 ? 184.486 144.091 191.304 1.00 52.14 121 LYS A O 1
ATOM 5560 N N . GLU B 1 122 ? 182.476 144.964 191.804 1.00 50.61 122 GLU A N 1
ATOM 5561 C CA . GLU B 1 122 ? 182.063 145.105 190.414 1.00 50.61 122 GLU A CA 1
ATOM 5562 C C . GLU B 1 122 ? 182.314 146.502 189.859 1.00 50.61 122 GLU A C 1
ATOM 5563 O O . GLU B 1 122 ? 182.965 146.646 188.821 1.00 50.61 122 GLU A O 1
ATOM 5569 N N . GLU B 1 123 ? 181.813 147.537 190.528 1.00 49.15 123 GLU A N 1
ATOM 5570 C CA . GLU B 1 123 ? 181.935 148.895 190.017 1.00 49.15 123 GLU A CA 1
ATOM 5571 C C . GLU B 1 123 ? 183.348 149.420 190.233 1.00 49.15 123 GLU A C 1
ATOM 5572 O O . GLU B 1 123 ? 183.858 149.418 191.358 1.00 49.15 123 GLU A O 1
ATOM 5578 N N . ILE B 1 124 ? 183.977 149.872 189.148 1.00 47.03 124 ILE A N 1
ATOM 5579 C CA . ILE B 1 124 ? 185.314 150.448 189.237 1.00 47.03 124 ILE A CA 1
ATOM 5580 C C . ILE B 1 124 ? 185.281 151.909 189.663 1.00 47.03 124 ILE A C 1
ATOM 5581 O O . ILE B 1 124 ? 186.304 152.440 190.123 1.00 47.03 124 ILE A O 1
ATOM 5586 N N . ARG B 1 125 ? 184.144 152.568 189.518 1.00 44.25 125 ARG A N 1
ATOM 5587 C CA . ARG B 1 125 ? 184.084 153.986 189.833 1.00 44.25 125 ARG A CA 1
ATOM 5588 C C . ARG B 1 125 ? 184.372 154.224 191.308 1.00 44.25 125 ARG A C 1
ATOM 5589 O O . ARG B 1 125 ? 184.989 155.218 191.658 1.00 44.25 125 ARG A O 1
ATOM 5597 N N . ALA B 1 126 ? 183.947 153.311 192.175 1.00 45.98 126 ALA A N 1
ATOM 5598 C CA . ALA B 1 126 ? 184.259 153.457 193.593 1.00 45.98 126 ALA A CA 1
ATOM 5599 C C . ALA B 1 126 ? 185.765 153.520 193.813 1.00 45.98 126 ALA A C 1
ATOM 5600 O O . ALA B 1 126 ? 186.267 154.390 194.535 1.00 45.98 126 ALA A O 1
ATOM 5602 N N . HIS B 1 127 ? 186.504 152.601 193.185 1.00 50.21 127 HIS A N 1
ATOM 5603 C CA . HIS B 1 127 ? 187.959 152.608 193.301 1.00 50.21 127 HIS A CA 1
ATOM 5604 C C . HIS B 1 127 ? 188.555 153.877 192.712 1.00 50.21 127 HIS A C 1
ATOM 5605 O O . HIS B 1 127 ? 189.486 154.458 193.283 1.00 50.21 127 HIS A O 1
ATOM 5612 N N . ARG B 1 128 ? 188.035 154.323 191.565 1.00 48.96 128 ARG A N 1
ATOM 5613 C CA . ARG B 1 128 ? 188.564 155.538 190.952 1.00 48.96 128 ARG A CA 1
ATOM 5614 C C . ARG B 1 128 ? 188.313 156.758 191.830 1.00 48.96 128 ARG A C 1
ATOM 5615 O O . ARG B 1 128 ? 189.205 157.597 192.000 1.00 48.96 128 ARG A O 1
ATOM 5623 N N . ASP B 1 129 ? 187.117 156.863 192.414 1.00 47.44 129 ASP A N 1
ATOM 5624 C CA . ASP B 1 129 ? 186.817 157.984 193.298 1.00 47.44 129 ASP A CA 1
ATOM 5625 C C . ASP B 1 129 ? 187.675 157.943 194.555 1.00 47.44 129 ASP A C 1
ATOM 5626 O O . ASP B 1 129 ? 188.145 158.986 195.023 1.00 47.44 129 ASP A O 1
ATOM 5631 N N . LEU B 1 130 ? 187.886 156.751 195.120 1.00 50.34 130 LEU A N 1
ATOM 5632 C CA . LEU B 1 130 ? 188.736 156.647 196.301 1.00 50.34 130 LEU A CA 1
ATOM 5633 C C . LEU B 1 130 ? 190.177 157.028 195.979 1.00 50.34 130 LEU A C 1
ATOM 5634 O O . LEU B 1 130 ? 190.831 157.717 196.770 1.00 50.34 130 LEU A O 1
ATOM 5639 N N . ASP B 1 131 ? 190.684 156.599 194.820 1.00 52.59 131 ASP A N 1
ATOM 5640 C CA . ASP B 1 131 ? 192.034 156.982 194.417 1.00 52.59 131 ASP A CA 1
ATOM 5641 C C . ASP B 1 131 ? 192.142 158.487 194.201 1.00 52.59 131 ASP A C 1
ATOM 5642 O O . ASP B 1 131 ? 193.130 159.111 194.606 1.00 52.59 131 ASP A O 1
ATOM 5647 N N . GLY B 1 132 ? 191.135 159.087 193.563 1.00 51.54 132 GLY A N 1
ATOM 5648 C CA . GLY B 1 132 ? 191.146 160.529 193.377 1.00 51.54 132 GLY A CA 1
ATOM 5649 C C . GLY B 1 132 ? 191.111 161.284 194.692 1.00 51.54 132 GLY A C 1
ATOM 5650 O O . GLY B 1 132 ? 191.805 162.289 194.860 1.00 51.54 132 GLY A O 1
ATOM 5651 N N . PHE B 1 133 ? 190.300 160.809 195.640 1.00 53.08 133 PHE A N 1
ATOM 5652 C CA . PHE B 1 133 ? 190.272 161.414 196.968 1.00 53.08 133 PHE A CA 1
ATOM 5653 C C . PHE B 1 133 ? 191.622 161.282 197.662 1.00 53.08 133 PHE A C 1
ATOM 5654 O O . PHE B 1 133 ? 192.100 162.233 198.290 1.00 53.08 133 PHE A O 1
ATOM 5662 N N . LEU B 1 134 ? 192.252 160.109 197.561 1.00 53.73 134 LEU A N 1
ATOM 5663 C CA . LEU B 1 134 ? 193.558 159.911 198.185 1.00 53.73 134 LEU A CA 1
ATOM 5664 C C . LEU B 1 134 ? 194.609 160.826 197.570 1.00 53.73 134 LEU A C 1
ATOM 5665 O O . LEU B 1 134 ? 195.508 161.308 198.270 1.00 53.73 134 LEU A O 1
ATOM 5670 N N . ALA B 1 135 ? 194.518 161.070 196.261 1.00 56.76 135 ALA A N 1
ATOM 5671 C CA . ALA B 1 135 ? 195.476 161.954 195.603 1.00 56.76 135 ALA A CA 1
ATOM 5672 C C . ALA B 1 135 ? 195.383 163.377 196.143 1.00 56.76 135 ALA A C 1
ATOM 5673 O O . ALA B 1 135 ? 196.402 164.059 196.299 1.00 56.76 135 ALA A O 1
ATOM 5675 N N . GLN B 1 136 ? 194.168 163.841 196.436 1.00 60.51 136 GLN A N 1
ATOM 5676 C CA . GLN B 1 136 ? 193.951 165.199 196.920 1.00 60.51 136 GLN A CA 1
ATOM 5677 C C . GLN B 1 136 ? 193.198 165.181 198.245 1.00 60.51 136 GLN A C 1
ATOM 5678 O O . GLN B 1 136 ? 192.170 165.850 198.390 1.00 60.51 136 GLN A O 1
ATOM 5684 N N . ALA B 1 137 ? 193.700 164.407 199.207 1.00 60.60 137 ALA A N 1
ATOM 5685 C CA . ALA B 1 137 ? 193.000 164.215 200.471 1.00 60.60 137 ALA A CA 1
ATOM 5686 C C . ALA B 1 137 ? 192.800 165.531 201.209 1.00 60.60 137 ALA A C 1
ATOM 5687 O O . ALA B 1 137 ? 193.722 166.344 201.326 1.00 60.60 137 ALA A O 1
ATOM 5689 N N . SER B 1 138 ? 191.582 165.735 201.704 1.00 59.70 138 SER A N 1
ATOM 5690 C CA . SER B 1 138 ? 191.232 166.849 202.581 1.00 59.70 138 SER A CA 1
ATOM 5691 C C . SER B 1 138 ? 190.637 166.225 203.840 1.00 59.70 138 SER A C 1
ATOM 5692 O O . SER B 1 138 ? 189.417 166.096 203.966 1.00 59.70 138 SER A O 1
ATOM 5695 N N . ILE B 1 139 ? 191.505 165.836 204.769 1.00 61.85 139 ILE A N 1
ATOM 5696 C CA . ILE B 1 139 ? 191.110 165.112 205.972 1.00 61.85 139 ILE A CA 1
ATOM 5697 C C . ILE B 1 139 ? 191.319 166.028 207.168 1.00 61.85 139 ILE A C 1
ATOM 5698 O O . ILE B 1 139 ? 192.423 166.545 207.380 1.00 61.85 139 ILE A O 1
ATOM 5703 N N . VAL B 1 140 ? 190.262 166.227 207.949 1.00 61.55 140 VAL A N 1
ATOM 5704 C CA . VAL B 1 140 ? 190.302 167.047 209.154 1.00 61.55 140 VAL A CA 1
ATOM 5705 C C . VAL B 1 140 ? 190.271 166.110 210.353 1.00 61.55 140 VAL A C 1
ATOM 5706 O O . VAL B 1 140 ? 189.279 165.403 210.571 1.00 61.55 140 VAL A O 1
ATOM 5710 N N . LEU B 1 141 ? 191.350 166.106 211.128 1.00 65.72 141 LEU A N 1
ATOM 5711 C CA . LEU B 1 141 ? 191.478 165.240 212.290 1.00 65.72 141 LEU A CA 1
ATOM 5712 C C . LEU B 1 141 ? 191.325 166.048 213.572 1.00 65.72 141 LEU A C 1
ATOM 5713 O O . LEU B 1 141 ? 191.896 167.135 213.705 1.00 65.72 141 LEU A O 1
ATOM 5718 N N . ASN B 1 142 ? 190.547 165.506 214.510 1.00 69.51 142 ASN A N 1
ATOM 5719 C CA . ASN B 1 142 ? 190.330 166.109 215.823 1.00 69.51 142 ASN A CA 1
ATOM 5720 C C . ASN B 1 142 ? 189.729 167.511 215.693 1.00 69.51 142 ASN A C 1
ATOM 5721 O O . ASN B 1 142 ? 190.292 168.508 216.149 1.00 69.51 142 ASN A O 1
ATOM 5726 N N . GLU B 1 143 ? 188.563 167.567 215.055 1.00 68.26 143 GLU A N 1
ATOM 5727 C CA . GLU B 1 143 ? 187.828 168.818 214.914 1.00 68.26 143 GLU A CA 1
ATOM 5728 C C . GLU B 1 143 ? 187.134 169.142 216.231 1.00 68.26 143 GLU A C 1
ATOM 5729 O O . GLU B 1 143 ? 186.291 168.370 216.703 1.00 68.26 143 GLU A O 1
ATOM 5735 N N . THR B 1 144 ? 187.485 170.282 216.824 1.00 71.23 144 THR A N 1
ATOM 5736 C CA . THR B 1 144 ? 186.959 170.669 218.126 1.00 71.23 144 THR A CA 1
ATOM 5737 C C . THR B 1 144 ? 185.621 171.391 218.045 1.00 71.23 144 THR A C 1
ATOM 5738 O O . THR B 1 144 ? 185.014 171.653 219.090 1.00 71.23 144 THR A O 1
ATOM 5742 N N . ALA B 1 145 ? 185.151 171.720 216.845 1.00 68.77 145 ALA A N 1
ATOM 5743 C CA . ALA B 1 145 ? 183.872 172.401 216.705 1.00 68.77 145 ALA A CA 1
ATOM 5744 C C . ALA B 1 145 ? 182.730 171.493 217.145 1.00 68.77 145 ALA A C 1
ATOM 5745 O O . ALA B 1 145 ? 182.673 170.316 216.779 1.00 68.77 145 ALA A O 1
ATOM 5747 N N . THR B 1 146 ? 181.816 172.051 217.934 1.00 68.56 146 THR A N 1
ATOM 5748 C CA . THR B 1 146 ? 180.681 171.309 218.467 1.00 68.56 146 THR A CA 1
ATOM 5749 C C . THR B 1 146 ? 179.396 171.543 217.685 1.00 68.56 146 THR A C 1
ATOM 5750 O O . THR B 1 146 ? 178.354 170.993 218.057 1.00 68.56 146 THR A O 1
ATOM 5754 N N . SER B 1 147 ? 179.438 172.340 216.621 1.00 65.42 147 SER A N 1
ATOM 5755 C CA . SER B 1 147 ? 178.262 172.658 215.828 1.00 65.42 147 SER A CA 1
ATOM 5756 C C . SER B 1 147 ? 178.485 172.261 214.375 1.00 65.42 147 SER A C 1
ATOM 5757 O O . SER B 1 147 ? 179.617 172.251 213.883 1.00 65.42 147 SER A O 1
ATOM 5760 N N . LEU B 1 148 ? 177.387 171.922 213.696 1.00 62.21 148 LEU A N 1
ATOM 5761 C CA . LEU B 1 148 ? 177.470 171.547 212.288 1.00 62.21 148 LEU A CA 1
ATOM 5762 C C . LEU B 1 148 ? 177.971 172.704 211.433 1.00 62.21 148 LEU A C 1
ATOM 5763 O O . LEU B 1 148 ? 178.765 172.503 210.505 1.00 62.21 148 LEU A O 1
ATOM 5768 N N . ASP B 1 149 ? 177.511 173.924 211.725 1.00 65.87 149 ASP A N 1
ATOM 5769 C CA . ASP B 1 149 ? 177.890 175.074 210.911 1.00 65.87 149 ASP A CA 1
ATOM 5770 C C . ASP B 1 149 ? 179.394 175.320 210.957 1.00 65.87 149 ASP A C 1
ATOM 5771 O O . ASP B 1 149 ? 180.023 175.570 209.922 1.00 65.87 149 ASP A O 1
ATOM 5776 N N . ASN B 1 150 ? 179.989 175.252 212.151 1.00 65.73 150 ASN A N 1
ATOM 5777 C CA . ASN B 1 150 ? 181.424 175.483 212.277 1.00 65.73 150 ASN A CA 1
ATOM 5778 C C . ASN B 1 150 ? 182.229 174.397 211.572 1.00 65.73 150 ASN A C 1
ATOM 5779 O O . ASN B 1 150 ? 183.235 174.691 210.919 1.00 65.73 150 ASN A O 1
ATOM 5784 N N . VAL B 1 151 ? 181.800 173.138 211.693 1.00 61.84 151 VAL A N 1
ATOM 5785 C CA . VAL B 1 151 ? 182.495 172.042 211.021 1.00 61.84 151 VAL A CA 1
ATOM 5786 C C . VAL B 1 151 ? 182.431 172.223 209.509 1.00 61.84 151 VAL A C 1
ATOM 5787 O O . VAL B 1 151 ? 183.429 172.045 208.798 1.00 61.84 151 VAL A O 1
ATOM 5791 N N . LEU B 1 152 ? 181.250 172.577 208.992 1.00 61.51 152 LEU A N 1
ATOM 5792 C CA . LEU B 1 152 ? 181.104 172.780 207.554 1.00 61.51 152 LEU A CA 1
ATOM 5793 C C . LEU B 1 152 ? 181.948 173.950 207.069 1.00 61.51 152 LEU A C 1
ATOM 5794 O O . LEU B 1 152 ? 182.572 173.872 206.003 1.00 61.51 152 LEU A O 1
ATOM 5799 N N . ARG B 1 153 ? 181.974 175.046 207.829 1.00 65.87 153 ARG A N 1
ATOM 5800 C CA . ARG B 1 153 ? 182.797 176.186 207.439 1.00 65.87 153 ARG A CA 1
ATOM 5801 C C . ARG B 1 153 ? 184.279 175.835 207.470 1.00 65.87 153 ARG A C 1
ATOM 5802 O O . ARG B 1 153 ? 185.039 176.263 206.596 1.00 65.87 153 ARG A O 1
ATOM 5810 N N . THR B 1 154 ? 184.705 175.049 208.461 1.00 63.68 154 THR A N 1
ATOM 5811 C CA . THR B 1 154 ? 186.097 174.611 208.511 1.00 63.68 154 THR A CA 1
ATOM 5812 C C . THR B 1 154 ? 186.443 173.734 207.313 1.00 63.68 154 THR A C 1
ATOM 5813 O O . THR B 1 154 ? 187.515 173.885 206.715 1.00 63.68 154 THR A O 1
ATOM 5817 N N . MET B 1 155 ? 185.547 172.817 206.944 1.00 60.64 155 MET A N 1
ATOM 5818 C CA . MET B 1 155 ? 185.796 171.965 205.783 1.00 60.64 155 MET A CA 1
ATOM 5819 C C . MET B 1 155 ? 185.860 172.786 204.499 1.00 60.64 155 MET A C 1
ATOM 5820 O O . MET B 1 155 ? 186.706 172.536 203.632 1.00 60.64 155 MET A O 1
ATOM 5825 N N . LEU B 1 156 ? 184.968 173.771 204.357 1.00 63.09 156 LEU A N 1
ATOM 5826 C CA . LEU B 1 156 ? 185.008 174.644 203.187 1.00 63.09 156 LEU A CA 1
ATOM 5827 C C . LEU B 1 156 ? 186.299 175.453 203.144 1.00 63.09 156 LEU A C 1
ATOM 5828 O O . LEU B 1 156 ? 186.883 175.646 202.072 1.00 63.09 156 LEU A O 1
ATOM 5833 N N . ARG B 1 157 ? 186.755 175.941 204.300 1.00 66.04 157 ARG A N 1
ATOM 5834 C CA . ARG B 1 157 ? 188.022 176.664 204.352 1.00 66.04 157 ARG A CA 1
ATOM 5835 C C . ARG B 1 157 ? 189.183 175.754 203.973 1.00 66.04 157 ARG A C 1
ATOM 5836 O O . ARG B 1 157 ? 190.140 176.190 203.321 1.00 66.04 157 ARG A O 1
ATOM 5844 N N . ARG B 1 158 ? 189.119 174.485 204.383 1.00 66.13 158 ARG A N 1
ATOM 5845 C CA . ARG B 1 158 ? 190.110 173.508 203.946 1.00 66.13 158 ARG A CA 1
ATOM 5846 C C . ARG B 1 158 ? 190.076 173.337 202.433 1.00 66.13 158 ARG A C 1
ATOM 5847 O O . ARG B 1 158 ? 191.124 173.205 201.790 1.00 66.13 158 ARG A O 1
ATOM 5855 N N . PHE B 1 159 ? 188.874 173.328 201.848 1.00 63.54 159 PHE A N 1
ATOM 5856 C CA . PHE B 1 159 ? 188.761 173.286 200.393 1.00 63.54 159 PHE A CA 1
ATOM 5857 C C . PHE B 1 159 ? 189.405 174.510 199.753 1.00 63.54 159 PHE A C 1
ATOM 5858 O O . PHE B 1 159 ? 190.110 174.395 198.743 1.00 63.54 159 PHE A O 1
ATOM 5866 N N . ALA B 1 160 ? 189.178 175.688 200.326 1.00 65.75 160 ALA A N 1
ATOM 5867 C CA . ALA B 1 160 ? 189.756 176.920 199.801 1.00 65.75 160 ALA A CA 1
ATOM 5868 C C . ALA B 1 160 ? 191.141 177.166 200.393 1.00 65.75 160 ALA A C 1
ATOM 5869 O O . ALA B 1 160 ? 192.155 176.988 199.718 1.00 65.75 160 ALA A O 1
ATOM 5871 N N . LEU B 1 172 ? 183.764 180.348 203.450 1.00 81.05 172 LEU A N 1
ATOM 5872 C CA . LEU B 1 172 ? 183.005 181.389 202.768 1.00 81.05 172 LEU A CA 1
ATOM 5873 C C . LEU B 1 172 ? 181.509 181.209 203.008 1.00 81.05 172 LEU A C 1
ATOM 5874 O O . LEU B 1 172 ? 181.017 180.085 203.084 1.00 81.05 172 LEU A O 1
ATOM 5879 N N . ASP B 1 173 ? 180.791 182.327 203.126 1.00 80.71 173 ASP A N 1
ATOM 5880 C CA . ASP B 1 173 ? 179.361 182.267 203.402 1.00 80.71 173 ASP A CA 1
ATOM 5881 C C . ASP B 1 173 ? 178.549 181.872 202.174 1.00 80.71 173 ASP A C 1
ATOM 5882 O O . ASP B 1 173 ? 177.506 181.222 202.315 1.00 80.71 173 ASP A O 1
ATOM 5887 N N . LEU B 1 174 ? 178.997 182.258 200.977 1.00 80.75 174 LEU A N 1
ATOM 5888 C CA . LEU B 1 174 ? 178.264 181.906 199.763 1.00 80.75 174 LEU A CA 1
ATOM 5889 C C . LEU B 1 174 ? 178.220 180.396 199.567 1.00 80.75 174 LEU A C 1
ATOM 5890 O O . LEU B 1 174 ? 177.167 179.828 199.255 1.00 80.75 174 LEU A O 1
ATOM 5895 N N . LEU B 1 175 ? 179.363 179.729 199.738 1.00 76.56 175 LEU A N 1
ATOM 5896 C CA . LEU B 1 175 ? 179.381 178.271 199.679 1.00 76.56 175 LEU A CA 1
ATOM 5897 C C . LEU B 1 175 ? 178.599 177.666 200.837 1.00 76.56 175 LEU A C 1
ATOM 5898 O O . LEU B 1 175 ? 177.899 176.661 200.669 1.00 76.56 175 LEU A O 1
ATOM 5903 N N . MET B 1 176 ? 178.713 178.265 202.026 1.00 73.11 176 MET A N 1
ATOM 5904 C CA . MET B 1 176 ? 178.014 177.748 203.197 1.00 73.11 176 MET A CA 1
ATOM 5905 C C . MET B 1 176 ? 176.501 177.828 203.026 1.00 73.11 176 MET A C 1
ATOM 5906 O O . MET B 1 176 ? 175.775 176.906 203.416 1.00 73.11 176 MET A O 1
ATOM 5911 N N . ALA B 1 177 ? 176.006 178.931 202.455 1.00 73.38 177 ALA A N 1
ATOM 5912 C CA . ALA B 1 177 ? 174.565 179.109 202.306 1.00 73.38 177 ALA A CA 1
ATOM 5913 C C . ALA B 1 177 ? 173.964 178.059 201.378 1.00 73.38 177 ALA A C 1
ATOM 5914 O O . ALA B 1 177 ? 172.880 177.529 201.650 1.00 73.38 177 ALA A O 1
ATOM 5916 N N . MET B 1 178 ? 174.652 177.746 200.278 1.00 72.94 178 MET A N 1
ATOM 5917 C CA . MET B 1 178 ? 174.129 176.778 199.320 1.00 72.94 178 MET A CA 1
ATOM 5918 C C . MET B 1 178 ? 174.079 175.364 199.885 1.00 72.94 178 MET A C 1
ATOM 5919 O O . MET B 1 178 ? 173.375 174.514 199.328 1.00 72.94 178 MET A O 1
ATOM 5924 N N . LEU B 1 179 ? 174.811 175.091 200.967 1.00 66.53 179 LEU A N 1
ATOM 5925 C CA . LEU B 1 179 ? 174.749 173.771 201.588 1.00 66.53 179 LEU A CA 1
ATOM 5926 C C . LEU B 1 179 ? 173.360 173.489 202.147 1.00 66.53 179 LEU A C 1
ATOM 5927 O O . LEU B 1 179 ? 172.847 172.370 202.023 1.00 66.53 179 LEU A O 1
ATOM 5932 N N . PHE B 1 180 ? 172.738 174.488 202.767 1.00 63.70 180 PHE A N 1
ATOM 5933 C CA . PHE B 1 180 ? 171.419 174.335 203.357 1.00 63.70 180 PHE A CA 1
ATOM 5934 C C . PHE B 1 180 ? 170.342 174.787 202.373 1.00 63.70 180 PHE A C 1
ATOM 5935 O O . PHE B 1 180 ? 170.624 175.248 201.265 1.00 63.70 180 PHE A O 1
ATOM 5943 N N . THR B 1 181 ? 169.085 174.652 202.786 1.00 59.74 181 THR A N 1
ATOM 5944 C CA . THR B 1 181 ? 167.954 175.061 201.961 1.00 59.74 181 THR A CA 1
ATOM 5945 C C . THR B 1 181 ? 167.585 176.517 202.223 1.00 59.74 181 THR A C 1
ATOM 5946 O O . THR B 1 181 ? 167.632 177.352 201.319 1.00 59.74 181 THR A O 1
ATOM 5950 N N . VAL B 1 191 ? 171.208 169.829 210.785 1.00 61.27 191 VAL A N 1
ATOM 5951 C CA . VAL B 1 191 ? 171.191 168.651 209.927 1.00 61.27 191 VAL A CA 1
ATOM 5952 C C . VAL B 1 191 ? 169.856 168.544 209.198 1.00 61.27 191 VAL A C 1
ATOM 5953 O O . VAL B 1 191 ? 169.815 168.261 208.000 1.00 61.27 191 VAL A O 1
ATOM 5957 N N . HIS B 1 192 ? 168.762 168.784 209.925 1.00 63.71 192 HIS A N 1
ATOM 5958 C CA . HIS B 1 192 ? 167.434 168.690 209.330 1.00 63.71 192 HIS A CA 1
ATOM 5959 C C . HIS B 1 192 ? 167.172 169.773 208.292 1.00 63.71 192 HIS A C 1
ATOM 5960 O O . HIS B 1 192 ? 166.212 169.648 207.524 1.00 63.71 192 HIS A O 1
ATOM 5967 N N . LEU B 1 193 ? 167.991 170.822 208.249 1.00 61.66 193 LEU A N 1
ATOM 5968 C CA . LEU B 1 193 ? 167.875 171.864 207.239 1.00 61.66 193 LEU A CA 1
ATOM 5969 C C . LEU B 1 193 ? 168.798 171.639 206.050 1.00 61.66 193 LEU A C 1
ATOM 5970 O O . LEU B 1 193 ? 168.777 172.437 205.108 1.00 61.66 193 LEU A O 1
ATOM 5972 N N . LEU B 1 194 ? 169.605 170.581 206.069 1.00 55.41 194 LEU A N 1
ATOM 5973 C CA . LEU B 1 194 ? 170.499 170.300 204.955 1.00 55.41 194 LEU A CA 1
ATOM 5974 C C . LEU B 1 194 ? 169.707 169.854 203.732 1.00 55.41 194 LEU A C 1
ATOM 5975 O O . LEU B 1 194 ? 168.704 169.144 203.845 1.00 55.41 194 LEU A O 1
ATOM 5980 N N . SER B 1 195 ? 170.165 170.283 202.554 1.00 50.53 195 SER A N 1
ATOM 5981 C CA . SER B 1 195 ? 169.436 169.989 201.324 1.00 50.53 195 SER A CA 1
ATOM 5982 C C . SER B 1 195 ? 169.514 168.509 200.969 1.00 50.53 195 SER A C 1
ATOM 5983 O O . SER B 1 195 ? 168.494 167.880 200.663 1.00 50.53 195 SER A O 1
ATOM 5986 N N . ASP B 1 196 ? 170.714 167.932 201.013 1.00 45.87 196 ASP A N 1
ATOM 5987 C CA . ASP B 1 196 ? 170.919 166.545 200.618 1.00 45.87 196 ASP A CA 1
ATOM 5988 C C . ASP B 1 196 ? 171.828 165.859 201.627 1.00 45.87 196 ASP A C 1
ATOM 5989 O O . ASP B 1 196 ? 172.890 166.387 201.967 1.00 45.87 196 ASP A O 1
ATOM 5994 N N . THR B 1 197 ? 171.413 164.680 202.086 1.00 42.74 197 THR A N 1
ATOM 5995 C CA . THR B 1 197 ? 172.188 163.909 203.048 1.00 42.74 197 THR A CA 1
ATOM 5996 C C . THR B 1 197 ? 171.993 162.426 202.774 1.00 42.74 197 THR A C 1
ATOM 5997 O O . THR B 1 197 ? 170.972 162.003 202.223 1.00 42.74 197 THR A O 1
ATOM 6001 N N . ILE B 1 198 ? 172.992 161.639 203.166 1.00 40.20 198 ILE A N 1
ATOM 6002 C CA . ILE B 1 198 ? 172.943 160.185 203.077 1.00 40.20 198 ILE A CA 1
ATOM 6003 C C . ILE B 1 198 ? 173.303 159.615 204.441 1.00 40.20 198 ILE A C 1
ATOM 6004 O O . ILE B 1 198 ? 174.324 159.994 205.026 1.00 40.20 198 ILE A O 1
ATOM 6009 N N . GLN B 1 199 ? 172.465 158.712 204.947 1.00 44.42 199 GLN A N 1
ATOM 6010 C CA . GLN B 1 199 ? 172.694 158.082 206.238 1.00 44.42 199 GLN A CA 1
ATOM 6011 C C . GLN B 1 199 ? 172.470 156.583 206.113 1.00 44.42 199 GLN A C 1
ATOM 6012 O O . GLN B 1 199 ? 171.689 156.122 205.276 1.00 44.42 199 GLN A O 1
ATOM 6018 N N . GLY B 1 200 ? 173.163 155.826 206.960 1.00 47.30 200 GLY A N 1
ATOM 6019 C CA . GLY B 1 200 ? 173.050 154.379 206.952 1.00 47.30 200 GLY A CA 1
ATOM 6020 C C . GLY B 1 200 ? 171.885 153.906 207.807 1.00 47.30 200 GLY A C 1
ATOM 6021 O O . GLY B 1 200 ? 171.597 154.472 208.859 1.00 47.30 200 GLY A O 1
ATOM 6022 N N . VAL B 1 201 ? 171.220 152.855 207.335 1.00 51.85 201 VAL A N 1
ATOM 6023 C CA . VAL B 1 201 ? 170.077 152.269 208.021 1.00 51.85 201 VAL A CA 1
ATOM 6024 C C . VAL B 1 201 ? 170.329 150.779 208.203 1.00 51.85 201 VAL A C 1
ATOM 6025 O O . VAL B 1 201 ? 170.774 150.096 207.275 1.00 51.85 201 VAL A O 1
ATOM 6029 N N . THR B 1 202 ? 170.053 150.280 209.405 1.00 58.34 202 THR A N 1
ATOM 6030 C CA . THR B 1 202 ? 170.246 148.876 209.737 1.00 58.34 202 THR A CA 1
ATOM 6031 C C . THR B 1 202 ? 168.896 148.174 209.775 1.00 58.34 202 THR A C 1
ATOM 6032 O O . THR B 1 202 ? 167.960 148.651 210.427 1.00 58.34 202 THR A O 1
ATOM 6036 N N . ALA B 1 203 ? 168.798 147.048 209.076 1.00 62.83 203 ALA A N 1
ATOM 6037 C CA . ALA B 1 203 ? 167.558 146.284 209.017 1.00 62.83 203 ALA A CA 1
ATOM 6038 C C . ALA B 1 203 ? 167.253 145.632 210.361 1.00 62.83 203 ALA A C 1
ATOM 6039 O O . ALA B 1 203 ? 168.161 145.217 211.080 1.00 62.83 203 ALA A O 1
ATOM 6041 N N . VAL B 1 208 ? 164.236 149.144 211.220 1.00 61.95 208 VAL A N 1
ATOM 6042 C CA . VAL B 1 208 ? 165.012 150.176 210.543 1.00 61.95 208 VAL A CA 1
ATOM 6043 C C . VAL B 1 208 ? 165.603 151.142 211.563 1.00 61.95 208 VAL A C 1
ATOM 6044 O O . VAL B 1 208 ? 164.911 152.027 212.068 1.00 61.95 208 VAL A O 1
ATOM 6048 N N . ARG B 1 209 ? 166.886 150.966 211.864 1.00 62.14 209 ARG A N 1
ATOM 6049 C CA . ARG B 1 209 ? 167.600 151.811 212.812 1.00 62.14 209 ARG A CA 1
ATOM 6050 C C . ARG B 1 209 ? 168.634 152.642 212.067 1.00 62.14 209 ARG A C 1
ATOM 6051 O O . ARG B 1 209 ? 169.453 152.097 211.319 1.00 62.14 209 ARG A O 1
ATOM 6059 N N . TYR B 1 210 ? 168.595 153.954 212.274 1.00 56.96 210 TYR A N 1
ATOM 6060 C CA . TYR B 1 210 ? 169.534 154.853 211.620 1.00 56.96 210 TYR A CA 1
ATOM 6061 C C . TYR B 1 210 ? 170.905 154.777 212.278 1.00 56.96 210 TYR A C 1
ATOM 6062 O O . TYR B 1 210 ? 171.035 154.468 213.467 1.00 56.96 210 TYR A O 1
ATOM 6071 N N . GLN B 1 211 ? 171.937 155.063 211.488 1.00 51.29 211 GLN A N 1
ATOM 6072 C CA . GLN B 1 211 ? 173.318 155.082 211.962 1.00 51.29 211 GLN A CA 1
ATOM 6073 C C . GLN B 1 211 ? 173.686 156.528 212.274 1.00 51.29 211 GLN A C 1
ATOM 6074 O O . GLN B 1 211 ? 174.009 157.308 211.374 1.00 51.29 211 GLN A O 1
ATOM 6080 N N . GLN B 1 212 ? 173.638 156.885 213.557 1.00 54.42 212 GLN A N 1
ATOM 6081 C CA . GLN B 1 212 ? 173.961 158.238 213.988 1.00 54.42 212 GLN A CA 1
ATOM 6082 C C . GLN B 1 212 ? 175.460 158.491 214.074 1.00 54.42 212 GLN A C 1
ATOM 6083 O O . GLN B 1 212 ? 175.863 159.636 214.302 1.00 54.42 212 GLN A O 1
ATOM 6089 N N . SER B 1 213 ? 176.286 157.456 213.900 1.00 51.63 213 SER A N 1
ATOM 6090 C CA . SER B 1 213 ? 177.727 157.612 214.073 1.00 51.63 213 SER A CA 1
ATOM 6091 C C . SER B 1 213 ? 178.318 158.571 213.046 1.00 51.63 213 SER A C 1
ATOM 6092 O O . SER B 1 213 ? 179.178 159.395 213.380 1.00 51.63 213 SER A O 1
ATOM 6095 N N . TRP B 1 214 ? 177.874 158.481 211.796 1.00 44.26 214 TRP A N 1
ATOM 6096 C CA . TRP B 1 214 ? 178.451 159.258 210.710 1.00 44.26 214 TRP A CA 1
ATOM 6097 C C . TRP B 1 214 ? 177.351 159.972 209.938 1.00 44.26 214 TRP A C 1
ATOM 6098 O O . TRP B 1 214 ? 176.164 159.654 210.056 1.00 44.26 214 TRP A O 1
ATOM 6109 N N . LEU B 1 215 ? 177.765 160.953 209.138 1.00 44.44 215 LEU A N 1
ATOM 6110 C CA . LEU B 1 215 ? 176.849 161.732 208.320 1.00 44.44 215 LEU A CA 1
ATOM 6111 C C . LEU B 1 215 ? 177.559 162.127 207.032 1.00 44.44 215 LEU A C 1
ATOM 6112 O O . LEU B 1 215 ? 178.749 162.453 207.049 1.00 44.44 215 LEU A O 1
ATOM 6117 N N . CYS B 1 216 ? 176.822 162.096 205.924 1.00 41.22 216 CYS A N 1
ATOM 6118 C CA . CYS B 1 216 ? 177.353 162.432 204.605 1.00 41.22 216 CYS A CA 1
ATOM 6119 C C . CYS B 1 216 ? 176.531 163.577 204.031 1.00 41.22 216 CYS A C 1
ATOM 6120 O O . CYS B 1 216 ? 175.332 163.421 203.778 1.00 41.22 216 CYS A O 1
ATOM 6123 N N . ILE B 1 217 ? 177.175 164.725 203.829 1.00 42.47 217 ILE A N 1
ATOM 6124 C CA . ILE B 1 217 ? 176.520 165.925 203.321 1.00 42.47 217 ILE A CA 1
ATOM 6125 C C . ILE B 1 217 ? 176.883 166.102 201.855 1.00 42.47 217 ILE A C 1
ATOM 6126 O O . ILE B 1 217 ? 178.053 165.978 201.470 1.00 42.47 217 ILE A O 1
ATOM 6131 N N . ILE B 1 218 ? 175.877 166.391 201.031 1.00 43.12 218 ILE A N 1
ATOM 6132 C CA . ILE B 1 218 ? 176.039 166.491 199.586 1.00 43.12 218 ILE A CA 1
ATOM 6133 C C . ILE B 1 218 ? 175.520 167.845 199.128 1.00 43.12 218 ILE A C 1
ATOM 6134 O O . ILE B 1 218 ? 174.507 168.338 199.638 1.00 43.12 218 ILE A O 1
ATOM 6139 N N . CYS B 1 219 ? 176.214 168.445 198.163 1.00 52.70 219 CYS A N 1
ATOM 6140 C CA . CYS B 1 219 ? 175.788 169.710 197.585 1.00 52.70 219 CYS A CA 1
ATOM 6141 C C . CYS B 1 219 ? 176.287 169.791 196.150 1.00 52.70 219 CYS A C 1
ATOM 6142 O O . CYS B 1 219 ? 177.246 169.116 195.765 1.00 52.70 219 CYS A O 1
ATOM 6145 N N . THR B 1 220 ? 175.620 170.628 195.361 1.00 58.56 220 THR A N 1
ATOM 6146 C CA . THR B 1 220 ? 175.965 170.847 193.964 1.00 58.56 220 THR A CA 1
ATOM 6147 C C . THR B 1 220 ? 176.200 172.333 193.737 1.00 58.56 220 THR A C 1
ATOM 6148 O O . THR B 1 220 ? 175.363 173.161 194.112 1.00 58.56 220 THR A O 1
ATOM 6152 N N . MET B 1 221 ? 177.339 172.667 193.132 1.00 63.58 221 MET A N 1
ATOM 6153 C CA . MET B 1 221 ? 177.713 174.052 192.878 1.00 63.58 221 MET A CA 1
ATOM 6154 C C . MET B 1 221 ? 178.104 174.206 191.416 1.00 63.58 221 MET A C 1
ATOM 6155 O O . MET B 1 221 ? 178.886 173.407 190.892 1.00 63.58 221 MET A O 1
ATOM 6160 N N . LYS B 1 222 ? 177.556 175.233 190.763 1.00 62.46 222 LYS A N 1
ATOM 6161 C CA . LYS B 1 222 ? 177.863 175.491 189.362 1.00 62.46 222 LYS A CA 1
ATOM 6162 C C . LYS B 1 222 ? 179.225 176.142 189.163 1.00 62.46 222 LYS A C 1
ATOM 6163 O O . LYS B 1 222 ? 179.727 176.161 188.034 1.00 62.46 222 LYS A O 1
ATOM 6169 N N . ALA B 1 223 ? 179.830 176.675 190.222 1.00 63.71 223 ALA A N 1
ATOM 6170 C CA . ALA B 1 223 ? 181.109 177.364 190.121 1.00 63.71 223 ALA A CA 1
ATOM 6171 C C . ALA B 1 223 ? 182.304 176.436 190.290 1.00 63.71 223 ALA A C 1
ATOM 6172 O O . ALA B 1 223 ? 183.446 176.905 190.232 1.00 63.71 223 ALA A O 1
ATOM 6174 N N . LEU B 1 224 ? 182.076 175.143 190.495 1.00 63.42 224 LEU A N 1
ATOM 6175 C CA . LEU B 1 224 ? 183.149 174.182 190.693 1.00 63.42 224 LEU A CA 1
ATOM 6176 C C . LEU B 1 224 ? 183.483 173.472 189.387 1.00 63.42 224 LEU A C 1
ATOM 6177 O O . LEU B 1 224 ? 182.616 173.245 188.539 1.00 63.42 224 LEU A O 1
ATOM 6182 N N . GLN B 1 225 ? 184.760 173.123 189.233 1.00 66.59 225 GLN A N 1
ATOM 6183 C CA . GLN B 1 225 ? 185.244 172.415 188.056 1.00 66.59 225 GLN A CA 1
ATOM 6184 C C . GLN B 1 225 ? 185.590 170.959 188.321 1.00 66.59 225 GLN A C 1
ATOM 6185 O O . GLN B 1 225 ? 185.568 170.155 187.388 1.00 66.59 225 GLN A O 1
ATOM 6191 N N . LYS B 1 226 ? 185.904 170.603 189.562 1.00 60.88 226 LYS A N 1
ATOM 6192 C CA . LYS B 1 226 ? 186.246 169.242 189.947 1.00 60.88 226 LYS A CA 1
ATOM 6193 C C . LYS B 1 226 ? 185.330 168.784 191.077 1.00 60.88 226 LYS A C 1
ATOM 6194 O O . LYS B 1 226 ? 184.459 169.522 191.543 1.00 60.88 226 LYS A O 1
ATOM 6200 N N . ARG B 1 227 ? 185.540 167.547 191.519 1.00 52.61 227 ARG A N 1
ATOM 6201 C CA . ARG B 1 227 ? 184.797 166.969 192.631 1.00 52.61 227 ARG A CA 1
ATOM 6202 C C . ARG B 1 227 ? 185.664 167.025 193.882 1.00 52.61 227 ARG A C 1
ATOM 6203 O O . ARG B 1 227 ? 186.783 166.501 193.890 1.00 52.61 227 ARG A O 1
ATOM 6211 N N . HIS B 1 228 ? 185.148 167.656 194.932 1.00 54.90 228 HIS A N 1
ATOM 6212 C CA . HIS B 1 228 ? 185.871 167.835 196.182 1.00 54.90 228 HIS A CA 1
ATOM 6213 C C . HIS B 1 228 ? 185.178 167.053 197.289 1.00 54.90 228 HIS A C 1
ATOM 6214 O O . HIS B 1 228 ? 183.978 167.231 197.523 1.00 54.90 228 HIS A O 1
ATOM 6221 N N . VAL B 1 229 ? 185.933 166.191 197.964 1.00 51.21 229 VAL A N 1
ATOM 6222 C CA . VAL B 1 229 ? 185.425 165.370 199.056 1.00 51.21 229 VAL A CA 1
ATOM 6223 C C . VAL B 1 229 ? 186.283 165.625 200.287 1.00 51.21 229 VAL A C 1
ATOM 6224 O O . VAL B 1 229 ? 187.514 165.536 200.220 1.00 51.21 229 VAL A O 1
ATOM 6228 N N . CYS B 1 230 ? 185.633 165.942 201.404 1.00 54.62 230 CYS A N 1
ATOM 6229 C CA . CYS B 1 230 ? 186.314 166.188 202.666 1.00 54.62 230 CYS A CA 1
ATOM 6230 C C . CYS B 1 230 ? 185.737 165.279 203.741 1.00 54.62 230 CYS A C 1
ATOM 6231 O O . CYS B 1 230 ? 184.519 165.099 203.825 1.00 54.62 230 CYS A O 1
ATOM 6234 N N . ILE B 1 231 ? 186.618 164.705 204.555 1.00 54.93 231 ILE A N 1
ATOM 6235 C CA . ILE B 1 231 ? 186.231 163.854 205.675 1.00 54.93 231 ILE A CA 1
ATOM 6236 C C . ILE B 1 231 ? 186.770 164.489 206.949 1.00 54.93 231 ILE A C 1
ATOM 6237 O O . ILE B 1 231 ? 187.984 164.688 207.083 1.00 54.93 231 ILE A O 1
ATOM 6242 N N . SER B 1 232 ? 185.873 164.803 207.880 1.00 57.75 232 SER A N 1
ATOM 6243 C CA . SER B 1 232 ? 186.230 165.442 209.139 1.00 57.75 232 SER A CA 1
ATOM 6244 C C . SER B 1 232 ? 185.806 164.553 210.297 1.00 57.75 232 SER A C 1
ATOM 6245 O O . SER B 1 232 ? 184.668 164.072 210.331 1.00 57.75 232 SER A O 1
ATOM 6248 N N . ARG B 1 233 ? 186.717 164.338 211.241 1.00 61.92 233 ARG A N 1
ATOM 6249 C CA . ARG B 1 233 ? 186.455 163.530 212.424 1.00 61.92 233 ARG A CA 1
ATOM 6250 C C . ARG B 1 233 ? 186.348 164.437 213.642 1.00 61.92 233 ARG A C 1
ATOM 6251 O O . ARG B 1 233 ? 187.213 165.293 213.861 1.00 61.92 233 ARG A O 1
ATOM 6259 N N . LEU B 1 234 ? 185.293 164.247 214.427 1.00 63.16 234 LEU A N 1
ATOM 6260 C CA . LEU B 1 234 ? 185.036 165.071 215.599 1.00 63.16 234 LEU A CA 1
ATOM 6261 C C . LEU B 1 234 ? 185.684 164.459 216.834 1.00 63.16 234 LEU A C 1
ATOM 6262 O O . LEU B 1 234 ? 185.755 163.234 216.971 1.00 63.16 234 LEU A O 1
ATOM 6267 N N . VAL B 1 235 ? 186.163 165.325 217.731 1.00 66.29 235 VAL A N 1
ATOM 6268 C CA . VAL B 1 235 ? 186.790 164.854 218.964 1.00 66.29 235 VAL A CA 1
ATOM 6269 C C . VAL B 1 235 ? 185.780 164.107 219.826 1.00 66.29 235 VAL A C 1
ATOM 6270 O O . VAL B 1 235 ? 186.078 163.039 220.374 1.00 66.29 235 VAL A O 1
ATOM 6274 N N . ARG B 1 236 ? 184.575 164.651 219.958 1.00 67.88 236 ARG A N 1
ATOM 6275 C CA . ARG B 1 236 ? 183.535 164.078 220.794 1.00 67.88 236 ARG A CA 1
ATOM 6276 C C . ARG B 1 236 ? 182.235 163.976 220.011 1.00 67.88 236 ARG A C 1
ATOM 6277 O O . ARG B 1 236 ? 182.008 164.749 219.075 1.00 67.88 236 ARG A O 1
ATOM 6285 N N . PRO B 1 237 ? 181.370 163.023 220.362 1.00 64.84 237 PRO A N 1
ATOM 6286 C CA . PRO B 1 237 ? 180.075 162.922 219.680 1.00 64.84 237 PRO A CA 1
ATOM 6287 C C . PRO B 1 237 ? 179.223 164.159 219.919 1.00 64.84 237 PRO A C 1
ATOM 6288 O O . PRO B 1 237 ? 179.262 164.774 220.988 1.00 64.84 237 PRO A O 1
ATOM 6292 N N . GLN B 1 238 ? 178.447 164.522 218.902 1.00 65.14 238 GLN A N 1
ATOM 6293 C CA . GLN B 1 238 ? 177.594 165.701 218.939 1.00 65.14 238 GLN A CA 1
ATOM 6294 C C . GLN B 1 238 ? 176.153 165.301 218.657 1.00 65.14 238 GLN A C 1
ATOM 6295 O O . GLN B 1 238 ? 175.892 164.438 217.814 1.00 65.14 238 GLN A O 1
ATOM 6301 N N . ASN B 1 239 ? 175.220 165.934 219.366 1.00 64.02 239 ASN A N 1
ATOM 6302 C CA . ASN B 1 239 ? 173.791 165.669 219.208 1.00 64.02 239 ASN A CA 1
ATOM 6303 C C . ASN B 1 239 ? 173.226 166.737 218.275 1.00 64.02 239 ASN A C 1
ATOM 6304 O O . ASN B 1 239 ? 172.791 167.804 218.709 1.00 64.02 239 ASN A O 1
ATOM 6309 N N . TRP B 1 240 ? 173.237 166.438 216.978 1.00 62.49 240 TRP A N 1
ATOM 6310 C CA . TRP B 1 240 ? 172.786 167.372 215.955 1.00 62.49 240 TRP A CA 1
ATOM 6311 C C . TRP B 1 240 ? 171.358 167.117 215.492 1.00 62.49 240 TRP A C 1
ATOM 6312 O O . TRP B 1 240 ? 170.876 167.832 214.608 1.00 62.49 240 TRP A O 1
ATOM 6323 N N . GLY B 1 241 ? 170.676 166.129 216.052 1.00 62.51 241 GLY A N 1
ATOM 6324 C CA . GLY B 1 241 ? 169.309 165.857 215.662 1.00 62.51 241 GLY A CA 1
ATOM 6325 C C . GLY B 1 241 ? 168.861 164.493 216.151 1.00 62.51 241 GLY A C 1
ATOM 6326 O O . GLY B 1 241 ? 169.569 163.810 216.891 1.00 62.51 241 GLY A O 1
ATOM 6327 N N . GLU B 1 242 ? 167.655 164.121 215.715 1.00 62.03 242 GLU A N 1
ATOM 6328 C CA . GLU B 1 242 ? 167.083 162.834 216.099 1.00 62.03 242 GLU A CA 1
ATOM 6329 C C . GLU B 1 242 ? 167.925 161.677 215.575 1.00 62.03 242 GLU A C 1
ATOM 6330 O O . GLU B 1 242 ? 168.202 160.714 216.300 1.00 62.03 242 GLU A O 1
ATOM 6336 N N . ASN B 1 243 ? 168.344 161.753 214.312 1.00 60.24 243 ASN A N 1
ATOM 6337 C CA . ASN B 1 243 ? 169.143 160.711 213.681 1.00 60.24 243 ASN A CA 1
ATOM 6338 C C . ASN B 1 243 ? 170.620 161.079 213.602 1.00 60.24 243 ASN A C 1
ATOM 6339 O O . ASN B 1 243 ? 171.378 160.426 212.879 1.00 60.24 243 ASN A O 1
ATOM 6344 N N . SER B 1 244 ? 171.042 162.114 214.327 1.00 59.29 244 SER A N 1
ATOM 6345 C CA . SER B 1 244 ? 172.427 162.570 214.310 1.00 59.29 244 SER A CA 1
ATOM 6346 C C . SER B 1 244 ? 172.895 162.899 215.720 1.00 59.29 244 SER A C 1
ATOM 6347 O O . SER B 1 244 ? 173.557 163.915 215.954 1.00 59.29 244 SER A O 1
ATOM 6350 N N . CYS B 1 245 ? 172.558 162.040 216.683 1.00 62.51 245 CYS A N 1
ATOM 6351 C CA . CYS B 1 245 ? 172.890 162.292 218.079 1.00 62.51 245 CYS A CA 1
ATOM 6352 C C . CYS B 1 245 ? 174.301 161.853 218.456 1.00 62.51 245 CYS A C 1
ATOM 6353 O O . CYS B 1 245 ? 174.768 162.208 219.544 1.00 62.51 245 CYS A O 1
ATOM 6356 N N . GLU B 1 246 ? 174.987 161.100 217.599 1.00 61.07 246 GLU A N 1
ATOM 6357 C CA . GLU B 1 246 ? 176.321 160.590 217.908 1.00 61.07 246 GLU A CA 1
ATOM 6358 C C . GLU B 1 246 ? 177.255 160.781 216.721 1.00 61.07 246 GLU A C 1
ATOM 6359 O O . GLU B 1 246 ? 178.009 159.875 216.351 1.00 61.07 246 GLU A O 1
ATOM 6365 N N . VAL B 1 247 ? 177.221 161.965 216.111 1.00 59.44 247 VAL A N 1
ATOM 6366 C CA . VAL B 1 247 ? 178.020 162.222 214.919 1.00 59.44 247 VAL A CA 1
ATOM 6367 C C . VAL B 1 247 ? 179.496 162.266 215.288 1.00 59.44 247 VAL A C 1
ATOM 6368 O O . VAL B 1 247 ? 179.901 162.964 216.228 1.00 59.44 247 VAL A O 1
ATOM 6372 N N . ARG B 1 248 ? 180.310 161.517 214.545 1.00 58.78 248 ARG A N 1
ATOM 6373 C CA . ARG B 1 248 ? 181.754 161.520 214.741 1.00 58.78 248 ARG A CA 1
ATOM 6374 C C . ARG B 1 248 ? 182.464 161.802 213.424 1.00 58.78 248 ARG A C 1
ATOM 6375 O O . ARG B 1 248 ? 183.595 162.300 213.416 1.00 58.78 248 ARG A O 1
ATOM 6383 N N . PHE B 1 249 ? 181.810 161.489 212.308 1.00 51.90 249 PHE A N 1
ATOM 6384 C CA . PHE B 1 249 ? 182.374 161.675 210.978 1.00 51.90 249 PHE A CA 1
ATOM 6385 C C . PHE B 1 249 ? 181.418 162.498 210.129 1.00 51.90 249 PHE A C 1
ATOM 6386 O O . PHE B 1 249 ? 180.215 162.218 210.091 1.00 51.90 249 PHE A O 1
ATOM 6394 N N . VAL B 1 250 ? 181.954 163.509 209.450 1.00 49.30 250 VAL A N 1
ATOM 6395 C CA . VAL B 1 250 ? 181.190 164.347 208.531 1.00 49.30 250 VAL A CA 1
ATOM 6396 C C . VAL B 1 250 ? 181.847 164.254 207.162 1.00 49.30 250 VAL A C 1
ATOM 6397 O O . VAL B 1 250 ? 183.048 164.519 207.024 1.00 49.30 250 VAL A O 1
ATOM 6401 N N . ILE B 1 251 ? 181.064 163.882 206.152 1.00 44.38 251 ILE A N 1
ATOM 6402 C CA . ILE B 1 251 ? 181.552 163.717 204.787 1.00 44.38 251 ILE A CA 1
ATOM 6403 C C . ILE B 1 251 ? 180.850 164.750 203.917 1.00 44.38 251 ILE A C 1
ATOM 6404 O O . ILE B 1 251 ? 179.625 164.702 203.751 1.00 44.38 251 ILE A O 1
ATOM 6409 N N . LEU B 1 252 ? 181.620 165.681 203.360 1.00 45.35 252 LEU A N 1
ATOM 6410 C CA . LEU B 1 252 ? 181.101 166.698 202.455 1.00 45.35 252 LEU A CA 1
ATOM 6411 C C . LEU B 1 252 ? 181.583 166.390 201.044 1.00 45.35 252 LEU A C 1
ATOM 6412 O O . LEU B 1 252 ? 182.791 166.285 200.805 1.00 45.35 252 LEU A O 1
ATOM 6417 N N . VAL B 1 253 ? 180.640 166.246 200.117 1.00 44.29 253 VAL A N 1
ATOM 6418 C CA . VAL B 1 253 ? 180.938 165.955 198.719 1.00 44.29 253 VAL A CA 1
ATOM 6419 C C . VAL B 1 253 ? 180.382 167.095 197.877 1.00 44.29 253 VAL A C 1
ATOM 6420 O O . VAL B 1 253 ? 179.172 167.353 197.890 1.00 44.29 253 VAL A O 1
ATOM 6424 N N . LEU B 1 254 ? 181.265 167.778 197.153 1.00 49.53 254 LEU A N 1
ATOM 6425 C CA . LEU B 1 254 ? 180.890 168.879 196.277 1.00 49.53 254 LEU A CA 1
ATOM 6426 C C . LEU B 1 254 ? 181.279 168.529 194.848 1.00 49.53 254 LEU A C 1
ATOM 6427 O O . LEU B 1 254 ? 182.436 168.187 194.583 1.00 49.53 254 LEU A O 1
ATOM 6432 N N . ALA B 1 255 ? 180.317 168.615 193.936 1.00 51.84 255 ALA A N 1
ATOM 6433 C CA . ALA B 1 255 ? 180.540 168.294 192.535 1.00 51.84 255 ALA A CA 1
ATOM 6434 C C . ALA B 1 255 ? 179.758 169.263 191.661 1.00 51.84 255 ALA A C 1
ATOM 6435 O O . ALA B 1 255 ? 178.715 169.778 192.080 1.00 51.84 255 ALA A O 1
ATOM 6437 N N . PRO B 1 256 ? 180.239 169.533 190.449 1.00 56.49 256 PRO A N 1
ATOM 6438 C CA . PRO B 1 256 ? 179.478 170.374 189.520 1.00 56.49 256 PRO A CA 1
ATOM 6439 C C . PRO B 1 256 ? 178.261 169.636 188.996 1.00 56.49 256 PRO A C 1
ATOM 6440 O O . PRO B 1 256 ? 178.249 168.396 188.950 1.00 56.49 256 PRO A O 1
ATOM 6444 N N . PRO B 1 257 ? 177.210 170.361 188.602 1.00 57.95 257 PRO A N 1
ATOM 6445 C CA . PRO B 1 257 ? 176.016 169.673 188.081 1.00 57.95 257 PRO A CA 1
ATOM 6446 C C . PRO B 1 257 ? 176.273 168.893 186.804 1.00 57.95 257 PRO A C 1
ATOM 6447 O O . PRO B 1 257 ? 175.649 167.846 186.590 1.00 57.95 257 PRO A O 1
ATOM 6451 N N . LYS B 1 258 ? 177.173 169.372 185.946 1.00 57.54 258 LYS A N 1
ATOM 6452 C CA . LYS B 1 258 ? 177.440 168.733 184.657 1.00 57.54 258 LYS A CA 1
ATOM 6453 C C . LYS B 1 258 ? 178.551 167.707 184.838 1.00 57.54 258 LYS A C 1
ATOM 6454 O O . LYS B 1 258 ? 179.740 168.022 184.759 1.00 57.54 258 LYS A O 1
ATOM 6460 N N . MET B 1 259 ? 178.155 166.458 185.074 1.00 52.46 259 MET A N 1
ATOM 6461 C CA . MET B 1 259 ? 179.096 165.358 185.224 1.00 52.46 259 MET A CA 1
ATOM 6462 C C . MET B 1 259 ? 178.434 164.072 184.752 1.00 52.46 259 MET A C 1
ATOM 6463 O O . MET B 1 259 ? 177.213 164.003 184.584 1.00 52.46 259 MET A O 1
ATOM 6468 N N . LYS B 1 260 ? 179.260 163.052 184.533 1.00 43.85 260 LYS A N 1
ATOM 6469 C CA . LYS B 1 260 ? 178.757 161.761 184.089 1.00 43.85 260 LYS A CA 1
ATOM 6470 C C . LYS B 1 260 ? 177.860 161.141 185.153 1.00 43.85 260 LYS A C 1
ATOM 6471 O O . LYS B 1 260 ? 178.046 161.350 186.354 1.00 43.85 260 LYS A O 1
ATOM 6477 N N . SER B 1 261 ? 176.879 160.358 184.696 1.00 45.39 261 SER A N 1
ATOM 6478 C CA . SER B 1 261 ? 175.912 159.750 185.604 1.00 45.39 261 SER A CA 1
ATOM 6479 C C . SER B 1 261 ? 176.559 158.783 186.589 1.00 45.39 261 SER A C 1
ATOM 6480 O O . SER B 1 261 ? 175.965 158.494 187.634 1.00 45.39 261 SER A O 1
ATOM 6483 N N . THR B 1 262 ? 177.754 158.277 186.284 1.00 43.13 262 THR A N 1
ATOM 6484 C CA . THR B 1 262 ? 178.452 157.378 187.192 1.00 43.13 262 THR A CA 1
ATOM 6485 C C . THR B 1 262 ? 179.314 158.111 188.210 1.00 43.13 262 THR A C 1
ATOM 6486 O O . THR B 1 262 ? 179.757 157.491 189.185 1.00 43.13 262 THR A O 1
ATOM 6490 N N . LYS B 1 263 ? 179.594 159.389 187.970 1.00 43.39 263 LYS A N 1
ATOM 6491 C CA . LYS B 1 263 ? 180.398 160.178 188.907 1.00 43.39 263 LYS A CA 1
ATOM 6492 C C . LYS B 1 263 ? 179.707 161.456 189.348 1.00 43.39 263 LYS A C 1
ATOM 6493 O O . LYS B 1 263 ? 180.353 162.480 189.547 1.00 43.39 263 LYS A O 1
ATOM 6499 N N . THR B 1 264 ? 178.391 161.398 189.516 1.00 43.96 264 THR A N 1
ATOM 6500 C CA . THR B 1 264 ? 177.647 162.545 190.013 1.00 43.96 264 THR A CA 1
ATOM 6501 C C . THR B 1 264 ? 177.909 162.731 191.507 1.00 43.96 264 THR A C 1
ATOM 6502 O O . THR B 1 264 ? 178.674 161.994 192.134 1.00 43.96 264 THR A O 1
ATOM 6506 N N . ALA B 1 265 ? 177.258 163.745 192.084 1.00 43.93 265 ALA A N 1
ATOM 6507 C CA . ALA B 1 265 ? 177.408 164.000 193.512 1.00 43.93 265 ALA A CA 1
ATOM 6508 C C . ALA B 1 265 ? 176.878 162.835 194.340 1.00 43.93 265 ALA A C 1
ATOM 6509 O O . ALA B 1 265 ? 177.479 162.457 195.351 1.00 43.93 265 ALA A O 1
ATOM 6511 N N . MET B 1 266 ? 175.747 162.259 193.926 1.00 46.58 266 MET A N 1
ATOM 6512 C CA . MET B 1 266 ? 175.189 161.113 194.639 1.00 46.58 266 MET A CA 1
ATOM 6513 C C . MET B 1 266 ? 176.111 159.902 194.547 1.00 46.58 266 MET A C 1
ATOM 6514 O O . MET B 1 266 ? 176.334 159.200 195.540 1.00 46.58 266 MET A O 1
ATOM 6519 N N . GLU B 1 267 ? 176.655 159.639 193.354 1.00 44.02 267 GLU A N 1
ATOM 6520 C CA . GLU B 1 267 ? 177.479 158.450 193.158 1.00 44.02 267 GLU A CA 1
ATOM 6521 C C . GLU B 1 267 ? 178.761 158.511 193.979 1.00 44.02 267 GLU A C 1
ATOM 6522 O O . GLU B 1 267 ? 179.154 157.516 194.600 1.00 44.02 267 GLU A O 1
ATOM 6528 N N . VAL B 1 268 ? 179.431 159.666 193.989 1.00 42.17 268 VAL A N 1
ATOM 6529 C CA . VAL B 1 268 ? 180.676 159.796 194.743 1.00 42.17 268 VAL A CA 1
ATOM 6530 C C . VAL B 1 268 ? 180.411 159.650 196.235 1.00 42.17 268 VAL A C 1
ATOM 6531 O O . VAL B 1 268 ? 181.198 159.035 196.965 1.00 42.17 268 VAL A O 1
ATOM 6535 N N . ALA B 1 269 ? 179.294 160.206 196.710 1.00 42.40 269 ALA A N 1
ATOM 6536 C CA . ALA B 1 269 ? 178.944 160.074 198.120 1.00 42.40 269 ALA A CA 1
ATOM 6537 C C . ALA B 1 269 ? 178.647 158.625 198.486 1.00 42.40 269 ALA A C 1
ATOM 6538 O O . ALA B 1 269 ? 178.957 158.182 199.599 1.00 42.40 269 ALA A O 1
ATOM 6540 N N . ARG B 1 270 ? 178.035 157.873 197.566 1.00 41.44 270 ARG A N 1
ATOM 6541 C CA . ARG B 1 270 ? 177.729 156.471 197.837 1.00 41.44 270 ARG A CA 1
ATOM 6542 C C . ARG B 1 270 ? 178.993 155.645 198.038 1.00 41.44 270 ARG A C 1
ATOM 6543 O O . ARG B 1 270 ? 178.980 154.671 198.801 1.00 41.44 270 ARG A O 1
ATOM 6551 N N . THR B 1 271 ? 180.086 156.005 197.361 1.00 42.29 271 THR A N 1
ATOM 6552 C CA . THR B 1 271 ? 181.349 155.302 197.563 1.00 42.29 271 THR A CA 1
ATOM 6553 C C . THR B 1 271 ? 181.833 155.451 199.001 1.00 42.29 271 THR A C 1
ATOM 6554 O O . THR B 1 271 ? 182.237 154.471 199.638 1.00 42.29 271 THR A O 1
ATOM 6558 N N . PHE B 1 272 ? 181.794 156.674 199.532 1.00 44.62 272 PHE A N 1
ATOM 6559 C CA . PHE B 1 272 ? 182.211 156.901 200.911 1.00 44.62 272 PHE A CA 1
ATOM 6560 C C . PHE B 1 272 ? 181.163 156.433 201.911 1.00 44.62 272 PHE A C 1
ATOM 6561 O O . PHE B 1 272 ? 181.518 155.973 203.001 1.00 44.62 272 PHE A O 1
ATOM 6569 N N . ALA B 1 273 ? 179.878 156.546 201.565 1.00 44.26 273 ALA A N 1
ATOM 6570 C CA . ALA B 1 273 ? 178.827 156.081 202.464 1.00 44.26 273 ALA A CA 1
ATOM 6571 C C . ALA B 1 273 ? 178.908 154.574 202.676 1.00 44.26 273 ALA A C 1
ATOM 6572 O O . ALA B 1 273 ? 178.702 154.084 203.792 1.00 44.26 273 ALA A O 1
ATOM 6574 N N . THR B 1 274 ? 179.195 153.823 201.610 1.00 43.89 274 THR A N 1
ATOM 6575 C CA . THR B 1 274 ? 179.308 152.372 201.732 1.00 43.89 274 THR A CA 1
ATOM 6576 C C . THR B 1 274 ? 180.462 151.981 202.648 1.00 43.89 274 THR A C 1
ATOM 6577 O O . THR B 1 274 ? 180.326 151.077 203.479 1.00 43.89 274 THR A O 1
ATOM 6581 N N . MET B 1 275 ? 181.610 152.649 202.506 1.00 49.06 275 MET A N 1
ATOM 6582 C CA . MET B 1 275 ? 182.752 152.345 203.363 1.00 49.06 275 MET A CA 1
ATOM 6583 C C . MET B 1 275 ? 182.457 152.683 204.820 1.00 49.06 275 MET A C 1
ATOM 6584 O O . MET B 1 275 ? 182.779 151.902 205.724 1.00 49.06 275 MET A O 1
ATOM 6589 N N . PHE B 1 276 ? 181.839 153.838 205.067 1.00 46.72 276 PHE A N 1
ATOM 6590 C CA . PHE B 1 276 ? 181.509 154.251 206.425 1.00 46.72 276 PHE A CA 1
ATOM 6591 C C . PHE B 1 276 ? 180.304 153.515 206.994 1.00 46.72 276 PHE A C 1
ATOM 6592 O O . PHE B 1 276 ? 180.039 153.637 208.195 1.00 46.72 276 PHE A O 1
ATOM 6600 N N . SER B 1 277 ? 179.572 152.761 206.172 1.00 47.71 277 SER A N 1
ATOM 6601 C CA . SER B 1 277 ? 178.448 151.978 206.668 1.00 47.71 277 SER A CA 1
ATOM 6602 C C . SER B 1 277 ? 178.885 150.811 207.544 1.00 47.71 277 SER A C 1
ATOM 6603 O O . SER B 1 277 ? 178.043 150.232 208.237 1.00 47.71 277 SER A O 1
ATOM 6606 N N . ASP B 1 278 ? 180.167 150.455 207.528 1.00 53.39 278 ASP A N 1
ATOM 6607 C CA . ASP B 1 278 ? 180.684 149.368 208.347 1.00 53.39 278 ASP A CA 1
ATOM 6608 C C . ASP B 1 278 ? 181.081 149.924 209.711 1.00 53.39 278 ASP A C 1
ATOM 6609 O O . ASP B 1 278 ? 181.896 150.849 209.796 1.00 53.39 278 ASP A O 1
ATOM 6614 N N . ILE B 1 279 ? 180.499 149.362 210.772 1.00 56.99 279 ILE A N 1
ATOM 6615 C CA . ILE B 1 279 ? 180.809 149.828 212.121 1.00 56.99 279 ILE A CA 1
ATOM 6616 C C . ILE B 1 279 ? 182.259 149.519 212.475 1.00 56.99 279 ILE A C 1
ATOM 6617 O O . ILE B 1 279 ? 182.927 150.306 213.156 1.00 56.99 279 ILE A O 1
ATOM 6622 N N . ALA B 1 280 ? 182.773 148.375 212.013 1.00 58.17 280 ALA A N 1
ATOM 6623 C CA . ALA B 1 280 ? 184.158 148.012 212.300 1.00 58.17 280 ALA A CA 1
ATOM 6624 C C . ALA B 1 280 ? 185.132 149.007 211.680 1.00 58.17 280 ALA A C 1
ATOM 6625 O O . ALA B 1 280 ? 186.141 149.366 212.299 1.00 58.17 280 ALA A O 1
ATOM 6627 N N . PHE B 1 281 ? 184.851 149.456 210.454 1.00 57.00 281 PHE A N 1
ATOM 6628 C CA . PHE B 1 281 ? 185.727 150.425 209.804 1.00 57.00 281 PHE A CA 1
ATOM 6629 C C . PHE B 1 281 ? 185.746 151.751 210.555 1.00 57.00 281 PHE A C 1
ATOM 6630 O O . PHE B 1 281 ? 186.802 152.379 210.692 1.00 57.00 281 PHE A O 1
ATOM 6638 N N . ARG B 1 282 ? 184.585 152.199 211.041 1.00 57.30 282 ARG A N 1
ATOM 6639 C CA . ARG B 1 282 ? 184.534 153.444 211.799 1.00 57.30 282 ARG A CA 1
ATOM 6640 C C . ARG B 1 282 ? 185.343 153.338 213.086 1.00 57.30 282 ARG A C 1
ATOM 6641 O O . ARG B 1 282 ? 186.018 154.295 213.485 1.00 57.30 282 ARG A O 1
ATOM 6649 N N . GLN B 1 283 ? 185.280 152.184 213.755 1.00 61.72 283 GLN A N 1
ATOM 6650 C CA . GLN B 1 283 ? 186.078 151.981 214.960 1.00 61.72 283 GLN A CA 1
ATOM 6651 C C . GLN B 1 283 ? 187.569 152.051 214.653 1.00 61.72 283 GLN A C 1
ATOM 6652 O O . GLN B 1 283 ? 188.344 152.621 215.430 1.00 61.72 283 GLN A O 1
ATOM 6658 N N . LYS B 1 284 ? 187.991 151.469 213.527 1.00 62.28 284 LYS A N 1
ATOM 6659 C CA . LYS B 1 284 ? 189.396 151.541 213.139 1.00 62.28 284 LYS A CA 1
ATOM 6660 C C . LYS B 1 284 ? 189.820 152.978 212.862 1.00 62.28 284 LYS A C 1
ATOM 6661 O O . LYS B 1 284 ? 190.941 153.378 213.199 1.00 62.28 284 LYS A O 1
ATOM 6667 N N . LEU B 1 285 ? 188.939 153.768 212.240 1.00 61.19 285 LEU A N 1
ATOM 6668 C CA . LEU B 1 285 ? 189.247 155.175 212.000 1.00 61.19 285 LEU A CA 1
ATOM 6669 C C . LEU B 1 285 ? 189.443 155.931 213.309 1.00 61.19 285 LEU A C 1
ATOM 6670 O O . LEU B 1 285 ? 190.337 156.779 213.416 1.00 61.19 285 LEU A O 1
ATOM 6675 N N . LEU B 1 286 ? 188.606 155.647 214.310 1.00 62.40 286 LEU A N 1
ATOM 6676 C CA . LEU B 1 286 ? 188.759 156.297 215.609 1.00 62.40 286 LEU A CA 1
ATOM 6677 C C . LEU B 1 286 ? 190.089 155.943 216.261 1.00 62.40 286 LEU A C 1
ATOM 6678 O O . LEU B 1 286 ? 190.647 156.753 217.011 1.00 62.40 286 LEU A O 1
ATOM 6683 N N . GLU B 1 287 ? 190.611 154.745 215.990 1.00 66.53 287 GLU A N 1
ATOM 6684 C CA . GLU B 1 287 ? 191.891 154.340 216.557 1.00 66.53 287 GLU A CA 1
ATOM 6685 C C . GLU B 1 287 ? 193.065 155.040 215.885 1.00 66.53 287 GLU A C 1
ATOM 6686 O O . GLU B 1 287 ? 194.134 155.168 216.494 1.00 66.53 287 GLU A O 1
ATOM 6692 N N . THR B 1 288 ? 192.893 155.490 214.643 1.00 66.44 288 THR A N 1
ATOM 6693 C CA . THR B 1 288 ? 193.972 156.166 213.936 1.00 66.44 288 THR A CA 1
ATOM 6694 C C . THR B 1 288 ? 194.316 157.488 214.612 1.00 66.44 288 THR A C 1
ATOM 6695 O O . THR B 1 288 ? 193.450 158.183 215.151 1.00 66.44 288 THR A O 1
ATOM 6699 N N . ARG B 1 289 ? 195.603 157.832 214.580 1.00 73.33 289 ARG A N 1
ATOM 6700 C CA . ARG B 1 289 ? 196.102 159.046 215.210 1.00 73.33 289 ARG A CA 1
ATOM 6701 C C . ARG B 1 289 ? 196.613 160.085 214.224 1.00 73.33 289 ARG A C 1
ATOM 6702 O O . ARG B 1 289 ? 196.544 161.280 214.521 1.00 73.33 289 ARG A O 1
ATOM 6710 N N . THR B 1 290 ? 197.118 159.668 213.067 1.00 74.07 290 THR A N 1
ATOM 6711 C CA . THR B 1 290 ? 197.692 160.580 212.091 1.00 74.07 290 THR A CA 1
ATOM 6712 C C . THR B 1 290 ? 196.954 160.463 210.763 1.00 74.07 290 THR A C 1
ATOM 6713 O O . THR B 1 290 ? 196.249 159.485 210.500 1.00 74.07 290 THR A O 1
ATOM 6717 N N . GLU B 1 291 ? 197.124 161.493 209.929 1.00 71.87 291 GLU A N 1
ATOM 6718 C CA . GLU B 1 291 ? 196.445 161.528 208.637 1.00 71.87 291 GLU A CA 1
ATOM 6719 C C . GLU B 1 291 ? 196.908 160.391 207.734 1.00 71.87 291 GLU A C 1
ATOM 6720 O O . GLU B 1 291 ? 196.102 159.800 207.006 1.00 71.87 291 GLU A O 1
ATOM 6726 N N . GLU B 1 292 ? 198.206 160.077 207.760 1.00 72.28 292 GLU A N 1
ATOM 6727 C CA . GLU B 1 292 ? 198.722 158.991 206.933 1.00 72.28 292 GLU A CA 1
ATOM 6728 C C . GLU B 1 292 ? 198.086 157.658 207.309 1.00 72.28 292 GLU A C 1
ATOM 6729 O O . GLU B 1 292 ? 197.713 156.869 206.432 1.00 72.28 292 GLU A O 1
ATOM 6735 N N . GLU B 1 293 ? 197.958 157.385 208.610 1.00 70.59 293 GLU A N 1
ATOM 6736 C CA . GLU B 1 293 ? 197.295 156.159 209.043 1.00 70.59 293 GLU A CA 1
ATOM 6737 C C . GLU B 1 293 ? 195.814 156.172 208.690 1.00 70.59 293 GLU A C 1
ATOM 6738 O O . GLU B 1 293 ? 195.234 155.114 208.416 1.00 70.59 293 GLU A O 1
ATOM 6744 N N . PHE B 1 294 ? 195.187 157.351 208.694 1.00 67.15 294 PHE A N 1
ATOM 6745 C CA . PHE B 1 294 ? 193.793 157.454 208.273 1.00 67.15 294 PHE A CA 1
ATOM 6746 C C . PHE B 1 294 ? 193.633 157.049 206.813 1.00 67.15 294 PHE A C 1
ATOM 6747 O O . PHE B 1 294 ? 192.668 156.366 206.452 1.00 67.15 294 PHE A O 1
ATOM 6755 N N . LYS B 1 295 ? 194.568 157.470 205.957 1.00 67.15 295 LYS A N 1
ATOM 6756 C CA . LYS B 1 295 ? 194.539 157.051 204.559 1.00 67.15 295 LYS A CA 1
ATOM 6757 C C . LYS B 1 295 ? 194.751 155.548 204.431 1.00 67.15 295 LYS A C 1
ATOM 6758 O O . LYS B 1 295 ? 194.114 154.891 203.599 1.00 67.15 295 LYS A O 1
ATOM 6764 N N . GLU B 1 296 ? 195.651 154.986 205.243 1.00 67.67 296 GLU A N 1
ATOM 6765 C CA . GLU B 1 296 ? 195.907 153.549 205.192 1.00 67.67 296 GLU A CA 1
ATOM 6766 C C . GLU B 1 296 ? 194.658 152.752 205.542 1.00 67.67 296 GLU A C 1
ATOM 6767 O O . GLU B 1 296 ? 194.383 151.713 204.930 1.00 67.67 296 GLU A O 1
ATOM 6773 N N . ALA B 1 297 ? 193.890 153.219 206.530 1.00 63.67 297 ALA A N 1
ATOM 6774 C CA . ALA B 1 297 ? 192.635 152.556 206.868 1.00 63.67 297 ALA A CA 1
ATOM 6775 C C . ALA B 1 297 ? 191.656 152.607 205.702 1.00 63.67 297 ALA A C 1
ATOM 6776 O O . ALA B 1 297 ? 190.943 151.633 205.438 1.00 63.67 297 ALA A O 1
ATOM 6778 N N . LEU B 1 298 ? 191.600 153.742 204.999 1.00 60.86 298 LEU A N 1
ATOM 6779 C CA . LEU B 1 298 ? 190.756 153.839 203.813 1.00 60.86 298 LEU A CA 1
ATOM 6780 C C . LEU B 1 298 ? 191.199 152.855 202.738 1.00 60.86 298 LEU A C 1
ATOM 6781 O O . LEU B 1 298 ? 190.364 152.200 202.102 1.00 60.86 298 LEU A O 1
ATOM 6786 N N . VAL B 1 299 ? 192.511 152.744 202.513 1.00 60.92 299 VAL A N 1
ATOM 6787 C CA . VAL B 1 299 ? 193.022 151.778 201.545 1.00 60.92 299 VAL A CA 1
ATOM 6788 C C . VAL B 1 299 ? 192.749 150.354 202.012 1.00 60.92 299 VAL A C 1
ATOM 6789 O O . VAL B 1 299 ? 192.333 149.496 201.223 1.00 60.92 299 VAL A O 1
ATOM 6793 N N . HIS B 1 300 ? 192.981 150.077 203.297 1.00 62.54 300 HIS A N 1
ATOM 6794 C CA . HIS B 1 300 ? 192.760 148.731 203.819 1.00 62.54 300 HIS A CA 1
ATOM 6795 C C . HIS B 1 300 ? 191.291 148.337 203.731 1.00 62.54 300 HIS A C 1
ATOM 6796 O O . HIS B 1 300 ? 190.967 147.186 203.413 1.00 62.54 300 HIS A O 1
ATOM 6803 N N . GLN B 1 301 ? 190.386 149.277 204.017 1.00 59.94 301 GLN A N 1
ATOM 6804 C CA . GLN B 1 301 ? 188.959 148.985 203.918 1.00 59.94 301 GLN A CA 1
ATOM 6805 C C . GLN B 1 301 ? 188.563 148.648 202.486 1.00 59.94 301 GLN A C 1
ATOM 6806 O O . GLN B 1 301 ? 187.726 147.767 202.256 1.00 59.94 301 GLN A O 1
ATOM 6812 N N . ARG B 1 302 ? 189.151 149.345 201.510 1.00 57.94 302 ARG A N 1
ATOM 6813 C CA . ARG B 1 302 ? 188.859 149.054 200.110 1.00 57.94 302 ARG A CA 1
ATOM 6814 C C . ARG B 1 302 ? 189.247 147.626 199.750 1.00 57.94 302 ARG A C 1
ATOM 6815 O O . ARG B 1 302 ? 188.525 146.946 199.012 1.00 57.94 302 ARG A O 1
ATOM 6823 N N . GLN B 1 303 ? 190.391 147.156 200.257 1.00 58.60 303 GLN A N 1
ATOM 6824 C CA . GLN B 1 303 ? 190.817 145.788 199.979 1.00 58.60 303 GLN A CA 1
ATOM 6825 C C . GLN B 1 303 ? 189.813 144.776 200.519 1.00 58.60 303 GLN A C 1
ATOM 6826 O O . GLN B 1 303 ? 189.501 143.785 199.849 1.00 58.60 303 GLN A O 1
ATOM 6832 N N . LEU B 1 304 ? 189.299 145.007 201.730 1.00 59.13 304 LEU A N 1
ATOM 6833 C CA . LEU B 1 304 ? 188.293 144.109 202.289 1.00 59.13 304 LEU A CA 1
ATOM 6834 C C . LEU B 1 304 ? 187.019 144.117 201.452 1.00 59.13 304 LEU A C 1
ATOM 6835 O O . LEU B 1 304 ? 186.429 143.061 201.193 1.00 59.13 304 LEU A O 1
ATOM 6840 N N . LEU B 1 305 ? 186.578 145.301 201.020 1.00 55.09 305 LEU A N 1
ATOM 6841 C CA . LEU B 1 305 ? 185.397 145.381 200.166 1.00 55.09 305 LEU A CA 1
ATOM 6842 C C . LEU B 1 305 ? 185.659 144.766 198.796 1.00 55.09 305 LEU A C 1
ATOM 6843 O O . LEU B 1 305 ? 184.779 144.114 198.224 1.00 55.09 305 LEU A O 1
ATOM 6848 N N . THR B 1 306 ? 186.863 144.968 198.253 1.00 56.89 306 THR A N 1
ATOM 6849 C CA . THR B 1 306 ? 187.188 144.417 196.940 1.00 56.89 306 THR A CA 1
ATOM 6850 C C . THR B 1 306 ? 187.216 142.893 196.964 1.00 56.89 306 THR A C 1
ATOM 6851 O O . THR B 1 306 ? 186.731 142.243 196.031 1.00 56.89 306 THR A O 1
ATOM 6855 N N . MET B 1 307 ? 187.780 142.307 198.016 1.00 61.39 307 MET A N 1
ATOM 6856 C CA . MET B 1 307 ? 187.887 140.855 198.111 1.00 61.39 307 MET A CA 1
ATOM 6857 C C . MET B 1 307 ? 186.559 140.232 198.530 1.00 61.39 307 MET A C 1
ATOM 6858 O O . MET B 1 307 ? 186.195 139.152 198.063 1.00 61.39 307 MET A O 1
ATOM 6863 N N . CYS B 1 336 ? 181.294 115.501 175.198 1.00 77.86 336 CYS A N 1
ATOM 6864 C CA . CYS B 1 336 ? 180.698 116.087 176.392 1.00 77.86 336 CYS A CA 1
ATOM 6865 C C . CYS B 1 336 ? 179.517 115.256 176.881 1.00 77.86 336 CYS A C 1
ATOM 6866 O O . CYS B 1 336 ? 179.108 114.299 176.224 1.00 77.86 336 CYS A O 1
ATOM 6869 N N . LYS B 1 337 ? 178.979 115.627 178.045 1.00 75.98 337 LYS A N 1
ATOM 6870 C CA . LYS B 1 337 ? 177.811 114.929 178.575 1.00 75.98 337 LYS A CA 1
ATOM 6871 C C . LYS B 1 337 ? 176.605 115.102 177.660 1.00 75.98 337 LYS A C 1
ATOM 6872 O O . LYS B 1 337 ? 175.832 114.159 177.454 1.00 75.98 337 LYS A O 1
ATOM 6878 N N . ASP B 1 338 ? 176.425 116.298 177.106 1.00 70.97 338 ASP A N 1
ATOM 6879 C CA . ASP B 1 338 ? 175.330 116.537 176.181 1.00 70.97 338 ASP A CA 1
ATOM 6880 C C . ASP B 1 338 ? 175.546 115.755 174.885 1.00 70.97 338 ASP A C 1
ATOM 6881 O O . ASP B 1 338 ? 176.603 115.162 174.648 1.00 70.97 338 ASP A O 1
ATOM 6886 N N . PHE B 1 339 ? 174.507 115.747 174.049 1.00 61.88 339 PHE A N 1
ATOM 6887 C CA . PHE B 1 339 ? 174.446 115.113 172.733 1.00 61.88 339 PHE A CA 1
ATOM 6888 C C . PHE B 1 339 ? 174.372 113.593 172.807 1.00 61.88 339 PHE A C 1
ATOM 6889 O O . PHE B 1 339 ? 174.204 112.950 171.763 1.00 61.88 339 PHE A O 1
ATOM 6897 N N . VAL B 1 340 ? 174.498 112.993 173.988 1.00 65.67 340 VAL A N 1
ATOM 6898 C CA . VAL B 1 340 ? 174.417 111.539 174.118 1.00 65.67 340 VAL A CA 1
ATOM 6899 C C . VAL B 1 340 ? 173.008 111.069 173.762 1.00 65.67 340 VAL A C 1
ATOM 6900 O O . VAL B 1 340 ? 172.871 110.130 172.964 1.00 65.67 340 VAL A O 1
ATOM 6904 N N . PRO B 1 341 ? 171.923 111.667 174.309 1.00 60.22 341 PRO A N 1
ATOM 6905 C CA . PRO B 1 341 ? 170.586 111.364 173.780 1.00 60.22 341 PRO A CA 1
ATOM 6906 C C . PRO B 1 341 ? 170.336 112.158 172.508 1.00 60.22 341 PRO A C 1
ATOM 6907 O O . PRO B 1 341 ? 170.151 113.379 172.545 1.00 60.22 341 PRO A O 1
ATOM 6911 N N . PHE B 1 342 ? 170.344 111.463 171.369 1.00 54.72 342 PHE A N 1
ATOM 6912 C CA . PHE B 1 342 ? 170.200 112.145 170.087 1.00 54.72 342 PHE A CA 1
ATOM 6913 C C . PHE B 1 342 ? 168.825 112.792 169.952 1.00 54.72 342 PHE A C 1
ATOM 6914 O O . PHE B 1 342 ? 168.714 113.979 169.626 1.00 54.72 342 PHE A O 1
ATOM 6922 N N . GLY B 1 343 ? 167.766 112.031 170.222 1.00 52.92 343 GLY A N 1
ATOM 6923 C CA . GLY B 1 343 ? 166.417 112.507 169.976 1.00 52.92 343 GLY A CA 1
ATOM 6924 C C . GLY B 1 343 ? 165.826 113.411 171.036 1.00 52.92 343 GLY A C 1
ATOM 6925 O O . GLY B 1 343 ? 164.769 114.000 170.793 1.00 52.92 343 GLY A O 1
ATOM 6926 N N . LYS B 1 344 ? 166.473 113.537 172.198 1.00 53.22 344 LYS A N 1
ATOM 6927 C CA . LYS B 1 344 ? 165.877 114.293 173.297 1.00 53.22 344 LYS A CA 1
ATOM 6928 C C . LYS B 1 344 ? 165.631 115.748 172.912 1.00 53.22 344 LYS A C 1
ATOM 6929 O O . LYS B 1 344 ? 164.667 116.364 173.379 1.00 53.22 344 LYS A O 1
ATOM 6935 N N . GLY B 1 345 ? 166.494 116.317 172.068 1.00 48.43 345 GLY A N 1
ATOM 6936 C CA . GLY B 1 345 ? 166.319 117.707 171.674 1.00 48.43 345 GLY A CA 1
ATOM 6937 C C . GLY B 1 345 ? 165.015 117.943 170.936 1.00 48.43 345 GLY A C 1
ATOM 6938 O O . GLY B 1 345 ? 164.288 118.897 171.223 1.00 48.43 345 GLY A O 1
ATOM 6939 N N . ILE B 1 346 ? 164.705 117.076 169.972 1.00 47.95 346 ILE A N 1
ATOM 6940 C CA . ILE B 1 346 ? 163.463 117.219 169.220 1.00 47.95 346 ILE A CA 1
ATOM 6941 C C . ILE B 1 346 ? 162.262 116.887 170.097 1.00 47.95 346 ILE A C 1
ATOM 6942 O O . ILE B 1 346 ? 161.238 117.580 170.060 1.00 47.95 346 ILE A O 1
ATOM 6947 N N . ARG B 1 347 ? 162.364 115.819 170.896 1.00 53.52 347 ARG A N 1
ATOM 6948 C CA . ARG B 1 347 ? 161.239 115.407 171.731 1.00 53.52 347 ARG A CA 1
ATOM 6949 C C . ARG B 1 347 ? 160.912 116.454 172.790 1.00 53.52 347 ARG A C 1
ATOM 6950 O O . ARG B 1 347 ? 159.738 116.767 173.021 1.00 53.52 347 ARG A O 1
ATOM 6958 N N . GLU B 1 348 ? 161.938 117.001 173.450 1.00 53.47 348 GLU A N 1
ATOM 6959 C CA . GLU B 1 348 ? 161.698 117.944 174.540 1.00 53.47 348 GLU A CA 1
ATOM 6960 C C . GLU B 1 348 ? 161.075 119.240 174.034 1.00 53.47 348 GLU A C 1
ATOM 6961 O O . GLU B 1 348 ? 160.199 119.811 174.695 1.00 53.47 348 GLU A O 1
ATOM 6967 N N . ASP B 1 349 ? 161.519 119.725 172.871 1.00 47.59 349 ASP A N 1
ATOM 6968 C CA . ASP B 1 349 ? 160.966 120.961 172.326 1.00 47.59 349 ASP A CA 1
ATOM 6969 C C . ASP B 1 349 ? 159.480 120.815 172.024 1.00 47.59 349 ASP A C 1
ATOM 6970 O O . ASP B 1 349 ? 158.691 121.728 172.296 1.00 47.59 349 ASP A O 1
ATOM 6975 N N . ILE B 1 350 ? 159.080 119.677 171.452 1.00 47.71 350 ILE A N 1
ATOM 6976 C CA . ILE B 1 350 ? 157.660 119.429 171.208 1.00 47.71 350 ILE A CA 1
ATOM 6977 C C . ILE B 1 350 ? 156.899 119.363 172.525 1.00 47.71 350 ILE A C 1
ATOM 6978 O O . ILE B 1 350 ? 155.799 119.915 172.652 1.00 47.71 350 ILE A O 1
ATOM 6983 N N . ALA B 1 351 ? 157.473 118.691 173.527 1.00 48.79 351 ALA A N 1
ATOM 6984 C CA . ALA B 1 351 ? 156.825 118.604 174.831 1.00 48.79 351 ALA A CA 1
ATOM 6985 C C . ALA B 1 351 ? 156.698 119.971 175.493 1.00 48.79 351 ALA A C 1
ATOM 6986 O O . ALA B 1 351 ? 155.751 120.206 176.250 1.00 48.79 351 ALA A O 1
ATOM 6988 N N . ARG B 1 352 ? 157.643 120.876 175.234 1.00 48.71 352 ARG A N 1
ATOM 6989 C CA . ARG B 1 352 ? 157.574 122.219 175.798 1.00 48.71 352 ARG A CA 1
ATOM 6990 C C . ARG B 1 352 ? 156.562 123.107 175.084 1.00 48.71 352 ARG A C 1
ATOM 6991 O O . ARG B 1 352 ? 156.047 124.051 175.693 1.00 48.71 352 ARG A O 1
ATOM 6999 N N . ARG B 1 353 ? 156.254 122.822 173.820 1.00 48.19 353 ARG A N 1
ATOM 7000 C CA . ARG B 1 353 ? 155.399 123.682 173.012 1.00 48.19 353 ARG A CA 1
ATOM 7001 C C . ARG B 1 353 ? 153.997 123.138 172.792 1.00 48.19 353 ARG A C 1
ATOM 7002 O O . ARG B 1 353 ? 153.069 123.930 172.613 1.00 48.19 353 ARG A O 1
ATOM 7010 N N . PHE B 1 354 ? 153.821 121.816 172.789 1.00 49.33 354 PHE A N 1
ATOM 7011 C CA . PHE B 1 354 ? 152.503 121.243 172.517 1.00 49.33 354 PHE A CA 1
ATOM 7012 C C . PHE B 1 354 ? 151.434 121.679 173.514 1.00 49.33 354 PHE A C 1
ATOM 7013 O O . PHE B 1 354 ? 150.338 122.064 173.073 1.00 49.33 354 PHE A O 1
ATOM 7021 N N . PRO B 1 355 ? 151.655 121.637 174.836 1.00 49.35 355 PRO A N 1
ATOM 7022 C CA . PRO B 1 355 ? 150.600 122.108 175.752 1.00 49.35 355 PRO A CA 1
ATOM 7023 C C . PRO B 1 355 ? 150.248 123.575 175.577 1.00 49.35 355 PRO A C 1
ATOM 7024 O O . PRO B 1 355 ? 149.113 123.969 175.872 1.00 49.35 355 PRO A O 1
ATOM 7028 N N . LEU B 1 356 ? 151.184 124.396 175.105 1.00 48.05 356 LEU A N 1
ATOM 7029 C CA . LEU B 1 356 ? 150.956 125.826 174.940 1.00 48.05 356 LEU A CA 1
ATOM 7030 C C . LEU B 1 356 ? 150.424 126.188 173.560 1.00 48.05 356 LEU A C 1
ATOM 7031 O O . LEU B 1 356 ? 150.279 127.379 173.264 1.00 48.05 356 LEU A O 1
ATOM 7036 N N . TYR B 1 357 ? 150.145 125.199 172.713 1.00 45.31 357 TYR A N 1
ATOM 7037 C CA . TYR B 1 357 ? 149.659 125.485 171.363 1.00 45.31 357 TYR A CA 1
ATOM 7038 C C . TYR B 1 357 ? 148.337 126.247 171.346 1.00 45.31 357 TYR A C 1
ATOM 7039 O O . TYR B 1 357 ? 148.240 127.242 170.606 1.00 45.31 357 TYR A O 1
ATOM 7048 N N . PRO B 1 358 ? 147.296 125.856 172.095 1.00 46.96 358 PRO A N 1
ATOM 7049 C CA . PRO B 1 358 ? 146.050 126.643 172.057 1.00 46.96 358 PRO A CA 1
ATOM 7050 C C . PRO B 1 358 ? 146.217 128.078 172.528 1.00 46.96 358 PRO A C 1
ATOM 7051 O O . PRO B 1 358 ? 145.501 128.964 172.046 1.00 46.96 358 PRO A O 1
ATOM 7055 N N . LEU B 1 359 ? 147.137 128.333 173.462 1.00 48.40 359 LEU A N 1
ATOM 7056 C CA . LEU B 1 359 ? 147.346 129.695 173.945 1.00 48.40 359 LEU A CA 1
ATOM 7057 C C . LEU B 1 359 ? 147.872 130.610 172.845 1.00 48.40 359 LEU A C 1
ATOM 7058 O O . LEU B 1 359 ? 147.673 131.828 172.906 1.00 48.40 359 LEU A O 1
ATOM 7063 N N . ASP B 1 360 ? 148.547 130.047 171.839 1.00 46.70 360 ASP A N 1
ATOM 7064 C CA . ASP B 1 360 ? 149.095 130.868 170.764 1.00 46.70 360 ASP A CA 1
ATOM 7065 C C . ASP B 1 360 ? 147.998 131.554 169.958 1.00 46.70 360 ASP A C 1
ATOM 7066 O O . ASP B 1 360 ? 148.184 132.687 169.500 1.00 46.70 360 ASP A O 1
ATOM 7071 N N . PHE B 1 361 ? 146.856 130.896 169.779 1.00 45.57 361 PHE A N 1
ATOM 7072 C CA . PHE B 1 361 ? 145.753 131.453 169.008 1.00 45.57 361 PHE A CA 1
ATOM 7073 C C . PHE B 1 361 ? 144.755 132.224 169.863 1.00 45.57 361 PHE A C 1
ATOM 7074 O O . PHE B 1 361 ? 143.811 132.803 169.316 1.00 45.57 361 PHE A O 1
ATOM 7082 N N . THR B 1 362 ? 144.937 132.247 171.188 1.00 50.56 362 THR A N 1
ATOM 7083 C CA . THR B 1 362 ? 144.019 132.963 172.067 1.00 50.56 362 THR A CA 1
ATOM 7084 C C . THR B 1 362 ? 144.754 133.808 173.104 1.00 50.56 362 THR A C 1
ATOM 7085 O O . THR B 1 362 ? 144.170 134.145 174.140 1.00 50.56 362 THR A O 1
ATOM 7089 N N . ASP B 1 363 ? 146.021 134.151 172.855 1.00 54.76 363 ASP A N 1
ATOM 7090 C CA . ASP B 1 363 ? 146.782 134.929 173.829 1.00 54.76 363 ASP A CA 1
ATOM 7091 C C . ASP B 1 363 ? 146.223 136.340 173.974 1.00 54.76 363 ASP A C 1
ATOM 7092 O O . ASP B 1 363 ? 146.149 136.872 175.088 1.00 54.76 363 ASP A O 1
ATOM 7097 N N . GLY B 1 364 ? 145.826 136.962 172.866 1.00 52.22 364 GLY A N 1
ATOM 7098 C CA . GLY B 1 364 ? 145.316 138.318 172.906 1.00 52.22 364 GLY A CA 1
ATOM 7099 C C . GLY B 1 364 ? 143.963 138.483 172.245 1.00 52.22 364 GLY A C 1
ATOM 7100 O O . GLY B 1 364 ? 143.567 139.601 171.901 1.00 52.22 364 GLY A O 1
ATOM 7101 N N . ILE B 1 365 ? 143.246 137.381 172.058 1.00 54.35 365 ILE A N 1
ATOM 7102 C CA . ILE B 1 365 ? 141.925 137.388 171.439 1.00 54.35 365 ILE A CA 1
ATOM 7103 C C . ILE B 1 365 ? 140.833 137.094 172.461 1.00 54.35 365 ILE A C 1
ATOM 7104 O O . ILE B 1 365 ? 139.812 137.781 172.507 1.00 54.35 365 ILE A O 1
ATOM 7109 N N . ILE B 1 366 ? 141.035 136.076 173.294 1.00 58.52 366 ILE A N 1
ATOM 7110 C CA . ILE B 1 366 ? 140.052 135.653 174.284 1.00 58.52 366 ILE A CA 1
ATOM 7111 C C . ILE B 1 366 ? 140.495 136.144 175.653 1.00 58.52 366 ILE A C 1
ATOM 7112 O O . ILE B 1 366 ? 141.659 135.973 176.038 1.00 58.52 366 ILE A O 1
ATOM 7117 N N . GLY B 1 367 ? 139.570 136.755 176.390 1.00 64.74 367 GLY A N 1
ATOM 7118 C CA . GLY B 1 367 ? 139.869 137.262 177.712 1.00 64.74 367 GLY A CA 1
ATOM 7119 C C . GLY B 1 367 ? 140.143 138.750 177.735 1.00 64.74 367 GLY A C 1
ATOM 7120 O O . GLY B 1 367 ? 139.649 139.493 176.882 1.00 64.74 367 GLY A O 1
ATOM 7121 N N . LYS B 1 368 ? 140.928 139.199 178.711 1.00 71.14 368 LYS A N 1
ATOM 7122 C CA . LYS B 1 368 ? 141.253 140.608 178.855 1.00 71.14 368 LYS A CA 1
ATOM 7123 C C . LYS B 1 368 ? 142.490 140.950 178.025 1.00 71.14 368 LYS A C 1
ATOM 7124 O O . LYS B 1 368 ? 143.131 140.080 177.429 1.00 71.14 368 LYS A O 1
ATOM 7130 N N . ASN B 1 369 ? 142.829 142.241 177.995 1.00 67.84 369 ASN A N 1
ATOM 7131 C CA . ASN B 1 369 ? 143.998 142.740 177.266 1.00 67.84 369 ASN A CA 1
ATOM 7132 C C . ASN B 1 369 ? 143.963 142.317 175.798 1.00 67.84 369 ASN A C 1
ATOM 7133 O O . ASN B 1 369 ? 144.959 141.856 175.237 1.00 67.84 369 ASN A O 1
ATOM 7138 N N . LYS B 1 370 ? 142.798 142.474 175.174 1.00 59.91 370 LYS A N 1
ATOM 7139 C CA . LYS B 1 370 ? 142.618 142.099 173.775 1.00 59.91 370 LYS A CA 1
ATOM 7140 C C . LYS B 1 370 ? 143.439 143.028 172.888 1.00 59.91 370 LYS A C 1
ATOM 7141 O O . LYS B 1 370 ? 143.079 144.192 172.693 1.00 59.91 370 LYS A O 1
ATOM 7147 N N . ALA B 1 371 ? 144.543 142.515 172.350 1.00 49.95 371 ALA A N 1
ATOM 7148 C CA . ALA B 1 371 ? 145.400 143.291 171.455 1.00 49.95 371 ALA A CA 1
ATOM 7149 C C . ALA B 1 371 ? 145.039 142.978 170.004 1.00 49.95 371 ALA A C 1
ATOM 7150 O O . ALA B 1 371 ? 145.777 142.327 169.264 1.00 49.95 371 ALA A O 1
ATOM 7152 N N . VAL B 1 372 ? 143.866 143.468 169.603 1.00 47.07 372 VAL A N 1
ATOM 7153 C CA . VAL B 1 372 ? 143.394 143.240 168.241 1.00 47.07 372 VAL A CA 1
ATOM 7154 C C . VAL B 1 372 ? 144.052 144.214 167.273 1.00 47.07 372 VAL A C 1
ATOM 7155 O O . VAL B 1 372 ? 144.459 143.828 166.171 1.00 47.07 372 VAL A O 1
ATOM 7159 N N . GLY B 1 373 ? 144.167 145.484 167.663 1.00 41.92 373 GLY A N 1
ATOM 7160 C CA . GLY B 1 373 ? 144.836 146.453 166.810 1.00 41.92 373 GLY A CA 1
ATOM 7161 C C . GLY B 1 373 ? 146.300 146.125 166.591 1.00 41.92 373 GLY A C 1
ATOM 7162 O O . GLY B 1 373 ? 146.832 146.316 165.495 1.00 41.92 373 GLY A O 1
ATOM 7163 N N . LYS B 1 374 ? 146.973 145.635 167.635 1.00 40.41 374 LYS A N 1
ATOM 7164 C CA . LYS B 1 374 ? 148.374 145.250 167.500 1.00 40.41 374 LYS A CA 1
ATOM 7165 C C . LYS B 1 374 ? 148.540 144.106 166.506 1.00 40.41 374 LYS A C 1
ATOM 7166 O O . LYS B 1 374 ? 149.458 144.121 165.678 1.00 40.41 374 LYS A O 1
ATOM 7172 N N . TYR B 1 375 ? 147.662 143.102 166.575 1.00 40.16 375 TYR A N 1
ATOM 7173 C CA . TYR B 1 375 ? 147.765 141.959 165.674 1.00 40.16 375 TYR A CA 1
ATOM 7174 C C . TYR B 1 375 ? 147.520 142.365 164.225 1.00 40.16 375 TYR A C 1
ATOM 7175 O O . TYR B 1 375 ? 148.233 141.918 163.318 1.00 40.16 375 TYR A O 1
ATOM 7184 N N . ILE B 1 376 ? 146.509 143.203 163.985 1.00 37.22 376 ILE A N 1
ATOM 7185 C CA . ILE B 1 376 ? 146.198 143.625 162.620 1.00 37.22 376 ILE A CA 1
ATOM 7186 C C . ILE B 1 376 ? 147.343 144.451 162.047 1.00 37.22 376 ILE A C 1
ATOM 7187 O O . ILE B 1 376 ? 147.759 144.258 160.898 1.00 37.22 376 ILE A O 1
ATOM 7192 N N . THR B 1 377 ? 147.867 145.388 162.840 1.00 34.77 377 THR A N 1
ATOM 7193 C CA . THR B 1 377 ? 148.976 146.216 162.374 1.00 34.77 377 THR A CA 1
ATOM 7194 C C . THR B 1 377 ? 150.225 145.382 162.120 1.00 34.77 377 THR A C 1
ATOM 7195 O O . THR B 1 377 ? 150.907 145.570 161.105 1.00 34.77 377 THR A O 1
ATOM 7199 N N . THR B 1 378 ? 150.538 144.454 163.028 1.00 32.91 378 THR A N 1
ATOM 7200 C CA . THR B 1 378 ? 151.723 143.621 162.852 1.00 32.91 378 THR A CA 1
ATOM 7201 C C . THR B 1 378 ? 151.604 142.747 161.610 1.00 32.91 378 THR A C 1
ATOM 7202 O O . THR B 1 378 ? 152.575 142.580 160.863 1.00 32.91 378 THR A O 1
ATOM 7206 N N . THR B 1 379 ? 150.418 142.183 161.370 1.00 31.42 379 THR A N 1
ATOM 7207 C CA . THR B 1 379 ? 150.204 141.404 160.155 1.00 31.42 379 THR A CA 1
ATOM 7208 C C . THR B 1 379 ? 150.373 142.272 158.913 1.00 31.42 379 THR A C 1
ATOM 7209 O O . THR B 1 379 ? 150.985 141.844 157.927 1.00 31.42 379 THR A O 1
ATOM 7213 N N . LEU B 1 380 ? 149.838 143.495 158.946 1.00 30.41 380 LEU A N 1
ATOM 7214 C CA . LEU B 1 380 ? 150.026 144.414 157.829 1.00 30.41 380 LEU A CA 1
ATOM 7215 C C . LEU B 1 380 ? 151.494 144.786 157.660 1.00 30.41 380 LEU A C 1
ATOM 7216 O O . LEU B 1 380 ? 151.997 144.865 156.533 1.00 30.41 380 LEU A O 1
ATOM 7221 N N . PHE B 1 381 ? 152.196 145.027 158.772 1.00 29.57 381 PHE A N 1
ATOM 7222 C CA . PHE B 1 381 ? 153.623 145.327 158.697 1.00 29.57 381 PHE A CA 1
ATOM 7223 C C . PHE B 1 381 ? 154.407 144.149 158.133 1.00 29.57 381 PHE A C 1
ATOM 7224 O O . PHE B 1 381 ? 155.279 144.328 157.275 1.00 29.57 381 PHE A O 1
ATOM 7232 N N . LEU B 1 382 ? 154.112 142.935 158.606 1.00 29.40 382 LEU A N 1
ATOM 7233 C CA . LEU B 1 382 ? 154.802 141.756 158.094 1.00 29.40 382 LEU A CA 1
ATOM 7234 C C . LEU B 1 382 ? 154.476 141.519 156.624 1.00 29.40 382 LEU A C 1
ATOM 7235 O O . LEU B 1 382 ? 155.343 141.093 155.851 1.00 29.40 382 LEU A O 1
ATOM 7240 N N . TYR B 1 383 ? 153.230 141.780 156.223 1.00 30.26 383 TYR A N 1
ATOM 7241 C CA . TYR B 1 383 ? 152.833 141.562 154.834 1.00 30.26 383 TYR A CA 1
ATOM 7242 C C . TYR B 1 383 ? 153.654 142.420 153.881 1.00 30.26 383 TYR A C 1
ATOM 7243 O O . TYR B 1 383 ? 154.159 141.928 152.865 1.00 30.26 383 TYR A O 1
ATOM 7252 N N . PHE B 1 384 ? 153.804 143.708 154.193 1.00 29.95 384 PHE A N 1
ATOM 7253 C CA . PHE B 1 384 ? 154.591 144.583 153.331 1.00 29.95 384 PHE A CA 1
ATOM 7254 C C . PHE B 1 384 ? 156.082 144.296 153.455 1.00 29.95 384 PHE A C 1
ATOM 7255 O O . PHE B 1 384 ? 156.802 144.287 152.450 1.00 29.95 384 PHE A O 1
ATOM 7263 N N . ALA B 1 385 ? 156.563 144.058 154.678 1.00 28.32 385 ALA A N 1
ATOM 7264 C CA . ALA B 1 385 ? 157.988 143.823 154.890 1.00 28.32 385 ALA A CA 1
ATOM 7265 C C . ALA B 1 385 ? 158.464 142.505 154.294 1.00 28.32 385 ALA A C 1
ATOM 7266 O O . ALA B 1 385 ? 159.673 142.320 154.128 1.00 28.32 385 ALA A O 1
ATOM 7268 N N . CYS B 1 386 ? 157.555 141.585 153.978 1.00 29.72 386 CYS A N 1
ATOM 7269 C CA . CYS B 1 386 ? 157.928 140.296 153.406 1.00 29.72 386 CYS A CA 1
ATOM 7270 C C . CYS B 1 386 ? 157.629 140.189 151.918 1.00 29.72 386 CYS A C 1
ATOM 7271 O O . CYS B 1 386 ? 158.437 139.630 151.170 1.00 29.72 386 CYS A O 1
ATOM 7274 N N . LEU B 1 387 ? 156.479 140.700 151.470 1.00 29.70 387 LEU A N 1
ATOM 7275 C CA . LEU B 1 387 ? 156.102 140.561 150.066 1.00 29.70 387 LEU A CA 1
ATOM 7276 C C . LEU B 1 387 ? 157.076 141.290 149.149 1.00 29.70 387 LEU A C 1
ATOM 7277 O O . LEU B 1 387 ? 157.483 140.752 148.112 1.00 29.70 387 LEU A O 1
ATOM 7282 N N . LEU B 1 388 ? 157.456 142.515 149.508 1.00 29.17 388 LEU A N 1
ATOM 7283 C CA . LEU B 1 388 ? 158.350 143.288 148.650 1.00 29.17 388 LEU A CA 1
ATOM 7284 C C . LEU B 1 388 ? 159.745 142.683 148.509 1.00 29.17 388 LEU A C 1
ATOM 7285 O O . LEU B 1 388 ? 160.220 142.574 147.365 1.00 29.17 388 LEU A O 1
ATOM 7290 N N . PRO B 1 389 ? 160.450 142.287 149.580 1.00 29.18 389 PRO A N 1
ATOM 7291 C CA . PRO B 1 389 ? 161.763 141.650 149.371 1.00 29.18 389 PRO A CA 1
ATOM 7292 C C . PRO B 1 389 ? 161.696 140.364 148.568 1.00 29.18 389 PRO A C 1
ATOM 7293 O O . PRO B 1 389 ? 162.601 140.093 147.766 1.00 29.18 389 PRO A O 1
ATOM 7297 N N . THR B 1 390 ? 160.650 139.556 148.761 1.00 30.32 390 THR A N 1
ATOM 7298 C CA . THR B 1 390 ? 160.486 138.362 147.939 1.00 30.32 390 THR A CA 1
ATOM 7299 C C . THR B 1 390 ? 160.284 138.731 146.476 1.00 30.32 390 THR A C 1
ATOM 7300 O O . THR B 1 390 ? 160.755 138.022 145.579 1.00 30.32 390 THR A O 1
ATOM 7304 N N . ILE B 1 391 ? 159.584 139.838 146.218 1.00 31.31 391 ILE A N 1
ATOM 7305 C CA . ILE B 1 391 ? 159.421 140.315 144.848 1.00 31.31 391 ILE A CA 1
ATOM 7306 C C . ILE B 1 391 ? 160.776 140.645 144.233 1.00 31.31 391 ILE A C 1
ATOM 7307 O O . ILE B 1 391 ? 161.075 140.247 143.101 1.00 31.31 391 ILE A O 1
ATOM 7312 N N . ALA B 1 392 ? 161.623 141.366 144.973 1.00 30.73 392 ALA A N 1
ATOM 7313 C CA . ALA B 1 392 ? 162.954 141.693 144.470 1.00 30.73 392 ALA A CA 1
ATOM 7314 C C . ALA B 1 392 ? 163.799 140.437 144.298 1.00 30.73 392 ALA A C 1
ATOM 7315 O O . ALA B 1 392 ? 164.505 140.279 143.295 1.00 30.73 392 ALA A O 1
ATOM 7317 N N . PHE B 1 393 ? 163.746 139.531 145.277 1.00 31.03 393 PHE A N 1
ATOM 7318 C CA . PHE B 1 393 ? 164.521 138.297 145.184 1.00 31.03 393 PHE A CA 1
ATOM 7319 C C . PHE B 1 393 ? 163.992 137.395 144.075 1.00 31.03 393 PHE A C 1
ATOM 7320 O O . PHE B 1 393 ? 164.773 136.726 143.388 1.00 31.03 393 PHE A O 1
ATOM 7328 N N . GLY B 1 394 ? 162.670 137.360 143.888 1.00 35.32 394 GLY A N 1
ATOM 7329 C CA . GLY B 1 394 ? 162.114 136.600 142.779 1.00 35.32 394 GLY A CA 1
ATOM 7330 C C . GLY B 1 394 ? 162.565 137.123 141.428 1.00 35.32 394 GLY A C 1
ATOM 7331 O O . GLY B 1 394 ? 162.892 136.346 140.528 1.00 35.32 394 GLY A O 1
ATOM 7332 N N . SER B 1 395 ? 162.584 138.448 141.268 1.00 38.62 395 SER A N 1
ATOM 7333 C CA . SER B 1 395 ? 163.106 139.039 140.040 1.00 38.62 395 SER A CA 1
ATOM 7334 C C . SER B 1 395 ? 164.599 138.774 139.899 1.00 38.62 395 SER A C 1
ATOM 7335 O O . SER B 1 395 ? 165.093 138.534 138.791 1.00 38.62 395 SER A O 1
ATOM 7338 N N . LEU B 1 396 ? 165.337 138.830 141.011 1.00 38.65 396 LEU A N 1
ATOM 7339 C CA . LEU B 1 396 ? 166.765 138.528 140.971 1.00 38.65 396 LEU A CA 1
ATOM 7340 C C . LEU B 1 396 ? 167.010 137.095 140.518 1.00 38.65 396 LEU A C 1
ATOM 7341 O O . LEU B 1 396 ? 167.924 136.834 139.729 1.00 38.65 396 LEU A O 1
ATOM 7346 N N . ASN B 1 397 ? 166.206 136.151 141.013 1.00 39.49 397 ASN A N 1
ATOM 7347 C CA . ASN B 1 397 ? 166.304 134.775 140.537 1.00 39.49 397 ASN A CA 1
ATOM 7348 C C . ASN B 1 397 ? 165.913 134.673 139.068 1.00 39.49 397 ASN A C 1
ATOM 7349 O O . ASN B 1 397 ? 166.484 133.867 138.323 1.00 39.49 397 ASN A O 1
ATOM 7354 N N . ASP B 1 398 ? 164.936 135.475 138.638 1.00 46.05 398 ASP A N 1
ATOM 7355 C CA . ASP B 1 398 ? 164.486 135.424 137.250 1.00 46.05 398 ASP A CA 1
ATOM 7356 C C . ASP B 1 398 ? 165.600 135.833 136.291 1.00 46.05 398 ASP A C 1
ATOM 7357 O O . ASP B 1 398 ? 165.796 135.196 135.249 1.00 46.05 398 ASP A O 1
ATOM 7362 N N . GLU B 1 399 ? 166.342 136.890 136.626 1.00 46.73 399 GLU A N 1
ATOM 7363 C CA . GLU B 1 399 ? 167.411 137.357 135.752 1.00 46.73 399 GLU A CA 1
ATOM 7364 C C . GLU B 1 399 ? 168.684 136.529 135.879 1.00 46.73 399 GLU A C 1
ATOM 7365 O O . GLU B 1 399 ? 169.565 136.642 135.020 1.00 46.73 399 GLU A O 1
ATOM 7371 N N . ASN B 1 400 ? 168.802 135.708 136.922 1.00 44.71 400 ASN A N 1
ATOM 7372 C CA . ASN B 1 400 ? 169.957 134.832 137.073 1.00 44.71 400 ASN A CA 1
ATOM 7373 C C . ASN B 1 400 ? 169.720 133.451 136.474 1.00 44.71 400 ASN A C 1
ATOM 7374 O O . ASN B 1 400 ? 170.615 132.895 135.828 1.00 44.71 400 ASN A O 1
ATOM 7379 N N . THR B 1 401 ? 168.532 132.887 136.675 1.00 46.08 401 THR A N 1
ATOM 7380 C CA . THR B 1 401 ? 168.210 131.551 136.190 1.00 46.08 401 THR A CA 1
ATOM 7381 C C . THR B 1 401 ? 167.522 131.556 134.832 1.00 46.08 401 THR A C 1
ATOM 7382 O O . THR B 1 401 ? 167.170 130.483 134.332 1.00 46.08 401 THR A O 1
ATOM 7386 N N . ASP B 1 402 ? 167.326 132.732 134.231 1.00 50.29 402 ASP A N 1
ATOM 7387 C CA . ASP B 1 402 ? 166.702 132.862 132.912 1.00 50.29 402 ASP A CA 1
ATOM 7388 C C . ASP B 1 402 ? 165.316 132.218 132.883 1.00 50.29 402 ASP A C 1
ATOM 7389 O O . ASP B 1 402 ? 164.986 131.434 131.991 1.00 50.29 402 ASP A O 1
ATOM 7394 N N . GLY B 1 403 ? 164.496 132.559 133.877 1.00 49.07 403 GLY A N 1
ATOM 7395 C CA . GLY B 1 403 ? 163.122 132.111 133.931 1.00 49.07 403 GLY A CA 1
ATOM 7396 C C . GLY B 1 403 ? 162.884 130.801 134.651 1.00 49.07 403 GLY A C 1
ATOM 7397 O O . GLY B 1 403 ? 161.721 130.409 134.814 1.00 49.07 403 GLY A O 1
ATOM 7398 N N . ALA B 1 404 ? 163.940 130.104 135.078 1.00 46.68 404 ALA A N 1
ATOM 7399 C CA . ALA B 1 404 ? 163.747 128.853 135.807 1.00 46.68 404 ALA A CA 1
ATOM 7400 C C . ALA B 1 404 ? 163.028 129.089 137.129 1.00 46.68 404 ALA A C 1
ATOM 7401 O O . ALA B 1 404 ? 162.128 128.327 137.501 1.00 46.68 404 ALA A O 1
ATOM 7403 N N . ILE B 1 405 ? 163.413 130.137 137.854 1.00 43.24 405 ILE A N 1
ATOM 7404 C CA . ILE B 1 405 ? 162.752 130.542 139.088 1.00 43.24 405 ILE A CA 1
ATOM 7405 C C . ILE B 1 405 ? 162.310 131.989 138.928 1.00 43.24 405 ILE A C 1
ATOM 7406 O O . ILE B 1 405 ? 163.129 132.859 138.608 1.00 43.24 405 ILE A O 1
ATOM 7411 N N . ASP B 1 406 ? 161.023 132.247 139.154 1.00 41.68 406 ASP A N 1
ATOM 7412 C CA . ASP B 1 406 ? 160.471 133.574 138.906 1.00 41.68 406 ASP A CA 1
ATOM 7413 C C . ASP B 1 406 ? 159.789 134.148 140.141 1.00 41.68 406 ASP A C 1
ATOM 7414 O O . ASP B 1 406 ? 159.884 133.581 141.235 1.00 41.68 406 ASP A O 1
ATOM 7419 N N . VAL B 1 407 ? 159.105 135.280 139.969 1.00 38.14 407 VAL A N 1
ATOM 7420 C CA . VAL B 1 407 ? 158.427 135.931 141.088 1.00 38.14 407 VAL A CA 1
ATOM 7421 C C . VAL B 1 407 ? 157.307 135.048 141.624 1.00 38.14 407 VAL A C 1
ATOM 7422 O O . VAL B 1 407 ? 157.083 134.974 142.838 1.00 38.14 407 VAL A O 1
ATOM 7426 N N . GLN B 1 408 ? 156.580 134.375 140.729 1.00 40.32 408 GLN A N 1
ATOM 7427 C CA . GLN B 1 408 ? 155.460 133.540 141.151 1.00 40.32 408 GLN A CA 1
ATOM 7428 C C . GLN B 1 408 ? 155.923 132.422 142.078 1.00 40.32 408 GLN A C 1
ATOM 7429 O O . GLN B 1 408 ? 155.314 132.177 143.126 1.00 40.32 408 GLN A O 1
ATOM 7435 N N . LYS B 1 409 ? 157.003 131.730 141.707 1.00 38.06 409 LYS A N 1
ATOM 7436 C CA . LYS B 1 409 ? 157.499 130.637 142.538 1.00 38.06 409 LYS A CA 1
ATOM 7437 C C . LYS B 1 409 ? 158.067 131.149 143.857 1.00 38.06 409 LYS A C 1
ATOM 7438 O O . LYS B 1 409 ? 157.865 130.528 144.906 1.00 38.06 409 LYS A O 1
ATOM 7444 N N . THR B 1 410 ? 158.786 132.273 143.822 1.00 33.57 410 THR A N 1
ATOM 7445 C CA . THR B 1 410 ? 159.379 132.809 145.044 1.00 33.57 410 THR A CA 1
ATOM 7446 C C . THR B 1 410 ? 158.307 133.204 146.052 1.00 33.57 410 THR A C 1
ATOM 7447 O O . THR B 1 410 ? 158.432 132.917 147.248 1.00 33.57 410 THR A O 1
ATOM 7451 N N . ILE B 1 411 ? 157.244 133.862 145.586 1.00 32.24 411 ILE A N 1
ATOM 7452 C CA . ILE B 1 411 ? 156.161 134.249 146.485 1.00 32.24 411 ILE A CA 1
ATOM 7453 C C . ILE B 1 411 ? 155.396 133.022 146.962 1.00 32.24 411 ILE A C 1
ATOM 7454 O O . ILE B 1 411 ? 155.020 132.927 148.138 1.00 32.24 411 ILE A O 1
ATOM 7459 N N . ALA B 1 412 ? 155.152 132.064 146.064 1.00 31.04 412 ALA A N 1
ATOM 7460 C CA . ALA B 1 412 ? 154.465 130.837 146.456 1.00 31.04 412 ALA A CA 1
ATOM 7461 C C . ALA B 1 412 ? 155.269 130.059 147.490 1.00 31.04 412 ALA A C 1
ATOM 7462 O O . ALA B 1 412 ? 154.707 129.531 148.457 1.00 31.04 412 ALA A O 1
ATOM 7464 N N . GLY B 1 413 ? 156.587 129.970 147.301 1.00 30.24 413 GLY A N 1
ATOM 7465 C CA . GLY B 1 413 ? 157.424 129.309 148.289 1.00 30.24 413 GLY A CA 1
ATOM 7466 C C . GLY B 1 413 ? 157.413 130.019 149.629 1.00 30.24 413 GLY A C 1
ATOM 7467 O O . GLY B 1 413 ? 157.382 129.377 150.682 1.00 30.24 413 GLY A O 1
ATOM 7468 N N . GLN B 1 414 ? 157.450 131.353 149.608 1.00 29.08 414 GLN A N 1
ATOM 7469 C CA . GLN B 1 414 ? 157.393 132.118 150.849 1.00 29.08 414 GLN A CA 1
ATOM 7470 C C . GLN B 1 414 ? 156.069 131.905 151.571 1.00 29.08 414 GLN A C 1
ATOM 7471 O O . GLN B 1 414 ? 156.040 131.738 152.797 1.00 29.08 414 GLN A O 1
ATOM 7477 N N . SER B 1 415 ? 154.960 131.909 150.829 1.00 29.31 415 SER A N 1
ATOM 7478 C CA . SER B 1 415 ? 153.649 131.743 151.449 1.00 29.31 415 SER A CA 1
ATOM 7479 C C . SER B 1 415 ? 153.488 130.348 152.042 1.00 29.31 415 SER A C 1
ATOM 7480 O O . SER B 1 415 ? 153.052 130.197 153.189 1.00 29.31 415 SER A O 1
ATOM 7483 N N . ILE B 1 416 ? 153.828 129.314 151.270 1.00 28.19 416 ILE A N 1
ATOM 7484 C CA . ILE B 1 416 ? 153.684 127.942 151.753 1.00 28.19 416 ILE A CA 1
ATOM 7485 C C . ILE B 1 416 ? 154.625 127.690 152.925 1.00 28.19 416 ILE A C 1
ATOM 7486 O O . ILE B 1 416 ? 154.234 127.115 153.947 1.00 28.19 416 ILE A O 1
ATOM 7491 N N . GLY B 1 417 ? 155.881 128.122 152.794 1.00 26.90 417 GLY A N 1
ATOM 7492 C CA . GLY B 1 417 ? 156.830 127.940 153.880 1.00 26.90 417 GLY A CA 1
ATOM 7493 C C . GLY B 1 417 ? 156.455 128.720 155.124 1.00 26.90 417 GLY A C 1
ATOM 7494 O O . GLY B 1 417 ? 156.560 128.211 156.243 1.00 26.90 417 GLY A O 1
ATOM 7495 N N . GLY B 1 418 ? 156.020 129.969 154.948 1.00 27.76 418 GLY A N 1
ATOM 7496 C CA . GLY B 1 418 ? 155.594 130.760 156.091 1.00 27.76 418 GLY A CA 1
ATOM 7497 C C . GLY B 1 418 ? 154.361 130.193 156.770 1.00 27.76 418 GLY A C 1
ATOM 7498 O O . GLY B 1 418 ? 154.275 130.172 158.001 1.00 27.76 418 GLY A O 1
ATOM 7499 N N . LEU B 1 419 ? 153.388 129.735 155.979 1.00 29.29 419 LEU A N 1
ATOM 7500 C CA . LEU B 1 419 ? 152.167 129.173 156.550 1.00 29.29 419 LEU A CA 1
ATOM 7501 C C . LEU B 1 419 ? 152.466 127.907 157.345 1.00 29.29 419 LEU A C 1
ATOM 7502 O O . LEU B 1 419 ? 151.950 127.720 158.452 1.00 29.29 419 LEU A O 1
ATOM 7507 N N . LEU B 1 420 ? 153.298 127.022 156.791 1.00 29.08 420 LEU A N 1
ATOM 7508 C CA . LEU B 1 420 ? 153.651 125.796 157.501 1.00 29.08 420 LEU A CA 1
ATOM 7509 C C . LEU B 1 420 ? 154.445 126.099 158.767 1.00 29.08 420 LEU A C 1
ATOM 7510 O O . LEU B 1 420 ? 154.206 125.492 159.817 1.00 29.08 420 LEU A O 1
ATOM 7515 N N . TYR B 1 421 ? 155.401 127.028 158.683 1.00 28.63 421 TYR A N 1
ATOM 7516 C CA . TYR B 1 421 ? 156.209 127.363 159.851 1.00 28.63 421 TYR A CA 1
ATOM 7517 C C . TYR B 1 421 ? 155.364 128.014 160.939 1.00 28.63 421 TYR A C 1
ATOM 7518 O O . TYR B 1 421 ? 155.562 127.754 162.131 1.00 28.63 421 TYR A O 1
ATOM 7527 N N . ALA B 1 422 ? 154.416 128.868 160.548 1.00 30.17 422 ALA A N 1
ATOM 7528 C CA . ALA B 1 422 ? 153.553 129.520 161.525 1.00 30.17 422 ALA A CA 1
ATOM 7529 C C . ALA B 1 422 ? 152.647 128.537 162.252 1.00 30.17 422 ALA A C 1
ATOM 7530 O O . ALA B 1 422 ? 152.144 128.860 163.333 1.00 30.17 422 ALA A O 1
ATOM 7532 N N . LEU B 1 423 ? 152.427 127.348 161.689 1.00 32.24 423 LEU A N 1
ATOM 7533 C CA . LEU B 1 423 ? 151.514 126.380 162.284 1.00 32.24 423 LEU A CA 1
ATOM 7534 C C . LEU B 1 423 ? 152.231 125.347 163.148 1.00 32.24 423 LEU A C 1
ATOM 7535 O O . LEU B 1 423 ? 151.867 125.152 164.311 1.00 32.24 423 LEU A O 1
ATOM 7540 N N . PHE B 1 424 ? 153.249 124.682 162.604 1.00 32.88 424 PHE A N 1
ATOM 7541 C CA . PHE B 1 424 ? 153.844 123.510 163.240 1.00 32.88 424 PHE A CA 1
ATOM 7542 C C . PHE B 1 424 ? 155.266 123.763 163.734 1.00 32.88 424 PHE A C 1
ATOM 7543 O O . PHE B 1 424 ? 156.123 122.880 163.669 1.00 32.88 424 PHE A O 1
ATOM 7551 N N . SER B 1 425 ? 155.539 124.965 164.234 1.00 35.20 425 SER A N 1
ATOM 7552 C CA . SER B 1 425 ? 156.845 125.300 164.784 1.00 35.20 425 SER A CA 1
ATOM 7553 C C . SER B 1 425 ? 156.686 126.018 166.115 1.00 35.20 425 SER A C 1
ATOM 7554 O O . SER B 1 425 ? 155.808 126.871 166.267 1.00 35.20 425 SER A O 1
ATOM 7557 N N . GLY B 1 426 ? 157.531 125.657 167.077 1.00 38.27 426 GLY A N 1
ATOM 7558 C CA . GLY B 1 426 ? 157.617 126.420 168.302 1.00 38.27 426 GLY A CA 1
ATOM 7559 C C . GLY B 1 426 ? 158.310 127.750 168.085 1.00 38.27 426 GLY A C 1
ATOM 7560 O O . GLY B 1 426 ? 159.089 127.932 167.147 1.00 38.27 426 GLY A O 1
ATOM 7561 N N . GLN B 1 427 ? 158.012 128.696 168.980 1.00 40.22 427 GLN A N 1
ATOM 7562 C CA . GLN B 1 427 ? 158.502 130.066 168.880 1.00 40.22 427 GLN A CA 1
ATOM 7563 C C . GLN B 1 427 ? 158.102 130.626 167.520 1.00 40.22 427 GLN A C 1
ATOM 7564 O O . GLN B 1 427 ? 158.957 130.795 166.640 1.00 40.22 427 GLN A O 1
ATOM 7570 N N . PRO B 1 428 ? 156.813 130.912 167.302 1.00 36.74 428 PRO A N 1
ATOM 7571 C CA . PRO B 1 428 ? 156.355 131.302 165.961 1.00 36.74 428 PRO A CA 1
ATOM 7572 C C . PRO B 1 428 ? 156.752 132.708 165.545 1.00 36.74 428 PRO A C 1
ATOM 7573 O O . PRO B 1 428 ? 156.488 133.087 164.396 1.00 36.74 428 PRO A O 1
ATOM 7577 N N . LEU B 1 429 ? 157.372 133.489 166.430 1.00 33.30 429 LEU A N 1
ATOM 7578 C CA . LEU B 1 429 ? 157.768 134.849 166.088 1.00 33.30 429 LEU A CA 1
ATOM 7579 C C . LEU B 1 429 ? 158.864 134.895 165.029 1.00 33.30 429 LEU A C 1
ATOM 7580 O O . LEU B 1 429 ? 159.106 135.965 164.462 1.00 33.30 429 LEU A O 1
ATOM 7585 N N . VAL B 1 430 ? 159.522 133.769 164.749 1.00 30.40 430 VAL A N 1
ATOM 7586 C CA . VAL B 1 430 ? 160.537 133.727 163.705 1.00 30.40 430 VAL A CA 1
ATOM 7587 C C . VAL B 1 430 ? 159.861 133.774 162.342 1.00 30.40 430 VAL A C 1
ATOM 7588 O O . VAL B 1 430 ? 158.915 133.022 162.073 1.00 30.40 430 VAL A O 1
ATOM 7592 N N . ILE B 1 431 ? 160.344 134.660 161.475 1.00 27.90 431 ILE A N 1
ATOM 7593 C CA . ILE B 1 431 ? 159.789 134.854 160.140 1.00 27.90 431 ILE A CA 1
ATOM 7594 C C . ILE B 1 431 ? 160.756 134.265 159.124 1.00 27.90 431 ILE A C 1
ATOM 7595 O O . ILE B 1 431 ? 161.948 134.595 159.128 1.00 27.90 431 ILE A O 1
ATOM 7600 N N . LEU B 1 432 ? 160.244 133.397 158.254 1.00 27.11 432 LEU A N 1
ATOM 7601 C CA . LEU B 1 432 ? 161.048 132.790 157.204 1.00 27.11 432 LEU A CA 1
ATOM 7602 C C . LEU B 1 432 ? 160.985 133.647 155.947 1.00 27.11 432 LEU A C 1
ATOM 7603 O O . LEU B 1 432 ? 159.903 134.077 155.534 1.00 27.11 432 LEU A O 1
ATOM 7608 N N . LEU B 1 433 ? 162.145 133.894 155.345 1.00 28.71 433 LEU A N 1
ATOM 7609 C CA . LEU B 1 433 ? 162.211 134.661 154.111 1.00 28.71 433 LEU A CA 1
ATOM 7610 C C . LEU B 1 433 ? 163.485 134.289 153.371 1.00 28.71 433 LEU A C 1
ATOM 7611 O O . LEU B 1 433 ? 164.504 133.969 153.988 1.00 28.71 433 LEU A O 1
ATOM 7616 N N . THR B 1 434 ? 163.413 134.333 152.045 1.00 30.82 434 THR A N 1
ATOM 7617 C CA . THR B 1 434 ? 164.600 134.137 151.228 1.00 30.82 434 THR A CA 1
ATOM 7618 C C . THR B 1 434 ? 165.538 135.329 151.377 1.00 30.82 434 THR A C 1
ATOM 7619 O O . THR B 1 434 ? 165.112 136.451 151.660 1.00 30.82 434 THR A O 1
ATOM 7623 N N . THR B 1 435 ? 166.832 135.074 151.194 1.00 31.63 435 THR A N 1
ATOM 7624 C CA . THR B 1 435 ? 167.857 136.088 151.384 1.00 31.63 435 THR A CA 1
ATOM 7625 C C . THR B 1 435 ? 168.762 136.148 150.162 1.00 31.63 435 THR A C 1
ATOM 7626 O O . THR B 1 435 ? 168.780 135.238 149.326 1.00 31.63 435 THR A O 1
ATOM 7630 N N . ALA B 1 436 ? 169.512 137.246 150.069 1.00 32.97 436 ALA A N 1
ATOM 7631 C CA . ALA B 1 436 ? 170.459 137.407 148.970 1.00 32.97 436 ALA A CA 1
ATOM 7632 C C . ALA B 1 436 ? 171.522 136.315 148.916 1.00 32.97 436 ALA A C 1
ATOM 7633 O O . ALA B 1 436 ? 171.818 135.842 147.804 1.00 32.97 436 ALA A O 1
ATOM 7635 N N . PRO B 1 437 ? 172.141 135.882 150.026 1.00 33.43 437 PRO A N 1
ATOM 7636 C CA . PRO B 1 437 ? 173.073 134.745 149.928 1.00 33.43 437 PRO A CA 1
ATOM 7637 C C . PRO B 1 437 ? 172.441 133.489 149.350 1.00 33.43 437 PRO A C 1
ATOM 7638 O O . PRO B 1 437 ? 173.105 132.760 148.603 1.00 33.43 437 PRO A O 1
ATOM 7642 N N . LEU B 1 438 ? 171.176 133.211 149.676 1.00 32.58 438 LEU A N 1
ATOM 7643 C CA . LEU B 1 438 ? 170.493 132.071 149.072 1.00 32.58 438 LEU A CA 1
ATOM 7644 C C . LEU B 1 438 ? 170.349 132.256 147.567 1.00 32.58 438 LEU A C 1
ATOM 7645 O O . LEU B 1 438 ? 170.498 131.299 146.799 1.00 32.58 438 LEU A O 1
ATOM 7650 N N . ALA B 1 439 ? 170.052 133.482 147.130 1.00 35.63 439 ALA A N 1
ATOM 7651 C CA . ALA B 1 439 ? 169.990 133.765 145.700 1.00 35.63 439 ALA A CA 1
ATOM 7652 C C . ALA B 1 439 ? 171.349 133.560 145.041 1.00 35.63 439 ALA A C 1
ATOM 7653 O O . ALA B 1 439 ? 171.427 133.139 143.880 1.00 35.63 439 ALA A O 1
ATOM 7655 N N . LEU B 1 440 ? 172.429 133.863 145.765 1.00 37.81 440 LEU A N 1
ATOM 7656 C CA . LEU B 1 440 ? 173.768 133.628 145.233 1.00 37.81 440 LEU A CA 1
ATOM 7657 C C . LEU B 1 440 ? 174.001 132.147 144.963 1.00 37.81 440 LEU A C 1
ATOM 7658 O O . LEU B 1 440 ? 174.574 131.780 143.930 1.00 37.81 440 LEU A O 1
ATOM 7663 N N . TYR B 1 441 ? 173.564 131.280 145.882 1.00 38.54 441 TYR A N 1
ATOM 7664 C CA . TYR B 1 441 ? 173.696 129.843 145.661 1.00 38.54 441 TYR A CA 1
ATOM 7665 C C . TYR B 1 441 ? 172.900 129.400 144.441 1.00 38.54 441 TYR A C 1
ATOM 7666 O O . TYR B 1 441 ? 173.368 128.570 143.653 1.00 38.54 441 TYR A O 1
ATOM 7675 N N . ILE B 1 442 ? 171.692 129.942 144.272 1.00 38.64 442 ILE A N 1
ATOM 7676 C CA . ILE B 1 442 ? 170.891 129.623 143.093 1.00 38.64 442 ILE A CA 1
ATOM 7677 C C . ILE B 1 442 ? 171.607 130.081 141.828 1.00 38.64 442 ILE A C 1
ATOM 7678 O O . ILE B 1 442 ? 171.626 129.369 140.816 1.00 38.64 442 ILE A O 1
ATOM 7683 N N . GLN B 1 443 ? 172.202 131.276 141.863 1.00 41.73 443 GLN A N 1
ATOM 7684 C CA . GLN B 1 443 ? 172.975 131.754 140.720 1.00 41.73 443 GLN A CA 1
ATOM 7685 C C . GLN B 1 443 ? 174.170 130.850 140.445 1.00 41.73 443 GLN A C 1
ATOM 7686 O O . GLN B 1 443 ? 174.467 130.537 139.286 1.00 41.73 443 GLN A O 1
ATOM 7692 N N . VAL B 1 444 ? 174.870 130.420 141.498 1.00 42.21 444 VAL A N 1
ATOM 7693 C CA . VAL B 1 444 ? 176.012 129.525 141.322 1.00 42.21 444 VAL A CA 1
ATOM 7694 C C . VAL B 1 444 ? 175.560 128.187 140.752 1.00 42.21 444 VAL A C 1
ATOM 7695 O O . VAL B 1 444 ? 176.227 127.607 139.885 1.00 42.21 444 VAL A O 1
ATOM 7699 N N . ILE B 1 445 ? 174.418 127.679 141.221 1.00 42.37 445 ILE A N 1
ATOM 7700 C CA . ILE B 1 445 ? 173.883 126.426 140.695 1.00 42.37 445 ILE A CA 1
ATOM 7701 C C . ILE B 1 445 ? 173.599 126.553 139.204 1.00 42.37 445 ILE A C 1
ATOM 7702 O O . ILE B 1 445 ? 173.907 125.649 138.418 1.00 42.37 445 ILE A O 1
ATOM 7707 N N . ARG B 1 446 ? 173.013 127.680 138.790 1.00 48.91 446 ARG A N 1
ATOM 7708 C CA . ARG B 1 446 ? 172.758 127.902 137.371 1.00 48.91 446 ARG A CA 1
ATOM 7709 C C . ARG B 1 446 ? 174.058 127.946 136.576 1.00 48.91 446 ARG A C 1
ATOM 7710 O O . ARG B 1 446 ? 174.137 127.397 135.471 1.00 48.91 446 ARG A O 1
ATOM 7718 N N . VAL B 1 447 ? 175.089 128.597 137.123 1.00 48.96 447 VAL A N 1
ATOM 7719 C CA . VAL B 1 447 ? 176.382 128.648 136.445 1.00 48.96 447 VAL A CA 1
ATOM 7720 C C . VAL B 1 447 ? 176.978 127.251 136.324 1.00 48.96 447 VAL A C 1
ATOM 7721 O O . VAL B 1 447 ? 177.507 126.874 135.271 1.00 48.96 447 VAL A O 1
ATOM 7725 N N . ILE B 1 448 ? 176.904 126.460 137.398 1.00 50.19 448 ILE A N 1
ATOM 7726 C CA . ILE B 1 448 ? 177.402 125.087 137.351 1.00 50.19 448 ILE A CA 1
ATOM 7727 C C . ILE B 1 448 ? 176.616 124.275 136.329 1.00 50.19 448 ILE A C 1
ATOM 7728 O O . ILE B 1 448 ? 177.186 123.508 135.544 1.00 50.19 448 ILE A O 1
ATOM 7733 N N . CYS B 1 449 ? 175.289 124.433 136.325 1.00 51.56 449 CYS A N 1
ATOM 7734 C CA . CYS B 1 449 ? 174.465 123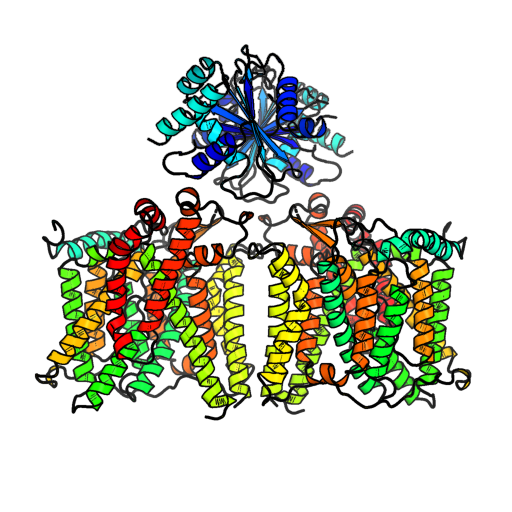.722 135.352 1.00 51.56 449 CYS A CA 1
ATOM 7735 C C . CYS B 1 449 ? 174.719 124.209 133.930 1.00 51.56 449 CYS A C 1
ATOM 7736 O O . CYS B 1 449 ? 174.502 123.457 132.974 1.00 51.56 449 CYS A O 1
ATOM 7739 N N . ASP B 1 450 ? 175.158 125.459 133.767 1.00 54.09 450 ASP A N 1
ATOM 7740 C CA . ASP B 1 450 ? 175.484 125.955 132.433 1.00 54.09 450 ASP A CA 1
ATOM 7741 C C . ASP B 1 450 ? 176.816 125.399 131.944 1.00 54.09 450 ASP A C 1
ATOM 7742 O O . ASP B 1 450 ? 176.964 125.085 130.756 1.00 54.09 450 ASP A O 1
ATOM 7747 N N . ASP B 1 451 ? 177.800 125.278 132.840 1.00 56.52 451 ASP A N 1
ATOM 7748 C CA . ASP B 1 451 ? 179.114 124.782 132.439 1.00 56.52 451 ASP A CA 1
ATOM 7749 C C . ASP B 1 451 ? 179.041 123.340 131.952 1.00 56.52 451 ASP A C 1
ATOM 7750 O O . ASP B 1 451 ? 179.654 122.987 130.938 1.00 56.52 451 ASP A O 1
ATOM 7755 N N . TYR B 1 452 ? 178.297 122.495 132.659 1.00 58.11 452 TYR A N 1
ATOM 7756 C CA . TYR B 1 452 ? 178.145 121.095 132.302 1.00 58.11 452 TYR A CA 1
ATOM 7757 C C . TYR B 1 452 ? 176.789 120.876 131.636 1.00 58.11 452 TYR A C 1
ATOM 7758 O O . TYR B 1 452 ? 176.030 121.813 131.383 1.00 58.11 452 TYR A O 1
ATOM 7767 N N . ASP B 1 453 ? 176.488 119.614 131.331 1.00 61.25 453 ASP A N 1
ATOM 7768 C CA . ASP B 1 453 ? 175.189 119.237 130.777 1.00 61.25 453 ASP A CA 1
ATOM 7769 C C . ASP B 1 453 ? 174.336 118.686 131.916 1.00 61.25 453 ASP A C 1
ATOM 7770 O O . ASP B 1 453 ? 174.107 117.483 132.038 1.00 61.25 453 ASP A O 1
ATOM 7775 N N . LEU B 1 454 ? 173.859 119.596 132.763 1.00 56.54 454 LEU A N 1
ATOM 7776 C CA . LEU B 1 454 ? 173.056 119.242 133.924 1.00 56.54 454 LEU A CA 1
ATOM 7777 C C . LEU B 1 454 ? 171.785 120.078 133.945 1.00 56.54 454 LEU A C 1
ATOM 7778 O O . LEU B 1 454 ? 171.812 121.273 133.635 1.00 56.54 454 LEU A O 1
ATOM 7783 N N . ASP B 1 455 ? 170.675 119.442 134.312 1.00 53.01 455 ASP A N 1
ATOM 7784 C CA . ASP B 1 455 ? 169.412 120.154 134.447 1.00 53.01 455 ASP A CA 1
ATOM 7785 C C . ASP B 1 455 ? 169.432 121.015 135.704 1.00 53.01 455 ASP A C 1
ATOM 7786 O O . ASP B 1 455 ? 169.866 120.566 136.770 1.00 53.01 455 ASP A O 1
ATOM 7791 N N . PHE B 1 456 ? 168.966 122.260 135.576 1.00 46.59 456 PHE A N 1
ATOM 7792 C CA . PHE B 1 456 ? 168.961 123.170 136.717 1.00 46.59 456 PHE A CA 1
ATOM 7793 C C . PHE B 1 456 ? 168.051 122.660 137.827 1.00 46.59 456 PHE A C 1
ATOM 7794 O O . PHE B 1 456 ? 168.436 122.647 139.002 1.00 46.59 456 PHE A O 1
ATOM 7802 N N . ASN B 1 457 ? 166.838 122.229 137.472 1.00 49.01 457 ASN A N 1
ATOM 7803 C CA . ASN B 1 457 ? 165.889 121.773 138.483 1.00 49.01 457 ASN A CA 1
ATOM 7804 C C . ASN B 1 457 ? 166.380 120.511 139.183 1.00 49.01 457 ASN A C 1
ATOM 7805 O O . ASN B 1 457 ? 166.227 120.372 140.402 1.00 49.01 457 ASN A O 1
ATOM 7810 N N . SER B 1 458 ? 166.965 119.578 138.429 1.00 49.38 458 SER A N 1
ATOM 7811 C CA . SER B 1 458 ? 167.453 118.339 139.028 1.00 49.38 458 SER A CA 1
ATOM 7812 C C . SER B 1 458 ? 168.587 118.611 140.009 1.00 49.38 458 SER A C 1
ATOM 7813 O O . SER B 1 458 ? 168.595 118.086 141.128 1.00 49.38 458 SER A O 1
ATOM 7816 N N . PHE B 1 459 ? 169.560 119.429 139.602 1.00 45.28 459 PHE A N 1
ATOM 7817 C CA . PHE B 1 459 ? 170.669 119.759 140.493 1.00 45.28 459 PHE A CA 1
ATOM 7818 C C . PHE B 1 459 ? 170.197 120.596 141.677 1.00 45.28 459 PHE A C 1
ATOM 7819 O O . PHE B 1 459 ? 170.660 120.397 142.806 1.00 45.28 459 PHE A O 1
ATOM 7827 N N . TYR B 1 460 ? 169.282 121.540 141.435 1.00 38.48 460 TYR A N 1
ATOM 7828 C CA . TYR B 1 460 ? 168.764 122.371 142.518 1.00 38.48 460 TYR A CA 1
ATOM 7829 C C . TYR B 1 460 ? 168.027 121.533 143.556 1.00 38.48 460 TYR A C 1
ATOM 7830 O O . TYR B 1 460 ? 168.137 121.785 144.761 1.00 38.48 460 TYR A O 1
ATOM 7839 N N . ALA B 1 461 ? 167.248 120.549 143.104 1.00 40.64 461 ALA A N 1
ATOM 7840 C CA . ALA B 1 461 ? 166.524 119.696 144.041 1.00 40.64 461 ALA A CA 1
ATOM 7841 C C . ALA B 1 461 ? 167.479 118.852 144.878 1.00 40.64 461 ALA A C 1
ATOM 7842 O O . ALA B 1 461 ? 167.286 118.705 146.090 1.00 40.64 461 ALA A O 1
ATOM 7844 N N . TRP B 1 462 ? 168.516 118.290 144.248 1.00 45.54 462 TRP A N 1
ATOM 7845 C CA . TRP B 1 462 ? 169.412 117.384 144.961 1.00 45.54 462 TRP A CA 1
ATOM 7846 C C . TRP B 1 462 ? 170.181 118.101 146.063 1.00 45.54 462 TRP A C 1
ATOM 7847 O O . TRP B 1 462 ? 170.303 117.582 147.180 1.00 45.54 462 TRP A O 1
ATOM 7858 N N . THR B 1 463 ? 170.709 119.294 145.776 1.00 40.22 463 THR A N 1
ATOM 7859 C CA . THR B 1 463 ? 171.435 120.031 146.806 1.00 40.22 463 THR A CA 1
ATOM 7860 C C . THR B 1 463 ? 170.499 120.459 147.931 1.00 40.22 463 THR A C 1
ATOM 7861 O O . THR B 1 463 ? 170.913 120.550 149.093 1.00 40.22 463 THR A O 1
ATOM 7865 N N . GLY B 1 464 ? 169.233 120.727 147.604 1.00 37.68 464 GLY A N 1
ATOM 7866 C CA . GLY B 1 464 ? 168.249 120.972 148.645 1.00 37.68 464 GLY A CA 1
ATOM 7867 C C . GLY B 1 464 ? 167.971 119.736 149.480 1.00 37.68 464 GLY A C 1
ATOM 7868 O O . GLY B 1 464 ? 167.774 119.830 150.695 1.00 37.68 464 GLY A O 1
ATOM 7869 N N . LEU B 1 465 ? 167.936 118.564 148.838 1.00 39.33 465 LEU A N 1
ATOM 7870 C CA . LEU B 1 465 ? 167.747 117.319 149.578 1.00 39.33 465 LEU A CA 1
ATOM 7871 C C . LEU B 1 465 ? 168.893 117.076 150.550 1.00 39.33 465 LEU A C 1
ATOM 7872 O O . LEU B 1 465 ? 168.668 116.705 151.709 1.00 39.33 465 LEU A O 1
ATOM 7877 N N . TRP B 1 466 ? 170.134 117.274 150.096 1.00 40.44 466 TRP A N 1
ATOM 7878 C CA . TRP B 1 466 ? 171.279 117.124 150.988 1.00 40.44 466 TRP A CA 1
ATOM 7879 C C . TRP B 1 466 ? 171.280 118.197 152.069 1.00 40.44 466 TRP A C 1
ATOM 7880 O O . TRP B 1 466 ? 171.660 117.931 153.215 1.00 40.44 466 TRP A O 1
ATOM 7891 N N . ASN B 1 467 ? 170.869 119.419 151.720 1.00 36.26 467 ASN A N 1
ATOM 7892 C CA . ASN B 1 467 ? 170.773 120.483 152.715 1.00 36.26 467 ASN A CA 1
ATOM 7893 C C . ASN B 1 467 ? 169.778 120.117 153.808 1.00 36.26 467 ASN A C 1
ATOM 7894 O O . ASN B 1 467 ? 170.055 120.288 155.000 1.00 36.26 467 ASN A O 1
ATOM 7899 N N . SER B 1 468 ? 168.610 119.602 153.419 1.00 35.39 468 SER A N 1
ATOM 7900 C CA . SER B 1 468 ? 167.629 119.163 154.405 1.00 35.39 468 SER A CA 1
ATOM 7901 C C . SER B 1 468 ? 168.131 117.953 155.184 1.00 35.39 468 SER A C 1
ATOM 7902 O O . SER B 1 468 ? 167.896 117.845 156.394 1.00 35.39 468 SER A O 1
ATOM 7905 N N . PHE B 1 469 ? 168.815 117.028 154.505 1.00 35.54 469 PHE A N 1
ATOM 7906 C CA . PHE B 1 469 ? 169.329 115.836 155.173 1.00 35.54 469 PHE A CA 1
ATOM 7907 C C . PHE B 1 469 ? 170.339 116.201 156.255 1.00 35.54 469 PHE A C 1
ATOM 7908 O O . PHE B 1 469 ? 170.295 115.668 157.369 1.00 35.54 469 PHE A O 1
ATOM 7916 N N . PHE B 1 470 ? 171.264 117.111 155.940 1.00 35.97 470 PHE A N 1
ATOM 7917 C CA . PHE B 1 470 ? 172.242 117.542 156.934 1.00 35.97 470 PHE A CA 1
ATOM 7918 C C . PHE B 1 470 ? 171.586 118.347 158.049 1.00 35.97 470 PHE A C 1
ATOM 7919 O O . PHE B 1 470 ? 171.958 118.213 159.220 1.00 35.97 470 PHE A O 1
ATOM 7927 N N . LEU B 1 471 ? 170.611 119.195 157.705 1.00 33.60 471 LEU A N 1
ATOM 7928 C CA . LEU B 1 471 ? 169.881 119.933 158.731 1.00 33.60 471 LEU A CA 1
ATOM 7929 C C . LEU B 1 471 ? 169.103 118.990 159.639 1.00 33.60 471 LEU A C 1
ATOM 7930 O O . LEU B 1 471 ? 169.008 119.219 160.850 1.00 33.60 471 LEU A O 1
ATOM 7935 N N . ALA B 1 472 ? 168.529 117.928 159.067 1.00 35.50 472 ALA A N 1
ATOM 7936 C CA . ALA B 1 472 ? 167.841 116.932 159.882 1.00 35.50 472 ALA A CA 1
ATOM 7937 C C . ALA B 1 472 ? 168.800 116.263 160.858 1.00 35.50 472 ALA A C 1
ATOM 7938 O O . ALA B 1 472 ? 168.454 116.038 162.023 1.00 35.50 472 ALA A O 1
ATOM 7940 N N . LEU B 1 473 ? 170.010 115.935 160.397 1.00 36.52 473 LEU A N 1
ATOM 7941 C CA . LEU B 1 473 ? 171.012 115.365 161.291 1.00 36.52 473 LEU A CA 1
ATOM 7942 C C . LEU B 1 473 ? 171.399 116.349 162.387 1.00 36.52 473 LEU A C 1
ATOM 7943 O O . LEU B 1 473 ? 171.563 115.961 163.549 1.00 36.52 473 LEU A O 1
ATOM 7948 N N . TYR B 1 474 ? 171.553 117.629 162.036 1.00 35.27 474 TYR A N 1
ATOM 7949 C CA . TYR B 1 474 ? 171.939 118.628 163.029 1.00 35.27 474 TYR A CA 1
ATOM 7950 C C . TYR B 1 474 ? 170.893 118.740 164.131 1.00 35.27 474 TYR A C 1
ATOM 7951 O O . TYR B 1 474 ? 171.237 118.828 165.317 1.00 35.27 474 TYR A O 1
ATOM 7960 N N . ALA B 1 475 ? 169.611 118.741 163.762 1.00 37.80 475 ALA A N 1
ATOM 7961 C CA . ALA B 1 475 ? 168.555 118.730 164.766 1.00 37.80 475 ALA A CA 1
ATOM 7962 C C . ALA B 1 475 ? 168.527 117.407 165.523 1.00 37.80 475 ALA A C 1
ATOM 7963 O O . ALA B 1 475 ? 168.259 117.382 166.730 1.00 37.80 475 ALA A O 1
ATOM 7965 N N . PHE B 1 476 ? 168.802 116.299 164.832 1.00 43.54 476 PHE A N 1
ATOM 7966 C CA . PHE B 1 476 ? 168.779 114.985 165.461 1.00 43.54 476 PHE A CA 1
ATOM 7967 C C . PHE B 1 476 ? 169.998 114.728 166.338 1.00 43.54 476 PHE A C 1
ATOM 7968 O O . PHE B 1 476 ? 169.944 113.848 167.204 1.00 43.54 476 PHE A O 1
ATOM 7976 N N . PHE B 1 477 ? 171.090 115.463 166.140 1.00 43.02 477 PHE A N 1
ATOM 7977 C CA . PHE B 1 477 ? 172.274 115.333 166.979 1.00 43.02 477 PHE A CA 1
ATOM 7978 C C . PHE B 1 477 ? 172.379 116.441 168.021 1.00 43.02 477 PHE A C 1
ATOM 7979 O O . PHE B 1 477 ? 173.410 116.545 168.695 1.00 43.02 477 PHE A O 1
ATOM 7987 N N . ASN B 1 478 ? 171.339 117.267 168.161 1.00 44.24 478 ASN A N 1
ATOM 7988 C CA . ASN B 1 478 ? 171.280 118.322 169.176 1.00 44.24 478 ASN A CA 1
ATOM 7989 C C . ASN B 1 478 ? 172.435 119.312 169.046 1.00 44.24 478 ASN A C 1
ATOM 7990 O O . ASN B 1 478 ? 172.897 119.876 170.040 1.00 44.24 478 ASN A O 1
ATOM 7995 N N . LEU B 1 479 ? 172.906 119.538 167.818 1.00 41.68 479 LEU A N 1
ATOM 7996 C CA . LEU B 1 479 ? 174.033 120.436 167.599 1.00 41.68 479 LEU A CA 1
ATOM 7997 C C . LEU B 1 479 ? 173.686 121.900 167.837 1.00 41.68 479 LEU A C 1
ATOM 7998 O O . LEU B 1 479 ? 174.598 122.731 167.882 1.00 41.68 479 LEU A O 1
ATOM 8003 N N . SER B 1 480 ? 172.402 122.237 167.984 1.00 40.00 480 SER A N 1
ATOM 8004 C CA . SER B 1 480 ? 172.016 123.620 168.243 1.00 40.00 480 SER A CA 1
ATOM 8005 C C . SER B 1 480 ? 172.543 124.133 169.578 1.00 40.00 480 SER A C 1
ATOM 8006 O O . SER B 1 480 ? 172.589 125.350 169.787 1.00 40.00 480 SER A O 1
ATOM 8009 N N . LEU B 1 481 ? 172.938 123.234 170.485 1.00 42.87 481 LEU A N 1
ATOM 8010 C CA . LEU B 1 481 ? 173.422 123.660 171.794 1.00 42.87 481 LEU A CA 1
ATOM 8011 C C . LEU B 1 481 ? 174.719 124.454 171.681 1.00 42.87 481 LEU A C 1
ATOM 8012 O O . LEU B 1 481 ? 174.925 125.426 172.419 1.00 42.87 481 LEU A O 1
ATOM 8017 N N . VAL B 1 482 ? 175.614 124.052 170.773 1.00 41.58 482 VAL A N 1
ATOM 8018 C CA . VAL B 1 482 ? 176.888 124.747 170.622 1.00 41.58 482 VAL A CA 1
ATOM 8019 C C . VAL B 1 482 ? 176.696 126.178 170.138 1.00 41.58 482 VAL A C 1
ATOM 8020 O O . VAL B 1 482 ? 177.588 127.014 170.317 1.00 41.58 482 VAL A O 1
ATOM 8024 N N . MET B 1 483 ? 175.548 126.486 169.529 1.00 39.13 483 MET A N 1
ATOM 8025 C CA . MET B 1 483 ? 175.269 127.847 169.088 1.00 39.13 483 MET A CA 1
ATOM 8026 C C . MET B 1 483 ? 175.108 128.820 170.248 1.00 39.13 483 MET A C 1
ATOM 8027 O O . MET B 1 483 ? 175.123 130.035 170.018 1.00 39.13 483 MET A O 1
ATOM 8032 N N . SER B 1 484 ? 174.954 128.323 171.477 1.00 40.83 484 SER A N 1
ATOM 8033 C CA . SER B 1 484 ? 174.904 129.204 172.638 1.00 40.83 484 SER A CA 1
ATOM 8034 C C . SER B 1 484 ? 176.217 129.945 172.851 1.00 40.83 484 SER A C 1
ATOM 8035 O O . SER B 1 484 ? 176.235 130.963 173.551 1.00 40.83 484 SER A O 1
ATOM 8038 N N . LEU B 1 485 ? 177.314 129.458 172.265 1.00 39.82 485 LEU A N 1
ATOM 8039 C CA . LEU B 1 485 ? 178.586 130.167 172.343 1.00 39.82 485 LEU A CA 1
ATOM 8040 C C . LEU B 1 485 ? 178.537 131.516 171.636 1.00 39.82 485 LEU A C 1
ATOM 8041 O O . LEU B 1 485 ? 179.386 132.373 171.905 1.00 39.82 485 LEU A O 1
ATOM 8046 N N . PHE B 1 486 ? 177.569 131.720 170.742 1.00 38.07 486 PHE A N 1
ATOM 8047 C CA . PHE B 1 486 ? 177.375 133.008 170.079 1.00 38.07 486 PHE A CA 1
ATOM 8048 C C . PHE B 1 486 ? 176.678 133.949 171.058 1.00 38.07 486 PHE A C 1
ATOM 8049 O O . PHE B 1 486 ? 175.453 134.092 171.079 1.00 38.07 486 PHE A O 1
ATOM 8057 N N . LYS B 1 487 ? 177.487 134.602 171.886 1.00 40.54 487 LYS A N 1
ATOM 8058 C CA . LYS B 1 487 ? 176.978 135.533 172.883 1.00 40.54 487 LYS A CA 1
ATOM 8059 C C . LYS B 1 487 ? 176.629 136.860 172.211 1.00 40.54 487 LYS A C 1
ATOM 8060 O O . LYS B 1 487 ? 176.627 136.983 170.984 1.00 40.54 487 LYS A O 1
ATOM 8066 N N . ARG B 1 488 ? 176.324 137.875 173.024 1.00 40.74 488 ARG A N 1
ATOM 8067 C CA . ARG B 1 488 ? 175.987 139.187 172.481 1.00 40.74 488 ARG A CA 1
ATOM 8068 C C . ARG B 1 488 ? 177.154 139.795 171.715 1.00 40.74 488 ARG A C 1
ATOM 8069 O O . ARG B 1 488 ? 176.945 140.612 170.811 1.00 40.74 488 ARG A O 1
ATOM 8077 N N . SER B 1 489 ? 178.387 139.411 172.060 1.00 39.73 489 SER A N 1
ATOM 8078 C CA . SER B 1 489 ? 179.556 139.975 171.391 1.00 39.73 489 SER A CA 1
ATOM 8079 C C . SER B 1 489 ? 179.561 139.648 169.902 1.00 39.73 489 SER A C 1
ATOM 8080 O O . SER B 1 489 ? 179.854 140.515 169.072 1.00 39.73 489 SER A O 1
ATOM 8083 N N . THR B 1 490 ? 179.238 138.405 169.545 1.00 39.03 490 THR A N 1
ATOM 8084 C CA . THR B 1 490 ? 179.262 137.987 168.149 1.00 39.03 490 THR A CA 1
ATOM 8085 C C . THR B 1 490 ? 177.937 138.211 167.435 1.00 39.03 490 THR A C 1
ATOM 8086 O O . THR B 1 490 ? 177.935 138.516 166.237 1.00 39.03 490 THR A O 1
ATOM 8090 N N . GLU B 1 491 ? 176.811 138.058 168.139 1.00 39.00 491 GLU A N 1
ATOM 8091 C CA . GLU B 1 491 ? 175.510 138.207 167.493 1.00 39.00 491 GLU A CA 1
ATOM 8092 C C . GLU B 1 491 ? 175.310 139.619 166.956 1.00 39.00 491 GLU A C 1
ATOM 8093 O O . GLU B 1 491 ? 174.822 139.800 165.835 1.00 39.00 491 GLU A O 1
ATOM 8099 N N . GLU B 1 492 ? 175.687 140.634 167.740 1.00 38.23 492 GLU A N 1
ATOM 8100 C CA . GLU B 1 492 ? 175.474 142.015 167.314 1.00 38.23 492 GLU A CA 1
ATOM 8101 C C . GLU B 1 492 ? 176.307 142.353 166.083 1.00 38.23 492 GLU A C 1
ATOM 8102 O O . GLU B 1 492 ? 175.846 143.081 165.195 1.00 38.23 492 GLU A O 1
ATOM 8108 N N . ILE B 1 493 ? 177.541 141.846 166.017 1.00 34.54 493 ILE A N 1
ATOM 8109 C CA . ILE B 1 493 ? 178.386 142.091 164.849 1.00 34.54 493 ILE A CA 1
ATOM 8110 C C . ILE B 1 493 ? 177.745 141.498 163.601 1.00 34.54 493 ILE A C 1
ATOM 8111 O O . ILE B 1 493 ? 177.672 142.143 162.548 1.00 34.54 493 ILE A O 1
ATOM 8116 N N . ILE B 1 494 ? 177.271 140.255 163.703 1.00 33.18 494 ILE A N 1
ATOM 8117 C CA . ILE B 1 494 ? 176.551 139.636 162.593 1.00 33.18 494 ILE A CA 1
ATOM 8118 C C . ILE B 1 494 ? 175.233 140.360 162.349 1.00 33.18 494 ILE A C 1
ATOM 8119 O O . ILE B 1 494 ? 174.800 140.524 161.202 1.00 33.18 494 ILE A O 1
ATOM 8124 N N . ALA B 1 495 ? 174.573 140.798 163.424 1.00 31.32 495 ALA A N 1
ATOM 8125 C CA . ALA B 1 495 ? 173.342 141.569 163.279 1.00 31.32 495 ALA A CA 1
ATOM 8126 C C . ALA B 1 495 ? 173.590 142.873 162.531 1.00 31.32 495 ALA A C 1
ATOM 8127 O O . ALA B 1 495 ? 172.815 143.247 161.644 1.00 31.32 495 ALA A O 1
ATOM 8129 N N . LEU B 1 496 ? 174.666 143.582 162.879 1.00 32.47 496 LEU A N 1
ATOM 8130 C CA . LEU B 1 496 ? 174.979 144.834 162.198 1.00 32.47 496 LEU A CA 1
ATOM 8131 C C . LEU B 1 496 ? 175.356 144.595 160.741 1.00 32.47 496 LEU A C 1
ATOM 8132 O O . LEU B 1 496 ? 174.993 145.386 159.864 1.00 32.47 496 LEU A O 1
ATOM 8137 N N . PHE B 1 497 ? 176.085 143.509 160.467 1.00 32.17 497 PHE A N 1
ATOM 8138 C CA . PHE B 1 497 ? 176.529 143.233 159.103 1.00 32.17 497 PHE A CA 1
ATOM 8139 C C . PHE B 1 497 ? 175.350 143.039 158.158 1.00 32.17 497 PHE A C 1
ATOM 8140 O O . PHE B 1 497 ? 175.352 143.560 157.037 1.00 32.17 497 PHE A O 1
ATOM 8148 N N . ILE B 1 498 ? 174.335 142.287 158.592 1.00 29.16 498 ILE A N 1
ATOM 8149 C CA . ILE B 1 498 ? 173.172 142.044 157.742 1.00 29.16 498 ILE A CA 1
ATOM 8150 C C . ILE B 1 498 ? 172.421 143.344 157.483 1.00 29.16 498 ILE A C 1
ATOM 8151 O O . ILE B 1 498 ? 171.918 143.578 156.376 1.00 29.16 498 ILE A O 1
ATOM 8156 N N . SER B 1 499 ? 172.331 144.209 158.496 1.00 28.88 499 SER A N 1
ATOM 8157 C CA . SER B 1 499 ? 171.719 145.518 158.296 1.00 28.88 499 SER A CA 1
ATOM 8158 C C . SER B 1 499 ? 172.491 146.333 157.265 1.00 28.88 499 SER A C 1
ATOM 8159 O O . SER B 1 499 ? 171.892 147.050 156.455 1.00 28.88 499 SER A O 1
ATOM 8162 N N . ILE B 1 500 ? 173.824 146.235 157.278 1.00 30.64 500 ILE A N 1
ATOM 8163 C CA . ILE B 1 500 ? 174.636 146.950 156.295 1.00 30.64 500 ILE A CA 1
ATOM 8164 C C . ILE B 1 500 ? 174.375 146.412 154.893 1.00 30.64 500 ILE A C 1
ATOM 8165 O O . ILE B 1 500 ? 174.373 147.171 153.913 1.00 30.64 500 ILE A O 1
ATOM 8170 N N . THR B 1 501 ? 174.147 145.100 154.770 1.00 29.33 501 THR A N 1
ATOM 8171 C CA . THR B 1 501 ? 173.882 144.520 153.456 1.00 29.33 501 THR A CA 1
ATOM 8172 C C . THR B 1 501 ? 172.608 145.092 152.846 1.00 29.33 501 THR A C 1
ATOM 8173 O O . THR B 1 501 ? 172.569 145.398 151.649 1.00 29.33 501 THR A O 1
ATOM 8177 N N . PHE B 1 502 ? 171.554 145.246 153.655 1.00 28.44 502 PHE A N 1
ATOM 8178 C CA . PHE B 1 502 ? 170.328 145.863 153.158 1.00 28.44 502 PHE A CA 1
ATOM 8179 C C . PHE B 1 502 ? 170.555 147.315 152.762 1.00 28.44 502 PHE A C 1
ATOM 8180 O O . PHE B 1 502 ? 169.957 147.794 151.791 1.00 28.44 502 PHE A O 1
ATOM 8188 N N . VAL B 1 503 ? 171.410 148.030 153.497 1.00 27.53 503 VAL A N 1
ATOM 8189 C CA . VAL B 1 503 ? 171.765 149.390 153.105 1.00 27.53 503 VAL A CA 1
ATOM 8190 C C . VAL B 1 503 ? 172.531 149.382 151.788 1.00 27.53 503 VAL A C 1
ATOM 8191 O O . VAL B 1 503 ? 172.263 150.194 150.895 1.00 27.53 503 VAL A O 1
ATOM 8195 N N . LEU B 1 504 ? 173.489 148.463 151.644 1.00 29.08 504 LEU A N 1
ATOM 8196 C CA . LEU B 1 504 ? 174.267 148.394 150.411 1.00 29.08 504 LEU A CA 1
ATOM 8197 C C . LEU B 1 504 ? 173.393 148.005 149.225 1.00 29.08 504 LEU A C 1
ATOM 8198 O O . LEU B 1 504 ? 173.584 148.510 148.112 1.00 29.08 504 LEU A O 1
ATOM 8203 N N . ASP B 1 505 ? 172.429 147.105 149.441 1.00 30.39 505 ASP A N 1
ATOM 8204 C CA . ASP B 1 505 ? 171.537 146.702 148.358 1.00 30.39 505 ASP A CA 1
ATOM 8205 C C . ASP B 1 505 ? 170.739 147.888 147.832 1.00 30.39 505 ASP A C 1
ATOM 8206 O O . ASP B 1 505 ? 170.566 148.040 146.617 1.00 30.39 505 ASP A O 1
ATOM 8211 N N . ALA B 1 506 ? 170.239 148.737 148.732 1.00 26.22 506 ALA A N 1
ATOM 8212 C CA . ALA B 1 506 ? 169.554 149.950 148.300 1.00 26.22 506 ALA A CA 1
ATOM 8213 C C . ALA B 1 506 ? 170.504 150.888 147.565 1.00 26.22 506 ALA A C 1
ATOM 8214 O O . ALA B 1 506 ? 170.133 151.487 146.549 1.00 26.22 506 ALA A O 1
ATOM 8216 N N . VAL B 1 507 ? 171.731 151.035 148.071 1.00 27.91 507 VAL A N 1
ATOM 8217 C CA . VAL B 1 507 ? 172.710 151.904 147.419 1.00 27.91 507 VAL A CA 1
ATOM 8218 C C . VAL B 1 507 ? 173.091 151.345 146.053 1.00 27.91 507 VAL A C 1
ATOM 8219 O O . VAL B 1 507 ? 173.147 152.076 145.057 1.00 27.91 507 VAL A O 1
ATOM 8223 N N . LYS B 1 508 ? 173.359 150.038 145.987 1.00 28.83 508 LYS A N 1
ATOM 8224 C CA . LYS B 1 508 ? 173.724 149.424 144.713 1.00 28.83 508 LYS A CA 1
ATOM 8225 C C . LYS B 1 508 ? 172.583 149.519 143.708 1.00 28.83 508 LYS A C 1
ATOM 8226 O O . LYS B 1 508 ? 172.813 149.772 142.520 1.00 28.83 508 LYS A O 1
ATOM 8232 N N . GLY B 1 509 ? 171.345 149.315 144.165 1.00 26.98 509 GLY A N 1
ATOM 8233 C CA . GLY B 1 509 ? 170.206 149.467 143.276 1.00 26.98 509 GLY A CA 1
ATOM 8234 C C . GLY B 1 509 ? 170.060 150.883 142.751 1.00 26.98 509 GLY A C 1
ATOM 8235 O O . GLY B 1 509 ? 169.733 151.092 141.581 1.00 26.98 509 GLY A O 1
ATOM 8236 N N . THR B 1 510 ? 170.289 151.875 143.616 1.00 27.29 510 THR A N 1
ATOM 8237 C CA . THR B 1 510 ? 170.228 153.267 143.181 1.00 27.29 510 THR A CA 1
ATOM 8238 C C . THR B 1 510 ? 171.291 153.564 142.129 1.00 27.29 510 THR A C 1
ATOM 8239 O O . THR B 1 510 ? 171.020 154.254 141.138 1.00 27.29 510 THR A O 1
ATOM 8243 N N . VAL B 1 511 ? 172.508 153.054 142.331 1.00 28.22 511 VAL A N 1
ATOM 8244 C CA . VAL B 1 511 ? 173.566 153.229 141.338 1.00 28.22 511 VAL A CA 1
ATOM 8245 C C . VAL B 1 511 ? 173.188 152.543 140.033 1.00 28.22 511 VAL A C 1
ATOM 8246 O O . VAL B 1 511 ? 173.453 153.063 138.941 1.00 28.22 511 VAL A O 1
ATOM 8250 N N . LYS B 1 512 ? 172.561 151.366 140.121 1.00 30.27 512 LYS A N 1
ATOM 8251 C CA . LYS B 1 512 ? 172.138 150.656 138.919 1.00 30.27 512 LYS A CA 1
ATOM 8252 C C . LYS B 1 512 ? 171.118 151.466 138.128 1.00 30.27 512 LYS A C 1
ATOM 8253 O O . LYS B 1 512 ? 171.176 151.516 136.893 1.00 30.27 512 LYS A O 1
ATOM 8259 N N . ILE B 1 513 ? 170.169 152.099 138.821 1.00 29.97 513 ILE A N 1
ATOM 8260 C CA . ILE B 1 513 ? 169.179 152.933 138.140 1.00 29.97 513 ILE A CA 1
ATOM 8261 C C . ILE B 1 513 ? 169.855 154.133 137.489 1.00 29.97 513 ILE A C 1
ATOM 8262 O O . ILE B 1 513 ? 169.573 154.479 136.335 1.00 29.97 513 ILE A O 1
ATOM 8267 N N . PHE B 1 514 ? 170.757 154.789 138.223 1.00 30.16 514 PHE A N 1
ATOM 8268 C CA . PHE B 1 514 ? 171.475 155.934 137.669 1.00 30.16 514 PHE A CA 1
ATOM 8269 C C . PHE B 1 514 ? 172.321 155.529 136.467 1.00 30.16 514 PHE A C 1
ATOM 8270 O O . PHE B 1 514 ? 172.350 156.236 135.454 1.00 30.16 514 PHE A O 1
ATOM 8278 N N . TRP B 1 515 ? 173.013 154.392 136.562 1.00 34.92 515 TRP A N 1
ATOM 8279 C CA . TRP B 1 515 ? 173.835 153.932 135.448 1.00 34.92 515 TRP A CA 1
ATOM 8280 C C . TRP B 1 515 ? 172.986 153.636 134.217 1.00 34.92 515 TRP A C 1
ATOM 8281 O O . TRP B 1 515 ? 173.361 153.994 133.095 1.00 34.92 515 TRP A O 1
ATOM 8292 N N . LYS B 1 516 ? 171.838 152.981 134.406 1.00 33.26 516 LYS A N 1
ATOM 8293 C CA . LYS B 1 516 ? 171.004 152.607 133.268 1.00 33.26 516 LYS A CA 1
ATOM 8294 C C . LYS B 1 516 ? 170.266 153.808 132.688 1.00 33.26 516 LYS A C 1
ATOM 8295 O O . LYS B 1 516 ? 170.188 153.963 131.464 1.00 33.26 516 LYS A O 1
ATOM 8301 N N . TYR B 1 517 ? 169.719 154.672 133.546 1.00 33.04 517 TYR A N 1
ATOM 8302 C CA . TYR B 1 517 ? 168.830 155.744 133.106 1.00 33.04 517 TYR A CA 1
ATOM 8303 C C . TYR B 1 517 ? 169.537 157.091 132.998 1.00 33.04 517 TYR A C 1
ATOM 8304 O O . TYR B 1 517 ? 169.500 157.729 131.941 1.00 33.04 517 TYR A O 1
ATOM 8313 N N . TYR B 1 518 ? 170.169 157.548 134.084 1.00 30.96 518 TYR A N 1
ATOM 8314 C CA . TYR B 1 518 ? 170.773 158.877 134.082 1.00 30.96 518 TYR A CA 1
ATOM 8315 C C . TYR B 1 518 ? 171.891 158.980 133.051 1.00 30.96 518 TYR A C 1
ATOM 8316 O O . TYR B 1 518 ? 171.985 159.976 132.324 1.00 30.96 518 TYR A O 1
ATOM 8325 N N . TYR B 1 519 ? 172.742 157.962 132.968 1.00 33.03 519 TYR A N 1
ATOM 8326 C CA . TYR B 1 519 ? 173.846 157.953 132.018 1.00 33.03 519 TYR A CA 1
ATOM 8327 C C . TYR B 1 519 ? 173.508 157.240 130.715 1.00 33.03 519 TYR A C 1
ATOM 8328 O O . TYR B 1 519 ? 174.369 157.153 129.834 1.00 33.03 519 TYR A O 1
ATOM 8337 N N . GLY B 1 520 ? 172.284 156.738 130.572 1.00 34.91 520 GLY A N 1
ATOM 8338 C CA . GLY B 1 520 ? 171.863 156.125 129.323 1.00 34.91 520 GLY A CA 1
ATOM 8339 C C . GLY B 1 520 ? 172.586 154.847 128.966 1.00 34.91 520 GLY A C 1
ATOM 8340 O O . GLY B 1 520 ? 172.855 154.605 127.784 1.00 34.91 520 GLY A O 1
ATOM 8341 N N . HIS B 1 521 ? 172.911 154.017 129.952 1.00 37.23 521 HIS A N 1
ATOM 8342 C CA . HIS B 1 521 ? 173.526 152.722 129.677 1.00 37.23 521 HIS A CA 1
ATOM 8343 C C . HIS B 1 521 ? 172.516 151.594 129.853 1.00 37.23 521 HIS A C 1
ATOM 8344 O O . HIS B 1 521 ? 171.518 151.522 129.137 1.00 37.23 521 HIS A O 1
ATOM 8351 N N . GLY B 1 570 ? 164.627 159.114 131.299 1.00 33.02 570 GLY A N 1
ATOM 8352 C CA . GLY B 1 570 ? 166.057 158.962 131.494 1.00 33.02 570 GLY A CA 1
ATOM 8353 C C . GLY B 1 570 ? 166.572 159.588 132.777 1.00 33.02 570 GLY A C 1
ATOM 8354 O O . GLY B 1 570 ? 166.558 158.954 133.834 1.00 33.02 570 GLY A O 1
ATOM 8355 N N . GLN B 1 571 ? 167.034 160.838 132.679 1.00 31.97 571 GLN A N 1
ATOM 8356 C CA . GLN B 1 571 ? 167.568 161.527 133.851 1.00 31.97 571 GLN A CA 1
ATOM 8357 C C . GLN B 1 571 ? 166.484 161.768 134.893 1.00 31.97 571 GLN A C 1
ATOM 8358 O O . GLN B 1 571 ? 166.748 161.691 136.099 1.00 31.97 571 GLN A O 1
ATOM 8364 N N . ALA B 1 572 ? 165.261 162.064 134.449 1.00 30.81 572 ALA A N 1
ATOM 8365 C CA . ALA B 1 572 ? 164.164 162.279 135.386 1.00 30.81 572 ALA A CA 1
ATOM 8366 C C . ALA B 1 572 ? 163.876 161.023 136.202 1.00 30.81 572 ALA A C 1
ATOM 8367 O O . ALA B 1 572 ? 163.575 161.107 137.398 1.00 30.81 572 ALA A O 1
ATOM 8369 N N . THR B 1 573 ? 163.956 159.852 135.567 1.00 31.26 573 THR A N 1
ATOM 8370 C CA . THR B 1 573 ? 163.714 158.600 136.278 1.00 31.26 573 THR A CA 1
ATOM 8371 C C . THR B 1 573 ? 164.711 158.407 137.417 1.00 31.26 573 THR A C 1
ATOM 8372 O O . THR B 1 573 ? 164.327 158.078 138.545 1.00 31.26 573 THR A O 1
ATOM 8376 N N . ALA B 1 574 ? 166.002 158.613 137.139 1.00 29.08 574 ALA A N 1
ATOM 8377 C CA . ALA B 1 574 ? 167.019 158.430 138.170 1.00 29.08 574 ALA A CA 1
ATOM 8378 C C . ALA B 1 574 ? 166.866 159.443 139.297 1.00 29.08 574 ALA A C 1
ATOM 8379 O O . ALA B 1 574 ? 166.979 159.092 140.478 1.00 29.08 574 ALA A O 1
ATOM 8381 N N . VAL B 1 575 ? 166.626 160.710 138.953 1.00 27.81 575 VAL A N 1
ATOM 8382 C CA . VAL B 1 575 ? 166.464 161.740 139.974 1.00 27.81 575 VAL A CA 1
ATOM 8383 C C . VAL B 1 575 ? 165.231 161.459 140.824 1.00 27.81 575 VAL A C 1
ATOM 8384 O O . VAL B 1 575 ? 165.268 161.580 142.055 1.00 27.81 575 VAL A O 1
ATOM 8388 N N . LEU B 1 576 ? 164.124 161.078 140.185 1.00 27.12 576 LEU A N 1
ATOM 8389 C CA . LEU B 1 576 ? 162.923 160.723 140.933 1.00 27.12 576 LEU A CA 1
ATOM 8390 C C . LEU B 1 576 ? 163.151 159.472 141.772 1.00 27.12 576 LEU A C 1
ATOM 8391 O O . LEU B 1 576 ? 162.625 159.359 142.887 1.00 27.12 576 LEU A O 1
ATOM 8396 N N . SER B 1 577 ? 163.929 158.518 141.251 1.00 26.43 577 SER A N 1
ATOM 8397 C CA . SER B 1 577 ? 164.242 157.314 142.014 1.00 26.43 577 SER A CA 1
ATOM 8398 C C . SER B 1 577 ? 164.951 157.654 143.321 1.00 26.43 577 SER A C 1
ATOM 8399 O O . SER B 1 577 ? 164.641 157.080 144.371 1.00 26.43 577 SER A O 1
ATOM 8402 N N . LEU B 1 578 ? 165.912 158.580 143.273 1.00 24.81 578 LEU A N 1
ATOM 8403 C CA . LEU B 1 578 ? 166.575 159.019 144.498 1.00 24.81 578 LEU A CA 1
ATOM 8404 C C . LEU B 1 578 ? 165.602 159.739 145.423 1.00 24.81 578 LEU A C 1
ATOM 8405 O O . LEU B 1 578 ? 165.633 159.539 146.643 1.00 24.81 578 LEU A O 1
ATOM 8410 N N . LEU B 1 579 ? 164.737 160.588 144.861 1.00 23.74 579 LEU A N 1
ATOM 8411 C CA . LEU B 1 579 ? 163.765 161.310 145.677 1.00 23.74 579 LEU A CA 1
ATOM 8412 C C . LEU B 1 579 ? 162.784 160.357 146.349 1.00 23.74 579 LEU A C 1
ATOM 8413 O O . LEU B 1 579 ? 162.467 160.516 147.534 1.00 23.74 579 LEU A O 1
ATOM 8418 N N . ILE B 1 580 ? 162.287 159.364 145.609 1.00 24.07 580 ILE A N 1
ATOM 8419 C CA . ILE B 1 580 ? 161.329 158.421 146.177 1.00 24.07 580 ILE A CA 1
ATOM 8420 C C . ILE B 1 580 ? 161.978 157.582 147.270 1.00 24.07 580 ILE A C 1
ATOM 8421 O O . ILE B 1 580 ? 161.388 157.362 148.335 1.00 24.07 580 ILE A O 1
ATOM 8426 N N . MET B 1 581 ? 163.200 157.099 147.028 1.00 23.58 581 MET A N 1
ATOM 8427 C CA . MET B 1 581 ? 163.885 156.277 148.021 1.00 23.58 581 MET A CA 1
ATOM 8428 C C . MET B 1 581 ? 164.139 157.057 149.305 1.00 23.58 581 MET A C 1
ATOM 8429 O O . MET B 1 581 ? 163.863 156.570 150.407 1.00 23.58 581 MET A O 1
ATOM 8434 N N . LEU B 1 582 ? 164.678 158.273 149.180 1.00 23.42 582 LEU A N 1
ATOM 8435 C CA . LEU B 1 582 ? 164.918 159.098 150.360 1.00 23.42 582 LEU A CA 1
ATOM 8436 C C . LEU B 1 582 ? 163.610 159.500 151.030 1.00 23.42 582 LEU A C 1
ATOM 8437 O O . LEU B 1 582 ? 163.516 159.514 152.263 1.00 23.42 582 LEU A O 1
ATOM 8442 N N . GLY B 1 583 ? 162.593 159.840 150.235 1.00 23.76 583 GLY A N 1
ATOM 8443 C CA . GLY B 1 583 ? 161.316 160.229 150.809 1.00 23.76 583 GLY A CA 1
ATOM 8444 C C . GLY B 1 583 ? 160.639 159.100 151.563 1.00 23.76 583 GLY A C 1
ATOM 8445 O O . GLY B 1 583 ? 160.068 159.313 152.635 1.00 23.76 583 GLY A O 1
ATOM 8446 N N . THR B 1 584 ? 160.687 157.885 151.009 1.00 23.66 584 THR A N 1
ATOM 8447 C CA . THR B 1 584 ? 160.081 156.740 151.683 1.00 23.66 584 THR A CA 1
ATOM 8448 C C . THR B 1 584 ? 160.768 156.461 153.014 1.00 23.66 584 THR A C 1
ATOM 8449 O O . THR B 1 584 ? 160.103 156.167 154.016 1.00 23.66 584 THR A O 1
ATOM 8453 N N . LEU B 1 585 ? 162.100 156.545 153.044 1.00 23.47 585 LEU A N 1
ATOM 8454 C CA . LEU B 1 585 ? 162.827 156.360 154.294 1.00 23.47 585 LEU A CA 1
ATOM 8455 C C . LEU B 1 585 ? 162.468 157.440 155.306 1.00 23.47 585 LEU A C 1
ATOM 8456 O O . LEU B 1 585 ? 162.295 157.155 156.497 1.00 23.47 585 LEU A O 1
ATOM 8461 N N . TRP B 1 586 ? 162.355 158.691 154.853 1.00 24.27 586 TRP A N 1
ATOM 8462 C CA . TRP B 1 586 ? 162.045 159.788 155.765 1.00 24.27 586 TRP A CA 1
ATOM 8463 C C . TRP B 1 586 ? 160.645 159.643 156.352 1.00 24.27 586 TRP A C 1
ATOM 8464 O O . TRP B 1 586 ? 160.453 159.778 157.566 1.00 24.27 586 TRP A O 1
ATOM 8475 N N . LEU B 1 587 ? 159.652 159.370 155.501 1.00 26.00 587 LEU A N 1
ATOM 8476 C CA . LEU B 1 587 ? 158.277 159.260 155.984 1.00 26.00 587 LEU A CA 1
ATOM 8477 C C . LEU B 1 587 ? 158.113 158.075 156.925 1.00 26.00 587 LEU A C 1
ATOM 8478 O O . LEU B 1 587 ? 157.451 158.185 157.964 1.00 26.00 587 LEU A O 1
ATOM 8483 N N . GLY B 1 588 ? 158.701 156.930 156.576 1.00 26.85 588 GLY A N 1
ATOM 8484 C CA . GLY B 1 588 ? 158.602 155.767 157.443 1.00 26.85 588 GLY A CA 1
ATOM 8485 C C . GLY B 1 588 ? 159.283 155.974 158.782 1.00 26.85 588 GLY A C 1
ATOM 8486 O O . GLY B 1 588 ? 158.740 155.613 159.828 1.00 26.85 588 GLY A O 1
ATOM 8487 N N . TYR B 1 589 ? 160.483 156.558 158.767 1.00 29.29 589 TYR A N 1
ATOM 8488 C CA . TYR B 1 589 ? 161.212 156.776 160.013 1.00 29.29 589 TYR A CA 1
ATOM 8489 C C . TYR B 1 589 ? 160.534 157.835 160.874 1.00 29.29 589 TYR A C 1
ATOM 8490 O O . TYR B 1 589 ? 160.516 157.721 162.105 1.00 29.29 589 TYR A O 1
ATOM 8499 N N . THR B 1 590 ? 159.981 158.876 160.246 1.00 27.71 590 THR A N 1
ATOM 8500 C CA . THR B 1 590 ? 159.264 159.903 160.998 1.00 27.71 590 THR A CA 1
ATOM 8501 C C . THR B 1 590 ? 158.047 159.314 161.701 1.00 27.71 590 THR A C 1
ATOM 8502 O O . THR B 1 590 ? 157.784 159.613 162.872 1.00 27.71 590 THR A O 1
ATOM 8506 N N . LEU B 1 591 ? 157.288 158.472 160.996 1.00 29.61 591 LEU A N 1
ATOM 8507 C CA . LEU B 1 591 ? 156.157 157.798 161.624 1.00 29.61 591 LEU A CA 1
ATOM 8508 C C . LEU B 1 591 ? 156.625 156.795 162.670 1.00 29.61 591 LEU A C 1
ATOM 8509 O O . LEU B 1 591 ? 155.949 156.585 163.683 1.00 29.61 591 LEU A O 1
ATOM 8514 N N . TYR B 1 592 ? 157.776 156.158 162.438 1.00 32.42 592 TYR A N 1
ATOM 8515 C CA . TYR B 1 592 ? 158.317 155.220 163.417 1.00 32.42 592 TYR A CA 1
ATOM 8516 C C . TYR B 1 592 ? 158.637 155.917 164.732 1.00 32.42 592 TYR A C 1
ATOM 8517 O O . TYR B 1 592 ? 158.351 155.386 165.812 1.00 32.42 592 TYR A O 1
ATOM 8526 N N . GLN B 1 593 ? 159.232 157.108 164.665 1.00 34.86 593 GLN A N 1
ATOM 8527 C CA . GLN B 1 593 ? 159.544 157.873 165.863 1.00 34.86 593 GLN A CA 1
ATOM 8528 C C . GLN B 1 593 ? 158.345 158.632 166.413 1.00 34.86 593 GLN A C 1
ATOM 8529 O O . GLN B 1 593 ? 158.452 159.229 167.490 1.00 34.86 593 GLN A O 1
ATOM 8535 N N . PHE B 1 594 ? 157.213 158.630 165.703 1.00 36.77 594 PHE A N 1
ATOM 8536 C CA . PHE B 1 594 ? 156.029 159.335 166.178 1.00 36.77 594 PHE A CA 1
ATOM 8537 C C . PHE B 1 594 ? 155.452 158.717 167.445 1.00 36.77 594 PHE A C 1
ATOM 8538 O O . PHE B 1 594 ? 154.692 159.386 168.153 1.00 36.77 594 PHE A O 1
ATOM 8546 N N . LYS B 1 595 ? 155.800 157.464 167.753 1.00 39.19 595 LYS A N 1
ATOM 8547 C CA . LYS B 1 595 ? 155.266 156.803 168.940 1.00 39.19 595 LYS A CA 1
ATOM 8548 C C . LYS B 1 595 ? 155.728 157.461 170.233 1.00 39.19 595 LYS A C 1
ATOM 8549 O O . LYS B 1 595 ? 155.041 157.341 171.254 1.00 39.19 595 LYS A O 1
ATOM 8555 N N . LYS B 1 596 ? 156.879 158.116 170.209 1.00 43.52 596 LYS A N 1
ATOM 8556 C CA . LYS B 1 596 ? 157.419 158.722 171.414 1.00 43.52 596 LYS A CA 1
ATOM 8557 C C . LYS B 1 596 ? 156.913 160.136 171.556 1.00 43.52 596 LYS A C 1
ATOM 8558 O O . LYS B 1 596 ? 157.150 160.787 172.569 1.00 43.52 596 LYS A O 1
ATOM 8564 N N . SER B 1 597 ? 156.214 160.620 170.540 1.00 42.82 597 SER A N 1
ATOM 8565 C CA . SER B 1 597 ? 155.723 161.985 170.560 1.00 42.82 597 SER A CA 1
ATOM 8566 C C . SER B 1 597 ? 154.593 162.216 171.539 1.00 42.82 597 SER A C 1
ATOM 8567 O O . SER B 1 597 ? 153.793 161.324 171.786 1.00 42.82 597 SER A O 1
ATOM 8570 N N . PRO B 1 598 ? 154.483 163.449 172.097 1.00 46.53 598 PRO A N 1
ATOM 8571 C CA . PRO B 1 598 ? 153.319 163.629 172.969 1.00 46.53 598 PRO A CA 1
ATOM 8572 C C . PRO B 1 598 ? 152.052 163.862 172.181 1.00 46.53 598 PRO A C 1
ATOM 8573 O O . PRO B 1 598 ? 150.980 163.941 172.765 1.00 46.53 598 PRO A O 1
ATOM 8577 N N . TYR B 1 599 ? 152.165 163.981 170.869 1.00 50.48 599 TYR A N 1
ATOM 8578 C CA . TYR B 1 599 ? 151.010 164.304 170.046 1.00 50.48 599 TYR A CA 1
ATOM 8579 C C . TYR B 1 599 ? 149.977 163.213 169.850 1.00 50.48 599 TYR A C 1
ATOM 8580 O O . TYR B 1 599 ? 150.349 162.050 169.757 1.00 50.48 599 TYR A O 1
ATOM 8589 N N . LEU B 1 600 ? 148.695 163.577 169.830 1.00 45.93 600 LEU A N 1
ATOM 8590 C CA . LEU B 1 600 ? 147.591 162.632 169.570 1.00 45.93 600 LEU A CA 1
ATOM 8591 C C . LEU B 1 600 ? 147.143 161.757 170.729 1.00 45.93 600 LEU A C 1
ATOM 8592 O O . LEU B 1 600 ? 147.705 161.822 171.819 1.00 45.93 600 LEU A O 1
ATOM 8597 N N . HIS B 1 601 ? 146.131 160.932 170.489 1.00 47.86 601 HIS A N 1
ATOM 8598 C CA . HIS B 1 601 ? 145.648 160.030 171.522 1.00 47.86 601 HIS A CA 1
ATOM 8599 C C . HIS B 1 601 ? 146.639 158.868 171.623 1.00 47.86 601 HIS A C 1
ATOM 8600 O O . HIS B 1 601 ? 147.135 158.424 170.600 1.00 47.86 601 HIS A O 1
ATOM 8607 N N . PRO B 1 602 ? 146.936 158.362 172.848 1.00 47.73 602 PRO A N 1
ATOM 8608 C CA . PRO B 1 602 ? 147.960 157.318 172.857 1.00 47.73 602 PRO A CA 1
ATOM 8609 C C . PRO B 1 602 ? 147.620 156.143 171.956 1.00 47.73 602 PRO A C 1
ATOM 8610 O O . PRO B 1 602 ? 148.508 155.625 171.291 1.00 47.73 602 PRO A O 1
ATOM 8614 N N . CYS B 1 603 ? 146.363 155.722 171.938 1.00 49.29 603 CYS A N 1
ATOM 8615 C CA . CYS B 1 603 ? 145.953 154.609 171.099 1.00 49.29 603 CYS A CA 1
ATOM 8616 C C . CYS B 1 603 ? 146.090 154.947 169.627 1.00 49.29 603 CYS A C 1
ATOM 8617 O O . CYS B 1 603 ? 146.682 154.186 168.873 1.00 49.29 603 CYS A O 1
ATOM 8620 N N . VAL B 1 604 ? 145.542 156.084 169.216 1.00 45.72 604 VAL A N 1
ATOM 8621 C CA . VAL B 1 604 ? 145.648 156.487 167.818 1.00 45.72 604 VAL A CA 1
ATOM 8622 C C . VAL B 1 604 ? 147.107 156.654 167.412 1.00 45.72 604 VAL A C 1
ATOM 8623 O O . VAL B 1 604 ? 147.508 156.255 166.312 1.00 45.72 604 VAL A O 1
ATOM 8627 N N . ARG B 1 605 ? 147.925 157.245 168.290 1.00 42.98 605 ARG A N 1
ATOM 8628 C CA . ARG B 1 605 ? 149.333 157.447 167.965 1.00 42.98 605 ARG A CA 1
ATOM 8629 C C . ARG B 1 605 ? 150.067 156.121 167.810 1.00 42.98 605 ARG A C 1
ATOM 8630 O O . ARG B 1 605 ? 150.884 155.962 166.895 1.00 42.98 605 ARG A O 1
ATOM 8638 N N . GLU B 1 606 ? 149.799 155.162 168.699 1.00 43.43 606 GLU A N 1
ATOM 8639 C CA . GLU B 1 606 ? 150.469 153.868 168.613 1.00 43.43 606 GLU A CA 1
ATOM 8640 C C . GLU B 1 606 ? 150.106 153.145 167.323 1.00 43.43 606 GLU A C 1
ATOM 8641 O O . GLU B 1 606 ? 150.974 152.556 166.667 1.00 43.43 606 GLU A O 1
ATOM 8647 N N . ILE B 1 607 ? 148.828 153.177 166.941 1.00 40.04 607 ILE A N 1
ATOM 8648 C CA . ILE B 1 607 ? 148.409 152.548 165.693 1.00 40.04 607 ILE A CA 1
ATOM 8649 C C . ILE B 1 607 ? 149.041 153.251 164.498 1.00 40.04 607 ILE A C 1
ATOM 8650 O O . ILE B 1 607 ? 149.538 152.602 163.570 1.00 40.04 607 ILE A O 1
ATOM 8655 N N . LEU B 1 608 ? 149.035 154.587 164.500 1.00 37.92 608 LEU A N 1
ATOM 8656 C CA . LEU B 1 608 ? 149.613 155.331 163.384 1.00 37.92 608 LEU A CA 1
ATOM 8657 C C . LEU B 1 608 ? 151.117 155.104 163.285 1.00 37.92 608 LEU A C 1
ATOM 8658 O O . LEU B 1 608 ? 151.658 154.955 162.183 1.00 37.92 608 LEU A O 1
ATOM 8663 N N . SER B 1 609 ? 151.810 155.076 164.427 1.00 35.12 609 SER A N 1
ATOM 8664 C CA . SER B 1 609 ? 153.259 154.901 164.405 1.00 35.12 609 SER A CA 1
ATOM 8665 C C . SER B 1 609 ? 153.645 153.481 164.007 1.00 35.12 609 SER A C 1
ATOM 8666 O O . SER B 1 609 ? 154.587 153.284 163.231 1.00 35.12 609 SER A O 1
ATOM 8669 N N . ASP B 1 610 ? 152.933 152.480 164.531 1.00 38.18 610 ASP A N 1
ATOM 8670 C CA . ASP B 1 610 ? 153.238 151.095 164.190 1.00 38.18 610 ASP A CA 1
ATOM 8671 C C . ASP B 1 610 ? 152.925 150.774 162.734 1.00 38.18 610 ASP A C 1
ATOM 8672 O O . ASP B 1 610 ? 153.397 149.754 162.223 1.00 38.18 610 ASP A O 1
ATOM 8677 N N . CYS B 1 611 ? 152.136 151.612 162.060 1.00 33.26 611 CYS A N 1
ATOM 8678 C CA . CYS B 1 611 ? 151.877 151.479 160.631 1.00 33.26 611 CYS A CA 1
ATOM 8679 C C . CYS B 1 611 ? 152.836 152.319 159.796 1.00 33.26 611 CYS A C 1
ATOM 8680 O O . CYS B 1 611 ? 152.474 152.777 158.707 1.00 33.26 611 CYS A O 1
ATOM 8683 N N . ALA B 1 612 ? 154.056 152.535 160.293 1.00 30.56 612 ALA A N 1
ATOM 8684 C CA . ALA B 1 612 ? 155.009 153.395 159.597 1.00 30.56 612 ALA A CA 1
ATOM 8685 C C . ALA B 1 612 ? 155.383 152.823 158.236 1.00 30.56 612 ALA A C 1
ATOM 8686 O O . ALA B 1 612 ? 155.310 153.516 157.214 1.00 30.56 612 ALA A O 1
ATOM 8688 N N . LEU B 1 613 ? 155.802 151.558 158.203 1.00 29.43 613 LEU A N 1
ATOM 8689 C CA . LEU B 1 613 ? 156.190 150.942 156.935 1.00 29.43 613 LEU A CA 1
ATOM 8690 C C . LEU B 1 613 ? 155.028 150.822 155.955 1.00 29.43 613 LEU A C 1
ATOM 8691 O O . LEU B 1 613 ? 155.196 151.218 154.788 1.00 29.43 613 LEU A O 1
ATOM 8696 N N . PRO B 1 614 ? 153.853 150.288 156.327 1.00 30.00 614 PRO A N 1
ATOM 8697 C CA . PRO B 1 614 ? 152.766 150.199 155.333 1.00 30.00 614 PRO A CA 1
ATOM 8698 C C . PRO B 1 614 ? 152.338 151.544 154.773 1.00 30.00 614 PRO A C 1
ATOM 8699 O O . PRO B 1 614 ? 152.047 151.646 153.574 1.00 30.00 614 PRO A O 1
ATOM 8703 N N . ILE B 1 615 ? 152.288 152.584 155.608 1.00 29.60 615 ILE A N 1
ATOM 8704 C CA . ILE B 1 615 ? 151.854 153.894 155.133 1.00 29.60 615 ILE A CA 1
ATOM 8705 C C . ILE B 1 615 ? 152.900 154.507 154.209 1.00 29.60 615 ILE A C 1
ATOM 8706 O O . ILE B 1 615 ? 152.564 155.066 153.158 1.00 29.60 615 ILE A O 1
ATOM 8711 N N . ALA B 1 616 ? 154.180 154.411 154.580 1.00 27.84 616 ALA A N 1
ATOM 8712 C CA . ALA B 1 616 ? 155.234 154.994 153.755 1.00 27.84 616 ALA A CA 1
ATOM 8713 C C . ALA B 1 616 ? 155.290 154.341 152.380 1.00 27.84 616 ALA A C 1
ATOM 8714 O O . ALA B 1 616 ? 155.465 155.027 151.366 1.00 27.84 616 ALA A O 1
ATOM 8716 N N . VAL B 1 617 ? 155.150 153.015 152.327 1.00 29.01 617 VAL A N 1
ATOM 8717 C CA . VAL B 1 617 ? 155.160 152.315 151.044 1.00 29.01 617 VAL A CA 1
ATOM 8718 C C . VAL B 1 617 ? 153.962 152.730 150.200 1.00 29.01 617 VAL A C 1
ATOM 8719 O O . VAL B 1 617 ? 154.098 153.064 149.017 1.00 29.01 617 VAL A O 1
ATOM 8723 N N . LEU B 1 618 ? 152.768 152.723 150.798 1.00 29.43 618 LEU A N 1
ATOM 8724 C CA . LEU B 1 618 ? 151.559 153.040 150.043 1.00 29.43 618 LEU A CA 1
ATOM 8725 C C . LEU B 1 618 ? 151.532 154.500 149.605 1.00 29.43 618 LEU A C 1
ATOM 8726 O O . LEU B 1 618 ? 151.114 154.807 148.482 1.00 29.43 618 LEU A O 1
ATOM 8731 N N . ALA B 1 619 ? 151.963 155.416 150.477 1.00 27.37 619 ALA A N 1
ATOM 8732 C CA . ALA B 1 619 ? 151.891 156.838 150.154 1.00 27.37 619 ALA A CA 1
ATOM 8733 C C . ALA B 1 619 ? 152.790 157.187 148.975 1.00 27.37 619 ALA A C 1
ATOM 8734 O O . ALA B 1 619 ? 152.362 157.863 148.032 1.00 27.37 619 ALA A O 1
ATOM 8736 N N . PHE B 1 620 ? 154.043 156.729 149.005 1.00 27.01 620 PHE A N 1
ATOM 8737 C CA . PHE B 1 620 ? 154.973 157.045 147.928 1.00 27.01 620 PHE A CA 1
ATOM 8738 C C . PHE B 1 620 ? 154.766 156.177 146.695 1.00 27.01 620 PHE A C 1
ATOM 8739 O O . PHE B 1 620 ? 155.225 156.552 145.610 1.00 27.01 620 PHE A O 1
ATOM 8747 N N . SER B 1 621 ? 154.100 155.028 146.832 1.00 31.50 621 SER A N 1
ATOM 8748 C CA . SER B 1 621 ? 153.682 154.286 145.646 1.00 31.50 621 SER A CA 1
ATOM 8749 C C . SER B 1 621 ? 152.675 155.091 144.836 1.00 31.50 621 SER A C 1
ATOM 8750 O O . SER B 1 621 ? 152.743 155.127 143.602 1.00 31.50 621 SER A O 1
ATOM 8753 N N . LEU B 1 622 ? 151.732 155.746 145.517 1.00 32.41 622 LEU A N 1
ATOM 8754 C CA . LEU B 1 622 ? 150.794 156.627 144.831 1.00 32.41 622 LEU A CA 1
ATOM 8755 C C . LEU B 1 622 ? 151.509 157.829 144.225 1.00 32.41 622 LEU A C 1
ATOM 8756 O O . LEU B 1 622 ? 151.177 158.265 143.117 1.00 32.41 622 LEU A O 1
ATOM 8761 N N . ILE B 1 623 ? 152.486 158.384 144.945 1.00 31.38 623 ILE A N 1
ATOM 8762 C CA . ILE B 1 623 ? 153.210 159.552 144.448 1.00 31.38 623 ILE A CA 1
ATOM 8763 C C . ILE B 1 623 ? 153.968 159.207 143.172 1.00 31.38 623 ILE A C 1
ATOM 8764 O O . ILE B 1 623 ? 153.908 159.936 142.174 1.00 31.38 623 ILE A O 1
ATOM 8769 N N . SER B 1 624 ? 154.691 158.086 143.182 1.00 33.00 624 SER A N 1
ATOM 8770 C CA . SER B 1 624 ? 155.494 157.722 142.019 1.00 33.00 624 SER A CA 1
ATOM 8771 C C . SER B 1 624 ? 154.623 157.244 140.862 1.00 33.00 624 SER A C 1
ATOM 8772 O O . SER B 1 624 ? 154.829 157.655 139.714 1.00 33.00 624 SER A O 1
ATOM 8775 N N . SER B 1 625 ? 153.647 156.379 141.140 1.00 35.94 625 SER A N 1
ATOM 8776 C CA . SER B 1 625 ? 152.856 155.789 140.064 1.00 35.94 625 SER A CA 1
ATOM 8777 C C . SER B 1 625 ? 151.808 156.754 139.521 1.00 35.94 625 SER A C 1
ATOM 8778 O O . SER B 1 625 ? 151.576 156.799 138.308 1.00 35.94 625 SER A O 1
ATOM 8781 N N . HIS B 1 626 ? 151.168 157.531 140.392 1.00 39.70 626 HIS A N 1
ATOM 8782 C CA . HIS B 1 626 ? 150.067 158.403 139.996 1.00 39.70 626 HIS A CA 1
ATOM 8783 C C . HIS B 1 626 ? 150.445 159.873 139.944 1.00 39.70 626 HIS A C 1
ATOM 8784 O O . HIS B 1 626 ? 150.038 160.575 139.015 1.00 39.70 626 HIS A O 1
ATOM 8791 N N . GLY B 1 627 ? 151.210 160.366 140.919 1.00 36.31 627 GLY A N 1
ATOM 8792 C CA . GLY B 1 627 ? 151.639 161.753 140.887 1.00 36.31 627 GLY A CA 1
ATOM 8793 C C . GLY B 1 627 ? 152.697 162.046 139.845 1.00 36.31 627 GLY A C 1
ATOM 8794 O O . GLY B 1 627 ? 152.869 163.207 139.462 1.00 36.31 627 GLY A O 1
ATOM 8795 N N . PHE B 1 628 ? 153.410 161.022 139.382 1.00 34.51 628 PHE A N 1
ATOM 8796 C CA . PHE B 1 628 ? 154.468 161.158 138.387 1.00 34.51 628 PHE A CA 1
ATOM 8797 C C . PHE B 1 628 ? 154.256 160.164 137.250 1.00 34.51 628 PHE A C 1
ATOM 8798 O O . PHE B 1 628 ? 155.153 159.406 136.874 1.00 34.51 628 PHE A O 1
ATOM 8806 N N . ARG B 1 629 ? 153.039 160.154 136.698 1.00 41.16 629 ARG A N 1
ATOM 8807 C CA . ARG B 1 629 ? 152.728 159.256 135.589 1.00 41.16 629 ARG A CA 1
ATOM 8808 C C . ARG B 1 629 ? 153.612 159.533 134.380 1.00 41.16 629 ARG A C 1
ATOM 8809 O O . ARG B 1 629 ? 154.028 158.604 133.679 1.00 41.16 629 ARG A O 1
ATOM 8817 N N . GLU B 1 630 ? 153.906 160.809 134.118 1.00 43.55 630 GLU A N 1
ATOM 8818 C CA . GLU B 1 630 ? 154.692 161.175 132.945 1.00 43.55 630 GLU A CA 1
ATOM 8819 C C . GLU B 1 630 ? 156.131 160.681 133.020 1.00 43.55 630 GLU A C 1
ATOM 8820 O O . GLU B 1 630 ? 156.806 160.626 131.986 1.00 43.55 630 GLU A O 1
ATOM 8826 N N . ILE B 1 631 ? 156.616 160.325 134.205 1.00 37.39 631 ILE A N 1
ATOM 8827 C CA . ILE B 1 631 ? 157.987 159.865 134.389 1.00 37.39 631 ILE A CA 1
ATOM 8828 C C . ILE B 1 631 ? 157.953 158.357 134.601 1.00 37.39 631 ILE A C 1
ATOM 8829 O O . ILE B 1 631 ? 157.449 157.876 135.623 1.00 37.39 631 ILE A O 1
ATOM 8834 N N . GLU B 1 632 ? 158.485 157.611 133.636 1.00 38.08 632 GLU A N 1
ATOM 8835 C CA . GLU B 1 632 ? 158.556 156.162 133.762 1.00 38.08 632 GLU A CA 1
ATOM 8836 C C . GLU B 1 632 ? 159.568 155.772 134.834 1.00 38.08 632 GLU A C 1
ATOM 8837 O O . GLU B 1 632 ? 160.635 156.381 134.958 1.00 38.08 632 GLU A O 1
ATOM 8843 N N . MET B 1 633 ? 159.225 154.749 135.611 1.00 38.05 633 MET A N 1
ATOM 8844 C CA . MET B 1 633 ? 160.034 154.304 136.737 1.00 38.05 633 MET A CA 1
ATOM 8845 C C . MET B 1 633 ? 160.411 152.841 136.558 1.00 38.05 633 MET A C 1
ATOM 8846 O O . MET B 1 633 ? 159.628 152.049 136.024 1.00 38.05 633 MET A O 1
ATOM 8851 N N . SER B 1 634 ? 161.614 152.489 137.006 1.00 34.65 634 SER A N 1
ATOM 8852 C CA . SER B 1 634 ? 162.059 151.104 136.942 1.00 34.65 634 SER A CA 1
ATOM 8853 C C . SER B 1 634 ? 161.170 150.222 137.809 1.00 34.65 634 SER A C 1
ATOM 8854 O O . SER B 1 634 ? 160.892 150.543 138.968 1.00 34.65 634 SER A O 1
ATOM 8857 N N . LYS B 1 635 ? 160.723 149.103 137.241 1.00 36.08 635 LYS A N 1
ATOM 8858 C CA . LYS B 1 635 ? 159.839 148.179 137.933 1.00 36.08 635 LYS A CA 1
ATOM 8859 C C . LYS B 1 635 ? 160.321 146.755 137.704 1.00 36.08 635 LYS A C 1
ATOM 8860 O O . LYS B 1 635 ? 160.970 146.458 136.698 1.00 36.08 635 LYS A O 1
ATOM 8866 N N . PHE B 1 636 ? 159.999 145.879 138.650 1.00 35.98 636 PHE A N 1
ATOM 8867 C CA . PHE B 1 636 ? 160.405 144.484 138.548 1.00 35.98 636 PHE A CA 1
ATOM 8868 C C . PHE B 1 636 ? 159.642 143.780 137.433 1.00 35.98 636 PHE A C 1
ATOM 8869 O O . PHE B 1 636 ? 158.453 144.029 137.215 1.00 35.98 636 PHE A O 1
ATOM 8877 N N . ARG B 1 637 ? 160.340 142.896 136.724 1.00 52.77 637 ARG A N 1
ATOM 8878 C CA . ARG B 1 637 ? 159.752 142.203 135.585 1.00 52.77 637 ARG A CA 1
ATOM 8879 C C . ARG B 1 637 ? 158.649 141.250 136.032 1.00 52.77 637 ARG A C 1
ATOM 8880 O O . ARG B 1 637 ? 158.735 140.624 137.092 1.00 52.77 637 ARG A O 1
ATOM 8888 N N . TYR B 1 638 ? 157.600 141.155 135.217 1.00 56.35 638 TYR A N 1
ATOM 8889 C CA . TYR B 1 638 ? 156.510 140.215 135.442 1.00 56.35 638 TYR A CA 1
ATOM 8890 C C . TYR B 1 638 ? 156.262 139.428 134.165 1.00 56.35 638 TYR A C 1
ATOM 8891 O O . TYR B 1 638 ? 156.143 140.014 133.084 1.00 56.35 638 TYR A O 1
ATOM 8900 N N . ASN B 1 639 ? 156.178 138.109 134.295 1.00 60.41 639 ASN A N 1
ATOM 8901 C CA . ASN B 1 639 ? 155.922 137.216 133.177 1.00 60.41 639 ASN A CA 1
ATOM 8902 C C . ASN B 1 639 ? 154.861 136.199 133.562 1.00 60.41 639 ASN A C 1
ATOM 8903 O O . ASN B 1 639 ? 154.721 135.856 134.740 1.00 60.41 639 ASN A O 1
ATOM 8908 N N . PRO B 1 640 ? 154.090 135.707 132.591 1.00 67.74 640 PRO A N 1
ATOM 8909 C CA . PRO B 1 640 ? 153.103 134.661 132.886 1.00 67.74 640 PRO A CA 1
ATOM 8910 C C . PRO B 1 640 ? 153.774 133.386 133.376 1.00 67.74 640 PRO A C 1
ATOM 8911 O O . PRO B 1 640 ? 154.997 133.230 133.338 1.00 67.74 640 PRO A O 1
ATOM 8915 N N . SER B 1 641 ? 152.942 132.462 133.851 1.00 74.71 641 SER A N 1
ATOM 8916 C CA . SER B 1 641 ? 153.445 131.197 134.370 1.00 74.71 641 SER A CA 1
ATOM 8917 C C . SER B 1 641 ? 154.202 130.432 133.290 1.00 74.71 641 SER A C 1
ATOM 8918 O O . SER B 1 641 ? 153.738 130.304 132.153 1.00 74.71 641 SER A O 1
ATOM 8921 N N . GLU B 1 642 ? 155.375 129.924 133.654 1.00 73.88 642 GLU A N 1
ATOM 8922 C CA . GLU B 1 642 ? 156.239 129.187 132.739 1.00 73.88 642 GLU A CA 1
ATOM 8923 C C . GLU B 1 642 ? 156.514 127.764 133.191 1.00 73.88 642 GLU A C 1
ATOM 8924 O O . GLU B 1 642 ? 156.515 126.848 132.364 1.00 73.88 642 GLU A O 1
ATOM 8930 N N . SER B 1 643 ? 156.749 127.551 134.486 1.00 66.25 643 SER A N 1
ATOM 8931 C CA . SER B 1 643 ? 157.007 126.224 135.027 1.00 66.25 643 SER A CA 1
ATOM 8932 C C . SER B 1 643 ? 155.816 125.781 135.862 1.00 66.25 643 SER A C 1
ATOM 8933 O O . SER B 1 643 ? 155.513 126.422 136.879 1.00 66.25 643 SER A O 1
ATOM 8936 N N . PRO B 1 644 ? 155.113 124.702 135.484 1.00 63.72 644 PRO A N 1
ATOM 8937 C CA . PRO B 1 644 ? 153.904 124.275 136.200 1.00 63.72 644 PRO A CA 1
ATOM 8938 C C . PRO B 1 644 ? 154.176 123.450 137.457 1.00 63.72 644 PRO A C 1
ATOM 8939 O O . PRO B 1 644 ? 153.535 122.424 137.699 1.00 63.72 644 PRO A O 1
ATOM 8943 N N . PHE B 1 645 ? 155.127 123.911 138.271 1.00 54.79 645 PHE A N 1
ATOM 8944 C CA . PHE B 1 645 ? 155.454 123.298 139.560 1.00 54.79 645 PHE A CA 1
ATOM 8945 C C . PHE B 1 645 ? 155.756 121.805 139.411 1.00 54.79 645 PHE A C 1
ATOM 8946 O O . PHE B 1 645 ? 155.062 120.941 139.950 1.00 54.79 645 PHE A O 1
ATOM 8954 N N . ALA B 1 646 ? 156.817 121.516 138.665 1.00 54.54 646 ALA A N 1
ATOM 8955 C CA . ALA B 1 646 ? 157.224 120.141 138.428 1.00 54.54 646 ALA A CA 1
ATOM 8956 C C . ALA B 1 646 ? 157.953 119.576 139.646 1.00 54.54 646 ALA A C 1
ATOM 8957 O O . ALA B 1 646 ? 158.269 120.286 140.605 1.00 54.54 646 ALA A O 1
ATOM 8959 N N . MET B 1 647 ? 158.225 118.273 139.595 1.00 59.51 647 MET A N 1
ATOM 8960 C CA . MET B 1 647 ? 158.923 117.578 140.667 1.00 59.51 647 MET A CA 1
ATOM 8961 C C . MET B 1 647 ? 160.437 117.604 140.498 1.00 59.51 647 MET A C 1
ATOM 8962 O O . MET B 1 647 ? 161.150 117.071 141.356 1.00 59.51 647 MET A O 1
ATOM 8967 N N . ALA B 1 648 ? 160.937 118.201 139.417 1.00 57.65 648 ALA A N 1
ATOM 8968 C CA . ALA B 1 648 ? 162.338 118.429 139.082 1.00 57.65 648 ALA A CA 1
ATOM 8969 C C . ALA B 1 648 ? 163.059 117.153 138.648 1.00 57.65 648 ALA A C 1
ATOM 8970 O O . ALA B 1 648 ? 164.223 117.235 138.248 1.00 57.65 648 ALA A O 1
ATOM 8972 N N . GLN B 1 649 ? 162.418 115.985 138.701 1.00 61.90 649 GLN A N 1
ATOM 8973 C CA . GLN B 1 649 ? 163.003 114.722 138.247 1.00 61.90 649 GLN A CA 1
ATOM 8974 C C . GLN B 1 649 ? 164.352 114.462 138.920 1.00 61.90 649 GLN A C 1
ATOM 8975 O O . GLN B 1 649 ? 165.412 114.485 138.291 1.00 61.90 649 GLN A O 1
ATOM 8981 N N . ILE B 1 650 ? 164.291 114.225 140.233 1.00 59.98 650 ILE A N 1
ATOM 8982 C CA . ILE B 1 650 ? 165.507 114.019 141.016 1.00 59.98 650 ILE A CA 1
ATOM 8983 C C . ILE B 1 650 ? 166.275 112.800 140.517 1.00 59.98 650 ILE A C 1
ATOM 8984 O O . ILE B 1 650 ? 167.512 112.801 140.479 1.00 59.98 650 ILE A O 1
ATOM 8989 N N . GLN B 1 651 ? 165.561 111.742 140.128 1.00 64.90 651 GLN A N 1
ATOM 8990 C CA . GLN B 1 651 ? 166.225 110.527 139.671 1.00 64.90 651 GLN A CA 1
ATOM 8991 C C . GLN B 1 651 ? 166.913 110.698 138.323 1.00 64.90 651 GLN A C 1
ATOM 8992 O O . GLN B 1 651 ? 167.721 109.841 137.950 1.00 64.90 651 GLN A O 1
ATOM 8998 N N . SER B 1 652 ? 166.613 111.771 137.588 1.00 63.76 652 SER A N 1
ATOM 8999 C CA . SER B 1 652 ? 167.277 112.001 136.308 1.00 63.76 652 SER A CA 1
ATOM 9000 C C . SER B 1 652 ? 168.772 112.236 136.495 1.00 63.76 652 SER A C 1
ATOM 9001 O O . SER B 1 652 ? 169.588 111.744 135.705 1.00 63.76 652 SER A O 1
ATOM 9004 N N . LEU B 1 653 ? 169.149 112.991 137.525 1.00 60.75 653 LEU A N 1
ATOM 9005 C CA . LEU B 1 653 ? 170.558 113.262 137.773 1.00 60.75 653 LEU A CA 1
ATOM 9006 C C . LEU B 1 653 ? 171.286 111.983 138.167 1.00 60.75 653 LEU A C 1
ATOM 9007 O O . LEU B 1 653 ? 170.771 111.164 138.933 1.00 60.75 653 LEU A O 1
ATOM 9012 N N . SER B 1 654 ? 172.494 111.817 137.639 1.00 65.65 654 SER A N 1
ATOM 9013 C CA . SER B 1 654 ? 173.297 110.628 137.869 1.00 65.65 654 SER A CA 1
ATOM 9014 C C . SER B 1 654 ? 174.424 110.932 138.856 1.00 65.65 654 SER A C 1
ATOM 9015 O O . SER B 1 654 ? 174.496 112.008 139.453 1.00 65.65 654 SER A O 1
ATOM 9018 N N . LEU B 1 655 ? 175.315 109.958 139.028 1.00 65.60 655 LEU A N 1
ATOM 9019 C CA . LEU B 1 655 ? 176.459 110.118 139.910 1.00 65.60 655 LEU A CA 1
ATOM 9020 C C . LEU B 1 655 ? 177.430 111.152 139.332 1.00 65.60 655 LEU A C 1
ATOM 9021 O O . LEU B 1 655 ? 177.312 111.578 138.180 1.00 65.60 655 LEU A O 1
ATOM 9026 N N . ARG B 1 656 ? 178.387 111.567 140.164 1.00 63.57 656 ARG A N 1
ATOM 9027 C CA . ARG B 1 656 ? 179.390 112.601 139.931 1.00 63.57 656 ARG A CA 1
ATOM 9028 C C . ARG B 1 656 ? 178.763 113.996 139.991 1.00 63.57 656 ARG A C 1
ATOM 9029 O O . ARG B 1 656 ? 179.497 114.985 140.025 1.00 63.57 656 ARG A O 1
ATOM 9037 N N . ALA B 1 657 ? 177.441 114.109 140.054 1.00 56.71 657 ALA A N 1
ATOM 9038 C CA . ALA B 1 657 ? 176.753 115.386 140.195 1.00 56.71 657 ALA A CA 1
ATOM 9039 C C . ALA B 1 657 ? 176.007 115.506 141.512 1.00 56.71 657 ALA A C 1
ATOM 9040 O O . ALA B 1 657 ? 175.931 116.601 142.075 1.00 56.71 657 ALA A O 1
ATOM 9042 N N . VAL B 1 658 ? 175.446 114.404 142.015 1.00 53.14 658 VAL A N 1
ATOM 9043 C CA . VAL B 1 658 ? 174.839 114.419 143.340 1.00 53.14 658 VAL A CA 1
ATOM 9044 C C . VAL B 1 658 ? 175.898 114.646 144.412 1.00 53.14 658 VAL A C 1
ATOM 9045 O O . VAL B 1 658 ? 175.625 115.282 145.438 1.00 53.14 658 VAL A O 1
ATOM 9049 N N . SER B 1 659 ? 177.113 114.127 144.205 1.00 52.00 659 SER A N 1
ATOM 9050 C CA . SER B 1 659 ? 178.200 114.394 145.143 1.00 52.00 659 SER A CA 1
ATOM 9051 C C . SER B 1 659 ? 178.533 115.880 145.184 1.00 52.00 659 SER A C 1
ATOM 9052 O O . SER B 1 659 ? 178.787 116.437 146.258 1.00 52.00 659 SER A O 1
ATOM 9055 N N . GLY B 1 660 ? 178.546 116.536 144.022 1.00 49.82 660 GLY A N 1
ATOM 9056 C CA . GLY B 1 660 ? 178.713 117.980 144.003 1.00 49.82 660 GLY A CA 1
ATOM 9057 C C . GLY B 1 660 ? 177.571 118.702 144.688 1.00 49.82 660 GLY A C 1
ATOM 9058 O O . GLY B 1 660 ? 177.779 119.703 145.379 1.00 49.82 660 GLY A O 1
ATOM 9059 N N . ALA B 1 661 ? 176.344 118.209 144.500 1.00 45.65 661 ALA A N 1
ATOM 9060 C CA . ALA B 1 661 ? 175.202 118.765 145.218 1.00 45.65 661 ALA A CA 1
ATOM 9061 C C . ALA B 1 661 ? 175.337 118.537 146.718 1.00 45.65 661 ALA A C 1
ATOM 9062 O O . ALA B 1 661 ? 174.932 119.384 147.522 1.00 45.65 661 ALA A O 1
ATOM 9064 N N . MET B 1 662 ? 175.896 117.390 147.112 1.00 45.79 662 MET A N 1
ATOM 9065 C CA . MET B 1 662 ? 176.129 117.126 148.528 1.00 45.79 662 MET A CA 1
ATOM 9066 C C . MET B 1 662 ? 177.094 118.142 149.124 1.00 45.79 662 MET A C 1
ATOM 9067 O O . MET B 1 662 ? 176.904 118.599 150.258 1.00 45.79 662 MET A O 1
ATOM 9072 N N . GLY B 1 663 ? 178.139 118.502 148.378 1.00 42.53 663 GLY A N 1
ATOM 9073 C CA . GLY B 1 663 ? 179.047 119.539 148.845 1.00 42.53 663 GLY A CA 1
ATOM 9074 C C . GLY B 1 663 ? 178.352 120.875 149.022 1.00 42.53 663 GLY A C 1
ATOM 9075 O O . GLY B 1 663 ? 178.539 121.559 150.031 1.00 42.53 663 GLY A O 1
ATOM 9076 N N . LEU B 1 664 ? 177.539 121.265 148.037 1.00 39.62 664 LEU A N 1
ATOM 9077 C CA . LEU B 1 664 ? 176.738 122.477 148.178 1.00 39.62 664 LEU A CA 1
ATOM 9078 C C . LEU B 1 664 ? 175.708 122.328 149.290 1.00 39.62 664 LEU A C 1
ATOM 9079 O O . LEU B 1 664 ? 175.455 123.278 150.040 1.00 39.62 664 LEU A O 1
ATOM 9084 N N . GLY B 1 665 ? 175.099 121.146 149.407 1.00 37.99 665 GLY A N 1
ATOM 9085 C CA . GLY B 1 665 ? 174.144 120.919 150.479 1.00 37.99 665 GLY A CA 1
ATOM 9086 C C . GLY B 1 665 ? 174.775 121.027 151.853 1.00 37.99 665 GLY A C 1
ATOM 9087 O O . GLY B 1 665 ? 174.180 121.586 152.778 1.00 37.99 665 GLY A O 1
ATOM 9088 N N . PHE B 1 666 ? 175.988 120.489 152.008 1.00 36.36 666 PHE A N 1
ATOM 9089 C CA . PHE B 1 666 ? 176.706 120.644 153.268 1.00 36.36 666 PHE A CA 1
ATOM 9090 C C . PHE B 1 666 ? 177.032 122.108 153.535 1.00 36.36 666 PHE A C 1
ATOM 9091 O O . PHE B 1 666 ? 176.896 122.585 154.668 1.00 36.36 666 PHE A O 1
ATOM 9099 N N . LEU B 1 667 ? 177.470 122.835 152.505 1.00 37.30 667 LEU A N 1
ATOM 9100 C CA . LEU B 1 667 ? 177.731 124.262 152.667 1.00 37.30 667 LEU A CA 1
ATOM 9101 C C . LEU B 1 667 ? 176.444 125.026 152.952 1.00 37.30 667 LEU A C 1
ATOM 9102 O O . LEU B 1 667 ? 176.434 125.959 153.765 1.00 37.30 667 LEU A O 1
ATOM 9107 N N . LEU B 1 668 ? 175.349 124.651 152.287 1.00 36.63 668 LEU A N 1
ATOM 9108 C CA . LEU B 1 668 ? 174.056 125.262 152.581 1.00 36.63 668 LEU A CA 1
ATOM 9109 C C . LEU B 1 668 ? 173.617 124.963 154.009 1.00 36.63 668 LEU A C 1
ATOM 9110 O O . LEU B 1 668 ? 173.067 125.833 154.692 1.00 36.63 668 LEU A O 1
ATOM 9115 N N . SER B 1 669 ? 173.850 123.732 154.473 1.00 34.65 669 SER A N 1
ATOM 9116 C CA . SER B 1 669 ? 173.461 123.367 155.832 1.00 34.65 669 SER A CA 1
ATOM 9117 C C . SER B 1 669 ? 174.199 124.212 156.861 1.00 34.65 669 SER A C 1
ATOM 9118 O O . SER B 1 669 ? 173.621 124.605 157.880 1.00 34.65 669 SER A O 1
ATOM 9121 N N . MET B 1 670 ? 175.481 124.494 156.617 1.00 36.47 670 MET A N 1
ATOM 9122 C CA . MET B 1 670 ? 176.229 125.370 157.511 1.00 36.47 670 MET A CA 1
ATOM 9123 C C . MET B 1 670 ? 175.608 126.761 157.556 1.00 36.47 670 MET A C 1
ATOM 9124 O O . MET B 1 670 ? 175.464 127.356 158.630 1.00 36.47 670 MET A O 1
ATOM 9129 N N . LEU B 1 671 ? 175.235 127.297 156.392 1.00 34.39 671 LEU A N 1
ATOM 9130 C CA . LEU B 1 671 ? 174.583 128.602 156.349 1.00 34.39 671 LEU A CA 1
ATOM 9131 C C . LEU B 1 671 ? 173.229 128.563 157.048 1.00 34.39 671 LEU A C 1
ATOM 9132 O O . LEU B 1 671 ? 172.895 129.458 157.831 1.00 34.39 671 LEU A O 1
ATOM 9137 N N . PHE B 1 672 ? 172.433 127.526 156.771 1.00 32.76 672 PHE A N 1
ATOM 9138 C CA . PHE B 1 672 ? 171.111 127.420 157.383 1.00 32.76 672 PHE A CA 1
ATOM 9139 C C . PHE B 1 672 ? 171.208 127.225 158.892 1.00 32.76 672 PHE A C 1
ATOM 9140 O O . PHE B 1 672 ? 170.454 127.838 159.656 1.00 32.76 672 PHE A O 1
ATOM 9148 N N . PHE B 1 673 ? 172.127 126.366 159.340 1.00 33.14 673 PHE A N 1
ATOM 9149 C CA . PHE B 1 673 ? 172.239 126.068 160.765 1.00 33.14 673 PHE A CA 1
ATOM 9150 C C . PHE B 1 673 ? 172.620 127.311 161.563 1.00 33.14 673 PHE A C 1
ATOM 9151 O O . PHE B 1 673 ? 172.038 127.588 162.617 1.00 33.14 673 PHE A O 1
ATOM 9159 N N . ILE B 1 674 ? 173.600 128.071 161.074 1.00 33.82 674 ILE A N 1
ATOM 9160 C CA . ILE B 1 674 ? 174.054 129.258 161.792 1.00 33.82 674 ILE A CA 1
ATOM 9161 C C . ILE B 1 674 ? 172.977 130.337 161.784 1.00 33.82 674 ILE A C 1
ATOM 9162 O O . ILE B 1 674 ? 172.646 130.914 162.827 1.00 33.82 674 ILE A O 1
ATOM 9167 N N . GLU B 1 675 ? 172.411 130.622 160.608 1.00 33.78 675 GLU A N 1
ATOM 9168 C CA . GLU B 1 675 ? 171.447 131.714 160.493 1.00 33.78 675 GLU A CA 1
ATOM 9169 C C . GLU B 1 675 ? 170.174 131.431 161.282 1.00 33.78 675 GLU A C 1
ATOM 9170 O O . GLU B 1 675 ? 169.628 132.333 161.929 1.00 33.78 675 GLU A O 1
ATOM 9176 N N . GLN B 1 676 ? 169.679 130.193 161.232 1.00 31.46 676 GLN A N 1
ATOM 9177 C CA . GLN B 1 676 ? 168.448 129.858 161.940 1.00 31.46 676 GLN A CA 1
ATOM 9178 C C . GLN B 1 676 ? 168.612 130.032 163.445 1.00 31.46 676 GLN A C 1
ATOM 9179 O O . GLN B 1 676 ? 167.730 130.573 164.121 1.00 31.46 676 GLN A O 1
ATOM 9185 N N . ASN B 1 677 ? 169.744 129.577 163.989 1.00 32.70 677 ASN A N 1
ATOM 9186 C CA . ASN B 1 677 ? 169.962 129.678 165.429 1.00 32.70 677 ASN A CA 1
ATOM 9187 C C . ASN B 1 677 ? 170.235 131.116 165.854 1.00 32.70 677 ASN A C 1
ATOM 9188 O O . ASN B 1 677 ? 169.799 131.542 166.929 1.00 32.70 677 ASN A O 1
ATOM 9193 N N . LEU B 1 678 ? 170.965 131.875 165.032 1.00 33.70 678 LEU A N 1
ATOM 9194 C CA . LEU B 1 678 ? 171.289 133.255 165.388 1.00 33.70 678 LEU A CA 1
ATOM 9195 C C . LEU B 1 678 ? 170.032 134.105 165.508 1.00 33.70 678 LEU A C 1
ATOM 9196 O O . LEU B 1 678 ? 169.863 134.852 166.479 1.00 33.70 678 LEU A O 1
ATOM 9201 N N . VAL B 1 679 ? 169.133 134.005 164.527 1.00 31.99 679 VAL A N 1
ATOM 9202 C CA . VAL B 1 679 ? 167.904 134.792 164.571 1.00 31.99 679 VAL A CA 1
ATOM 9203 C C . VAL B 1 679 ? 167.000 134.304 165.696 1.00 31.99 679 VAL A C 1
ATOM 9204 O O . VAL B 1 679 ? 166.370 135.106 166.396 1.00 31.99 679 VAL A O 1
ATOM 9208 N N . ALA B 1 680 ? 166.923 132.985 165.889 1.00 33.73 680 ALA A N 1
ATOM 9209 C CA . ALA B 1 680 ? 166.131 132.446 166.989 1.00 33.73 680 ALA A CA 1
ATOM 9210 C C . ALA B 1 680 ? 166.683 132.893 168.336 1.00 33.73 680 ALA A C 1
ATOM 9211 O O . ALA B 1 680 ? 165.919 133.213 169.254 1.00 33.73 680 ALA A O 1
ATOM 9213 N N . ALA B 1 681 ? 168.011 132.915 168.477 1.00 35.41 681 ALA A N 1
ATOM 9214 C CA . ALA B 1 681 ? 168.615 133.402 169.712 1.00 35.41 681 ALA A CA 1
ATOM 9215 C C . ALA B 1 681 ? 168.313 134.880 169.926 1.00 35.41 681 ALA A C 1
ATOM 9216 O O . ALA B 1 681 ? 168.052 135.311 171.056 1.00 35.41 681 ALA A O 1
ATOM 9218 N N . LEU B 1 682 ? 168.349 135.675 168.853 1.00 35.69 682 LEU A N 1
ATOM 9219 C CA . LEU B 1 682 ? 167.985 137.084 168.965 1.00 35.69 682 LEU A CA 1
ATOM 9220 C C . LEU B 1 682 ? 166.529 137.245 169.380 1.00 35.69 682 LEU A C 1
ATOM 9221 O O . LEU B 1 682 ? 166.205 138.100 170.212 1.00 35.69 682 LEU A O 1
ATOM 9226 N N . VAL B 1 683 ? 165.637 136.436 168.807 1.00 35.38 683 VAL A N 1
ATOM 9227 C CA . VAL B 1 683 ? 164.240 136.454 169.233 1.00 35.38 683 VAL A CA 1
ATOM 9228 C C . VAL B 1 683 ? 164.127 136.024 170.690 1.00 35.38 683 VAL A C 1
ATOM 9229 O O . VAL B 1 683 ? 163.415 136.650 171.484 1.00 35.38 683 VAL A O 1
ATOM 9233 N N . ASN B 1 684 ? 164.847 134.969 171.070 1.00 38.83 684 ASN A N 1
ATOM 9234 C CA . ASN B 1 684 ? 164.805 134.429 172.421 1.00 38.83 684 ASN A CA 1
ATOM 9235 C C . ASN B 1 684 ? 165.796 135.108 173.362 1.00 38.83 684 ASN A C 1
ATOM 9236 O O . ASN B 1 684 ? 166.207 134.499 174.357 1.00 38.83 684 ASN A O 1
ATOM 9241 N N . ALA B 1 685 ? 166.189 136.345 173.070 1.00 43.13 685 ALA A N 1
ATOM 9242 C CA . ALA B 1 685 ? 167.114 137.062 173.932 1.00 43.13 685 ALA A CA 1
ATOM 9243 C C . ALA B 1 685 ? 166.477 137.313 175.300 1.00 43.13 685 ALA A C 1
ATOM 9244 O O . ALA B 1 685 ? 165.253 137.435 175.411 1.00 43.13 685 ALA A O 1
ATOM 9246 N N . PRO B 1 686 ? 167.287 137.381 176.362 1.00 47.68 686 PRO A N 1
ATOM 9247 C CA . PRO B 1 686 ? 166.719 137.598 177.704 1.00 47.68 686 PRO A CA 1
ATOM 9248 C C . PRO B 1 686 ? 165.938 138.894 177.841 1.00 47.68 686 PRO A C 1
ATOM 9249 O O . PRO B 1 686 ? 165.052 138.979 178.703 1.00 47.68 686 PRO A O 1
ATOM 9253 N N . GLU B 1 687 ? 166.248 139.912 177.032 1.00 48.93 687 GLU A N 1
ATOM 9254 C CA . GLU B 1 687 ? 165.492 141.160 177.091 1.00 48.93 687 GLU A CA 1
ATOM 9255 C C . GLU B 1 687 ? 164.022 140.929 176.756 1.00 48.93 687 GLU A C 1
ATOM 9256 O O . GLU B 1 687 ? 163.133 141.469 177.424 1.00 48.93 687 GLU A O 1
ATOM 9262 N N . ASN B 1 688 ? 163.750 140.134 175.725 1.00 48.75 688 ASN A N 1
ATOM 9263 C CA . ASN B 1 688 ? 162.390 139.703 175.435 1.00 48.75 688 ASN A CA 1
ATOM 9264 C C . ASN B 1 688 ? 161.990 138.614 176.419 1.00 48.75 688 ASN A C 1
ATOM 9265 O O . ASN B 1 688 ? 162.731 137.646 176.618 1.00 48.75 688 ASN A O 1
ATOM 9270 N N . ARG B 1 689 ? 160.825 138.776 177.048 1.00 54.73 689 ARG A N 1
ATOM 9271 C CA . ARG B 1 689 ? 160.396 137.845 178.086 1.00 54.73 689 ARG A CA 1
ATOM 9272 C C . ARG B 1 689 ? 160.220 136.437 177.532 1.00 54.73 689 ARG A C 1
ATOM 9273 O O . ARG B 1 689 ? 160.989 135.534 177.876 1.00 54.73 689 ARG A O 1
ATOM 9281 N N . LEU B 1 690 ? 159.230 136.253 176.660 1.00 50.76 690 LEU A N 1
ATOM 9282 C CA . LEU B 1 690 ? 158.950 134.972 176.008 1.00 50.76 690 LEU A CA 1
ATOM 9283 C C . LEU B 1 690 ? 158.933 133.824 177.019 1.00 50.76 690 LEU A C 1
ATOM 9284 O O . LEU B 1 690 ? 159.750 132.902 176.975 1.00 50.76 690 LEU A O 1
ATOM 9289 N N . VAL B 1 691 ? 157.975 133.900 177.944 1.00 53.60 691 VAL A N 1
ATOM 9290 C CA . VAL B 1 691 ? 157.883 132.926 179.026 1.00 53.60 691 VAL A CA 1
ATOM 9291 C C . VAL B 1 691 ? 157.456 131.543 178.562 1.00 53.60 691 VAL A C 1
ATOM 9292 O O . VAL B 1 691 ? 157.448 130.608 179.370 1.00 53.60 691 VAL A O 1
ATOM 9296 N N . LYS B 1 692 ? 157.101 131.384 177.285 1.00 48.87 692 LYS A N 1
ATOM 9297 C CA . LYS B 1 692 ? 156.622 130.090 176.810 1.00 48.87 692 LYS A CA 1
ATOM 9298 C C . LYS B 1 692 ? 157.757 129.081 176.662 1.00 48.87 692 LYS A C 1
ATOM 9299 O O . LYS B 1 692 ? 157.593 127.908 177.015 1.00 48.87 692 LYS A O 1
ATOM 9305 N N . GLY B 1 693 ? 158.908 129.510 176.148 1.00 49.11 693 GLY A N 1
ATOM 9306 C CA . GLY B 1 693 ? 160.066 128.653 176.016 1.00 49.11 693 GLY A CA 1
ATOM 9307 C C . GLY B 1 693 ? 160.684 128.769 174.643 1.00 49.11 693 GLY A C 1
ATOM 9308 O O . GLY B 1 693 ? 160.334 129.643 173.843 1.00 49.11 693 GLY A O 1
ATOM 9309 N N . THR B 1 694 ? 161.622 127.865 174.361 1.00 44.73 694 THR A N 1
ATOM 9310 C CA . THR B 1 694 ? 162.352 127.853 173.102 1.00 44.73 694 THR A CA 1
ATOM 9311 C C . THR B 1 694 ? 162.252 126.475 172.463 1.00 44.73 694 THR A C 1
ATOM 9312 O O . THR B 1 694 ? 162.135 125.459 173.154 1.00 44.73 694 THR A O 1
ATOM 9316 N N . ALA B 1 695 ? 162.304 126.451 171.134 1.00 40.05 695 ALA A N 1
ATOM 9317 C CA . ALA B 1 695 ? 162.163 125.221 170.358 1.00 40.05 695 ALA A CA 1
ATOM 9318 C C . ALA B 1 695 ? 163.236 125.156 169.276 1.00 40.05 695 ALA A C 1
ATOM 9319 O O . ALA B 1 695 ? 162.952 124.928 168.099 1.00 40.05 695 ALA A O 1
ATOM 9321 N N . TYR B 1 696 ? 164.493 125.372 169.673 1.00 39.16 696 TYR A N 1
ATOM 9322 C CA . TYR B 1 696 ? 165.593 125.422 168.712 1.00 39.16 696 TYR A CA 1
ATOM 9323 C C . TYR B 1 696 ? 165.677 124.146 167.879 1.00 39.16 696 TYR A C 1
ATOM 9324 O O . TYR B 1 696 ? 165.754 124.199 166.646 1.00 39.16 696 TYR A O 1
ATOM 9333 N N . HIS B 1 697 ? 165.668 122.986 168.540 1.00 40.06 697 HIS A N 1
ATOM 9334 C CA . HIS B 1 697 ? 165.851 121.724 167.830 1.00 40.06 697 HIS A CA 1
ATOM 9335 C C . HIS B 1 697 ? 164.677 121.431 166.901 1.00 40.06 697 HIS A C 1
ATOM 9336 O O . HIS B 1 697 ? 164.871 121.009 165.755 1.00 40.06 697 HIS A O 1
ATOM 9343 N N . TRP B 1 698 ? 163.449 121.644 167.382 1.00 35.78 698 TRP A N 1
ATOM 9344 C CA . TRP B 1 698 ? 162.275 121.352 166.563 1.00 35.78 698 TRP A CA 1
ATOM 9345 C C . TRP B 1 698 ? 162.199 122.269 165.348 1.00 35.78 698 TRP A C 1
ATOM 9346 O O . TRP B 1 698 ? 161.832 121.828 164.252 1.00 35.78 698 TRP A O 1
ATOM 9357 N N . ASP B 1 699 ? 162.531 123.551 165.524 1.00 34.35 699 ASP A N 1
ATOM 9358 C CA . ASP B 1 699 ? 162.486 124.486 164.403 1.00 34.35 699 ASP A CA 1
ATOM 9359 C C . ASP B 1 699 ? 163.468 124.087 163.309 1.00 34.35 699 ASP A C 1
ATOM 9360 O O . ASP B 1 699 ? 163.155 124.193 162.117 1.00 34.35 699 ASP A O 1
ATOM 9365 N N . LEU B 1 700 ? 164.664 123.635 163.693 1.00 32.84 700 LEU A N 1
ATOM 9366 C CA . LEU B 1 700 ? 165.649 123.219 162.700 1.00 32.84 700 LEU A CA 1
ATOM 9367 C C . LEU B 1 700 ? 165.158 122.019 161.900 1.00 32.84 700 LEU A C 1
ATOM 9368 O O . LEU B 1 700 ? 165.337 121.966 160.677 1.00 32.84 700 LEU A O 1
ATOM 9373 N N . LEU B 1 701 ? 164.544 121.041 162.571 1.00 32.22 701 LEU A N 1
ATOM 9374 C CA . LEU B 1 701 ? 164.022 119.875 161.865 1.00 32.22 701 LEU A CA 1
ATOM 9375 C C . LEU B 1 701 ? 162.899 120.261 160.909 1.00 32.22 701 LEU A C 1
ATOM 9376 O O . LEU B 1 701 ? 162.855 119.786 159.769 1.00 32.22 701 LEU A O 1
ATOM 9381 N N . LEU B 1 702 ? 161.978 121.119 161.358 1.00 30.09 702 LEU A N 1
ATOM 9382 C CA . LEU B 1 702 ? 160.893 121.554 160.485 1.00 30.09 702 LEU A CA 1
ATOM 9383 C C . LEU B 1 702 ? 161.422 122.369 159.312 1.00 30.09 702 LEU A C 1
ATOM 9384 O O . LEU B 1 702 ? 160.907 122.266 158.193 1.00 30.09 702 LEU A O 1
ATOM 9389 N N . LEU B 1 703 ? 162.447 123.192 159.554 1.00 30.75 703 LEU A N 1
ATOM 9390 C CA . LEU B 1 703 ? 163.034 123.982 158.477 1.00 30.75 703 LEU A CA 1
ATOM 9391 C C . LEU B 1 703 ? 163.563 123.086 157.365 1.00 30.75 703 LEU A C 1
ATOM 9392 O O . LEU B 1 703 ? 163.414 123.401 156.178 1.00 30.75 703 LEU A O 1
ATOM 9397 N N . ALA B 1 704 ? 164.190 121.965 157.730 1.00 31.31 704 ALA A N 1
ATOM 9398 C CA . ALA B 1 704 ? 164.612 120.992 156.728 1.00 31.31 704 ALA A CA 1
ATOM 9399 C C . ALA B 1 704 ? 163.414 120.397 155.999 1.00 31.31 704 ALA A C 1
ATOM 9400 O O . ALA B 1 704 ? 163.451 120.210 154.778 1.00 31.31 704 ALA A O 1
ATOM 9402 N N . ILE B 1 705 ? 162.343 120.088 156.735 1.00 31.18 705 ILE A N 1
ATOM 9403 C CA . ILE B 1 705 ? 161.141 119.531 156.117 1.00 31.18 705 ILE A CA 1
ATOM 9404 C C . ILE B 1 705 ? 160.516 120.537 155.158 1.00 31.18 705 ILE A C 1
ATOM 9405 O O . ILE B 1 705 ? 160.047 120.176 154.072 1.00 31.18 705 ILE A O 1
ATOM 9410 N N . ILE B 1 706 ? 160.479 121.811 155.551 1.00 30.11 706 ILE A N 1
ATOM 9411 C CA . ILE B 1 706 ? 159.976 122.843 154.650 1.00 30.11 706 ILE A CA 1
ATOM 9412 C C . ILE B 1 706 ? 160.892 122.994 153.441 1.00 30.11 706 ILE A C 1
ATOM 9413 O O . ILE B 1 706 ? 160.426 123.083 152.300 1.00 30.11 706 ILE A O 1
ATOM 9418 N N . ASN B 1 707 ? 162.208 123.016 153.669 1.00 32.22 707 ASN A N 1
ATOM 9419 C CA . ASN B 1 707 ? 163.148 123.260 152.578 1.00 32.22 707 ASN A CA 1
ATOM 9420 C C . ASN B 1 707 ? 163.128 122.139 151.545 1.00 32.22 707 ASN A C 1
ATOM 9421 O O . ASN B 1 707 ? 163.194 122.404 150.339 1.00 32.22 707 ASN A O 1
ATOM 9426 N N . THR B 1 708 ? 163.050 120.881 151.990 1.00 33.40 708 THR A N 1
ATOM 9427 C CA . THR B 1 708 ? 163.067 119.774 151.036 1.00 33.40 708 THR A CA 1
ATOM 9428 C C . THR B 1 708 ? 161.835 119.803 150.138 1.00 33.40 708 THR A C 1
ATOM 9429 O O . THR B 1 708 ? 161.911 119.442 148.959 1.00 33.40 708 THR A O 1
ATOM 9433 N N . GLY B 1 709 ? 160.691 120.234 150.675 1.00 31.97 709 GLY A N 1
ATOM 9434 C CA . GLY B 1 709 ? 159.516 120.411 149.839 1.00 31.97 709 GLY A CA 1
ATOM 9435 C C . GLY B 1 709 ? 159.700 121.501 148.800 1.00 31.97 709 GLY A C 1
ATOM 9436 O O . GLY B 1 709 ? 159.298 121.346 147.645 1.00 31.97 709 GLY A O 1
ATOM 9437 N N . LEU B 1 710 ? 160.304 122.623 149.201 1.00 31.06 710 LEU A N 1
ATOM 9438 C CA . LEU B 1 710 ? 160.572 123.701 148.253 1.00 31.06 710 LEU A CA 1
ATOM 9439 C C . LEU B 1 710 ? 161.565 123.263 147.183 1.00 31.06 710 LEU A C 1
ATOM 9440 O O . LEU B 1 710 ? 161.398 123.586 146.001 1.00 31.06 710 LEU A O 1
ATOM 9445 N N . SER B 1 711 ? 162.609 122.533 147.581 1.00 34.70 711 SER A N 1
ATOM 9446 C CA . SER B 1 711 ? 163.625 122.103 146.624 1.00 34.70 711 SER A CA 1
ATOM 9447 C C . SER B 1 711 ? 163.050 121.139 145.594 1.00 34.70 711 SER A C 1
ATOM 9448 O O . SER B 1 711 ? 163.392 121.212 144.408 1.00 34.70 711 SER A O 1
ATOM 9451 N N . LEU B 1 712 ? 162.182 120.220 146.028 1.00 37.04 712 LEU A N 1
ATOM 9452 C CA . LEU B 1 712 ? 161.594 119.262 145.097 1.00 37.04 712 LEU A CA 1
ATOM 9453 C C . LEU B 1 712 ? 160.740 119.952 144.040 1.00 37.04 712 LEU A C 1
ATOM 9454 O O . LEU B 1 712 ? 160.709 119.511 142.885 1.00 37.04 712 LEU A O 1
ATOM 9459 N N . PHE B 1 713 ? 160.049 121.029 144.407 1.00 37.22 713 PHE A N 1
ATOM 9460 C CA . PHE B 1 713 ? 159.217 121.777 143.476 1.00 37.22 713 PHE A CA 1
ATOM 9461 C C . PHE B 1 713 ? 159.949 122.962 142.859 1.00 37.22 713 PHE A C 1
ATOM 9462 O O . PHE B 1 713 ? 159.334 123.744 142.127 1.00 37.22 713 PHE A O 1
ATOM 9470 N N . GLY B 1 714 ? 161.242 123.112 143.135 1.00 34.15 714 GLY A N 1
ATOM 9471 C CA . GLY B 1 714 ? 162.002 124.203 142.561 1.00 34.15 714 GLY A CA 1
ATOM 9472 C C . GLY B 1 714 ? 161.737 125.556 143.173 1.00 34.15 714 GLY A C 1
ATOM 9473 O O . GLY B 1 714 ? 162.060 126.577 142.560 1.00 34.15 714 GLY A O 1
ATOM 9474 N N . LEU B 1 715 ? 161.153 125.599 144.371 1.00 32.86 715 LEU A N 1
ATOM 9475 C CA . LEU B 1 715 ? 160.897 126.879 145.009 1.00 32.86 715 LEU A CA 1
ATOM 9476 C C . LEU B 1 715 ? 162.142 127.365 145.748 1.00 32.86 715 LEU A C 1
ATOM 9477 O O . LEU B 1 715 ? 162.952 126.555 146.213 1.00 32.86 715 LEU A O 1
ATOM 9482 N N . PRO B 1 716 ? 162.323 128.682 145.851 1.00 32.23 716 PRO A N 1
ATOM 9483 C CA . PRO B 1 716 ? 163.496 129.210 146.557 1.00 32.23 716 PRO A CA 1
ATOM 9484 C C . PRO B 1 716 ? 163.505 128.803 148.022 1.00 32.23 716 PRO A C 1
ATOM 9485 O O . PRO B 1 716 ? 162.461 128.708 148.671 1.00 32.23 716 PRO A O 1
ATOM 9489 N N . TRP B 1 717 ? 164.706 128.561 148.539 1.00 32.27 717 TRP A N 1
ATOM 9490 C CA . TRP B 1 717 ? 164.856 128.223 149.946 1.00 32.27 717 TRP A CA 1
ATOM 9491 C C . TRP B 1 717 ? 164.573 129.442 150.818 1.00 32.27 717 TRP A C 1
ATOM 9492 O O . TRP B 1 717 ? 164.763 130.588 150.405 1.00 32.27 717 TRP A O 1
ATOM 9503 N N . ILE B 1 718 ? 164.102 129.183 152.036 1.00 28.93 718 ILE A N 1
ATOM 9504 C CA . ILE B 1 718 ? 163.816 130.232 153.007 1.00 28.93 718 ILE A CA 1
ATOM 9505 C C . ILE B 1 718 ? 164.293 129.773 154.378 1.00 28.93 718 ILE A C 1
ATOM 9506 O O . ILE B 1 718 ? 164.157 128.598 154.737 1.00 28.93 718 ILE A O 1
ATOM 9511 N N . HIS B 1 719 ? 164.859 130.705 155.142 1.00 30.89 719 HIS A N 1
ATOM 9512 C CA . HIS B 1 719 ? 165.284 130.443 156.511 1.00 30.89 719 HIS A CA 1
ATOM 9513 C C . HIS B 1 719 ? 164.970 131.681 157.343 1.00 30.89 719 HIS A C 1
ATOM 9514 O O . HIS B 1 719 ? 164.346 132.633 156.864 1.00 30.89 719 HIS A O 1
ATOM 9521 N N . ALA B 1 720 ? 165.405 131.666 158.601 1.00 30.15 720 ALA A N 1
ATOM 9522 C CA . ALA B 1 720 ? 165.131 132.774 159.509 1.00 30.15 720 ALA A CA 1
ATOM 9523 C C . ALA B 1 720 ? 165.807 134.047 159.020 1.00 30.15 720 ALA A C 1
ATOM 9524 O O . ALA B 1 720 ? 167.037 134.116 158.932 1.00 30.15 720 ALA A O 1
ATOM 9526 N N . ALA B 1 721 ? 165.001 135.059 158.715 1.00 29.96 721 ALA A N 1
ATOM 9527 C CA . ALA B 1 721 ? 165.506 136.338 158.233 1.00 29.96 721 ALA A CA 1
ATOM 9528 C C . ALA B 1 721 ? 165.787 137.248 159.424 1.00 29.96 721 ALA A C 1
ATOM 9529 O O . ALA B 1 721 ? 164.917 137.445 160.279 1.00 29.96 721 ALA A O 1
ATOM 9531 N N . TYR B 1 722 ? 167.004 137.794 159.475 1.00 32.62 722 TYR A N 1
ATOM 9532 C CA . TYR B 1 722 ? 167.415 138.601 160.624 1.00 32.62 722 TYR A CA 1
ATOM 9533 C C . TYR B 1 722 ? 166.586 139.863 160.826 1.00 32.62 722 TYR A C 1
ATOM 9534 O O . TYR B 1 722 ? 166.155 140.108 161.963 1.00 32.62 722 TYR A O 1
ATOM 9543 N N . PRO B 1 723 ? 166.354 140.715 159.818 1.00 30.96 723 PRO A N 1
ATOM 9544 C CA . PRO B 1 723 ? 165.700 142.001 160.119 1.00 30.96 723 PRO A CA 1
ATOM 9545 C C . PRO B 1 723 ? 164.261 141.861 160.581 1.00 30.96 723 PRO A C 1
ATOM 9546 O O . PRO B 1 723 ? 163.845 142.572 161.501 1.00 30.96 723 PRO A O 1
ATOM 9550 N N . HIS B 1 724 ? 163.489 140.964 159.969 1.00 28.74 724 HIS A N 1
ATOM 9551 C CA . HIS B 1 724 ? 162.046 140.961 160.185 1.00 28.74 724 HIS A CA 1
ATOM 9552 C C . HIS B 1 724 ? 161.667 140.396 161.550 1.00 28.74 724 HIS A C 1
ATOM 9553 O O . HIS B 1 724 ? 160.743 140.902 162.197 1.00 28.74 724 HIS A O 1
ATOM 9560 N N . SER B 1 725 ? 162.365 139.349 162.008 1.00 30.37 725 SER A N 1
ATOM 9561 C CA . SER B 1 725 ? 161.870 138.604 163.166 1.00 30.37 725 SER A CA 1
ATOM 9562 C C . SER B 1 725 ? 161.934 139.414 164.457 1.00 30.37 725 SER A C 1
ATOM 9563 O O . SER B 1 725 ? 160.908 139.499 165.153 1.00 30.37 725 SER A O 1
ATOM 9566 N N . PRO B 1 726 ? 163.068 140.015 164.847 1.00 30.27 726 PRO A N 1
ATOM 9567 C CA . PRO B 1 726 ? 163.039 140.893 166.030 1.00 30.27 726 PRO A CA 1
ATOM 9568 C C . PRO B 1 726 ? 162.078 142.058 165.882 1.00 30.27 726 PRO A C 1
ATOM 9569 O O . PRO B 1 726 ? 161.427 142.445 166.860 1.00 30.27 726 PRO A O 1
ATOM 9573 N N . LEU B 1 727 ? 161.972 142.631 164.680 1.00 30.65 727 LEU A N 1
ATOM 9574 C CA . LEU B 1 727 ? 160.967 143.661 164.435 1.00 30.65 727 LEU A CA 1
ATOM 9575 C C . LEU B 1 727 ? 159.562 143.114 164.645 1.00 30.65 727 LEU A C 1
ATOM 9576 O O . LEU B 1 727 ? 158.684 143.818 165.156 1.00 30.65 727 LEU A O 1
ATOM 9581 N N . HIS B 1 728 ? 159.327 141.863 164.237 1.00 31.60 728 HIS A N 1
ATOM 9582 C CA . HIS B 1 728 ? 158.061 141.210 164.554 1.00 31.60 728 HIS A CA 1
ATOM 9583 C C . HIS B 1 728 ? 157.881 141.085 166.062 1.00 31.60 728 HIS A C 1
ATOM 9584 O O . HIS B 1 728 ? 156.792 141.340 166.590 1.00 31.60 728 HIS A O 1
ATOM 9591 N N . VAL B 1 729 ? 158.942 140.694 166.772 1.00 33.11 729 VAL A N 1
ATOM 9592 C CA . VAL B 1 729 ? 158.891 140.651 168.231 1.00 33.11 729 VAL A CA 1
ATOM 9593 C C . VAL B 1 729 ? 158.737 142.057 168.799 1.00 33.11 729 VAL A C 1
ATOM 9594 O O . VAL B 1 729 ? 157.957 142.284 169.733 1.00 33.11 729 VAL A O 1
ATOM 9598 N N . ARG B 1 730 ? 159.483 143.018 168.249 1.00 34.54 730 ARG A N 1
ATOM 9599 C CA . ARG B 1 730 ? 159.413 144.393 168.738 1.00 34.54 730 ARG A CA 1
ATOM 9600 C C . ARG B 1 730 ? 158.026 144.984 168.522 1.00 34.54 730 ARG A C 1
ATOM 9601 O O . ARG B 1 730 ? 157.519 145.722 169.376 1.00 34.54 730 ARG A O 1
ATOM 9609 N N . ALA B 1 731 ? 157.401 144.682 167.382 1.00 34.71 731 ALA A N 1
ATOM 9610 C CA . ALA B 1 731 ? 156.055 145.181 167.124 1.00 34.71 731 ALA A CA 1
ATOM 9611 C C . ALA B 1 731 ? 155.054 144.622 168.128 1.00 34.71 731 ALA A C 1
ATOM 9612 O O . ALA B 1 731 ? 154.155 145.338 168.582 1.00 34.71 731 ALA A O 1
ATOM 9614 N N . LEU B 1 732 ? 155.193 143.346 168.485 1.00 37.91 732 LEU A N 1
ATOM 9615 C CA . LEU B 1 732 ? 154.284 142.710 169.430 1.00 37.91 732 LEU A CA 1
ATOM 9616 C C . LEU B 1 732 ? 154.671 142.948 170.884 1.00 37.91 732 LEU A C 1
ATOM 9617 O O . LEU B 1 732 ? 153.946 142.500 171.780 1.00 37.91 732 LEU A O 1
ATOM 9622 N N . ALA B 1 733 ? 155.780 143.630 171.142 1.00 43.83 733 ALA A N 1
ATOM 9623 C CA . ALA B 1 733 ? 156.230 143.871 172.502 1.00 43.83 733 ALA A CA 1
ATOM 9624 C C . ALA B 1 733 ? 155.597 145.138 173.067 1.00 43.83 733 ALA A C 1
ATOM 9625 O O . ALA B 1 733 ? 155.126 146.012 172.334 1.00 43.83 733 ALA A O 1
ATOM 9627 N N . LEU B 1 734 ? 155.586 145.221 174.394 1.00 55.82 734 LEU A N 1
ATOM 9628 C CA . LEU B 1 734 ? 155.077 146.376 175.122 1.00 55.82 734 LEU A CA 1
ATOM 9629 C C . LEU B 1 734 ? 156.247 147.052 175.823 1.00 55.82 734 LEU A C 1
ATOM 9630 O O . LEU B 1 734 ? 156.929 146.425 176.638 1.00 55.82 734 LEU A O 1
ATOM 9635 N N . VAL B 1 735 ? 156.467 148.327 175.512 1.00 64.29 735 VAL A N 1
ATOM 9636 C CA . VAL B 1 735 ? 157.620 149.078 175.997 1.00 64.29 735 VAL A CA 1
ATOM 9637 C C . VAL B 1 735 ? 157.136 150.204 176.900 1.00 64.29 735 VAL A C 1
ATOM 9638 O O . VAL B 1 735 ? 156.187 150.921 176.560 1.00 64.29 735 VAL A O 1
ATOM 9642 N N . GLU B 1 736 ? 157.778 150.345 178.057 1.00 76.78 736 GLU A N 1
ATOM 9643 C CA . GLU B 1 736 ? 157.486 151.405 179.013 1.00 76.78 736 GLU A CA 1
ATOM 9644 C C . GLU B 1 736 ? 158.747 152.217 179.267 1.00 76.78 736 GLU A C 1
ATOM 9645 O O . GLU B 1 736 ? 159.831 151.651 179.445 1.00 76.78 736 GLU A O 1
ATOM 9651 N N . GLU B 1 737 ? 158.605 153.540 179.265 1.00 80.66 737 GLU A N 1
ATOM 9652 C CA . GLU B 1 737 ? 159.728 154.418 179.558 1.00 80.66 737 GLU A CA 1
ATOM 9653 C C . GLU B 1 737 ? 160.121 154.324 181.028 1.00 80.66 737 GLU A C 1
ATOM 9654 O O . GLU B 1 737 ? 159.265 154.249 181.914 1.00 80.66 737 GLU A O 1
ATOM 9660 N N . ARG B 1 738 ? 161.425 154.334 181.282 1.00 81.61 738 ARG A N 1
ATOM 9661 C CA . ARG B 1 738 ? 161.944 154.349 182.646 1.00 81.61 738 ARG A CA 1
ATOM 9662 C C . ARG B 1 738 ? 163.076 155.359 182.769 1.00 81.61 738 ARG A C 1
ATOM 9663 O O . ARG B 1 738 ? 163.468 155.984 181.784 1.00 81.61 738 ARG A O 1
ATOM 9671 N N . TYR B 1 745 ? 166.333 152.426 180.532 1.00 80.01 745 TYR A N 1
ATOM 9672 C CA . TYR B 1 745 ? 165.492 153.320 179.745 1.00 80.01 745 TYR A CA 1
ATOM 9673 C C . TYR B 1 745 ? 164.245 152.580 179.265 1.00 80.01 745 TYR A C 1
ATOM 9674 O O . TYR B 1 745 ? 163.342 152.302 180.053 1.00 80.01 745 TYR A O 1
ATOM 9683 N N . ASP B 1 746 ? 164.192 152.269 177.972 1.00 78.39 746 ASP A N 1
ATOM 9684 C CA . ASP B 1 746 ? 163.087 151.479 177.445 1.00 78.39 746 ASP A CA 1
ATOM 9685 C C . ASP B 1 746 ? 163.178 150.045 177.953 1.00 78.39 746 ASP A C 1
ATOM 9686 O O . ASP B 1 746 ? 164.237 149.416 177.885 1.00 78.39 746 ASP A O 1
ATOM 9691 N N . THR B 1 747 ? 162.061 149.528 178.460 1.00 71.79 747 THR A N 1
ATOM 9692 C CA . THR B 1 747 ? 161.995 148.172 178.991 1.00 71.79 747 THR A CA 1
ATOM 9693 C C . THR B 1 747 ? 160.777 147.468 178.415 1.00 71.79 747 THR A C 1
ATOM 9694 O O . THR B 1 747 ? 159.680 148.035 178.398 1.00 71.79 747 THR A O 1
ATOM 9698 N N . ILE B 1 748 ? 160.969 146.237 177.954 1.00 59.89 748 ILE A N 1
ATOM 9699 C CA . ILE B 1 748 ? 159.891 145.442 177.373 1.00 59.89 748 ILE A CA 1
ATOM 9700 C C . ILE B 1 748 ? 159.201 144.680 178.499 1.00 59.89 748 ILE A C 1
ATOM 9701 O O . ILE B 1 748 ? 159.791 143.786 179.110 1.00 59.89 748 ILE A O 1
ATOM 9706 N N . VAL B 1 749 ? 157.947 145.041 178.776 1.00 58.45 749 VAL A N 1
ATOM 9707 C CA . VAL B 1 749 ? 157.201 144.379 179.842 1.00 58.45 749 VAL A CA 1
ATOM 9708 C C . VAL B 1 749 ? 156.853 142.950 179.442 1.00 58.45 749 VAL A C 1
ATOM 9709 O O . VAL B 1 749 ? 157.071 142.003 180.207 1.00 58.45 749 VAL A O 1
ATOM 9713 N N . ASN B 1 750 ? 156.311 142.773 178.240 1.00 53.56 750 ASN A N 1
ATOM 9714 C CA . ASN B 1 750 ? 155.917 141.455 177.763 1.00 53.56 750 ASN A CA 1
ATOM 9715 C C . ASN B 1 750 ? 155.766 141.501 176.250 1.00 53.56 750 ASN A C 1
ATOM 9716 O O . ASN B 1 750 ? 155.649 142.574 175.652 1.00 53.56 750 ASN A O 1
ATOM 9721 N N . VAL B 1 751 ? 155.770 140.318 175.642 1.00 47.50 751 VAL A N 1
ATOM 9722 C CA . VAL B 1 751 ? 155.599 140.157 174.204 1.00 47.50 751 VAL A CA 1
ATOM 9723 C C . VAL B 1 751 ? 154.384 139.274 173.963 1.00 47.50 751 VAL A C 1
ATOM 9724 O O . VAL B 1 751 ? 154.274 138.190 174.548 1.00 47.50 751 VAL A O 1
ATOM 9728 N N . LYS B 1 752 ? 153.477 139.736 173.105 1.00 48.28 752 LYS A N 1
ATOM 9729 C CA . LYS B 1 752 ? 152.272 138.984 172.758 1.00 48.28 752 LYS A CA 1
ATOM 9730 C C . LYS B 1 752 ? 152.659 137.869 171.796 1.00 48.28 752 LYS A C 1
ATOM 9731 O O . LYS B 1 752 ? 152.699 138.050 170.579 1.00 48.28 752 LYS A O 1
ATOM 9737 N N . GLU B 1 753 ? 152.947 136.695 172.354 1.00 49.51 753 GLU A N 1
ATOM 9738 C CA . GLU B 1 753 ? 153.328 135.540 171.551 1.00 49.51 753 GLU A CA 1
ATOM 9739 C C . GLU B 1 753 ? 152.084 134.944 170.903 1.00 49.51 753 GLU A C 1
ATOM 9740 O O . GLU B 1 753 ? 151.185 134.464 171.602 1.00 49.51 753 GLU A O 1
ATOM 9746 N N . THR B 1 754 ? 152.033 134.969 169.574 1.00 42.58 754 THR A N 1
ATOM 9747 C CA . THR B 1 754 ? 150.874 134.458 168.859 1.00 42.58 754 THR A CA 1
ATOM 9748 C C . THR B 1 754 ? 151.294 134.035 167.459 1.00 42.58 754 THR A C 1
ATOM 9749 O O . THR B 1 754 ? 152.247 134.576 166.890 1.00 42.58 754 THR A O 1
ATOM 9753 N N . ARG B 1 755 ? 150.574 133.055 166.917 1.00 37.61 755 ARG A N 1
ATOM 9754 C CA . ARG B 1 755 ? 150.790 132.599 165.552 1.00 37.61 755 ARG A CA 1
ATOM 9755 C C . ARG B 1 755 ? 149.923 133.330 164.537 1.00 37.61 755 ARG A C 1
ATOM 9756 O O . ARG B 1 755 ? 150.106 133.131 163.332 1.00 37.61 755 ARG A O 1
ATOM 9764 N N . LEU B 1 756 ? 148.990 134.170 164.995 1.00 36.67 756 LEU A N 1
ATOM 9765 C CA . LEU B 1 756 ? 148.064 134.830 164.079 1.00 36.67 756 LEU A CA 1
ATOM 9766 C C . LEU B 1 756 ? 148.789 135.791 163.146 1.00 36.67 756 LEU A C 1
ATOM 9767 O O . LEU B 1 756 ? 148.483 135.853 161.949 1.00 36.67 756 LEU A O 1
ATOM 9772 N N . THR B 1 757 ? 149.744 136.558 163.677 1.00 33.51 757 THR A N 1
ATOM 9773 C CA . THR B 1 757 ? 150.459 137.529 162.853 1.00 33.51 757 THR A CA 1
ATOM 9774 C C . THR B 1 757 ? 151.271 136.837 161.764 1.00 33.51 757 THR A C 1
ATOM 9775 O O . THR B 1 757 ? 151.242 137.248 160.598 1.00 33.51 757 THR A O 1
ATOM 9779 N N . SER B 1 758 ? 152.010 135.786 162.127 1.00 32.54 758 SER A N 1
ATOM 9780 C CA . SER B 1 758 ? 152.793 135.057 161.134 1.00 32.54 758 SER A CA 1
ATOM 9781 C C . SER B 1 758 ? 151.893 134.329 160.145 1.00 32.54 758 SER A C 1
ATOM 9782 O O . SER B 1 758 ? 152.131 134.368 158.932 1.00 32.54 758 SER A O 1
ATOM 9785 N N . LEU B 1 759 ? 150.853 133.653 160.643 1.00 32.46 759 LEU A N 1
ATOM 9786 C CA . LEU B 1 759 ? 149.939 132.941 159.756 1.00 32.46 759 LEU A CA 1
ATOM 9787 C C . LEU B 1 759 ? 149.155 133.906 158.877 1.00 32.46 759 LEU A C 1
ATOM 9788 O O . LEU B 1 759 ? 148.964 133.654 157.681 1.00 32.46 759 LEU A O 1
ATOM 9793 N N . GLY B 1 760 ? 148.687 135.016 159.453 1.00 31.13 760 GLY A N 1
ATOM 9794 C CA . GLY B 1 760 ? 147.929 135.978 158.670 1.00 31.13 760 GLY A CA 1
ATOM 9795 C C . GLY B 1 760 ? 148.753 136.621 157.571 1.00 31.13 760 GLY A C 1
ATOM 9796 O O . GLY B 1 760 ? 148.268 136.825 156.457 1.00 31.13 760 GLY A O 1
ATOM 9797 N N . ALA B 1 761 ? 150.011 136.953 157.874 1.00 30.23 761 ALA A N 1
ATOM 9798 C CA . ALA B 1 761 ? 150.887 137.534 156.861 1.00 30.23 761 ALA A CA 1
ATOM 9799 C C . ALA B 1 761 ? 151.144 136.552 155.725 1.00 30.23 761 ALA A C 1
ATOM 9800 O O . ALA B 1 761 ? 151.168 136.942 154.552 1.00 30.23 761 ALA A O 1
ATOM 9802 N N . SER B 1 762 ? 151.345 135.273 156.056 1.00 30.92 762 SER A N 1
ATOM 9803 C CA . SER B 1 762 ? 151.595 134.270 155.025 1.00 30.92 762 SER A CA 1
ATOM 9804 C C . SER B 1 762 ? 150.399 134.118 154.093 1.00 30.92 762 SER A C 1
ATOM 9805 O O . SER B 1 762 ? 150.565 133.981 152.875 1.00 30.92 762 SER A O 1
ATOM 9808 N N . VAL B 1 763 ? 149.185 134.132 154.650 1.00 31.41 763 VAL A N 1
ATOM 9809 C CA . VAL B 1 763 ? 147.985 134.029 153.823 1.00 31.41 763 VAL A CA 1
ATOM 9810 C C . VAL B 1 763 ? 147.868 135.232 152.896 1.00 31.41 763 VAL A C 1
ATOM 9811 O O . VAL B 1 763 ? 147.550 135.091 151.709 1.00 31.41 763 VAL A O 1
ATOM 9815 N N . LEU B 1 764 ? 148.125 136.433 153.421 1.00 31.23 764 LEU A N 1
ATOM 9816 C CA . LEU B 1 764 ? 148.035 137.637 152.600 1.00 31.23 764 LEU A CA 1
ATOM 9817 C C . LEU B 1 764 ? 149.053 137.615 151.465 1.00 31.23 764 LEU A C 1
ATOM 9818 O O . LEU B 1 764 ? 148.749 138.030 150.341 1.00 31.23 764 LEU A O 1
ATOM 9823 N N . VAL B 1 765 ? 150.272 137.144 151.744 1.00 32.06 765 VAL A N 1
ATOM 9824 C CA . VAL B 1 765 ? 151.276 137.011 150.691 1.00 32.06 765 VAL A CA 1
ATOM 9825 C C . VAL B 1 765 ? 150.812 136.016 149.635 1.00 32.06 765 VAL A C 1
ATOM 9826 O O . VAL B 1 765 ? 150.964 136.250 148.430 1.00 32.06 765 VAL A O 1
ATOM 9830 N N . GLY B 1 766 ? 150.239 134.891 150.068 1.00 33.61 766 GLY A N 1
ATOM 9831 C CA . GLY B 1 766 ? 149.728 133.918 149.116 1.00 33.61 766 GLY A CA 1
ATOM 9832 C C . GLY B 1 766 ? 148.588 134.459 148.275 1.00 33.61 766 GLY A C 1
ATOM 9833 O O . GLY B 1 766 ? 148.519 134.206 147.070 1.00 33.61 766 GLY A O 1
ATOM 9834 N N . LEU B 1 767 ? 147.675 135.208 148.898 1.00 35.16 767 LEU A N 1
ATOM 9835 C CA . LEU B 1 767 ? 146.579 135.815 148.154 1.00 35.16 767 LEU A CA 1
ATOM 9836 C C . LEU B 1 767 ? 147.062 136.891 147.190 1.00 35.16 767 LEU A C 1
ATOM 9837 O O . LEU B 1 767 ? 146.371 137.178 146.206 1.00 35.16 767 LEU A O 1
ATOM 9842 N N . SER B 1 768 ? 148.227 137.490 147.449 1.00 36.23 768 SER A N 1
ATOM 9843 C CA . SER B 1 768 ? 148.772 138.487 146.536 1.00 36.23 768 SER A CA 1
ATOM 9844 C C . SER B 1 768 ? 149.165 137.884 145.195 1.00 36.23 768 SER A C 1
ATOM 9845 O O . SER B 1 768 ? 149.305 138.623 144.214 1.00 36.23 768 SER A O 1
ATOM 9848 N N . LEU B 1 769 ? 149.348 136.563 145.132 1.00 39.83 769 LEU A N 1
ATOM 9849 C CA . LEU B 1 769 ? 149.696 135.921 143.870 1.00 39.83 769 LEU A CA 1
ATOM 9850 C C . LEU B 1 769 ? 148.568 136.028 142.852 1.00 39.83 769 LEU A C 1
ATOM 9851 O O . LEU B 1 769 ? 148.829 136.080 141.645 1.00 39.83 769 LEU A O 1
ATOM 9856 N N . LEU B 1 770 ? 147.315 136.060 143.313 1.00 42.05 770 LEU A N 1
ATOM 9857 C CA . LEU B 1 770 ? 146.193 136.220 142.395 1.00 42.05 770 LEU A CA 1
ATOM 9858 C C . LEU B 1 770 ? 146.237 137.576 141.699 1.00 42.05 770 LEU A C 1
ATOM 9859 O O . LEU B 1 770 ? 146.008 137.667 140.487 1.00 42.05 770 LEU A O 1
ATOM 9864 N N . LEU B 1 771 ? 146.541 138.637 142.446 1.00 41.97 771 LEU A N 1
ATOM 9865 C CA . LEU B 1 771 ? 146.665 139.984 141.903 1.00 41.97 771 LEU A CA 1
ATOM 9866 C C . LEU B 1 771 ? 148.125 140.414 141.786 1.00 41.97 771 LEU A C 1
ATOM 9867 O O . LEU B 1 771 ? 148.458 141.573 142.037 1.00 41.97 771 LEU A O 1
ATOM 9872 N N . LEU B 1 772 ? 148.997 139.485 141.401 1.00 45.01 772 LEU A N 1
ATOM 9873 C CA . LEU B 1 772 ? 150.434 139.746 141.372 1.00 45.01 772 LEU A CA 1
ATOM 9874 C C . LEU B 1 772 ? 150.855 140.956 140.539 1.00 45.01 772 LEU A C 1
ATOM 9875 O O . LEU B 1 772 ? 151.740 141.699 140.999 1.00 45.01 772 LEU A O 1
ATOM 9880 N N . PRO B 1 773 ? 150.319 141.204 139.338 1.00 46.93 773 PRO A N 1
ATOM 9881 C CA . PRO B 1 773 ? 150.796 142.365 138.564 1.00 46.93 773 PRO A CA 1
ATOM 9882 C C . PRO B 1 773 ? 150.622 143.701 139.267 1.00 46.93 773 PRO A C 1
ATOM 9883 O O . PRO B 1 773 ? 151.412 144.620 139.021 1.00 46.93 773 PRO A O 1
ATOM 9887 N N . VAL B 1 774 ? 149.608 143.845 140.126 1.00 44.82 774 VAL A N 1
ATOM 9888 C CA . VAL B 1 774 ? 149.346 145.145 140.749 1.00 44.82 774 VAL A CA 1
ATOM 9889 C C . VAL B 1 774 ? 150.503 145.609 141.632 1.00 44.82 774 VAL A C 1
ATOM 9890 O O . VAL B 1 774 ? 150.955 146.753 141.464 1.00 44.82 774 VAL A O 1
ATOM 9894 N N . PRO B 1 775 ? 151.016 144.810 142.579 1.00 43.52 775 PRO A N 1
ATOM 9895 C CA . PRO B 1 775 ? 152.232 145.241 143.290 1.00 43.52 775 PRO A CA 1
ATOM 9896 C C . PRO B 1 775 ? 153.433 145.422 142.379 1.00 43.52 775 PRO A C 1
ATOM 9897 O O . PRO B 1 775 ? 154.259 146.310 142.625 1.00 43.52 775 PRO A O 1
ATOM 9901 N N . LEU B 1 776 ? 153.554 144.608 141.331 1.00 44.60 776 LEU A N 1
ATOM 9902 C CA . LEU B 1 776 ? 154.687 144.705 140.420 1.00 44.60 776 LEU A CA 1
ATOM 9903 C C . LEU B 1 776 ? 154.612 145.917 139.502 1.00 44.60 776 LEU A C 1
ATOM 9904 O O . LEU B 1 776 ? 155.585 146.196 138.793 1.00 44.60 776 LEU A O 1
ATOM 9909 N N . GLN B 1 777 ? 153.493 146.637 139.493 1.00 43.98 777 GLN A N 1
ATOM 9910 C CA . GLN B 1 777 ? 153.328 147.829 138.672 1.00 43.98 777 GLN A CA 1
ATOM 9911 C C . GLN B 1 777 ? 153.232 149.103 139.496 1.00 43.98 777 GLN A C 1
ATOM 9912 O O . GLN B 1 777 ? 153.919 150.085 139.199 1.00 43.98 777 GLN A O 1
ATOM 9918 N N . TRP B 1 778 ? 152.395 149.116 140.535 1.00 42.28 778 TRP A N 1
ATOM 9919 C CA . TRP B 1 778 ? 152.225 150.312 141.350 1.00 42.28 778 TRP A CA 1
ATOM 9920 C C . TRP B 1 778 ? 153.349 150.517 142.358 1.00 42.28 778 TRP A C 1
ATOM 9921 O O . TRP B 1 778 ? 153.492 151.625 142.886 1.00 42.28 778 TRP A O 1
ATOM 9932 N N . ILE B 1 779 ? 154.145 149.489 142.637 1.00 36.69 779 ILE A N 1
ATOM 9933 C CA . ILE B 1 779 ? 155.253 149.616 143.580 1.00 36.69 779 ILE A CA 1
ATOM 9934 C C . ILE B 1 779 ? 156.567 149.533 142.813 1.00 36.69 779 ILE A C 1
ATOM 9935 O O . ILE B 1 779 ? 156.966 148.441 142.384 1.00 36.69 779 ILE A O 1
ATOM 9940 N N . PRO B 1 780 ? 157.264 150.646 142.613 1.00 30.82 780 PRO A N 1
ATOM 9941 C CA . PRO B 1 780 ? 158.542 150.609 141.900 1.00 30.82 780 PRO A CA 1
ATOM 9942 C C . PRO B 1 780 ? 159.688 150.201 142.818 1.00 30.82 780 PRO A C 1
ATOM 9943 O O . PRO B 1 780 ? 159.540 150.073 144.034 1.00 30.82 780 PRO A O 1
ATOM 9947 N N . LYS B 1 781 ? 160.849 149.991 142.198 1.00 29.00 781 LYS A N 1
ATOM 9948 C CA . LYS B 1 781 ? 162.041 149.622 142.955 1.00 29.00 781 LYS A CA 1
ATOM 9949 C C . LYS B 1 781 ? 162.442 150.644 144.017 1.00 29.00 781 LYS A C 1
ATOM 9950 O O . LYS B 1 781 ? 162.797 150.216 145.130 1.00 29.00 781 LYS A O 1
ATOM 9956 N N . PRO B 1 782 ? 162.439 151.961 143.763 1.00 26.09 782 PRO A N 1
ATOM 9957 C CA . PRO B 1 782 ? 162.858 152.899 144.820 1.00 26.09 782 PRO A CA 1
ATOM 9958 C C . PRO B 1 782 ? 162.044 152.800 146.099 1.00 26.09 782 PRO A C 1
ATOM 9959 O O . PRO B 1 782 ? 162.593 153.027 147.185 1.00 26.09 782 PRO A O 1
ATOM 9963 N N . VAL B 1 783 ? 160.750 152.482 146.008 1.00 26.20 783 VAL A N 1
ATOM 9964 C CA . VAL B 1 783 ? 159.957 152.269 147.218 1.00 26.20 783 VAL A CA 1
ATOM 9965 C C . VAL B 1 783 ? 160.510 151.094 148.011 1.00 26.20 783 VAL A C 1
ATOM 9966 O O . VAL B 1 783 ? 160.608 151.145 149.243 1.00 26.20 783 VAL A O 1
ATOM 9970 N N . LEU B 1 784 ? 160.874 150.012 147.317 1.00 26.97 784 LEU A N 1
ATOM 9971 C CA . LEU B 1 784 ? 161.518 148.884 147.979 1.00 26.97 784 LEU A CA 1
ATOM 9972 C C . LEU B 1 784 ? 162.847 149.293 148.601 1.00 26.97 784 LEU A C 1
ATOM 9973 O O . LEU B 1 784 ? 163.171 148.880 149.721 1.00 26.97 784 LEU A O 1
ATOM 9978 N N . TYR B 1 785 ? 163.635 150.098 147.884 1.00 25.84 785 TYR A N 1
ATOM 9979 C CA . TYR B 1 785 ? 164.926 150.531 148.409 1.00 25.84 785 TYR A CA 1
ATOM 9980 C C . TYR B 1 785 ? 164.755 151.361 149.674 1.00 25.84 785 TYR A C 1
ATOM 9981 O O . TYR B 1 785 ? 165.550 151.245 150.614 1.00 25.84 785 TYR A O 1
ATOM 9990 N N . GLY B 1 786 ? 163.726 152.209 149.714 1.00 24.47 786 GLY A N 1
ATOM 9991 C CA . GLY B 1 786 ? 163.404 152.904 150.949 1.00 24.47 786 GLY A CA 1
ATOM 9992 C C . GLY B 1 786 ? 163.001 151.951 152.057 1.00 24.47 786 GLY A C 1
ATOM 9993 O O . GLY B 1 786 ? 163.313 152.176 153.229 1.00 24.47 786 GLY A O 1
ATOM 9994 N N . LEU B 1 787 ? 162.291 150.877 151.702 1.00 24.89 787 LEU A N 1
ATOM 9995 C CA . LEU B 1 787 ? 161.940 149.860 152.688 1.00 24.89 787 LEU A CA 1
ATOM 9996 C C . LEU B 1 787 ? 163.187 149.197 153.258 1.00 24.89 787 LEU A C 1
ATOM 9997 O O . LEU B 1 787 ? 163.276 148.962 154.469 1.00 24.89 787 LEU A O 1
ATOM 10002 N N . PHE B 1 788 ? 164.161 148.883 152.398 1.00 25.60 788 PHE A N 1
ATOM 10003 C CA . PHE B 1 788 ? 165.408 148.289 152.872 1.00 25.60 788 PHE A CA 1
ATOM 10004 C C . PHE B 1 788 ? 166.136 149.224 153.830 1.00 25.60 788 PHE A C 1
ATOM 10005 O O . PHE B 1 788 ? 166.660 148.785 154.861 1.00 25.60 788 PHE A O 1
ATOM 10013 N N . LEU B 1 789 ? 166.188 150.516 153.501 1.00 24.04 789 LEU A N 1
ATOM 10014 C CA . LEU B 1 789 ? 166.805 151.484 154.403 1.00 24.04 789 LEU A CA 1
ATOM 10015 C C . LEU B 1 789 ? 166.040 151.579 155.716 1.00 24.04 789 LEU A C 1
ATOM 10016 O O . LEU B 1 789 ? 166.646 151.689 156.789 1.00 24.04 789 LEU A O 1
ATOM 10021 N N . TYR B 1 790 ? 164.707 151.548 155.652 1.00 26.27 790 TYR A N 1
ATOM 10022 C CA . TYR B 1 790 ? 163.900 151.671 156.861 1.00 26.27 790 TYR A CA 1
ATOM 10023 C C . TYR B 1 790 ? 164.123 150.492 157.801 1.00 26.27 790 TYR A C 1
ATOM 10024 O O . TYR B 1 790 ? 164.339 150.678 159.005 1.00 26.27 790 TYR A O 1
ATOM 10033 N N . ILE B 1 791 ? 164.076 149.269 157.270 1.00 26.72 791 ILE A N 1
ATOM 10034 C CA . ILE B 1 791 ? 164.203 148.091 158.124 1.00 26.72 791 ILE A CA 1
ATOM 10035 C C . ILE B 1 791 ? 165.615 147.983 158.688 1.00 26.72 791 ILE A C 1
ATOM 10036 O O . ILE B 1 791 ? 165.806 147.567 159.837 1.00 26.72 791 ILE A O 1
ATOM 10041 N N . ALA B 1 792 ? 166.626 148.343 157.894 1.00 26.48 792 ALA A N 1
ATOM 10042 C CA . ALA B 1 792 ? 168.003 148.269 158.371 1.00 26.48 792 ALA A CA 1
ATOM 10043 C C . ALA B 1 792 ? 168.248 149.239 159.520 1.00 26.48 792 ALA A C 1
ATOM 10044 O O . ALA B 1 792 ? 168.893 148.886 160.513 1.00 26.48 792 ALA A O 1
ATOM 10046 N N . LEU B 1 793 ? 167.743 150.470 159.401 1.00 27.90 793 LEU A N 1
ATOM 10047 C CA . LEU B 1 793 ? 167.958 151.459 160.451 1.00 27.90 793 LEU A CA 1
ATOM 10048 C C . LEU B 1 793 ? 167.144 151.133 161.699 1.00 27.90 793 LEU A C 1
ATOM 10049 O O . LEU B 1 793 ? 167.650 151.244 162.821 1.00 27.90 793 LEU A O 1
ATOM 10054 N N . THR B 1 794 ? 165.882 150.732 161.523 1.00 28.81 794 THR A N 1
ATOM 10055 C CA . THR B 1 794 ? 165.039 150.411 162.668 1.00 28.81 794 THR A CA 1
ATOM 10056 C C . THR B 1 794 ? 165.485 149.143 163.384 1.00 28.81 794 THR A C 1
ATOM 10057 O O . THR B 1 794 ? 165.164 148.968 164.564 1.00 28.81 794 THR A O 1
ATOM 10061 N N . SER B 1 795 ? 166.217 148.260 162.704 1.00 29.39 795 SER A N 1
ATOM 10062 C CA . SER B 1 795 ? 166.730 147.053 163.338 1.00 29.39 795 SER A CA 1
ATOM 10063 C C . SER B 1 795 ? 167.939 147.317 164.223 1.00 29.39 795 SER A C 1
ATOM 10064 O O . SER B 1 795 ? 168.323 146.435 164.999 1.00 29.39 795 SER A O 1
ATOM 10067 N N . LEU B 1 796 ? 168.544 148.498 164.130 1.00 30.89 796 LEU A N 1
ATOM 10068 C CA . LEU B 1 796 ? 169.687 148.854 164.960 1.00 30.89 796 LEU A CA 1
ATOM 10069 C C . LEU B 1 796 ? 169.280 149.540 166.257 1.00 30.89 796 LEU A C 1
ATOM 10070 O O . LEU B 1 796 ? 170.155 149.875 167.064 1.00 30.89 796 LEU A O 1
ATOM 10075 N N . ASP B 1 797 ? 167.986 149.754 166.478 1.00 34.31 797 ASP A N 1
ATOM 10076 C CA . ASP B 1 797 ? 167.497 150.340 167.723 1.00 34.31 797 ASP A CA 1
ATOM 10077 C C . ASP B 1 797 ? 167.591 149.289 168.820 1.00 34.31 797 ASP A C 1
ATOM 10078 O O . ASP B 1 797 ? 166.710 148.440 168.967 1.00 34.31 797 ASP A O 1
ATOM 10083 N N . GLY B 1 798 ? 168.669 149.344 169.597 1.00 35.78 798 GLY A N 1
ATOM 10084 C CA . GLY B 1 798 ? 168.956 148.338 170.604 1.00 35.78 798 GLY A CA 1
ATOM 10085 C C . GLY B 1 798 ? 170.217 147.540 170.346 1.00 35.78 798 GLY A C 1
ATOM 10086 O O . GLY B 1 798 ? 170.569 146.688 171.175 1.00 35.78 798 GLY A O 1
ATOM 10087 N N . ASN B 1 799 ? 170.913 147.768 169.235 1.00 35.11 799 ASN A N 1
ATOM 10088 C CA . ASN B 1 799 ? 172.154 147.058 168.958 1.00 35.11 799 ASN A CA 1
ATOM 10089 C C . ASN B 1 799 ? 173.238 147.513 169.927 1.00 35.11 799 ASN A C 1
ATOM 10090 O O . ASN B 1 799 ? 173.478 148.714 170.088 1.00 35.11 799 ASN A O 1
ATOM 10095 N N . GLN B 1 800 ? 173.890 146.547 170.577 1.00 35.75 800 GLN A N 1
ATOM 10096 C CA . GLN B 1 800 ? 174.936 146.879 171.540 1.00 35.75 800 GLN A CA 1
ATOM 10097 C C . GLN B 1 800 ? 176.126 147.546 170.862 1.00 35.75 800 GLN A C 1
ATOM 10098 O O . GLN B 1 800 ? 176.671 148.531 171.375 1.00 35.75 800 GLN A O 1
ATOM 10104 N N . LEU B 1 801 ? 176.551 147.018 169.711 1.00 32.58 801 LEU A N 1
ATOM 10105 C CA . LEU B 1 801 ? 177.699 147.588 169.011 1.00 32.58 801 LEU A CA 1
ATOM 10106 C C . LEU B 1 801 ? 177.403 148.995 168.507 1.00 32.58 801 LEU A C 1
ATOM 10107 O O . LEU B 1 801 ? 178.254 149.888 168.604 1.00 32.58 801 LEU A O 1
ATOM 10112 N N . VAL B 1 802 ? 176.204 149.213 167.963 1.00 32.32 802 VAL A N 1
ATOM 10113 C CA . VAL B 1 802 ? 175.855 150.523 167.417 1.00 32.32 802 VAL A CA 1
ATOM 10114 C C . VAL B 1 802 ? 175.851 151.580 168.515 1.00 32.32 802 VAL A C 1
ATOM 10115 O O . VAL B 1 802 ? 176.345 152.698 168.322 1.00 32.32 802 VAL A O 1
ATOM 10119 N N . GLN B 1 803 ? 175.295 151.245 169.682 1.00 34.20 803 GLN A N 1
ATOM 10120 C CA . GLN B 1 803 ? 175.270 152.197 170.788 1.00 34.20 803 GLN A CA 1
ATOM 10121 C C . GLN B 1 803 ? 176.679 152.562 171.238 1.00 34.20 803 GLN A C 1
ATOM 10122 O O . GLN B 1 803 ? 176.967 153.732 171.515 1.00 34.20 803 GLN A O 1
ATOM 10128 N N . ARG B 1 804 ? 177.571 151.572 171.322 1.00 32.34 804 ARG A N 1
ATOM 10129 C CA . ARG B 1 804 ? 178.947 151.857 171.721 1.00 32.34 804 ARG A CA 1
ATOM 10130 C C . ARG B 1 804 ? 179.689 152.636 170.643 1.00 32.34 804 ARG A C 1
ATOM 10131 O O . ARG B 1 804 ? 180.554 153.464 170.955 1.00 32.34 804 ARG A O 1
ATOM 10139 N N . VAL B 1 805 ? 179.377 152.382 169.370 1.00 33.26 805 VAL A N 1
ATOM 10140 C CA . VAL B 1 805 ? 179.957 153.185 168.295 1.00 33.26 805 VAL A CA 1
ATOM 10141 C C . VAL B 1 805 ? 179.514 154.638 168.422 1.00 33.26 805 VAL A C 1
ATOM 10142 O O . VAL B 1 805 ? 180.327 155.564 168.306 1.00 33.26 805 VAL A O 1
ATOM 10146 N N . ALA B 1 806 ? 178.220 154.861 168.669 1.00 33.18 806 ALA A N 1
ATOM 10147 C CA . ALA B 1 806 ? 177.737 156.215 168.920 1.00 33.18 806 ALA A CA 1
ATOM 10148 C C . ALA B 1 806 ? 178.325 156.786 170.203 1.00 33.18 806 ALA A C 1
ATOM 10149 O O . ALA B 1 806 ? 178.501 158.004 170.318 1.00 33.18 806 ALA A O 1
ATOM 10151 N N . LEU B 1 807 ? 178.623 155.924 171.180 1.00 33.24 807 LEU A N 1
ATOM 10152 C CA . LEU B 1 807 ? 179.243 156.385 172.418 1.00 33.24 807 LEU A CA 1
ATOM 10153 C C . LEU B 1 807 ? 180.615 156.996 172.164 1.00 33.24 807 LEU A C 1
ATOM 10154 O O . LEU B 1 807 ? 181.040 157.894 172.901 1.00 33.24 807 LEU A O 1
ATOM 10159 N N . LEU B 1 808 ? 181.383 156.404 171.253 1.00 34.98 808 LEU A N 1
ATOM 10160 C CA . LEU B 1 808 ? 182.741 156.876 170.995 1.00 34.98 808 LEU A CA 1
ATOM 10161 C C . LEU B 1 808 ? 182.611 158.325 170.713 1.00 34.98 808 LEU A C 1
ATOM 10162 O O . LEU B 1 808 ? 183.297 159.154 171.305 1.00 34.98 808 LEU A O 1
ATOM 10167 N N . LEU B 1 809 ? 181.732 158.642 169.781 1.00 35.89 809 LEU A N 1
ATOM 10168 C CA . LEU B 1 809 ? 181.472 160.025 169.485 1.00 35.89 809 LEU A CA 1
ATOM 10169 C C . LEU B 1 809 ? 180.394 160.480 170.426 1.00 35.89 809 LEU A C 1
ATOM 10170 O O . LEU B 1 809 ? 179.249 160.575 170.004 1.00 35.89 809 LEU A O 1
ATOM 10175 N N . LYS B 1 810 ? 180.711 160.728 171.695 1.00 32.62 810 LYS A N 1
ATOM 10176 C CA . LYS B 1 810 ? 179.740 161.294 172.636 1.00 32.62 810 LYS A CA 1
ATOM 10177 C C . LYS B 1 810 ? 180.523 162.080 173.668 1.00 32.62 810 LYS A C 1
ATOM 10178 O O . LYS B 1 810 ? 181.634 161.697 174.017 1.00 32.62 810 LYS A O 1
ATOM 10184 N N . GLU B 1 811 ? 179.963 163.176 174.165 1.00 38.14 811 GLU A N 1
ATOM 10185 C CA . GLU B 1 811 ? 180.626 163.937 175.214 1.00 38.14 811 GLU A CA 1
ATOM 10186 C C . GLU B 1 811 ? 180.569 163.133 176.493 1.00 38.14 811 GLU A C 1
ATOM 10187 O O . GLU B 1 811 ? 179.601 162.421 176.732 1.00 38.14 811 GLU A O 1
ATOM 10193 N N . GLN B 1 812 ? 181.604 163.225 177.312 1.00 37.66 812 GLN A N 1
ATOM 10194 C CA . GLN B 1 812 ? 181.655 162.417 178.518 1.00 37.66 812 GLN A CA 1
ATOM 10195 C C . GLN B 1 812 ? 180.433 162.593 179.387 1.00 37.66 812 GLN A C 1
ATOM 10196 O O . GLN B 1 812 ? 179.906 161.624 179.912 1.00 37.66 812 GLN A O 1
ATOM 10202 N N . THR B 1 813 ? 179.962 163.821 179.523 1.00 39.48 813 THR A N 1
ATOM 10203 C CA . THR B 1 813 ? 178.830 164.080 180.406 1.00 39.48 813 THR A CA 1
ATOM 10204 C C . THR B 1 813 ? 177.544 163.412 179.929 1.00 39.48 813 THR A C 1
ATOM 10205 O O . THR B 1 813 ? 176.612 163.254 180.724 1.00 39.48 813 THR A O 1
ATOM 10209 N N . ALA B 1 814 ? 177.472 163.019 178.659 1.00 35.96 814 ALA A N 1
ATOM 10210 C CA . ALA B 1 814 ? 176.280 162.394 178.103 1.00 35.96 814 ALA A CA 1
ATOM 10211 C C . ALA B 1 814 ? 176.318 160.872 178.169 1.00 35.96 814 ALA A C 1
ATOM 10212 O O . ALA B 1 814 ? 175.414 160.220 177.636 1.00 35.96 814 ALA A O 1
ATOM 10214 N N . TYR B 1 815 ? 177.333 160.294 178.798 1.00 35.43 815 TYR A N 1
ATOM 10215 C CA . TYR B 1 815 ? 177.435 158.840 178.897 1.00 35.43 815 TYR A CA 1
ATOM 10216 C C . TYR B 1 815 ? 176.323 158.290 179.779 1.00 35.43 815 TYR A C 1
ATOM 10217 O O . TYR B 1 815 ? 176.206 158.701 180.942 1.00 35.43 815 TYR A O 1
ATOM 10226 N N . PRO B 1 816 ? 175.492 157.379 179.283 1.00 36.67 816 PRO A N 1
ATOM 10227 C CA . PRO B 1 816 ? 174.431 156.804 180.114 1.00 36.67 816 PRO A CA 1
ATOM 10228 C C . PRO B 1 816 ? 175.008 155.882 181.171 1.00 36.67 816 PRO A C 1
ATOM 10229 O O . PRO B 1 816 ? 176.095 155.314 180.986 1.00 36.67 816 PRO A O 1
ATOM 10233 N N . PRO B 1 817 ? 174.311 155.703 182.302 1.00 38.49 817 PRO A N 1
ATOM 10234 C CA . PRO B 1 817 ? 174.768 154.796 183.362 1.00 38.49 817 PRO A CA 1
ATOM 10235 C C . PRO B 1 817 ? 174.457 153.326 183.078 1.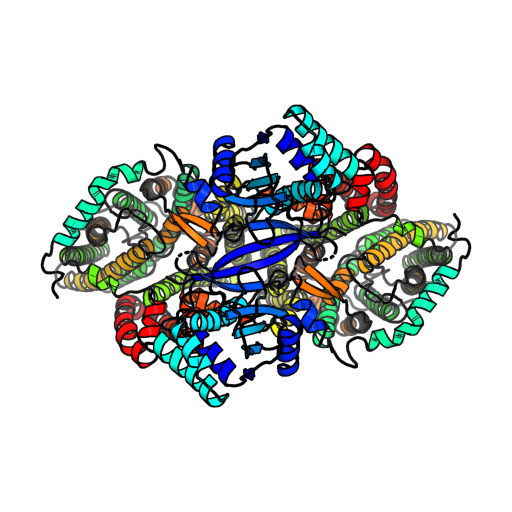00 38.49 817 PRO A C 1
ATOM 10236 O O . PRO B 1 817 ? 173.827 152.637 183.881 1.00 38.49 817 PRO A O 1
ATOM 10240 N N . THR B 1 818 ? 174.903 152.847 181.920 1.00 37.06 818 THR A N 1
ATOM 10241 C CA . THR B 1 818 ? 174.685 151.460 181.542 1.00 37.06 818 THR A CA 1
ATOM 10242 C C . THR B 1 818 ? 175.547 150.528 182.391 1.00 37.06 818 THR A C 1
ATOM 10243 O O . THR B 1 818 ? 176.519 150.942 183.031 1.00 37.06 818 THR A O 1
ATOM 10247 N N . HIS B 1 819 ? 175.169 149.247 182.395 1.00 40.17 819 HIS A N 1
ATOM 10248 C CA . HIS B 1 819 ? 175.858 148.275 183.240 1.00 40.17 819 HIS A CA 1
ATOM 10249 C C . HIS B 1 819 ? 177.305 148.074 182.801 1.00 40.17 819 HIS A C 1
ATOM 10250 O O . HIS B 1 819 ? 178.202 147.950 183.643 1.00 40.17 819 HIS A O 1
ATOM 10257 N N . TYR B 1 820 ? 177.556 148.037 181.488 1.00 37.59 820 TYR A N 1
ATOM 10258 C CA . TYR B 1 820 ? 178.913 147.773 181.018 1.00 37.59 820 TYR A CA 1
ATOM 10259 C C . TYR B 1 820 ? 179.846 148.945 181.297 1.00 37.59 820 TYR A C 1
ATOM 10260 O O . TYR B 1 820 ? 181.042 148.737 181.530 1.00 37.59 820 TYR A O 1
ATOM 10269 N N . ILE B 1 821 ? 179.329 150.175 181.275 1.00 37.04 821 ILE A N 1
ATOM 10270 C CA . ILE B 1 821 ? 180.154 151.327 181.622 1.00 37.04 821 ILE A CA 1
ATOM 10271 C C . ILE B 1 821 ? 180.553 151.277 183.093 1.00 37.04 821 ILE A C 1
ATOM 10272 O O . ILE B 1 821 ? 181.704 151.557 183.449 1.00 37.04 821 ILE A O 1
ATOM 10277 N N . ARG B 1 822 ? 179.612 150.912 183.968 1.00 41.73 822 ARG A N 1
ATOM 10278 C CA . ARG B 1 822 ? 179.905 150.858 185.397 1.00 41.73 822 ARG A CA 1
ATOM 10279 C C . ARG B 1 822 ? 180.946 149.791 185.721 1.00 41.73 822 ARG A C 1
ATOM 10280 O O . ARG B 1 822 ? 181.840 150.019 186.544 1.00 41.73 822 ARG A O 1
ATOM 10288 N N . ARG B 1 823 ? 180.851 148.622 185.085 1.00 41.91 823 ARG A N 1
ATOM 10289 C CA . ARG B 1 823 ? 181.724 147.503 185.423 1.00 41.91 823 ARG A CA 1
ATOM 10290 C C . ARG B 1 823 ? 183.022 147.487 184.625 1.00 41.91 823 ARG A C 1
ATOM 10291 O O . ARG B 1 823 ? 184.064 147.098 185.165 1.00 41.91 823 ARG A O 1
ATOM 10299 N N . VAL B 1 824 ? 182.990 147.898 183.361 1.00 37.18 824 VAL A N 1
ATOM 10300 C CA . VAL B 1 824 ? 184.159 147.801 182.489 1.00 37.18 824 VAL A CA 1
ATOM 10301 C C . VAL B 1 824 ? 184.743 149.191 182.266 1.00 37.18 824 VAL A C 1
ATOM 10302 O O . VAL B 1 824 ? 183.989 150.151 182.051 1.00 37.18 824 VAL A O 1
ATOM 10306 N N . PRO B 1 825 ? 186.066 149.350 182.325 1.00 38.08 825 PRO A N 1
ATOM 10307 C CA . PRO B 1 825 ? 186.664 150.664 182.061 1.00 38.08 825 PRO A CA 1
ATOM 10308 C C . PRO B 1 825 ? 186.352 151.154 180.655 1.00 38.08 825 PRO A C 1
ATOM 10309 O O . PRO B 1 825 ? 186.256 150.371 179.708 1.00 38.08 825 PRO A O 1
ATOM 10313 N N . GLN B 1 826 ? 186.233 152.473 180.528 1.00 39.83 826 GLN A N 1
ATOM 10314 C CA . GLN B 1 826 ? 185.911 153.087 179.248 1.00 39.83 826 GLN A CA 1
ATOM 10315 C C . GLN B 1 826 ? 186.952 152.758 178.221 1.00 39.83 826 GLN A C 1
ATOM 10316 O O . GLN B 1 826 ? 186.634 152.483 177.072 1.00 39.83 826 GLN A O 1
ATOM 10322 N N . ARG B 1 827 ? 188.207 152.793 178.631 1.00 39.05 827 ARG A N 1
ATOM 10323 C CA . ARG B 1 827 ? 189.292 152.464 177.714 1.00 39.05 827 ARG A CA 1
ATOM 10324 C C . ARG B 1 827 ? 189.145 151.048 177.171 1.00 39.05 827 ARG A C 1
ATOM 10325 O O . ARG B 1 827 ? 189.355 150.806 175.976 1.00 39.05 827 ARG A O 1
ATOM 10333 N N . LYS B 1 828 ? 188.784 150.096 178.035 1.00 36.39 828 LYS A N 1
ATOM 10334 C CA . LYS B 1 828 ? 188.578 148.726 177.579 1.00 36.39 828 LYS A CA 1
ATOM 10335 C C . LYS B 1 828 ? 187.324 148.599 176.724 1.00 36.39 828 LYS A C 1
ATOM 10336 O O . LYS B 1 828 ? 187.294 147.793 175.788 1.00 36.39 828 LYS A O 1
ATOM 10342 N N . ILE B 1 829 ? 186.282 149.373 177.036 1.00 35.19 829 ILE A N 1
ATOM 10343 C CA . ILE B 1 829 ? 185.056 149.339 176.240 1.00 35.19 829 ILE A CA 1
ATOM 10344 C C . ILE B 1 829 ? 185.333 149.809 174.818 1.00 35.19 829 ILE A C 1
ATOM 10345 O O . ILE B 1 829 ? 184.893 149.191 173.841 1.00 35.19 829 ILE A O 1
ATOM 10350 N N . HIS B 1 830 ? 186.070 150.913 174.682 1.00 37.01 830 HIS A N 1
ATOM 10351 C CA . HIS B 1 830 ? 186.382 151.437 173.356 1.00 37.01 830 HIS A CA 1
ATOM 10352 C C . HIS B 1 830 ? 187.297 150.490 172.589 1.00 37.01 830 HIS A C 1
ATOM 10353 O O . HIS B 1 830 ? 187.168 150.350 171.367 1.00 37.01 830 HIS A O 1
ATOM 10360 N N . TYR B 1 831 ? 188.233 149.839 173.285 1.00 36.15 831 TYR A N 1
ATOM 10361 C CA . TYR B 1 831 ? 189.040 148.807 172.643 1.00 36.15 831 TYR A CA 1
ATOM 10362 C C . TYR B 1 831 ? 188.168 147.657 172.156 1.00 36.15 831 TYR A C 1
ATOM 10363 O O . TYR B 1 831 ? 188.356 147.151 171.044 1.00 36.15 831 TYR A O 1
ATOM 10372 N N . PHE B 1 832 ? 187.207 147.231 172.981 1.00 34.54 832 PHE A N 1
ATOM 10373 C CA . PHE B 1 832 ? 186.290 146.172 172.571 1.00 34.54 832 PHE A CA 1
ATOM 10374 C C . PHE B 1 832 ? 185.438 146.610 171.388 1.00 34.54 832 PHE A C 1
ATOM 10375 O O . PHE B 1 83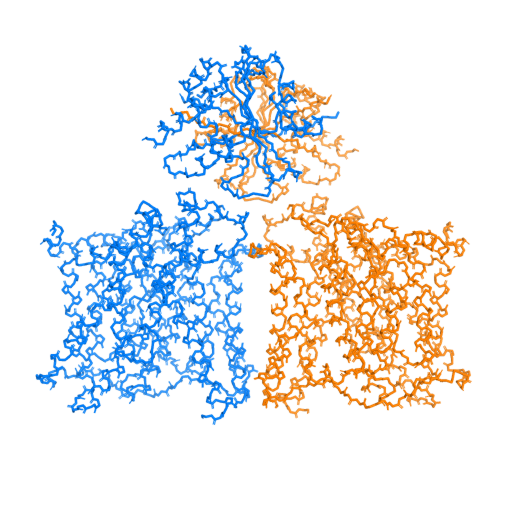2 ? 185.188 145.822 170.468 1.00 34.54 832 PHE A O 1
ATOM 10383 N N . THR B 1 833 ? 184.976 147.863 171.397 1.00 33.94 833 THR A N 1
ATOM 10384 C CA . THR B 1 833 ? 184.222 148.383 170.260 1.00 33.94 833 THR A CA 1
ATOM 10385 C C . THR B 1 833 ? 185.076 148.401 168.997 1.00 33.94 833 THR A C 1
ATOM 10386 O O . THR B 1 833 ? 184.608 148.019 167.919 1.00 33.94 833 THR A O 1
ATOM 10390 N N . GLY B 1 834 ? 186.332 148.839 169.115 1.00 33.53 834 GLY A N 1
ATOM 10391 C CA . GLY B 1 834 ? 187.209 148.862 167.955 1.00 33.53 834 GLY A CA 1
ATOM 10392 C C . GLY B 1 834 ? 187.487 147.479 167.400 1.00 33.53 834 GLY A C 1
ATOM 10393 O O . GLY B 1 834 ? 187.519 147.284 166.182 1.00 33.53 834 GLY A O 1
ATOM 10394 N N . LEU B 1 835 ? 187.702 146.501 168.284 1.00 32.76 835 LEU A N 1
ATOM 10395 C CA . LEU B 1 835 ? 187.925 145.131 167.833 1.00 32.76 835 LEU A CA 1
ATOM 10396 C C . LEU B 1 835 ? 186.695 144.575 167.128 1.00 32.76 835 LEU A C 1
ATOM 10397 O O . LEU B 1 835 ? 186.815 143.869 166.120 1.00 32.76 835 LEU A O 1
ATOM 10402 N N . GLN B 1 836 ? 185.502 144.876 167.648 1.00 33.34 836 GLN A N 1
ATOM 10403 C CA . GLN B 1 836 ? 184.276 144.420 167.001 1.00 33.34 836 GLN A CA 1
ATOM 10404 C C . GLN B 1 836 ? 184.123 145.027 165.613 1.00 33.34 836 GLN A C 1
ATOM 10405 O O . GLN B 1 836 ? 183.686 144.349 164.675 1.00 33.34 836 GLN A O 1
ATOM 10411 N N . VAL B 1 837 ? 184.469 146.308 165.462 1.00 33.00 837 VAL A N 1
ATOM 10412 C CA . VAL B 1 837 ? 184.440 146.936 164.144 1.00 33.00 837 VAL A CA 1
ATOM 10413 C C . VAL B 1 837 ? 185.435 146.256 163.211 1.00 33.00 837 VAL A C 1
ATOM 10414 O O . VAL B 1 837 ? 185.160 146.059 162.021 1.00 33.00 837 VAL A O 1
ATOM 10418 N N . LEU B 1 838 ? 186.604 145.881 163.737 1.00 32.99 838 LEU A N 1
ATOM 10419 C CA . LEU B 1 838 ? 187.573 145.139 162.937 1.00 32.99 838 LEU A CA 1
ATOM 10420 C C . LEU B 1 838 ? 187.004 143.797 162.493 1.00 32.99 838 LEU A C 1
ATOM 10421 O O . LEU B 1 838 ? 187.204 143.378 161.346 1.00 32.99 838 LEU A O 1
ATOM 10426 N N . GLN B 1 839 ? 186.298 143.105 163.390 1.00 34.28 839 GLN A N 1
ATOM 10427 C CA . GLN B 1 839 ? 185.614 141.875 163.004 1.00 34.28 839 GLN A CA 1
ATOM 10428 C C . GLN B 1 839 ? 184.521 142.156 161.980 1.00 34.28 839 GLN A C 1
ATOM 10429 O O . GLN B 1 839 ? 184.302 141.359 161.059 1.00 34.28 839 GLN A O 1
ATOM 10435 N N . LEU B 1 840 ? 183.816 143.280 162.133 1.00 35.26 840 LEU A N 1
ATOM 10436 C CA . LEU B 1 840 ? 182.791 143.654 161.164 1.00 35.26 840 LEU A CA 1
ATOM 10437 C C . LEU B 1 840 ? 183.393 143.873 159.781 1.00 35.26 840 LEU A C 1
ATOM 10438 O O . LEU B 1 840 ? 182.813 143.458 158.771 1.00 35.26 840 LEU A O 1
ATOM 10443 N N . LEU B 1 841 ? 184.555 144.530 159.717 1.00 36.14 841 LEU A N 1
ATOM 10444 C CA . LEU B 1 841 ? 185.218 144.736 158.433 1.00 36.14 841 LEU A CA 1
ATOM 10445 C C . LEU B 1 841 ? 185.606 143.408 157.794 1.00 36.14 841 LEU A C 1
ATOM 10446 O O . LEU B 1 841 ? 185.568 143.266 156.566 1.00 36.14 841 LEU A O 1
ATOM 10451 N N . LEU B 1 842 ? 185.990 142.424 158.612 1.00 38.68 842 LEU A N 1
ATOM 10452 C CA . LEU B 1 842 ? 186.277 141.094 158.087 1.00 38.68 842 LEU A CA 1
ATOM 10453 C C . LEU B 1 842 ? 185.037 140.474 157.453 1.00 38.68 842 LEU A C 1
ATOM 10454 O O . LEU B 1 842 ? 185.120 139.849 156.389 1.00 38.68 842 LEU A O 1
ATOM 10459 N N . LEU B 1 843 ? 183.879 140.628 158.101 1.00 38.22 843 LEU A N 1
ATOM 10460 C CA . LEU B 1 843 ? 182.633 140.141 157.516 1.00 38.22 843 LEU A CA 1
ATOM 10461 C C . LEU B 1 843 ? 182.306 140.878 156.223 1.00 38.22 843 LEU A C 1
ATOM 10462 O O . LEU B 1 843 ? 181.865 140.265 155.245 1.00 38.22 843 LEU A O 1
ATOM 10467 N N . CYS B 1 844 ? 182.510 142.198 156.204 1.00 41.94 844 CYS A N 1
ATOM 10468 C CA . CYS B 1 844 ? 182.226 142.980 155.005 1.00 41.94 844 CYS A CA 1
ATOM 10469 C C . CYS B 1 844 ? 183.121 142.562 153.845 1.00 41.94 844 CYS A C 1
ATOM 10470 O O . CYS B 1 844 ? 182.667 142.482 152.697 1.00 41.94 844 CYS A O 1
ATOM 10473 N N . ALA B 1 845 ? 184.401 142.304 154.123 1.00 43.16 845 ALA A N 1
ATOM 10474 C CA . ALA B 1 845 ? 185.329 141.915 153.065 1.00 43.16 845 ALA A CA 1
ATOM 10475 C C . ALA B 1 845 ? 184.934 140.584 152.437 1.00 43.16 845 ALA A C 1
ATOM 10476 O O . ALA B 1 845 ? 185.009 140.421 151.214 1.00 43.16 845 ALA A O 1
ATOM 10478 N N . PHE B 1 846 ? 184.517 139.619 153.256 1.00 44.80 846 PHE A N 1
ATOM 10479 C CA . PHE B 1 846 ? 184.153 138.300 152.753 1.00 44.80 846 PHE A CA 1
ATOM 10480 C C . PHE B 1 846 ? 182.691 138.209 152.334 1.00 44.80 846 PHE A C 1
ATOM 10481 O O . PHE B 1 846 ? 182.371 137.524 151.357 1.00 44.80 846 PHE A O 1
ATOM 10489 N N . GLY B 1 847 ? 181.795 138.888 153.045 1.00 44.20 847 GLY A N 1
ATOM 10490 C CA . GLY B 1 847 ? 180.375 138.748 152.789 1.00 44.20 847 GLY A CA 1
ATOM 10491 C C . GLY B 1 847 ? 179.826 139.639 151.693 1.00 44.20 847 GLY A C 1
ATOM 10492 O O . GLY B 1 847 ? 178.761 139.354 151.137 1.00 44.20 847 GLY A O 1
ATOM 10493 N N . MET B 1 848 ? 180.535 140.716 151.368 1.00 47.03 848 MET A N 1
ATOM 10494 C CA . MET B 1 848 ? 180.083 141.685 150.373 1.00 47.03 848 MET A CA 1
ATOM 10495 C C . MET B 1 848 ? 181.181 141.960 149.356 1.00 47.03 848 MET A C 1
ATOM 10496 O O . MET B 1 848 ? 181.470 143.105 149.004 1.00 47.03 848 MET A O 1
ATOM 10501 N N . SER B 1 849 ? 181.809 140.899 148.866 1.00 50.55 849 SER A N 1
ATOM 10502 C CA . SER B 1 849 ? 182.854 141.008 147.861 1.00 50.55 849 SER A CA 1
ATOM 10503 C C . SER B 1 849 ? 182.304 140.670 146.481 1.00 50.55 849 SER A C 1
ATOM 10504 O O . SER B 1 849 ? 181.219 140.101 146.337 1.00 50.55 849 SER A O 1
ATOM 10507 N N . SER B 1 850 ? 183.076 141.035 145.455 1.00 56.99 850 SER A N 1
ATOM 10508 C CA . SER B 1 850 ? 182.670 140.732 144.087 1.00 56.99 850 SER A CA 1
ATOM 10509 C C . SER B 1 850 ? 182.851 139.254 143.763 1.00 56.99 850 SER A C 1
ATOM 10510 O O . SER B 1 850 ? 182.119 138.712 142.927 1.00 56.99 850 SER A O 1
ATOM 10513 N N . LEU B 1 851 ? 183.806 138.594 144.402 1.00 57.38 851 LEU A N 1
ATOM 10514 C CA . LEU B 1 851 ? 184.057 137.182 144.138 1.00 57.38 851 LEU A CA 1
ATOM 10515 C C . LEU B 1 851 ? 182.975 136.326 144.782 1.00 57.38 851 LEU A C 1
ATOM 10516 O O . LEU B 1 851 ? 182.785 136.402 146.003 1.00 57.38 851 LEU A O 1
ATOM 10521 N N . PRO B 1 852 ? 182.243 135.514 144.015 1.00 56.98 852 PRO A N 1
ATOM 10522 C CA . PRO B 1 852 ? 181.194 134.680 144.625 1.00 56.98 852 PRO A CA 1
ATOM 10523 C C . PRO B 1 852 ? 181.720 133.659 145.619 1.00 56.98 852 PRO A C 1
ATOM 10524 O O . PRO B 1 852 ? 181.019 133.334 146.584 1.00 56.98 852 PRO A O 1
ATOM 10528 N N . TYR B 1 853 ? 182.934 133.140 145.410 1.00 58.85 853 TYR A N 1
ATOM 10529 C CA . TYR B 1 853 ? 183.449 132.085 146.279 1.00 58.85 853 TYR A CA 1
ATOM 10530 C C . TYR B 1 853 ? 183.626 132.573 147.712 1.00 58.85 853 TYR A C 1
ATOM 10531 O O . TYR B 1 853 ? 183.285 131.860 148.663 1.00 58.85 853 TYR A O 1
ATOM 10540 N N . MET B 1 854 ? 184.163 133.783 147.888 1.00 53.37 854 MET A N 1
ATOM 10541 C CA . MET B 1 854 ? 184.365 134.306 149.236 1.00 53.37 854 MET A CA 1
ATOM 10542 C C . MET B 1 854 ? 183.036 134.550 149.941 1.00 53.37 854 MET A C 1
ATOM 10543 O O . MET B 1 854 ? 182.925 134.355 151.157 1.00 53.37 854 MET A O 1
ATOM 10548 N N . LYS B 1 855 ? 182.017 134.984 149.196 1.00 48.59 855 LYS A N 1
ATOM 10549 C CA . LYS B 1 855 ? 180.694 135.147 149.790 1.00 48.59 855 LYS A CA 1
ATOM 10550 C C . LYS B 1 855 ? 180.069 133.804 150.148 1.00 48.59 855 LYS A C 1
ATOM 10551 O O . LYS B 1 855 ? 179.284 133.724 151.099 1.00 48.59 855 LYS A O 1
ATOM 10557 N N . MET B 1 856 ? 180.388 132.749 149.397 1.00 48.91 856 MET A N 1
ATOM 10558 C CA . MET B 1 856 ? 179.842 131.432 149.709 1.00 48.91 856 MET A CA 1
ATOM 10559 C C . MET B 1 856 ? 180.453 130.861 150.984 1.00 48.91 856 MET A C 1
ATOM 10560 O O . MET B 1 856 ? 179.776 130.152 151.738 1.00 48.91 856 MET A O 1
ATOM 10565 N N . ILE B 1 857 ? 181.728 131.153 151.241 1.00 46.56 857 ILE A N 1
ATOM 10566 C CA . ILE B 1 857 ? 182.425 130.625 152.410 1.00 46.56 857 ILE A CA 1
ATOM 10567 C C . ILE B 1 857 ? 182.217 131.553 153.600 1.00 46.56 857 ILE A C 1
ATOM 10568 O O . ILE B 1 857 ? 182.887 131.421 154.630 1.00 46.56 857 ILE A O 1
ATOM 10573 N N . PHE B 1 858 ? 181.295 132.504 153.458 1.00 41.65 858 PHE A N 1
ATOM 10574 C CA . PHE B 1 858 ? 180.971 133.416 154.555 1.00 41.65 858 PHE A CA 1
ATOM 10575 C C . PHE B 1 858 ? 180.582 132.716 155.854 1.00 41.65 858 PHE A C 1
ATOM 10576 O O . PHE B 1 858 ? 181.004 133.192 156.921 1.00 41.65 858 PHE A O 1
ATOM 10584 N N . PRO B 1 859 ? 179.790 131.633 155.861 1.00 40.35 859 PRO A N 1
ATOM 10585 C CA . PRO B 1 859 ? 179.531 130.946 157.139 1.00 40.35 859 PRO A CA 1
ATOM 10586 C C . PRO B 1 859 ? 180.792 130.499 157.861 1.00 40.35 859 PRO A C 1
ATOM 10587 O O . PRO B 1 859 ? 180.811 130.483 159.098 1.00 40.35 859 PRO A O 1
ATOM 10591 N N . LEU B 1 860 ? 181.844 130.126 157.125 1.00 40.96 860 LEU A N 1
ATOM 10592 C CA . LEU B 1 860 ? 183.111 129.788 157.767 1.00 40.96 860 LEU A CA 1
ATOM 10593 C C . LEU B 1 860 ? 183.674 130.980 158.530 1.00 40.96 860 LEU A C 1
ATOM 10594 O O . LEU B 1 860 ? 184.237 130.820 159.621 1.00 40.96 860 LEU A O 1
ATOM 10599 N N . ILE B 1 861 ? 183.539 132.184 157.969 1.00 41.48 861 ILE A N 1
ATOM 10600 C CA . ILE B 1 861 ? 183.999 133.385 158.660 1.00 41.48 861 ILE A CA 1
ATOM 10601 C C . ILE B 1 861 ? 183.212 133.593 159.947 1.00 41.48 861 ILE A C 1
ATOM 10602 O O . ILE B 1 861 ? 183.779 133.941 160.990 1.00 41.48 861 ILE A O 1
ATOM 10607 N N . MET B 1 862 ? 181.893 133.387 159.897 1.00 40.51 862 MET A N 1
ATOM 10608 C CA . MET B 1 862 ? 181.082 133.487 161.106 1.00 40.51 862 MET A CA 1
ATOM 10609 C C . MET B 1 862 ? 181.497 132.441 162.134 1.00 40.51 862 MET A C 1
ATOM 10610 O O . MET B 1 862 ? 181.533 132.724 163.338 1.00 40.51 862 MET A O 1
ATOM 10615 N N . ILE B 1 863 ? 181.804 131.224 161.679 1.00 39.28 863 ILE A N 1
ATOM 10616 C CA . ILE B 1 863 ? 182.324 130.201 162.582 1.00 39.28 863 ILE A CA 1
ATOM 10617 C C . ILE B 1 863 ? 183.654 130.644 163.176 1.00 39.28 863 ILE A C 1
ATOM 10618 O O . ILE B 1 863 ? 183.907 130.467 164.374 1.00 39.28 863 ILE A O 1
ATOM 10623 N N . ALA B 1 864 ? 184.521 131.239 162.351 1.00 39.24 864 ALA A N 1
ATOM 10624 C CA . ALA B 1 864 ? 185.833 131.673 162.816 1.00 39.24 864 ALA A CA 1
ATOM 10625 C C . ALA B 1 864 ? 185.749 132.774 163.865 1.00 39.24 864 ALA A C 1
ATOM 10626 O O . ALA B 1 864 ? 186.743 133.035 164.551 1.00 39.24 864 ALA A O 1
ATOM 10628 N N . MET B 1 865 ? 184.596 133.435 163.997 1.00 38.67 865 MET A N 1
ATOM 10629 C CA . MET B 1 865 ? 184.453 134.484 165.000 1.00 38.67 865 MET A CA 1
ATOM 10630 C C . MET B 1 865 ? 184.460 133.939 166.422 1.00 38.67 865 MET A C 1
ATOM 10631 O O . MET B 1 865 ? 184.858 134.659 167.345 1.00 38.67 865 MET A O 1
ATOM 10636 N N . ILE B 1 866 ? 184.028 132.697 166.624 1.00 39.89 866 ILE A N 1
ATOM 10637 C CA . ILE B 1 866 ? 183.984 132.095 167.955 1.00 39.89 866 ILE A CA 1
ATOM 10638 C C . ILE B 1 866 ? 185.397 131.904 168.504 1.00 39.89 866 ILE A C 1
ATOM 10639 O O . ILE B 1 866 ? 185.647 132.279 169.660 1.00 39.89 866 ILE A O 1
ATOM 10644 N N . PRO B 1 867 ? 186.350 131.328 167.753 1.00 39.38 867 PRO A N 1
ATOM 10645 C CA . PRO B 1 867 ? 187.727 131.278 168.276 1.00 39.38 867 PRO A CA 1
ATOM 10646 C C . PRO B 1 867 ? 188.307 132.648 168.577 1.00 39.38 867 PRO A C 1
ATOM 10647 O O . PRO B 1 867 ? 189.050 132.800 169.554 1.00 39.38 867 PRO A O 1
ATOM 10651 N N . ILE B 1 868 ? 187.988 133.657 167.764 1.00 38.94 868 ILE A N 1
ATOM 10652 C CA . ILE B 1 868 ? 188.481 135.006 168.030 1.00 38.94 868 ILE A CA 1
ATOM 10653 C C . ILE B 1 868 ? 187.925 135.525 169.349 1.00 38.94 868 ILE A C 1
ATOM 10654 O O . ILE B 1 868 ? 188.649 136.120 170.157 1.00 38.94 868 ILE A O 1
ATOM 10659 N N . ARG B 1 869 ? 186.631 135.301 169.592 1.00 38.99 869 ARG A N 1
ATOM 10660 C CA . ARG B 1 869 ? 186.000 135.792 170.813 1.00 38.99 869 ARG A CA 1
ATOM 10661 C C . ARG B 1 869 ? 186.584 135.129 172.056 1.00 38.99 869 ARG A C 1
ATOM 10662 O O . ARG B 1 869 ? 186.828 135.800 173.066 1.00 38.99 869 ARG A O 1
ATOM 10670 N N . TYR B 1 870 ? 186.816 133.817 172.007 1.00 40.19 870 TYR A N 1
ATOM 10671 C CA . TYR B 1 870 ? 187.162 133.061 173.202 1.00 40.19 870 TYR A CA 1
ATOM 10672 C C . TYR B 1 870 ? 188.651 132.760 173.341 1.00 40.19 870 TYR A C 1
ATOM 10673 O O . TYR B 1 870 ? 189.061 132.244 174.386 1.00 40.19 870 TYR A O 1
ATOM 10682 N N . ILE B 1 871 ? 189.469 133.062 172.331 1.00 41.30 871 ILE A N 1
ATOM 10683 C CA . ILE B 1 871 ? 190.903 132.802 172.375 1.00 41.30 871 ILE A CA 1
ATOM 10684 C C . ILE B 1 871 ? 191.711 134.073 172.139 1.00 41.30 871 ILE A C 1
ATOM 10685 O O . ILE B 1 871 ? 192.643 134.378 172.889 1.00 41.30 871 ILE A O 1
ATOM 10690 N N . LEU B 1 872 ? 191.364 134.832 171.099 1.00 41.27 872 LEU A N 1
ATOM 10691 C CA . LEU B 1 872 ? 192.128 136.019 170.731 1.00 41.27 872 LEU A CA 1
ATOM 10692 C C . LEU B 1 872 ? 191.745 137.234 171.572 1.00 41.27 872 LEU A C 1
ATOM 10693 O O . LEU B 1 872 ? 192.623 137.942 172.076 1.00 41.27 872 LEU A O 1
ATOM 10698 N N . LEU B 1 873 ? 190.446 137.492 171.721 1.00 40.72 873 LEU A N 1
ATOM 10699 C CA . LEU B 1 873 ? 190.007 138.627 172.529 1.00 40.72 873 LEU A CA 1
ATOM 10700 C C . LEU B 1 873 ? 190.491 138.574 173.976 1.00 40.72 873 LEU A C 1
ATOM 10701 O O . LEU B 1 873 ? 190.905 139.628 174.490 1.00 40.72 873 LEU A O 1
ATOM 10706 N N . PRO B 1 874 ? 190.463 137.437 174.686 1.00 41.93 874 PRO A N 1
ATOM 10707 C CA . PRO B 1 874 ? 191.011 137.433 176.053 1.00 41.93 874 PRO A CA 1
ATOM 10708 C C . PRO B 1 874 ? 192.473 137.840 176.126 1.00 41.93 874 PRO A C 1
ATOM 10709 O O . PRO B 1 874 ? 192.899 138.405 177.141 1.00 41.93 874 PRO A O 1
ATOM 10713 N N . ARG B 1 875 ? 193.259 137.563 175.082 1.00 44.00 875 ARG A N 1
ATOM 10714 C CA . ARG B 1 875 ? 194.665 137.950 175.079 1.00 44.00 875 ARG A CA 1
ATOM 10715 C C . ARG B 1 875 ? 194.856 139.462 175.086 1.00 44.00 875 ARG A C 1
ATOM 10716 O O . ARG B 1 875 ? 195.894 139.940 175.555 1.00 44.00 875 ARG A O 1
ATOM 10724 N N . ILE B 1 876 ? 193.888 140.218 174.582 1.00 42.71 876 ILE A N 1
ATOM 10725 C CA . ILE B 1 876 ? 193.982 141.673 174.508 1.00 42.71 876 ILE A CA 1
ATOM 10726 C C . ILE B 1 876 ? 193.245 142.341 175.661 1.00 42.71 876 ILE A C 1
ATOM 10727 O O . ILE B 1 876 ? 193.789 143.216 176.334 1.00 42.71 876 ILE A O 1
ATOM 10732 N N . ILE B 1 877 ? 192.001 141.936 175.902 1.00 42.28 87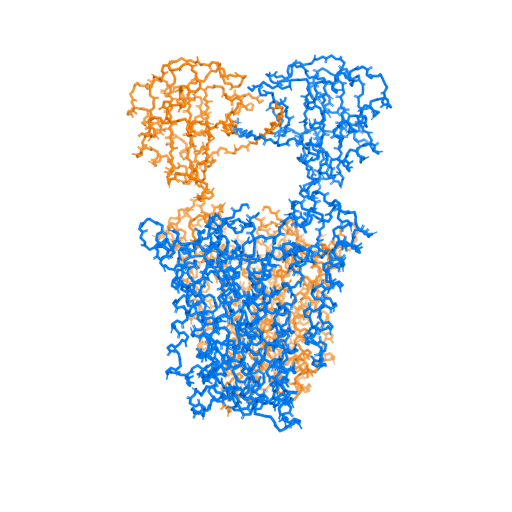7 ILE A N 1
ATOM 10733 C CA . ILE B 1 877 ? 191.166 142.497 176.958 1.00 42.28 877 ILE A CA 1
ATOM 10734 C C . ILE B 1 877 ? 190.888 141.405 177.980 1.00 42.28 877 ILE A C 1
ATOM 10735 O O . ILE B 1 877 ? 190.698 140.238 177.617 1.00 42.28 877 ILE A O 1
ATOM 10740 N N . GLU B 1 878 ? 190.879 141.783 179.257 1.00 45.88 878 GLU A N 1
ATOM 10741 C CA . GLU B 1 878 ? 190.669 140.819 180.330 1.00 45.88 878 GLU A CA 1
ATOM 10742 C C . GLU B 1 878 ? 189.345 140.084 180.150 1.00 45.88 878 GLU A C 1
ATOM 10743 O O . GLU B 1 878 ? 188.333 140.675 179.764 1.00 45.88 878 GLU A O 1
ATOM 10749 N N . ALA B 1 879 ? 189.367 138.776 180.425 1.00 42.81 879 ALA A N 1
ATOM 10750 C CA . ALA B 1 879 ? 188.186 137.944 180.211 1.00 42.81 879 ALA A CA 1
ATOM 10751 C C . ALA B 1 879 ? 187.013 138.386 181.074 1.00 42.81 879 ALA A C 1
ATOM 10752 O O . ALA B 1 879 ? 185.854 138.235 180.668 1.00 42.81 879 ALA A O 1
ATOM 10754 N N . LYS B 1 880 ? 187.286 138.920 182.268 1.00 43.62 880 LYS A N 1
ATOM 10755 C CA . LYS B 1 880 ? 186.206 139.396 183.127 1.00 43.62 880 LYS A CA 1
ATOM 10756 C C . LYS B 1 880 ? 185.437 140.536 182.469 1.00 43.62 880 LYS A C 1
ATOM 10757 O O . LYS B 1 880 ? 184.203 140.585 182.539 1.00 43.62 880 LYS A O 1
ATOM 10763 N N . TYR B 1 881 ? 186.151 141.465 181.828 1.00 42.08 881 TYR A N 1
ATOM 10764 C CA . TYR B 1 881 ? 185.486 142.562 181.134 1.00 42.08 881 TYR A CA 1
ATOM 10765 C C . TYR B 1 881 ? 184.660 142.053 179.958 1.00 42.08 881 TYR A C 1
ATOM 10766 O O . TYR B 1 881 ? 183.553 142.545 179.709 1.00 42.08 881 TYR A O 1
ATOM 10775 N N . LEU B 1 882 ? 185.187 141.071 179.221 1.00 40.89 882 LEU A N 1
ATOM 10776 C CA . LEU B 1 882 ? 184.461 140.526 178.078 1.00 40.89 882 LEU A CA 1
ATOM 10777 C C . LEU B 1 882 ? 183.158 139.862 178.509 1.00 40.89 882 LEU A C 1
ATOM 10778 O O . LEU B 1 882 ? 182.133 139.994 177.831 1.00 40.89 882 LEU A O 1
ATOM 10783 N N . ASP B 1 883 ? 183.183 139.134 179.630 1.00 40.78 883 ASP A N 1
ATOM 10784 C CA . ASP B 1 883 ? 181.972 138.480 180.117 1.00 40.78 883 ASP A CA 1
ATOM 10785 C C . ASP B 1 883 ? 180.890 139.492 180.473 1.00 40.78 883 ASP A C 1
ATOM 10786 O O . ASP B 1 883 ? 179.701 139.226 180.267 1.00 40.78 883 ASP A O 1
ATOM 10791 N N . VAL B 1 884 ? 181.280 140.647 181.017 1.00 38.85 884 VAL A N 1
ATOM 10792 C CA . VAL B 1 884 ? 180.304 141.685 181.344 1.00 38.85 884 VAL A CA 1
ATOM 10793 C C . VAL B 1 884 ? 179.624 142.195 180.080 1.00 38.85 884 VAL A C 1
ATOM 10794 O O . VAL B 1 884 ? 178.414 142.452 180.069 1.00 38.85 884 VAL A O 1
ATOM 10798 N N . MET B 1 885 ? 180.391 142.357 178.998 1.00 39.16 885 MET A N 1
ATOM 10799 C CA . MET B 1 885 ? 179.813 142.827 177.743 1.00 39.16 885 MET A CA 1
ATOM 10800 C C . MET B 1 885 ? 178.758 141.859 177.222 1.00 39.16 885 MET A C 1
ATOM 10801 O O . MET B 1 885 ? 177.696 142.282 176.749 1.00 39.16 885 MET A O 1
ATOM 10806 N N . ASP B 1 886 ? 179.036 140.554 177.291 1.00 41.43 886 ASP A N 1
ATOM 10807 C CA . ASP B 1 886 ? 178.051 139.565 176.866 1.00 41.43 886 ASP A CA 1
ATOM 10808 C C . ASP B 1 886 ? 176.807 139.609 177.745 1.00 41.43 886 ASP A C 1
ATOM 10809 O O . ASP B 1 886 ? 175.680 139.515 177.246 1.00 41.43 886 ASP A O 1
ATOM 10814 N N . ALA B 1 887 ? 176.993 139.749 179.054 1.00 40.43 887 ALA A N 1
ATOM 10815 C CA . ALA B 1 887 ? 175.872 139.811 179.987 1.00 40.43 887 ALA A CA 1
ATOM 10816 C C . ALA B 1 887 ? 175.114 141.127 179.844 1.00 40.43 887 ALA A C 1
ATOM 10817 O O . ALA B 1 887 ? 173.887 141.140 179.747 1.00 40.43 887 ALA A O 1
#

GO terms:
  GO:0016323 basolateral plasma membrane (C, IDA)
  GO:0016324 apical plasma membrane (C, IDA)
  GO:0080139 borate efflux transmembrane transporter activity (F, IDA)
  GO:0005272 sodium channel activity (F, IDA)
  GO:0015701 bicarbonate transport (P, IDA)
  GO:0015106 bicarbonate transmembrane transporter activity (F, IDA)
  GO:0015252 proton channel activity (F, IDA)
  GO:0030003 intracellular monoatomic cation homeostasis (P, IDA)
  GO:1902600 proton transmembrane transport (P, IDA)
  GO:0046713 borate transport (P, IDA)
  GO:0006814 sodium ion transport (P, IDA)
  GO:0016323 basolateral plasma membrane (C, TAS)
  GO:0005372 water transmembrane transporter activity (F, IDA)
  GO:0015078 proton transmembrane transporter activity (F, IDA)
  GO:0071476 cellular hypotonic response (P, IDA)
  GO:0046983 protein dimerization activity (F, IDA)
  GO:0005886 plasma membrane (C, EXP)
  GO:0034599 cellular response to oxidative stress (P, IMP)
  GO:0051881 regulation of mitochondrial membrane potential (P, IMP)